Protein AF-A0A834WMB2-F1 (afdb_monomer)

Nearest PDB structures (foldseek):
  2ep6-assembly1_A  TM=8.281E-01  e=3.094E-08  Homo sapiens
  6nyt-assembly1_A  TM=8.133E-01  e=1.205E-07  Rattus norvegicus
  4bop-assembly1_B  TM=7.818E-01  e=9.257E-07  Homo sapiens
  3jzy-assembly1_A  TM=8.654E-01  e=7.127E-07  Homo sapiens
  7a1r-assembly2_B  TM=8.558E-01  e=6.750E-06  Trypanosoma brucei equiperdum

InterPro domains:
  IPR000008 C2 domain [PF00168] (46-150)
  IPR000008 C2 domain [PF00168] (207-313)
  IPR000008 C2 domain [PF00168] (383-491)
  IPR000008 C2 domain [PS50004] (27-148)
  IPR000008 C2 domain [PS50004] (185-311)
  IPR000008 C2 domain [PS50004] (366-489)
  IPR000008 C2 domain [SM00239] (45-142)
  IPR000008 C2 domain [SM00239] (208-306)
  IPR000008 C2 domain [SM00239] (384-488)
  IPR003323 OTU domain [PF02338] (790-917)
  IPR003323 OTU domain [PS50802] (783-923)
  IPR013583 Multiple C2 domain and Transmembrane region Proteins, C-terminal [PF08372] (636-767)
  IPR035892 C2 domain 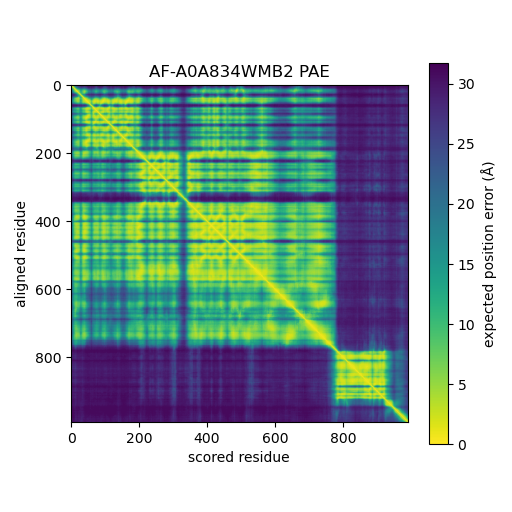superfamily [G3DSA:2.60.40.150] (34-167)
  IPR035892 C2 domain superfamily [G3DSA:2.60.40.150] (192-326)
  IPR035892 C2 domain superfamily [G3DSA:2.60.40.150] (382-515)
  IPR035892 C2 domain superfamily [SSF49562] (45-183)
  IPR035892 C2 domain superfamily [SSF49562] (207-374)
  IPR035892 C2 domain superfamily [SSF49562] (383-515)
  IPR038765 Papain-like cysteine peptidase superfamily [SSF54001] (786-921)
  IPR047255 QUIRKY-like, fourth C2 domain [cd08379] (384-508)

Foldseek 3Di:
DDPPPPPDPPDDQDWDFDDPPFQLVDPDPDDDDDDQQRLFDKWKKKKKWFFKKAPLDDPDPDDWFFKKKWKDQPPFIDIFHTDTRDRIDTGRAMAIETPVPRPHQKIKIWIFGPSDPDPVGTSFIDMDGNVPAAADEPPDDDDAWDKDFGADPVRHGDPMITTMHIHMYICPDPCNQRHQYSLLVVQFDPPLSLVQGKDKAFFFQKWKKKKFFFKKAQQDDPDPPQQKWKWKWKDWPPDIDIFDTHGDDRIDGGRDIDIAMDGPPQQIKIKIWIWMGHPPDPDIDTRFIFIGRPNPAAAAQDPDFADKDKTFTDGPPVVVVVVVVVPVVDDDDDPPPPDPPRRPMITIIHIYGYQLFDQQLADPQAAQDQFTSDPVRGDDFQWKKKKFFFKWAQAAQPDPVSWFFKKKWKDHDRMIIIFGTRTRDNIDTGSDMDMDGHDAQQHKMKMWMWGFQSRVVVPDPDDGDIHTQAIKMFRSLLDDAQDKGWIWRFGWDQDLVFIDGRTTTTMIMHIHGPDPVSNLVNLVDDSHRPCCVVPPDDPVVSLVSSLSSLVSSQVVQCPDRVRDHSVNSCVRRVNVQLFDFPLLLVLLVVLVVVLCVVVVVVVVVVVCLVVCVPVVSVVVVVVVVVVCVVCVLCPQLVVLVVLLVLLVVLVVVADPHTDIDDCVSSCRHVDDSVSSVSSPADVQGPDDDPVVSVVVSVVSNVNSVVSVVSNVVSVVSVVVVCLRNCSRVSSVVVSSVVSVVSSVVSNVDGPVVVVVVVCCVVPPDVVVVVVVVPPPVPVLVFKDWADDDPQLLQVLLQQVQLLCVVVPHDRDDPVVSLVSSLVLLLQLLVLCVVCVVPQVVPDPDDSVVVSVVSNDSRHFDDDSSQQSSCVSSVFKEWEWEQDPPDRRDTHTDDIHNCVPNHDPRGFYWYDDPPRGITHMDRDDVSVVVVVVVVVVVVVVVVVVDDDDDDDDDPPPVVVVVPPPVPVPVVPVVPPVVVVVVPPPPPDPDD

Organism: NCBI:txid362788

pLDDT: mean 77.17, std 17.46, range [30.55, 96.69]

Solvent-accessible surface area (backbone atoms only — not comparable to full-atom values): 55842 Å² total; per-residue (Å²): 137,80,86,76,78,76,74,73,79,84,79,84,73,66,77,42,81,56,86,73,81,28,59,69,76,58,90,63,94,71,93,72,72,91,54,91,58,30,58,20,50,90,50,51,28,43,37,41,35,43,39,35,39,39,66,68,71,72,100,58,90,92,68,74,56,20,49,27,43,39,44,32,45,68,92,44,62,44,72,53,79,63,41,79,73,46,56,60,47,75,69,71,44,38,36,33,40,55,50,95,72,62,84,52,60,51,40,39,38,36,34,30,34,70,77,41,92,56,91,85,18,64,78,23,34,46,77,42,54,55,87,76,45,51,79,51,60,81,88,61,77,81,78,75,68,41,81,41,64,21,19,43,99,85,69,48,77,45,89,28,35,39,32,34,34,67,35,33,34,36,71,79,36,86,60,48,50,75,29,44,50,46,80,47,43,83,78,38,63,88,79,44,54,54,71,33,44,37,45,79,46,72,55,70,58,44,31,40,34,41,38,34,38,38,35,38,39,60,52,84,80,89,73,92,57,93,77,38,27,33,31,42,38,41,31,49,85,93,46,73,50,69,55,74,74,38,69,76,55,54,64,41,74,67,69,40,78,49,75,45,63,44,50,64,90,36,86,55,48,40,37,38,32,38,32,40,32,38,98,89,50,96,70,64,48,71,70,25,37,36,80,44,56,46,74,78,48,49,75,36,62,64,89,73,81,73,74,74,46,79,42,66,33,39,73,49,69,79,55,55,55,54,56,54,63,64,47,75,80,61,79,77,93,86,69,87,87,80,74,80,81,72,61,70,28,32,38,36,33,28,60,35,35,37,21,26,34,46,67,52,46,46,50,88,93,62,26,38,65,52,61,32,45,27,75,90,70,51,76,74,68,46,30,40,39,36,41,10,44,33,34,35,43,67,40,58,60,79,41,98,82,70,31,28,27,37,29,39,40,38,40,45,50,56,45,33,39,34,47,47,40,38,50,73,33,50,56,38,75,68,39,46,57,50,77,44,81,32,73,57,55,86,24,21,41,40,39,35,38,34,33,60,38,61,58,56,56,88,78,53,98,62,86,67,62,69,44,79,39,21,61,48,54,44,50,48,43,47,55,57,73,71,42,77,47,40,32,35,42,57,19,52,30,82,48,56,91,38,61,41,82,31,25,31,38,35,38,27,39,34,37,38,58,89,43,68,65,61,53,56,55,52,75,76,46,76,78,60,34,69,41,54,73,78,62,61,73,54,72,68,56,51,54,53,40,18,50,46,38,45,51,55,46,24,62,57,40,42,72,40,89,54,53,45,50,54,70,61,46,42,61,73,36,44,72,68,66,62,59,44,32,65,51,57,40,53,25,29,49,51,49,38,51,60,64,44,44,62,55,54,53,49,52,51,50,50,51,39,41,75,65,48,77,45,60,68,59,26,52,52,51,51,52,52,52,52,49,47,69,75,38,59,56,50,48,64,21,50,53,25,45,52,51,30,53,50,30,62,60,34,56,80,71,38,70,88,68,69,64,69,86,53,51,71,70,52,35,43,80,79,62,56,52,68,48,34,46,53,54,68,50,54,90,79,62,84,67,86,51,75,69,60,40,57,49,50,53,51,49,40,55,51,51,9,49,53,36,49,54,43,39,50,54,27,50,53,53,50,51,62,51,34,46,46,47,34,59,28,60,64,62,16,49,52,47,38,52,47,24,50,52,48,19,54,50,37,63,74,43,60,53,66,56,56,50,53,52,51,50,54,60,72,67,49,59,68,70,64,60,53,50,67,73,68,53,78,70,69,84,66,85,53,66,47,83,42,89,52,68,88,64,33,41,16,51,44,33,19,50,48,54,33,49,31,69,73,67,82,45,78,85,68,52,77,71,52,38,50,54,51,19,53,51,50,35,47,52,32,39,51,49,47,64,75,37,40,89,79,47,52,85,79,49,92,71,59,60,70,60,50,45,60,46,54,56,39,67,71,42,70,64,56,71,73,51,51,45,39,42,14,63,76,68,63,39,17,37,34,36,26,28,72,41,91,89,46,101,78,44,74,40,79,76,50,78,26,43,42,95,80,53,42,88,75,84,55,34,31,30,32,40,73,87,78,82,49,30,22,26,46,43,68,69,66,70,69,57,60,54,50,56,48,51,55,52,51,50,54,51,58,63,57,72,78,63,81,89,87,86,82,95,78,70,80,71,66,66,63,66,63,63,73,75,60,72,77,68,57,75,78,59,64,73,70,59,67,73,64,63,72,73,72,74,82,81,82,85,84,88,127

Mean predicted aligned error: 18.24 Å

Radius of gyration: 39.4 Å; Cα contacts (8 Å, |Δi|>4): 1632; chains: 1; bounding box: 98×95×119 Å

Structure (mmCIF, N/CA/C/O backbone):
data_AF-A0A834WMB2-F1
#
_entry.id   AF-A0A834WMB2-F1
#
loop_
_atom_site.group_PDB
_atom_site.id
_atom_site.type_symbol
_atom_site.label_atom_id
_atom_site.label_alt_id
_atom_site.label_comp_id
_atom_site.label_asym_id
_atom_site.label_entity_id
_atom_site.label_seq_id
_atom_site.pdbx_PDB_ins_code
_atom_site.Cartn_x
_atom_site.Cartn_y
_atom_site.Cartn_z
_atom_site.occupancy
_atom_site.B_iso_or_equiv
_atom_site.auth_seq_id
_atom_site.auth_comp_id
_atom_site.auth_asym_id
_atom_site.auth_atom_id
_atom_site.pdbx_PDB_model_num
ATOM 1 N N . MET A 1 1 ? 36.179 -0.240 43.981 1.00 40.09 1 MET A N 1
ATOM 2 C CA . MET A 1 1 ? 34.890 0.161 43.375 1.00 40.09 1 MET A CA 1
ATOM 3 C C . MET A 1 1 ? 34.826 -0.446 41.985 1.00 40.09 1 MET A C 1
ATOM 5 O O . MET A 1 1 ? 35.553 -0.012 41.103 1.00 40.09 1 MET A O 1
ATOM 9 N N . ALA A 1 2 ? 34.097 -1.553 41.851 1.00 32.88 2 ALA A N 1
ATOM 10 C CA . ALA A 1 2 ? 34.068 -2.374 40.646 1.00 32.88 2 ALA A CA 1
ATOM 11 C C . ALA A 1 2 ? 33.083 -1.803 39.616 1.00 32.88 2 ALA A C 1
ATOM 13 O O . ALA A 1 2 ? 31.925 -1.539 39.934 1.00 32.88 2 ALA A O 1
ATOM 14 N N . ASN A 1 3 ? 33.569 -1.652 38.386 1.00 35.97 3 ASN A N 1
ATOM 15 C CA . ASN A 1 3 ? 32.812 -1.308 37.190 1.00 35.97 3 ASN A CA 1
ATOM 16 C C . ASN A 1 3 ? 31.839 -2.459 36.864 1.00 35.97 3 ASN A C 1
ATOM 18 O O . ASN A 1 3 ? 32.205 -3.430 36.199 1.00 35.97 3 ASN A O 1
ATOM 22 N N . GLN A 1 4 ? 30.599 -2.388 37.354 1.00 32.72 4 GLN A N 1
ATOM 23 C CA . GLN A 1 4 ? 29.521 -3.235 36.850 1.00 32.72 4 GLN A CA 1
ATOM 24 C C . GLN A 1 4 ? 29.092 -2.702 35.480 1.00 32.72 4 GLN A C 1
ATOM 26 O O . GLN A 1 4 ? 28.190 -1.877 35.364 1.00 32.72 4 GLN A O 1
ATOM 31 N N . ASN A 1 5 ? 29.731 -3.214 34.427 1.00 34.06 5 ASN A N 1
ATOM 32 C CA . ASN A 1 5 ? 29.132 -3.255 33.098 1.00 34.06 5 ASN A CA 1
ATOM 33 C C . ASN A 1 5 ? 27.847 -4.093 33.193 1.00 34.06 5 ASN A C 1
ATOM 35 O O . ASN A 1 5 ? 27.880 -5.315 33.033 1.00 34.06 5 ASN A O 1
ATOM 39 N N . GLN A 1 6 ? 26.713 -3.447 33.474 1.00 31.48 6 GLN A N 1
ATOM 40 C CA . GLN A 1 6 ? 25.397 -4.028 33.236 1.00 31.48 6 GLN A CA 1
ATOM 41 C C . GLN A 1 6 ? 25.284 -4.303 31.731 1.00 31.48 6 GLN A C 1
ATOM 43 O O . GLN A 1 6 ? 24.928 -3.428 30.942 1.00 31.48 6 GLN A O 1
ATOM 48 N N . LYS A 1 7 ? 25.612 -5.531 31.310 1.00 32.97 7 LYS A N 1
ATOM 49 C CA . LYS A 1 7 ? 25.141 -6.062 30.029 1.00 32.97 7 LYS A CA 1
ATOM 50 C C . LYS A 1 7 ? 23.617 -5.943 30.057 1.00 32.97 7 LYS A C 1
ATOM 52 O O . LYS A 1 7 ? 22.976 -6.638 30.845 1.00 32.97 7 LYS A O 1
ATOM 57 N N . LYS A 1 8 ? 23.051 -5.053 29.231 1.00 37.94 8 LYS A N 1
ATOM 58 C CA . LYS A 1 8 ? 21.605 -5.025 28.971 1.00 37.94 8 LYS A CA 1
ATOM 59 C C . LYS A 1 8 ? 21.158 -6.465 28.659 1.00 37.94 8 LYS A C 1
ATOM 61 O O . LYS A 1 8 ? 21.866 -7.142 27.905 1.00 37.94 8 LYS A O 1
ATOM 66 N N . PRO A 1 9 ? 20.054 -6.958 29.249 1.00 39.66 9 PRO A N 1
ATOM 67 C CA . PRO A 1 9 ? 19.548 -8.287 28.936 1.00 39.66 9 PRO A CA 1
ATOM 68 C C . PRO A 1 9 ? 19.348 -8.391 27.423 1.00 39.66 9 PRO A C 1
ATOM 70 O O . PRO A 1 9 ? 18.793 -7.489 26.800 1.00 39.66 9 PRO A O 1
ATOM 73 N N . HIS A 1 10 ? 19.869 -9.462 26.827 1.00 47.69 10 HIS A N 1
ATOM 74 C CA . HIS A 1 10 ? 19.763 -9.694 25.393 1.00 47.69 10 HIS A CA 1
ATOM 75 C C . HIS A 1 10 ? 18.294 -10.025 25.090 1.00 47.69 10 HIS A C 1
ATOM 77 O O . HIS A 1 10 ? 17.846 -11.144 25.331 1.00 47.69 10 HIS A O 1
ATOM 83 N N . GLU A 1 11 ? 17.518 -9.035 24.650 1.00 59.03 11 GLU A N 1
ATOM 84 C CA . GLU A 1 11 ? 16.117 -9.238 24.281 1.00 59.03 11 GLU A CA 1
ATOM 85 C C . GLU A 1 11 ? 16.048 -10.150 23.043 1.00 59.03 11 GLU A C 1
ATOM 87 O O . GLU A 1 11 ? 16.747 -9.937 22.050 1.00 59.03 11 GLU A O 1
ATOM 92 N N . ASP A 1 12 ? 15.245 -11.214 23.116 1.00 65.88 12 ASP A N 1
ATOM 93 C CA . ASP A 1 12 ? 15.041 -12.138 21.999 1.00 65.88 12 ASP A CA 1
ATOM 94 C C . ASP A 1 12 ? 14.007 -11.559 21.021 1.00 65.88 12 ASP A C 1
ATOM 96 O O . ASP A 1 12 ? 12.839 -11.360 21.376 1.00 65.88 12 ASP A O 1
ATOM 100 N N . PHE A 1 13 ? 14.444 -11.276 19.794 1.00 69.56 13 PHE A N 1
ATOM 101 C CA . PHE A 1 13 ? 13.628 -10.740 18.699 1.00 69.56 13 PHE A CA 1
ATOM 102 C C . PHE A 1 13 ? 13.233 -11.815 17.670 1.00 69.56 13 PHE A C 1
ATOM 104 O O . PHE A 1 13 ? 12.821 -11.480 16.563 1.00 69.56 13 PHE A O 1
ATOM 111 N N . SER A 1 14 ? 13.375 -13.102 17.995 1.00 68.94 14 SER A N 1
ATOM 112 C CA . SER A 1 14 ? 12.993 -14.189 17.091 1.00 68.94 14 SER A CA 1
ATOM 113 C C . SER A 1 14 ? 11.471 -14.373 16.978 1.00 68.94 14 SER A C 1
ATOM 115 O O . SER A 1 14 ? 10.701 -14.059 17.889 1.00 68.94 14 SER A O 1
ATOM 117 N N . LEU A 1 15 ? 11.029 -14.887 15.824 1.00 76.94 15 LEU A N 1
ATOM 118 C CA . LEU A 1 15 ? 9.651 -15.336 15.609 1.00 76.94 15 LEU A CA 1
ATOM 119 C C . LEU A 1 15 ? 9.380 -16.607 16.414 1.00 76.94 15 LEU A C 1
ATOM 121 O O . LEU A 1 15 ? 10.169 -17.549 16.360 1.00 76.94 15 LEU A O 1
ATOM 125 N N . LYS A 1 16 ? 8.221 -16.669 17.073 1.00 80.94 16 LYS A N 1
ATOM 126 C CA . LYS A 1 16 ? 7.774 -17.865 17.801 1.00 80.94 16 LYS A CA 1
ATOM 127 C C . LYS A 1 16 ? 6.508 -18.409 17.156 1.00 80.94 16 LYS A C 1
ATOM 129 O O . LYS A 1 16 ? 5.507 -17.699 17.082 1.00 80.94 16 LYS A O 1
ATOM 134 N N . GLU A 1 17 ? 6.558 -19.642 16.666 1.00 80.75 17 GLU A N 1
ATOM 135 C CA . GLU A 1 17 ? 5.382 -20.336 16.133 1.00 80.75 17 GLU A CA 1
ATOM 136 C C . GLU A 1 17 ? 4.410 -20.683 17.270 1.00 80.75 17 GLU A C 1
ATOM 138 O O . GLU A 1 17 ? 4.814 -20.938 18.406 1.00 80.75 17 GLU A O 1
ATOM 143 N N . THR A 1 18 ? 3.113 -20.635 16.979 1.00 83.19 18 THR A N 1
ATOM 144 C CA . THR A 1 18 ? 2.043 -20.818 17.964 1.00 83.19 18 THR A CA 1
ATOM 145 C C . THR A 1 18 ? 0.946 -21.714 17.419 1.00 83.19 18 THR A C 1
ATOM 147 O O . THR A 1 18 ? 0.691 -21.724 16.219 1.00 83.19 18 THR A O 1
ATOM 150 N N . THR A 1 19 ? 0.239 -22.396 18.314 1.00 78.75 19 THR A N 1
ATOM 151 C CA . THR A 1 19 ? -0.935 -23.226 18.007 1.00 78.75 19 THR A CA 1
ATOM 152 C C . THR A 1 19 ? -2.175 -22.694 18.742 1.00 78.75 19 THR A C 1
ATOM 154 O O . THR A 1 19 ? -2.652 -23.314 19.693 1.00 78.75 19 THR A O 1
ATOM 157 N N . PRO A 1 20 ? -2.678 -21.497 18.376 1.00 78.50 20 PRO A N 1
ATOM 158 C CA . PRO A 1 20 ? -3.916 -20.957 18.947 1.00 78.50 20 PRO A CA 1
ATOM 159 C C . PRO A 1 20 ? -5.120 -21.858 18.636 1.00 78.50 20 PRO A C 1
ATOM 161 O O . PRO A 1 20 ? -5.102 -22.625 17.671 1.00 78.50 20 PRO A O 1
ATOM 164 N N . ASN A 1 21 ? -6.184 -21.752 19.439 1.00 76.75 21 ASN A N 1
ATOM 165 C CA . ASN A 1 21 ? -7.380 -22.592 19.298 1.00 76.75 21 ASN A CA 1
ATOM 166 C C . ASN A 1 21 ? -8.292 -22.074 18.174 1.00 76.75 21 ASN A C 1
ATOM 168 O O . ASN A 1 21 ? -9.386 -21.561 18.403 1.00 76.75 21 ASN A O 1
ATOM 172 N N . ILE A 1 22 ? -7.788 -22.179 16.951 1.00 79.88 22 ILE A N 1
ATOM 173 C CA . ILE A 1 22 ? -8.392 -21.675 15.725 1.00 79.88 22 ILE A CA 1
ATOM 174 C C . ILE A 1 22 ? -9.208 -22.793 15.055 1.00 79.88 22 ILE A C 1
ATOM 176 O O . ILE A 1 22 ? -8.771 -23.946 15.001 1.00 79.88 22 ILE A O 1
ATOM 180 N N . ALA A 1 23 ? -10.384 -22.458 14.514 1.00 66.50 23 ALA A N 1
ATOM 181 C CA . ALA A 1 23 ? -11.262 -23.427 13.854 1.00 66.50 23 ALA A CA 1
ATOM 182 C C . ALA A 1 23 ? -10.610 -24.065 12.612 1.00 66.50 23 ALA A C 1
ATOM 184 O O . ALA A 1 23 ? -10.730 -25.273 12.419 1.00 66.50 23 ALA A O 1
ATOM 185 N N . ALA A 1 24 ? -9.849 -23.290 11.834 1.00 60.34 24 ALA A N 1
ATOM 186 C CA . ALA A 1 24 ? -9.164 -23.754 10.628 1.00 60.34 24 ALA A CA 1
ATOM 187 C C . ALA A 1 24 ? -8.056 -24.805 10.866 1.00 60.34 24 ALA A C 1
ATOM 189 O O . ALA A 1 24 ? -7.665 -25.500 9.934 1.00 60.34 24 ALA A O 1
ATOM 190 N N . GLY A 1 25 ? -7.544 -24.946 12.098 1.00 52.00 25 GLY A N 1
ATOM 191 C CA . GLY A 1 25 ? -6.533 -25.957 12.444 1.00 52.00 25 GLY A CA 1
ATOM 192 C C . GLY A 1 25 ? -7.110 -27.341 12.766 1.00 52.00 25 GLY A C 1
ATOM 193 O O . GLY A 1 25 ? -6.360 -28.312 12.873 1.00 52.00 25 GLY A O 1
ATOM 194 N N . ARG A 1 26 ? -8.435 -27.456 12.935 1.00 57.56 26 ARG A N 1
ATOM 195 C CA . ARG A 1 26 ? -9.103 -28.732 13.203 1.00 57.56 26 ARG A CA 1
ATOM 196 C C . ARG A 1 26 ? -9.449 -29.396 11.874 1.00 57.56 26 ARG A C 1
ATOM 198 O O . ARG A 1 26 ? -10.485 -29.108 11.286 1.00 57.56 26 ARG A O 1
ATOM 205 N N . VAL A 1 27 ? -8.594 -30.311 11.421 1.00 44.78 27 VAL A N 1
ATOM 206 C CA . VAL A 1 27 ? -8.952 -31.285 10.380 1.00 44.78 27 VAL A CA 1
ATOM 207 C C . VAL A 1 27 ? -10.052 -32.180 10.956 1.00 44.78 27 VAL A C 1
ATOM 209 O O . VAL A 1 27 ? -9.775 -33.181 11.608 1.00 44.78 27 VAL A O 1
ATOM 212 N N . ILE A 1 28 ? -11.310 -31.778 10.795 1.00 39.97 28 ILE A N 1
ATOM 213 C CA . ILE A 1 28 ? -12.468 -32.632 11.051 1.00 39.97 28 ILE A CA 1
ATOM 214 C C . ILE A 1 28 ? -13.032 -32.978 9.681 1.00 39.97 28 ILE A C 1
ATOM 216 O O . ILE A 1 28 ? -13.453 -32.097 8.936 1.00 39.97 28 ILE A O 1
ATOM 220 N N . SER A 1 29 ? -12.985 -34.268 9.351 1.00 37.25 29 SER A N 1
ATOM 221 C CA . SER A 1 29 ? -13.669 -34.861 8.208 1.00 37.25 29 SER A CA 1
ATOM 222 C C . SER A 1 29 ? -15.110 -34.344 8.109 1.00 37.25 29 SER A C 1
ATOM 224 O O . SER A 1 29 ? -15.902 -34.579 9.019 1.00 37.25 29 SER A O 1
ATOM 226 N N . GLY A 1 30 ? -15.441 -33.672 7.003 1.00 34.28 30 GLY A N 1
ATOM 227 C CA . GLY A 1 30 ? -16.819 -33.359 6.603 1.00 34.28 30 GLY A CA 1
ATOM 228 C C . GLY A 1 30 ? -17.138 -31.866 6.440 1.00 34.28 30 GLY A C 1
ATOM 229 O O . GLY A 1 30 ? -17.274 -31.142 7.423 1.00 34.28 30 GLY A O 1
ATOM 230 N N . ASP A 1 31 ? -17.306 -31.441 5.183 1.00 33.88 31 ASP A N 1
ATOM 231 C CA . ASP A 1 31 ? -18.269 -30.447 4.660 1.00 33.88 31 ASP A CA 1
ATOM 232 C C . ASP A 1 31 ? -18.472 -29.072 5.327 1.00 33.88 31 ASP A C 1
ATOM 234 O O . ASP A 1 31 ? -19.402 -28.346 4.968 1.00 33.88 31 ASP A O 1
ATOM 238 N N . ARG A 1 32 ? -17.606 -28.613 6.236 1.00 42.66 32 ARG A N 1
ATOM 239 C CA . ARG A 1 32 ? -17.631 -27.200 6.649 1.00 42.66 32 ARG A CA 1
ATOM 240 C C . ARG A 1 32 ? -16.810 -26.354 5.681 1.00 42.66 32 ARG A C 1
ATOM 242 O O . ARG A 1 32 ? -15.584 -26.335 5.750 1.00 42.66 32 ARG A O 1
ATOM 249 N N . LEU A 1 33 ? -17.507 -25.641 4.792 1.00 46.75 33 LEU A N 1
ATOM 250 C CA . LEU A 1 33 ? -16.940 -24.545 4.000 1.00 46.75 33 LEU A CA 1
ATOM 251 C C . LEU A 1 33 ? -16.152 -23.592 4.924 1.00 46.75 33 LEU A C 1
ATOM 253 O O . LEU A 1 33 ? -16.619 -23.329 6.038 1.00 46.75 33 LEU A O 1
ATOM 257 N N . PRO A 1 34 ? -14.987 -23.071 4.494 1.00 53.94 34 PRO A N 1
ATOM 258 C CA . PRO A 1 34 ? -14.216 -22.113 5.280 1.00 53.94 34 PRO A CA 1
ATOM 259 C C . PRO A 1 34 ? -15.104 -20.917 5.641 1.00 53.94 34 PRO A C 1
ATOM 261 O O . PRO A 1 34 ? -15.582 -20.184 4.775 1.00 53.94 34 PRO A O 1
ATOM 264 N N . THR A 1 35 ? -15.386 -20.751 6.931 1.00 58.94 35 THR A N 1
ATOM 265 C CA . THR A 1 35 ? -16.161 -19.625 7.454 1.00 58.94 35 THR A CA 1
ATOM 266 C C . THR A 1 35 ? -15.275 -18.386 7.548 1.00 58.94 35 THR A C 1
ATOM 268 O O . THR A 1 35 ? -14.087 -18.483 7.833 1.00 58.94 35 THR A O 1
ATOM 271 N N . ALA A 1 36 ? -15.853 -17.192 7.375 1.00 63.31 36 ALA A N 1
ATOM 272 C CA . ALA A 1 36 ? -15.128 -15.911 7.343 1.00 63.31 36 ALA A CA 1
ATOM 273 C C . ALA A 1 36 ? -14.332 -15.546 8.626 1.00 63.31 36 ALA A C 1
ATOM 275 O O . ALA A 1 36 ? -13.671 -14.510 8.657 1.00 63.31 36 ALA A O 1
ATOM 276 N N . PHE A 1 37 ? -14.410 -16.369 9.677 1.00 74.12 37 PHE A N 1
ATOM 277 C CA . PHE A 1 37 ? -13.797 -16.163 10.996 1.00 74.12 37 PHE A CA 1
ATOM 278 C C . PHE A 1 37 ? -13.000 -17.391 11.468 1.00 74.12 37 PHE A C 1
ATOM 280 O O . PHE A 1 37 ? -12.836 -17.625 12.665 1.00 74.12 37 PHE A O 1
ATOM 287 N N . ASP A 1 38 ? -12.539 -18.215 10.531 1.00 82.12 38 ASP A N 1
ATOM 288 C CA . ASP A 1 38 ? -11.850 -19.466 10.813 1.00 82.12 38 ASP A CA 1
ATOM 289 C C . ASP A 1 38 ? -10.400 -19.308 11.290 1.00 82.12 38 ASP A C 1
ATOM 291 O O . ASP A 1 38 ? -9.880 -20.303 11.777 1.00 82.12 38 ASP A O 1
ATOM 295 N N . LEU A 1 39 ? -9.777 -18.121 11.195 1.00 86.31 39 LEU A N 1
ATOM 296 C CA . LEU A 1 39 ? -8.399 -17.789 11.616 1.00 86.31 39 LEU A CA 1
ATOM 297 C C . LEU A 1 39 ? -8.309 -17.113 12.997 1.00 86.31 39 LEU A C 1
ATOM 299 O O . LEU A 1 39 ? -7.232 -16.673 13.409 1.00 86.31 39 LEU A O 1
ATOM 303 N N . VAL A 1 40 ? -9.422 -16.993 13.716 1.00 88.44 40 VAL A N 1
ATOM 304 C CA . VAL A 1 40 ? -9.477 -16.360 15.040 1.00 88.44 40 VAL A CA 1
ATOM 305 C C . VAL A 1 40 ? -10.144 -17.275 16.060 1.00 88.44 40 VAL A C 1
ATOM 307 O O . VAL A 1 40 ? -10.888 -18.192 15.718 1.00 88.44 40 VAL A O 1
ATOM 310 N N . GLU A 1 41 ? -9.863 -17.039 17.341 1.00 87.19 41 GLU A N 1
ATOM 311 C CA . GLU A 1 41 ? -10.531 -17.762 18.423 1.00 87.19 41 GLU A CA 1
ATOM 312 C C . GLU A 1 41 ? -11.963 -17.241 18.583 1.00 87.19 41 GLU A C 1
ATOM 314 O O . GLU A 1 41 ? -12.186 -16.033 18.688 1.00 87.19 41 GLU A O 1
ATOM 319 N N . GLN A 1 42 ? -12.947 -18.141 18.611 1.00 84.44 42 GLN A N 1
ATOM 320 C CA . GLN A 1 42 ? -14.355 -17.768 18.740 1.00 84.44 42 GLN A CA 1
ATOM 321 C C . GLN A 1 42 ? -14.629 -17.150 20.119 1.00 84.44 42 GLN A C 1
ATOM 323 O O . GLN A 1 42 ? -14.471 -17.798 21.154 1.00 84.44 42 GLN A O 1
ATOM 328 N N . MET A 1 43 ? -15.075 -15.897 20.123 1.00 86.19 43 MET A N 1
ATOM 329 C CA . MET A 1 43 ? -15.475 -15.154 21.312 1.00 86.19 43 MET A CA 1
ATOM 330 C C . MET A 1 43 ? -16.995 -15.039 21.351 1.00 86.19 43 MET A C 1
ATOM 332 O O . MET A 1 43 ? -17.641 -14.861 20.321 1.00 86.19 43 MET A O 1
ATOM 336 N N . HIS A 1 44 ? -17.566 -15.115 22.549 1.00 88.06 44 HIS A N 1
ATOM 337 C CA . HIS A 1 44 ? -19.005 -14.978 22.746 1.00 88.06 44 HIS A CA 1
ATOM 338 C C . HIS A 1 44 ? -19.316 -13.632 23.395 1.00 88.06 44 HIS A C 1
ATOM 340 O O . HIS A 1 44 ? -18.638 -13.222 24.341 1.00 88.06 44 HIS A O 1
ATOM 346 N N . PHE A 1 45 ? -20.357 -12.971 22.901 1.00 89.19 45 PHE A N 1
ATOM 347 C CA . PHE A 1 45 ? -20.809 -11.675 23.389 1.00 89.19 45 PHE A CA 1
ATOM 348 C C . PHE A 1 45 ? -22.310 -11.698 23.649 1.00 89.19 45 PHE A C 1
ATOM 350 O O . PHE A 1 45 ? -23.073 -12.227 22.846 1.00 89.19 45 PHE A O 1
ATOM 357 N N . LEU A 1 46 ? -22.729 -11.083 24.750 1.00 90.88 46 LEU A N 1
ATOM 358 C CA . LEU A 1 46 ? -24.119 -10.726 24.980 1.00 90.88 46 LEU A CA 1
ATOM 359 C C . LEU A 1 46 ? -24.386 -9.376 24.315 1.00 90.88 46 LEU A C 1
ATOM 361 O O . LEU A 1 46 ? -23.796 -8.368 24.710 1.00 90.88 46 LEU A O 1
ATOM 365 N N . PHE A 1 47 ? -25.266 -9.359 23.320 1.00 91.44 47 PHE A N 1
ATOM 366 C CA . PHE A 1 47 ? -25.674 -8.149 22.624 1.00 91.44 47 PHE A CA 1
ATOM 367 C C . PHE A 1 47 ? -27.018 -7.645 23.142 1.00 91.44 47 PHE A C 1
ATOM 369 O O . PHE A 1 47 ? -27.967 -8.412 23.296 1.00 91.44 47 PHE A O 1
ATOM 376 N N . VAL A 1 48 ? -27.103 -6.335 23.371 1.00 91.44 48 VAL A N 1
ATOM 377 C CA . VAL A 1 48 ? -28.324 -5.637 23.789 1.00 91.44 48 VAL A CA 1
ATOM 378 C C . VAL A 1 48 ? -28.539 -4.454 22.860 1.00 91.44 48 VAL A C 1
ATOM 380 O O . VAL A 1 48 ? -27.801 -3.472 22.917 1.00 91.44 48 VAL A O 1
ATOM 383 N N . ARG A 1 49 ? -29.545 -4.524 21.991 1.00 92.00 49 ARG A N 1
ATOM 384 C CA . ARG A 1 49 ? -29.916 -3.429 21.089 1.00 92.00 49 ARG A CA 1
ATOM 385 C C . ARG A 1 49 ? -31.100 -2.667 21.661 1.00 92.00 49 ARG A C 1
ATOM 387 O O . ARG A 1 49 ? -32.205 -3.199 21.725 1.00 92.00 49 ARG A O 1
ATOM 394 N N . VAL A 1 50 ? -30.865 -1.407 22.007 1.00 91.62 50 VAL A N 1
ATOM 395 C CA . VAL A 1 50 ? -31.870 -0.447 22.467 1.00 91.62 50 VAL A CA 1
ATOM 396 C C . VAL A 1 50 ? -32.292 0.404 21.270 1.00 91.62 50 VAL A C 1
ATOM 398 O O . VAL A 1 50 ? -31.500 1.192 20.749 1.00 91.62 50 VAL A O 1
ATOM 401 N N . VAL A 1 51 ? -33.525 0.215 20.794 1.00 91.06 51 VAL A N 1
ATOM 402 C CA . VAL A 1 51 ? -34.024 0.872 19.575 1.00 91.06 51 VAL A CA 1
ATOM 403 C C . VAL A 1 51 ? -34.676 2.199 19.933 1.00 91.06 51 VAL A C 1
ATOM 405 O O . VAL A 1 51 ? -34.139 3.256 19.604 1.00 91.06 51 VAL A O 1
ATOM 408 N N . ARG A 1 52 ? -35.811 2.148 20.634 1.00 91.31 52 ARG A N 1
ATOM 409 C CA . ARG A 1 52 ? -36.636 3.316 20.958 1.00 91.31 52 ARG A CA 1
ATOM 410 C C . ARG A 1 52 ? -37.563 3.053 22.134 1.00 91.31 52 ARG A C 1
ATOM 412 O O . ARG A 1 52 ? -37.811 1.897 22.465 1.00 91.31 52 ARG A O 1
ATOM 419 N N . ALA A 1 53 ? -38.105 4.107 22.726 1.00 89.44 53 ALA A N 1
ATOM 420 C CA . ALA A 1 53 ? -39.145 4.019 23.751 1.00 89.44 53 ALA A CA 1
ATOM 421 C C . ALA A 1 53 ? -40.393 4.806 23.342 1.00 89.44 53 ALA A C 1
ATOM 423 O O . ALA A 1 53 ? -40.307 5.728 22.530 1.00 89.44 53 ALA A O 1
ATOM 424 N N . ARG A 1 54 ? -41.547 4.447 23.913 1.00 87.69 54 ARG A N 1
ATOM 425 C CA . ARG A 1 54 ? -42.805 5.184 23.744 1.00 87.69 54 ARG A CA 1
ATOM 426 C C . ARG A 1 54 ? -43.517 5.412 25.071 1.00 87.69 54 ARG A C 1
ATOM 428 O O . ARG A 1 54 ? -43.347 4.642 26.016 1.00 87.69 54 ARG A O 1
ATOM 435 N N . GLU A 1 55 ? -44.317 6.477 25.105 1.00 76.50 55 GLU A N 1
ATOM 436 C CA . GLU A 1 55 ? -45.159 6.860 26.251 1.00 76.50 55 GLU A CA 1
ATOM 437 C C . GLU A 1 55 ? -44.363 7.173 27.536 1.00 76.50 55 GLU A C 1
ATOM 439 O O . GLU A 1 55 ? -44.831 6.931 28.646 1.00 76.50 55 GLU A O 1
ATOM 444 N N . LEU A 1 56 ? -43.150 7.736 27.414 1.00 73.56 56 LEU A N 1
ATOM 445 C CA . LEU A 1 56 ? -42.302 8.075 28.571 1.00 73.56 56 LEU A CA 1
ATOM 446 C C . LEU A 1 56 ? -42.755 9.331 29.344 1.00 73.56 56 LEU A C 1
ATOM 448 O O . LEU A 1 56 ? -42.323 9.533 30.480 1.00 73.56 56 LEU A O 1
ATOM 452 N N . SER A 1 57 ? -43.602 10.184 28.760 1.00 60.06 57 SER A N 1
ATOM 453 C CA . SER A 1 57 ? -44.010 11.461 29.356 1.00 60.06 57 SER A CA 1
ATOM 454 C C . SER A 1 57 ? -44.970 11.303 30.542 1.00 60.06 57 SER A C 1
ATOM 456 O O . SER A 1 57 ? -45.916 10.520 30.513 1.00 60.06 57 SER A O 1
ATOM 458 N N . VAL A 1 58 ? -44.753 12.122 31.578 1.00 53.78 58 VAL A N 1
ATOM 459 C CA . VAL A 1 58 ? -45.741 12.423 32.626 1.00 53.78 58 VAL A CA 1
ATOM 460 C C . VAL A 1 58 ? -46.076 13.902 32.522 1.00 53.78 58 VAL A C 1
ATOM 462 O O . VAL A 1 58 ? -45.192 14.753 32.588 1.00 53.78 58 VAL A O 1
ATOM 465 N N . THR A 1 59 ? -47.357 14.212 32.361 1.00 47.25 59 THR A N 1
ATOM 466 C CA . THR A 1 59 ? -47.935 15.537 32.592 1.00 47.25 59 THR A CA 1
ATOM 467 C C . THR A 1 59 ? -47.834 15.886 34.078 1.00 47.25 59 THR A C 1
ATOM 469 O O . THR A 1 59 ? -48.783 15.703 34.833 1.00 47.25 59 THR A O 1
ATOM 472 N N . THR A 1 60 ? -46.676 16.374 34.513 1.00 43.62 60 THR A N 1
ATOM 473 C CA . THR A 1 60 ? -46.528 17.111 35.775 1.00 43.62 60 THR A CA 1
ATOM 474 C C . THR A 1 60 ? -45.690 18.352 35.507 1.00 43.62 60 THR A C 1
ATOM 476 O O . THR A 1 60 ? -44.630 18.278 34.889 1.00 43.62 60 THR A O 1
ATOM 479 N N . ASN A 1 61 ? -46.231 19.499 35.908 1.00 46.94 61 ASN A N 1
ATOM 480 C CA . ASN A 1 61 ? -45.833 20.839 35.491 1.00 46.94 61 ASN A CA 1
ATOM 481 C C . ASN A 1 61 ? -44.305 21.097 35.526 1.00 46.94 61 ASN A C 1
ATOM 483 O O . ASN A 1 61 ? -43.624 20.849 36.516 1.00 46.94 61 ASN A O 1
ATOM 487 N N . SER A 1 62 ? -43.798 21.655 34.421 1.00 51.00 62 SER A N 1
ATOM 488 C CA . SER A 1 62 ? -42.495 22.325 34.228 1.00 51.00 62 SER A CA 1
ATOM 489 C C . SER A 1 62 ? -41.163 21.551 34.282 1.00 51.00 62 SER A C 1
ATOM 491 O O . SER A 1 62 ? -40.129 22.193 34.112 1.00 51.00 62 SER A O 1
ATOM 493 N N . HIS A 1 63 ? -41.120 20.219 34.401 1.00 53.78 63 HIS A N 1
ATOM 494 C CA . HIS A 1 63 ? -39.843 19.486 34.289 1.00 53.78 63 HIS A CA 1
ATOM 495 C C . HIS A 1 63 ? -39.624 18.894 32.886 1.00 53.78 63 HIS A C 1
ATOM 497 O O . HIS A 1 63 ? -40.373 18.042 32.413 1.00 53.78 63 HIS A O 1
ATOM 503 N N . THR A 1 64 ? -38.579 19.363 32.203 1.00 56.25 64 THR A N 1
ATOM 504 C CA . THR A 1 64 ? -38.114 18.853 30.907 1.00 56.25 64 THR A CA 1
ATOM 505 C C . THR A 1 64 ? -37.512 17.456 31.072 1.00 56.25 64 THR A C 1
ATOM 507 O O . THR A 1 64 ? -36.387 17.329 31.547 1.00 56.25 64 THR A O 1
ATOM 510 N N . CYS A 1 65 ? -38.264 16.425 30.684 1.00 63.47 65 CYS A N 1
ATOM 511 C CA . CYS A 1 65 ? -37.816 15.032 30.674 1.00 63.47 65 CYS A CA 1
ATOM 512 C C . CYS A 1 65 ? -36.710 14.831 29.623 1.00 63.47 65 CYS A C 1
ATOM 514 O O . CYS A 1 65 ? -36.916 15.116 28.436 1.00 63.47 65 CYS A O 1
ATOM 516 N N . SER A 1 66 ? -35.553 14.340 30.068 1.00 75.44 66 SER A N 1
ATOM 517 C CA . SER A 1 66 ? -34.392 14.027 29.230 1.00 75.44 66 SER A CA 1
ATOM 518 C C . SER A 1 66 ? -34.031 12.547 29.395 1.00 75.44 66 SER A C 1
ATOM 520 O O . SER A 1 66 ? -33.098 12.219 30.143 1.00 75.44 66 SER A O 1
ATOM 522 N N . PRO A 1 67 ? -34.786 11.635 28.748 1.00 82.75 67 PRO A N 1
ATOM 523 C CA . PRO A 1 67 ? -34.653 10.205 28.974 1.00 82.75 67 PRO A CA 1
ATOM 524 C C . PRO A 1 67 ? -33.359 9.643 28.374 1.00 82.75 67 PRO A C 1
ATOM 526 O O . PRO A 1 67 ? -32.963 9.974 27.252 1.00 82.75 67 PRO A O 1
ATOM 529 N N . TYR A 1 68 ? -32.734 8.729 29.110 1.00 85.00 68 TYR A N 1
ATOM 530 C CA . TYR A 1 68 ? -31.645 7.868 28.653 1.00 85.00 68 TYR A CA 1
ATOM 531 C C . TYR A 1 68 ? -31.826 6.450 29.205 1.00 85.00 68 TYR A C 1
ATOM 533 O O . TYR A 1 68 ? -32.556 6.231 30.173 1.00 85.00 68 TYR A O 1
ATOM 541 N N . VAL A 1 69 ? -31.174 5.475 28.576 1.00 87.25 69 VAL A N 1
ATOM 542 C CA . VAL A 1 69 ? -31.221 4.069 28.985 1.00 87.25 69 VAL A CA 1
ATOM 543 C C . VAL A 1 69 ? -29.867 3.664 29.545 1.00 87.25 69 VAL A C 1
ATOM 545 O O . VAL A 1 69 ? -28.831 3.917 28.935 1.00 87.25 69 VAL A O 1
ATOM 548 N N . GLU A 1 70 ? -29.886 3.029 30.707 1.00 88.00 70 GLU A N 1
ATOM 549 C CA . GLU A 1 70 ? -28.743 2.425 31.373 1.00 88.00 70 GLU A CA 1
ATOM 550 C C . GLU A 1 70 ? -28.899 0.901 31.335 1.00 88.00 70 GLU A C 1
ATOM 552 O O . GLU A 1 70 ? -29.813 0.342 31.936 1.00 88.00 70 GLU A O 1
ATOM 557 N N . VAL A 1 71 ? -28.014 0.229 30.607 1.00 88.81 71 VAL A N 1
ATOM 558 C CA . VAL A 1 71 ? -27.903 -1.229 30.551 1.00 88.81 71 VAL A CA 1
ATOM 559 C C . VAL A 1 71 ? -26.860 -1.659 31.576 1.00 88.81 71 VAL A C 1
ATOM 561 O O . VAL A 1 71 ? -25.696 -1.268 31.478 1.00 88.81 71 VAL A O 1
ATOM 564 N N . ARG A 1 72 ? -27.269 -2.459 32.555 1.00 87.12 72 ARG A N 1
ATOM 565 C CA . ARG A 1 72 ? -26.444 -2.926 33.667 1.00 87.12 72 ARG A CA 1
ATOM 566 C C . ARG A 1 72 ? -26.361 -4.448 33.678 1.00 87.12 72 ARG A C 1
ATOM 568 O O . ARG A 1 72 ? -27.373 -5.136 33.595 1.00 87.12 72 ARG A O 1
ATOM 575 N N . LEU A 1 73 ? -25.143 -4.958 33.811 1.00 83.62 73 LEU A N 1
ATOM 576 C CA . LEU A 1 73 ? -24.847 -6.381 33.952 1.00 83.62 73 LEU A CA 1
ATOM 577 C C . LEU A 1 73 ? -23.731 -6.529 34.995 1.00 83.62 73 LEU A C 1
ATOM 579 O O . LEU A 1 73 ? -22.553 -6.343 34.677 1.00 83.62 73 LEU A O 1
ATOM 583 N N . GLY A 1 74 ? -24.096 -6.778 36.255 1.00 79.44 74 GLY A N 1
ATOM 584 C CA . GLY A 1 74 ? -23.176 -6.709 37.393 1.00 79.44 74 GLY A CA 1
ATOM 585 C C . GLY A 1 74 ? -22.481 -5.357 37.525 1.00 79.44 74 GLY A C 1
ATOM 586 O O . GLY A 1 74 ? -23.128 -4.314 37.622 1.00 79.44 74 GLY A O 1
ATOM 587 N N . SER A 1 75 ? -21.147 -5.364 37.507 1.00 75.56 75 SER A N 1
ATOM 588 C CA . SER A 1 75 ? -20.316 -4.154 37.591 1.00 75.56 75 SER A CA 1
ATOM 589 C C . SER A 1 75 ? -20.269 -3.337 36.296 1.00 75.56 75 SER A C 1
ATOM 591 O O . SER A 1 75 ? -19.799 -2.197 36.304 1.00 75.56 75 SER A O 1
ATOM 593 N N . PHE A 1 76 ? -20.751 -3.888 35.178 1.00 75.69 76 PHE A N 1
ATOM 594 C CA . PHE A 1 76 ? -20.737 -3.203 33.893 1.00 75.69 76 PHE A CA 1
ATOM 595 C C . PHE A 1 76 ? -21.987 -2.351 33.715 1.00 75.69 76 PHE A C 1
ATOM 597 O O . PHE A 1 76 ? -23.109 -2.846 33.799 1.00 75.69 76 PHE A O 1
ATOM 604 N N . ILE A 1 77 ? -21.777 -1.074 33.400 1.00 79.06 77 ILE A N 1
ATOM 605 C CA . ILE A 1 77 ? -22.837 -0.101 33.141 1.00 79.06 77 ILE A CA 1
ATOM 606 C C . ILE A 1 77 ? -22.574 0.543 31.776 1.00 79.06 77 ILE A C 1
ATOM 608 O O . ILE A 1 77 ? -21.513 1.123 31.547 1.00 79.06 77 ILE A O 1
ATOM 612 N N . GLY A 1 78 ? -23.533 0.433 30.861 1.00 77.06 78 GLY A N 1
ATOM 613 C CA . GLY A 1 78 ? -23.540 1.120 29.572 1.00 77.06 78 GLY A CA 1
ATOM 614 C C . GLY A 1 78 ? -24.707 2.096 29.501 1.00 77.06 78 GLY A C 1
ATOM 615 O O . GLY A 1 78 ? -25.839 1.715 29.773 1.00 77.06 78 GLY A O 1
ATOM 616 N N . THR A 1 79 ? -24.459 3.351 29.135 1.00 81.06 79 THR A N 1
ATOM 617 C CA . THR A 1 79 ? -25.506 4.378 29.029 1.00 81.06 79 THR A CA 1
ATOM 618 C C . THR A 1 79 ? -25.673 4.861 27.592 1.00 81.06 79 THR A C 1
ATOM 620 O O . THR A 1 79 ? -24.703 4.981 26.838 1.00 81.06 79 THR A O 1
ATOM 623 N N . THR A 1 80 ? -26.916 5.121 27.185 1.00 83.44 80 THR A N 1
ATOM 624 C CA . THR A 1 80 ? -27.215 5.765 25.901 1.00 83.44 80 THR A CA 1
ATOM 625 C C . THR A 1 80 ? -27.092 7.287 25.995 1.00 83.44 80 THR A C 1
ATOM 627 O O . THR A 1 80 ? -27.065 7.868 27.083 1.00 83.44 80 THR A O 1
ATOM 630 N N . ARG A 1 81 ? -27.026 7.964 24.840 1.00 77.75 81 ARG A N 1
ATOM 631 C CA . ARG A 1 81 ? -27.148 9.430 24.781 1.00 77.75 81 ARG A CA 1
ATOM 632 C C . ARG A 1 81 ? -28.536 9.858 25.271 1.00 77.75 81 ARG A C 1
ATOM 634 O O . ARG A 1 81 ? -29.528 9.197 24.974 1.00 77.75 81 ARG A O 1
ATOM 641 N N . PHE A 1 82 ? -28.608 10.963 26.005 1.00 74.50 82 PHE A N 1
ATOM 642 C CA . PHE A 1 82 ? -29.884 11.550 26.415 1.00 74.50 82 PHE A CA 1
ATOM 643 C C . PHE A 1 82 ? -30.425 12.436 25.287 1.00 74.50 82 PHE A C 1
ATOM 645 O O . PHE A 1 82 ? -29.654 13.111 24.606 1.00 74.50 82 PHE A O 1
ATOM 652 N N . PHE A 1 83 ? -31.742 12.442 25.103 1.00 70.56 83 PHE A N 1
ATOM 653 C CA . PHE A 1 83 ? -32.415 13.382 24.208 1.00 70.56 83 PHE A CA 1
ATOM 654 C C . PHE A 1 83 ? -33.199 14.388 25.035 1.00 70.56 83 PHE A C 1
ATOM 656 O O . PHE A 1 83 ? -33.993 13.999 25.884 1.00 70.56 83 PHE A O 1
ATOM 663 N N . GLU A 1 84 ? -32.997 15.679 24.792 1.00 69.19 84 GLU A N 1
ATOM 664 C CA . GLU A 1 84 ? -33.776 16.713 25.469 1.00 69.19 84 GLU A CA 1
ATOM 665 C C . GLU A 1 84 ? -35.149 16.858 24.806 1.00 69.19 84 GLU A C 1
ATOM 667 O O . GLU A 1 84 ? -35.237 17.087 23.602 1.00 69.19 84 GLU A O 1
ATOM 672 N N . LYS A 1 85 ? -36.226 16.777 25.601 1.00 64.81 85 LYS A N 1
ATOM 673 C CA . LYS A 1 85 ? -37.604 17.108 25.183 1.00 64.81 85 LYS A CA 1
ATOM 674 C C . LYS A 1 85 ? -38.198 16.213 24.080 1.00 64.81 85 LYS A C 1
ATOM 676 O O . LYS A 1 85 ? -39.122 16.637 23.388 1.00 64.81 85 LYS A O 1
ATOM 681 N N . ILE A 1 86 ? -37.731 14.970 23.940 1.00 69.62 86 ILE A N 1
ATOM 682 C CA . ILE A 1 86 ? -38.303 13.994 22.997 1.00 69.62 86 ILE A CA 1
ATOM 683 C C . ILE A 1 86 ? -39.036 12.892 23.789 1.00 69.62 86 ILE A C 1
ATOM 685 O O . ILE A 1 86 ? -38.374 12.094 24.450 1.00 69.62 86 ILE A O 1
ATOM 689 N N . PRO A 1 87 ? -40.385 12.812 23.742 1.00 65.06 87 PRO A N 1
ATOM 690 C CA . PRO A 1 87 ? -41.159 11.815 24.498 1.00 65.06 87 PRO A CA 1
ATOM 691 C C . PRO A 1 87 ? -41.024 10.388 23.942 1.00 65.06 87 PRO A C 1
ATOM 693 O O . PRO A 1 87 ? -41.225 9.422 24.677 1.00 65.06 87 PRO A O 1
ATOM 696 N N . ASN A 1 88 ? -40.658 10.267 22.663 1.00 78.19 88 ASN A N 1
ATOM 697 C CA . ASN A 1 88 ? -40.403 9.007 21.966 1.00 78.19 88 ASN A CA 1
ATOM 698 C C . ASN A 1 88 ? -38.957 8.998 21.438 1.00 78.19 88 ASN A C 1
ATOM 700 O O . ASN A 1 88 ? -38.737 9.231 20.248 1.00 78.19 88 ASN A O 1
ATOM 704 N N . PRO A 1 89 ? -37.953 8.845 22.315 1.00 82.44 89 PRO A N 1
ATOM 705 C CA . PRO A 1 89 ? -36.553 8.850 21.910 1.00 82.44 89 PRO A CA 1
ATOM 706 C C . PRO A 1 89 ? -36.212 7.601 21.086 1.00 82.44 89 PRO A C 1
ATOM 708 O O . PRO A 1 89 ? -36.614 6.486 21.429 1.00 82.44 89 PRO A O 1
ATOM 711 N N . GLU A 1 90 ? -35.415 7.785 20.032 1.00 86.44 90 GLU A N 1
ATOM 712 C CA . GLU A 1 90 ? -34.833 6.701 19.237 1.00 86.44 90 GLU A CA 1
ATOM 713 C C . GLU A 1 90 ? -33.308 6.721 19.396 1.00 86.44 90 GLU A C 1
ATOM 715 O O . GLU A 1 90 ? -32.636 7.654 18.964 1.00 86.44 90 GLU A O 1
ATOM 720 N N . TRP A 1 91 ? -32.754 5.694 20.044 1.00 86.25 91 TRP A N 1
ATOM 721 C CA . TRP A 1 91 ? -31.315 5.593 20.311 1.00 86.25 91 TRP A CA 1
ATOM 722 C C . TRP A 1 91 ? -30.577 4.776 19.256 1.00 86.25 91 TRP A C 1
ATOM 724 O O . TRP A 1 91 ? -29.464 5.137 18.883 1.00 86.25 91 TRP A O 1
ATOM 734 N N . ASN A 1 92 ? -31.172 3.670 18.794 1.00 87.94 92 ASN A N 1
ATOM 735 C CA . ASN A 1 92 ? -30.548 2.721 17.865 1.00 87.94 92 ASN A CA 1
ATOM 736 C C . ASN A 1 92 ? -29.113 2.319 18.263 1.00 87.94 92 ASN A C 1
ATOM 738 O O . ASN A 1 92 ? -28.213 2.247 17.427 1.00 87.94 92 ASN A O 1
ATOM 742 N N . GLN A 1 93 ? -28.902 2.042 19.551 1.00 86.94 93 GLN A N 1
ATOM 743 C CA . GLN A 1 93 ? -27.588 1.738 20.112 1.00 86.94 93 GLN A CA 1
ATOM 744 C C . GLN A 1 93 ? -27.504 0.267 20.522 1.00 86.94 93 GLN A C 1
ATOM 746 O O . GLN A 1 93 ? -28.423 -0.271 21.137 1.00 86.94 93 GLN A O 1
ATOM 751 N N . VAL A 1 94 ? -26.395 -0.387 20.178 1.00 89.19 94 VAL A N 1
ATOM 752 C CA . VAL A 1 94 ? -26.109 -1.770 20.579 1.00 89.19 94 VAL A CA 1
ATOM 753 C C . VAL A 1 94 ? -25.009 -1.765 21.626 1.00 89.19 94 VAL A C 1
ATOM 755 O O . VAL A 1 94 ? -24.014 -1.072 21.445 1.00 89.19 94 VAL A O 1
ATOM 758 N N . PHE A 1 95 ? -25.169 -2.545 22.686 1.00 88.44 95 PHE 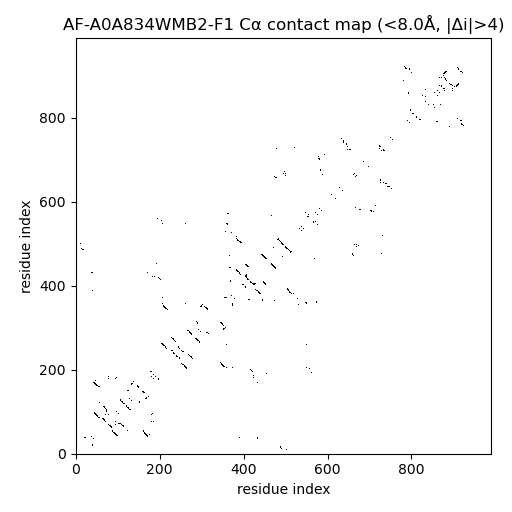A N 1
ATOM 759 C CA . PHE A 1 95 ? -24.157 -2.826 23.701 1.00 88.44 95 PHE A CA 1
ATOM 760 C C . PHE A 1 95 ? -23.679 -4.269 23.554 1.00 88.44 95 PHE A C 1
ATOM 762 O O . PHE A 1 95 ? -24.484 -5.141 23.234 1.00 88.44 95 PHE A O 1
ATOM 769 N N . ALA A 1 96 ? -22.390 -4.513 23.773 1.00 89.19 96 ALA A N 1
ATOM 770 C CA . ALA A 1 96 ? -21.784 -5.839 23.724 1.00 89.19 96 ALA A CA 1
ATOM 771 C C . ALA A 1 96 ? -20.995 -6.110 25.009 1.00 89.19 96 ALA A C 1
ATOM 773 O O . ALA A 1 96 ? -20.070 -5.367 25.342 1.00 89.19 96 ALA A O 1
ATOM 774 N N . PHE A 1 97 ? -21.340 -7.199 25.697 1.00 87.44 97 PHE A N 1
ATOM 775 C CA . PHE A 1 97 ? -20.667 -7.665 26.909 1.00 87.44 97 PHE A CA 1
ATOM 776 C C . PHE A 1 97 ? -19.937 -8.974 26.611 1.00 87.44 97 PHE A C 1
ATOM 778 O O . PHE A 1 97 ? -20.547 -9.932 26.138 1.00 87.44 97 PHE A O 1
ATOM 785 N N . ALA A 1 98 ? -18.630 -9.035 26.867 1.00 85.50 98 ALA A N 1
ATOM 786 C CA . ALA A 1 98 ? -17.852 -10.252 26.650 1.00 85.50 98 ALA A CA 1
ATOM 787 C C . ALA A 1 98 ? -18.269 -11.345 27.646 1.00 85.50 98 ALA A C 1
ATOM 789 O O . ALA A 1 98 ? -18.241 -11.111 28.854 1.00 85.50 98 ALA A O 1
ATOM 790 N N . LYS A 1 99 ? -18.597 -12.548 27.151 1.00 84.38 99 LYS A N 1
ATOM 791 C CA . LYS A 1 99 ? -19.060 -13.679 27.977 1.00 84.38 99 LYS A CA 1
ATOM 792 C C . LYS A 1 99 ? -18.091 -14.015 29.112 1.00 84.38 99 LYS A C 1
ATOM 794 O O . LYS A 1 99 ? -18.532 -14.257 30.227 1.00 84.38 99 LYS A O 1
ATOM 799 N N . ASP A 1 100 ? -16.789 -13.951 28.844 1.00 78.44 100 ASP A N 1
ATOM 800 C CA . ASP A 1 100 ? -15.720 -14.258 29.806 1.00 78.44 100 ASP A CA 1
ATOM 801 C C . ASP A 1 100 ? -15.722 -13.341 31.044 1.00 78.44 100 ASP A C 1
ATOM 803 O O . ASP A 1 100 ? -15.067 -13.639 32.040 1.00 78.44 100 ASP A O 1
ATOM 807 N N . ARG A 1 101 ? -16.430 -12.205 30.978 1.00 73.56 101 ARG A N 1
ATOM 808 C CA . ARG A 1 101 ? -16.529 -11.209 32.052 1.00 73.56 101 ARG A CA 1
ATOM 809 C C . ARG A 1 101 ? -17.900 -11.182 32.731 1.00 73.56 101 ARG A C 1
ATOM 811 O O . ARG A 1 101 ? -18.076 -10.433 33.689 1.00 73.56 101 ARG A O 1
ATOM 818 N N . ILE A 1 102 ? -18.865 -11.975 32.267 1.00 79.62 102 ILE A N 1
ATOM 819 C CA . ILE A 1 102 ? -20.209 -12.029 32.850 1.00 79.62 102 ILE A CA 1
ATOM 820 C C . ILE A 1 102 ? -20.143 -12.840 34.149 1.00 79.62 102 ILE A C 1
ATOM 822 O O . ILE A 1 102 ? -20.015 -14.060 34.117 1.00 79.62 102 ILE A O 1
ATOM 826 N N . GLN A 1 103 ? -20.202 -12.153 35.290 1.00 77.69 103 GLN A N 1
ATOM 827 C CA . GLN A 1 103 ? -20.252 -12.778 36.620 1.00 77.69 103 GLN A CA 1
ATOM 828 C C . GLN A 1 103 ? -21.690 -12.932 37.131 1.00 77.69 103 GLN A C 1
ATOM 830 O O . GLN A 1 103 ? -22.003 -13.903 37.813 1.00 77.69 103 GLN A O 1
ATOM 835 N N . GLU A 1 104 ? -22.569 -11.990 36.779 1.00 78.75 104 GLU A N 1
ATOM 836 C CA . GLU A 1 104 ? -23.984 -12.005 37.153 1.00 78.75 104 GLU A CA 1
ATOM 837 C C . GLU A 1 104 ? -24.868 -12.492 36.003 1.00 78.75 104 GLU A C 1
ATOM 839 O O . GLU A 1 104 ? -24.645 -12.162 34.839 1.00 78.75 104 GLU A O 1
ATOM 844 N N . LEU A 1 105 ? -25.905 -13.260 36.345 1.00 84.88 105 LEU A N 1
ATOM 845 C CA . LEU A 1 105 ? -26.828 -13.880 35.388 1.00 84.88 105 LEU A CA 1
ATOM 846 C C . LEU A 1 105 ? -28.091 -13.046 35.133 1.00 84.88 105 LEU A C 1
ATOM 848 O O . LEU A 1 105 ? -29.011 -13.536 34.485 1.00 84.88 105 LEU A O 1
ATOM 852 N N . VAL A 1 106 ? -28.156 -11.808 35.629 1.00 89.06 106 VAL A N 1
ATOM 853 C CA . VAL A 1 106 ? -29.308 -10.919 35.439 1.00 89.06 106 VAL A CA 1
ATOM 854 C C . VAL A 1 106 ? -28.865 -9.655 34.714 1.00 89.06 106 VAL A C 1
ATOM 856 O O . VAL A 1 106 ? -28.041 -8.892 35.210 1.00 89.06 106 VAL A O 1
ATOM 859 N N . LEU A 1 107 ? -29.429 -9.435 33.530 1.00 89.94 107 LEU A N 1
ATOM 860 C CA . LEU A 1 107 ? -29.289 -8.204 32.762 1.00 89.94 107 LEU A CA 1
ATOM 861 C C . LEU A 1 107 ? -30.407 -7.241 33.172 1.00 89.94 107 LEU A C 1
ATOM 863 O O . LEU A 1 107 ? -31.577 -7.548 32.955 1.00 89.94 107 LEU A O 1
ATOM 867 N N . GLU A 1 108 ? -30.063 -6.073 33.711 1.00 90.19 108 GLU A N 1
ATOM 868 C CA . GLU A 1 108 ? -31.016 -5.006 34.029 1.00 90.19 108 GLU A CA 1
ATOM 869 C C . GLU A 1 108 ? -30.938 -3.878 32.993 1.00 90.19 108 GLU A C 1
ATOM 871 O O . GLU A 1 108 ? -29.869 -3.356 32.690 1.00 90.19 108 GLU A O 1
ATOM 876 N N . ILE A 1 109 ? -32.080 -3.444 32.469 1.00 91.56 109 ILE A N 1
ATOM 877 C CA . ILE A 1 109 ? -32.196 -2.294 31.570 1.00 91.56 109 ILE A CA 1
ATOM 878 C C . ILE A 1 109 ? -33.071 -1.253 32.263 1.00 91.56 109 ILE A C 1
ATOM 880 O O . ILE A 1 109 ? -34.252 -1.489 32.508 1.00 91.56 109 ILE A O 1
ATOM 884 N N . LEU A 1 110 ? -32.490 -0.105 32.596 1.00 89.50 110 LEU A N 1
ATOM 885 C CA . LEU A 1 110 ? -33.108 0.969 33.370 1.00 89.50 110 LEU A CA 1
ATOM 886 C C . LEU A 1 110 ? -33.322 2.191 32.479 1.00 89.50 110 LEU A C 1
ATOM 888 O O . LEU A 1 110 ? -32.375 2.711 31.898 1.00 89.50 110 LEU A O 1
ATOM 892 N N . VAL A 1 111 ? -34.548 2.699 32.407 1.00 88.19 111 VAL A N 1
ATOM 893 C CA . VAL A 1 111 ? -34.832 3.995 31.777 1.00 88.19 111 VAL A CA 1
ATOM 894 C C . VAL A 1 111 ? -34.763 5.066 32.858 1.00 88.19 111 VAL A C 1
ATOM 896 O O . VAL A 1 111 ? -35.449 4.952 33.874 1.00 88.19 111 VAL A O 1
ATOM 899 N N . LYS A 1 112 ? -33.930 6.090 32.673 1.00 85.00 112 LYS A N 1
ATOM 900 C CA . LYS A 1 112 ? -33.695 7.160 33.651 1.00 85.00 112 LYS A CA 1
ATOM 901 C C . LYS A 1 112 ? -33.864 8.545 33.037 1.00 85.00 112 LYS A C 1
ATOM 903 O O . LYS A 1 112 ? -33.674 8.725 31.838 1.00 85.00 112 LYS A O 1
ATOM 908 N N . ASP A 1 113 ? -34.178 9.525 33.879 1.00 81.38 113 ASP A N 1
ATOM 909 C CA . ASP A 1 113 ? -34.198 10.946 33.519 1.00 81.38 113 ASP A CA 1
ATOM 910 C C . ASP A 1 113 ? -32.928 11.654 33.996 1.00 81.38 113 ASP A C 1
ATOM 912 O O . ASP A 1 113 ? -32.559 11.555 35.169 1.00 81.38 113 ASP A O 1
ATOM 916 N N . LYS A 1 114 ? -32.264 12.402 33.110 1.00 73.38 114 LYS A N 1
ATOM 917 C CA . LYS A 1 114 ? -31.074 13.187 33.465 1.00 73.38 114 LYS A CA 1
ATOM 918 C C . LYS A 1 114 ? -31.400 14.368 34.390 1.00 73.38 114 LYS A C 1
ATOM 920 O O . LYS A 1 114 ? -30.529 14.796 35.142 1.00 73.38 114 LYS A O 1
ATOM 925 N N . ALA A 1 115 ? -32.630 14.889 34.363 1.00 62.38 115 ALA A N 1
ATOM 926 C CA . ALA A 1 115 ? -33.024 16.035 35.188 1.00 62.38 115 ALA A CA 1
ATOM 927 C C . ALA A 1 115 ? -33.102 15.713 36.697 1.00 62.38 115 ALA A C 1
ATOM 929 O O . ALA A 1 115 ? -33.044 16.625 37.519 1.00 62.38 115 ALA A O 1
ATOM 930 N N . ASN A 1 116 ? -33.194 14.429 37.069 1.00 58.78 116 ASN A N 1
ATOM 931 C CA . ASN A 1 116 ? -33.344 13.972 38.451 1.00 58.78 116 ASN A CA 1
ATOM 932 C C . ASN A 1 116 ? -32.132 13.114 38.863 1.00 58.78 116 ASN A C 1
ATOM 934 O O . ASN A 1 116 ? -32.139 11.888 38.747 1.00 58.78 116 ASN A O 1
ATOM 938 N N . ASN A 1 117 ? -31.065 13.754 39.350 1.00 48.31 117 ASN A N 1
ATOM 939 C CA . ASN A 1 117 ? -29.873 13.055 39.846 1.00 48.31 117 ASN A CA 1
ATOM 940 C C . ASN A 1 117 ? -30.184 12.301 41.161 1.00 48.31 117 ASN A C 1
ATOM 942 O O . ASN A 1 117 ? -30.090 12.867 42.247 1.00 48.31 117 ASN A O 1
ATOM 946 N N . GLY A 1 118 ? -30.560 11.017 41.074 1.00 54.72 118 GLY A N 1
ATOM 947 C CA . GLY A 1 118 ? -30.699 10.098 42.218 1.00 54.72 118 GLY A CA 1
ATOM 948 C C . GLY A 1 118 ? -31.526 8.832 41.925 1.00 54.72 118 GLY A C 1
ATOM 949 O O . GLY A 1 118 ? -32.061 8.670 40.831 1.00 54.72 118 GLY A O 1
ATOM 950 N N . ASN A 1 119 ? -31.706 7.949 42.925 1.00 50.84 119 ASN A N 1
ATOM 951 C CA . ASN A 1 119 ? -32.575 6.748 42.840 1.00 50.84 119 ASN A CA 1
ATOM 952 C C . ASN A 1 119 ? -34.054 7.068 42.516 1.00 50.84 119 ASN A C 1
ATOM 954 O O . ASN A 1 119 ? -34.811 6.178 42.140 1.00 50.84 119 ASN A O 1
ATOM 958 N N . LYS A 1 120 ? -34.459 8.340 42.628 1.00 52.50 120 LYS A N 1
ATOM 959 C CA . LYS A 1 120 ? -35.787 8.853 42.250 1.00 52.50 120 LYS A CA 1
ATOM 960 C C . LYS A 1 120 ? -35.921 9.198 40.753 1.00 52.50 120 LYS A C 1
ATOM 962 O O . LYS A 1 120 ? -36.986 9.633 40.332 1.00 52.50 120 LYS A O 1
ATOM 967 N N . GLY A 1 121 ? -34.862 9.025 39.956 1.00 65.00 121 GLY A N 1
ATOM 968 C CA . GLY A 1 121 ? -34.843 9.299 38.512 1.00 65.00 121 GLY A CA 1
ATOM 969 C C . GLY A 1 121 ? -35.133 8.093 37.610 1.00 65.00 121 GLY A C 1
ATOM 970 O O . GLY A 1 121 ? -35.057 8.234 36.393 1.00 65.00 121 GLY A O 1
ATOM 971 N N . VAL A 1 122 ? -35.430 6.911 38.167 1.00 75.56 122 VAL A N 1
ATOM 972 C CA . VAL A 1 122 ? -35.742 5.697 37.387 1.00 75.56 122 VAL A CA 1
ATOM 973 C C . VAL A 1 122 ? -37.198 5.741 36.920 1.00 75.56 122 VAL A C 1
ATOM 975 O O . VAL A 1 122 ? -38.119 5.723 37.728 1.00 75.56 122 VAL A O 1
ATOM 978 N N . MET A 1 123 ? -37.402 5.790 35.606 1.00 76.81 123 MET A N 1
ATOM 979 C CA . MET A 1 123 ? -38.713 5.773 34.953 1.00 76.81 123 MET A CA 1
ATOM 980 C C . MET A 1 123 ? -39.253 4.356 34.725 1.00 76.81 123 MET A C 1
ATOM 982 O O . MET A 1 123 ? -40.448 4.190 34.488 1.00 76.81 123 MET A O 1
ATOM 986 N N . GLY A 1 124 ? -38.404 3.336 34.772 1.00 85.12 124 GLY A N 1
ATOM 987 C CA . GLY A 1 124 ? -38.831 1.944 34.698 1.00 85.12 124 GLY A CA 1
ATOM 988 C C . GLY A 1 124 ? -37.680 0.998 34.384 1.00 85.12 124 GLY A C 1
ATOM 989 O O . GLY A 1 124 ? -36.613 1.438 33.946 1.00 85.12 124 GLY A O 1
ATOM 990 N N . ARG A 1 125 ? -37.896 -0.296 34.621 1.00 89.44 125 ARG A N 1
ATOM 991 C CA . ARG A 1 125 ? -36.897 -1.357 34.451 1.00 89.44 125 ARG A CA 1
ATOM 992 C C . ARG A 1 125 ? -37.433 -2.507 33.597 1.00 89.44 125 ARG A C 1
ATOM 994 O O . ARG A 1 125 ? -38.621 -2.803 33.640 1.00 89.44 125 ARG A O 1
ATOM 1001 N N . VAL A 1 126 ? -36.545 -3.172 32.866 1.00 91.88 126 VAL A N 1
ATOM 1002 C CA . VAL A 1 126 ? -36.754 -4.506 32.280 1.00 91.88 126 VAL A CA 1
ATOM 1003 C C . VAL A 1 126 ? -35.578 -5.384 32.694 1.00 91.88 126 VAL A C 1
ATOM 1005 O O . VAL A 1 126 ? -34.439 -4.919 32.647 1.00 91.88 126 VAL A O 1
ATOM 1008 N N . SER A 1 127 ? -35.826 -6.627 33.100 1.00 90.88 127 SER A N 1
ATOM 1009 C CA . SER A 1 127 ? -34.775 -7.584 33.458 1.00 90.88 127 SER A CA 1
ATOM 1010 C C . SER A 1 127 ? -34.850 -8.861 32.619 1.00 90.88 127 SER A C 1
ATOM 1012 O O . SER A 1 127 ? -35.933 -9.328 32.273 1.00 90.88 127 SER A O 1
ATOM 1014 N N . PHE A 1 128 ? -33.686 -9.427 32.296 1.00 90.88 128 PHE A N 1
ATOM 1015 C CA . PHE A 1 128 ? -33.550 -10.704 31.591 1.00 90.88 128 PHE A CA 1
ATOM 1016 C C . PHE A 1 128 ? -32.619 -11.637 32.360 1.00 90.88 128 PHE A C 1
ATOM 1018 O O . PHE A 1 128 ? -31.551 -11.219 32.809 1.00 90.88 128 PHE A O 1
ATOM 1025 N N . SER A 1 129 ? -32.997 -12.910 32.465 1.00 89.62 129 SER A N 1
ATOM 1026 C CA . SER A 1 129 ? -32.084 -13.976 32.880 1.00 89.62 129 SER A CA 1
ATOM 1027 C C . SER A 1 129 ? -31.166 -14.321 31.711 1.00 89.62 129 SER A C 1
ATOM 1029 O O . SER A 1 129 ? -31.645 -14.612 30.617 1.00 89.62 129 SER A O 1
ATOM 1031 N N . VAL A 1 130 ? -29.850 -14.307 31.927 1.00 86.38 130 VAL A N 1
ATOM 1032 C CA . VAL A 1 130 ? -28.844 -14.593 30.891 1.00 86.38 130 VAL A CA 1
ATOM 1033 C C . VAL A 1 130 ? -28.991 -16.010 30.327 1.00 86.38 130 VAL A C 1
ATOM 1035 O O . VAL A 1 130 ? -28.693 -16.231 29.155 1.00 86.38 130 VAL A O 1
ATOM 1038 N N . SER A 1 131 ? -29.503 -16.952 31.124 1.00 85.44 131 SER A N 1
ATOM 1039 C CA . SER A 1 131 ? -29.766 -18.334 30.701 1.00 85.44 131 SER A CA 1
ATOM 1040 C C . SER A 1 131 ? -30.882 -18.451 29.659 1.00 85.44 131 SER A C 1
ATOM 1042 O O . SER A 1 131 ? -30.863 -19.382 28.859 1.00 85.44 131 SER A O 1
ATOM 1044 N N . ASP A 1 132 ? -31.820 -17.502 29.646 1.00 87.81 132 ASP A N 1
ATOM 1045 C CA . ASP A 1 132 ? -33.001 -17.533 28.775 1.00 87.81 132 ASP A CA 1
ATOM 1046 C C . ASP A 1 132 ? -32.752 -16.803 27.442 1.00 87.81 132 ASP A C 1
ATOM 1048 O O . ASP A 1 132 ? -33.624 -16.740 26.573 1.00 87.81 132 ASP A O 1
ATOM 1052 N N . ILE A 1 133 ? -31.560 -16.224 27.272 1.00 88.56 133 ILE A N 1
ATOM 1053 C CA . ILE A 1 133 ? -31.206 -15.423 26.102 1.00 88.56 133 ILE A CA 1
ATOM 1054 C C . ILE A 1 133 ? -30.837 -16.353 24.938 1.00 88.56 133 ILE A C 1
ATOM 1056 O O . ILE A 1 133 ? -29.923 -17.174 25.072 1.00 88.56 133 ILE A O 1
ATOM 1060 N N . PRO A 1 134 ? -31.481 -16.210 23.764 1.00 87.56 134 PRO A N 1
ATOM 1061 C CA . PRO A 1 134 ? -31.216 -17.078 22.625 1.00 87.56 134 PRO A CA 1
ATOM 1062 C C . PRO A 1 134 ? -29.800 -16.874 22.078 1.00 87.56 134 PRO A C 1
ATOM 1064 O O . PRO A 1 134 ? -29.291 -15.750 22.016 1.00 87.56 134 PRO A O 1
ATOM 1067 N N . MET A 1 135 ? -29.176 -17.967 21.635 1.00 82.94 135 MET A N 1
ATOM 1068 C CA . MET A 1 135 ? -27.909 -17.929 20.909 1.00 82.94 135 MET A CA 1
ATOM 1069 C C . MET A 1 135 ? -28.165 -17.738 19.412 1.00 82.94 135 MET A C 1
ATOM 1071 O O . MET A 1 135 ? -29.032 -18.391 18.840 1.00 82.94 135 MET A O 1
ATOM 1075 N N . ARG A 1 136 ? -27.386 -16.859 18.788 1.00 80.81 136 ARG A N 1
ATOM 1076 C CA . ARG A 1 136 ? -27.382 -16.570 17.356 1.00 80.81 136 ARG A CA 1
ATOM 1077 C C . ARG A 1 136 ? -25.976 -16.787 16.818 1.00 80.81 136 ARG A C 1
ATOM 1079 O O . ARG A 1 136 ? -25.014 -16.226 17.350 1.00 80.81 136 ARG A O 1
ATOM 1086 N N . VAL A 1 137 ? -25.853 -17.537 15.730 1.00 69.88 137 VAL A N 1
ATOM 1087 C CA . VAL A 1 137 ? -24.588 -17.663 15.001 1.00 69.88 137 VAL A CA 1
ATOM 1088 C C . VAL A 1 137 ? -24.865 -17.380 13.523 1.00 69.88 137 VAL A C 1
ATOM 1090 O O . VAL A 1 137 ? -25.777 -17.979 12.963 1.00 69.88 137 VAL A O 1
ATOM 1093 N N . PRO A 1 138 ? -24.128 -16.469 12.860 1.00 65.88 138 PRO A N 1
ATOM 1094 C CA . PRO A 1 138 ? -24.263 -16.280 11.415 1.00 65.88 138 PRO A CA 1
ATOM 1095 C C . PRO A 1 138 ? -24.167 -17.637 10.691 1.00 65.88 138 PRO A C 1
ATOM 1097 O O . PRO A 1 138 ? -23.248 -18.403 10.995 1.00 65.88 138 PRO A O 1
ATOM 1100 N N . PRO A 1 139 ? -25.097 -17.967 9.775 1.00 62.28 139 PRO A N 1
ATOM 1101 C CA . PRO A 1 139 ? -25.897 -17.055 8.950 1.00 62.28 139 PRO A CA 1
ATOM 1102 C C . PRO A 1 139 ? -27.306 -16.707 9.475 1.00 62.28 139 PRO A C 1
ATOM 1104 O O . PRO A 1 139 ? -28.096 -16.145 8.718 1.00 62.28 139 PRO A O 1
ATOM 1107 N N . ASP A 1 140 ? -27.644 -17.011 10.731 1.00 71.69 140 ASP A N 1
ATOM 1108 C CA . ASP A 1 140 ? -28.991 -16.765 11.265 1.00 71.69 140 ASP A CA 1
ATOM 1109 C C . ASP A 1 140 ? -29.435 -15.290 11.130 1.00 71.69 140 ASP A C 1
ATOM 1111 O O . ASP A 1 140 ? -28.696 -14.345 11.463 1.00 71.69 140 ASP A O 1
ATOM 1115 N N . SER A 1 141 ? -30.682 -15.086 10.682 1.00 73.31 141 SER A N 1
ATOM 1116 C CA . SER A 1 141 ? -31.287 -13.759 10.506 1.00 73.31 141 SER A CA 1
ATOM 1117 C C . SER A 1 141 ? -31.282 -12.948 11.813 1.00 73.31 141 SER A C 1
ATOM 1119 O O . SER A 1 141 ? -31.459 -13.531 12.887 1.00 73.31 141 SER A O 1
ATOM 1121 N N . PRO A 1 142 ? -31.110 -11.612 11.761 1.00 74.06 142 PRO A N 1
ATOM 1122 C CA . PRO A 1 142 ? -31.104 -10.779 12.961 1.00 74.06 142 PRO A CA 1
ATOM 1123 C C . PRO A 1 142 ? -32.433 -10.877 13.720 1.00 74.06 142 PRO A C 1
ATOM 1125 O O . PRO A 1 142 ? -33.507 -10.838 13.120 1.00 74.06 142 PRO A O 1
ATOM 1128 N N . LEU A 1 143 ? -32.359 -10.974 15.052 1.00 80.25 143 LEU A N 1
ATOM 1129 C CA . LEU A 1 143 ? -33.542 -11.048 15.910 1.00 80.25 143 LEU A CA 1
ATOM 1130 C C . LEU A 1 143 ? -34.347 -9.743 15.806 1.00 80.25 143 LEU A C 1
ATOM 1132 O O . LEU A 1 143 ? -33.807 -8.649 16.000 1.00 80.25 143 LEU A O 1
ATOM 1136 N N . ALA A 1 144 ? -35.641 -9.852 15.501 1.00 82.75 144 ALA A N 1
ATOM 1137 C CA . ALA A 1 144 ? -36.519 -8.692 15.415 1.00 82.75 144 ALA A CA 1
ATOM 1138 C C . ALA A 1 144 ? -36.657 -8.023 16.801 1.00 82.75 144 ALA A C 1
ATOM 1140 O O . ALA A 1 144 ? -36.940 -8.722 17.778 1.00 82.75 144 ALA A O 1
ATOM 1141 N N . PRO A 1 145 ? -36.484 -6.691 16.921 1.00 90.69 145 PRO A N 1
ATOM 1142 C CA . PRO A 1 145 ? -36.687 -6.005 18.192 1.00 90.69 145 PRO A CA 1
ATOM 1143 C C . PRO A 1 145 ? -38.147 -6.103 18.648 1.00 90.69 145 PRO A C 1
ATOM 1145 O O . PRO A 1 145 ? -39.064 -5.900 17.852 1.00 90.69 145 PRO A O 1
ATOM 1148 N N . GLN A 1 146 ? -38.355 -6.381 19.933 1.00 92.06 146 GLN A N 1
ATOM 1149 C CA . GLN A 1 146 ? -39.672 -6.562 20.544 1.00 92.06 146 GLN A CA 1
ATOM 1150 C C . GLN A 1 146 ? -39.978 -5.434 21.533 1.00 92.06 146 GLN A C 1
ATOM 1152 O O . GLN A 1 146 ? -39.069 -4.798 22.069 1.00 92.06 146 GLN A O 1
ATOM 1157 N N . TRP A 1 147 ? -41.266 -5.175 21.763 1.00 91.69 147 TRP A N 1
ATOM 1158 C CA . TRP A 1 147 ? -41.730 -4.213 22.763 1.00 91.69 147 TRP A CA 1
ATOM 1159 C C . TRP A 1 147 ? -41.858 -4.878 24.131 1.00 91.69 147 TRP A C 1
ATOM 1161 O O . TRP A 1 147 ? -42.573 -5.867 24.278 1.00 91.69 147 TRP A O 1
ATOM 1171 N N . TYR A 1 148 ? -41.216 -4.289 25.136 1.00 91.19 148 TYR A N 1
ATOM 1172 C CA . TYR A 1 148 ? -41.305 -4.710 26.529 1.00 91.19 148 TYR A CA 1
ATOM 1173 C C . TYR A 1 148 ? -41.934 -3.599 27.362 1.00 91.19 148 TYR A C 1
ATOM 1175 O O . TYR A 1 148 ? -41.544 -2.433 27.262 1.00 91.19 148 TYR A O 1
ATOM 1183 N N . ARG A 1 149 ? -42.908 -3.963 28.199 1.00 90.50 149 ARG A N 1
ATOM 1184 C CA . ARG A 1 149 ? -43.498 -3.050 29.185 1.00 90.50 149 ARG A CA 1
ATOM 1185 C C . ARG A 1 149 ? -42.537 -2.868 30.348 1.00 90.50 149 ARG A C 1
ATOM 1187 O O . ARG A 1 149 ? -42.025 -3.854 30.869 1.00 90.50 149 ARG A O 1
ATOM 1194 N N . LEU A 1 150 ? -42.308 -1.618 30.737 1.00 89.31 150 LEU A N 1
ATOM 1195 C CA . LEU A 1 150 ? -41.428 -1.291 31.853 1.00 89.31 150 LEU A CA 1
ATOM 1196 C C . LEU A 1 150 ? -42.096 -1.630 33.187 1.00 89.31 150 LEU A C 1
ATOM 1198 O O . LEU A 1 150 ? -43.297 -1.432 33.350 1.00 89.31 150 LEU A O 1
ATOM 1202 N N . GLU A 1 151 ? -41.309 -2.073 34.156 1.00 89.25 151 GLU A N 1
ATOM 1203 C CA . GLU A 1 151 ? -41.748 -2.333 35.526 1.00 89.25 151 GLU A CA 1
ATOM 1204 C C . GLU A 1 151 ? -41.286 -1.217 36.469 1.00 89.25 151 GLU A C 1
ATOM 1206 O O . GLU A 1 151 ? -40.200 -0.651 36.303 1.00 89.25 151 GLU A O 1
ATOM 1211 N N . ASP A 1 152 ? -42.120 -0.889 37.454 1.00 80.00 152 ASP A N 1
ATOM 1212 C CA . ASP A 1 152 ? -41.752 -0.019 38.574 1.00 80.00 152 ASP A CA 1
ATOM 1213 C C . ASP A 1 152 ? -40.864 -0.766 39.594 1.00 80.00 152 ASP A C 1
ATOM 1215 O O . ASP A 1 152 ? -40.698 -1.985 39.520 1.00 80.00 152 ASP A O 1
ATOM 1219 N N . GLN A 1 153 ? -40.319 -0.063 40.591 1.00 76.19 153 GLN A N 1
ATOM 1220 C CA . GLN A 1 153 ? -39.473 -0.637 41.652 1.00 76.19 153 GLN A CA 1
ATOM 1221 C C . GLN A 1 153 ? -40.153 -1.797 42.404 1.00 76.19 153 GLN A C 1
ATOM 1223 O O . GLN A 1 153 ? -39.471 -2.693 42.896 1.00 76.19 153 GLN A O 1
ATOM 1228 N N . ASN A 1 154 ? -41.490 -1.814 42.420 1.00 75.06 154 ASN A N 1
ATOM 1229 C CA . ASN A 1 154 ? -42.320 -2.844 43.047 1.00 75.06 154 ASN A CA 1
ATOM 1230 C C . ASN A 1 154 ? -42.771 -3.963 42.077 1.00 75.06 154 ASN A C 1
ATOM 1232 O O . ASN A 1 154 ? -43.633 -4.761 42.435 1.00 75.06 154 ASN A O 1
ATOM 1236 N N . GLY A 1 155 ? -42.253 -4.010 40.840 1.00 73.56 155 GLY A N 1
ATOM 1237 C CA . GLY A 1 155 ? -42.600 -5.033 39.836 1.00 73.56 155 GLY A CA 1
ATOM 1238 C C . GLY A 1 155 ? -43.941 -4.814 39.120 1.00 73.56 155 GLY A C 1
ATOM 1239 O O . GLY A 1 155 ? -44.429 -5.694 38.413 1.00 73.56 155 GLY A O 1
ATOM 1240 N N . VAL A 1 156 ? -44.570 -3.646 39.289 1.00 80.94 156 VAL A N 1
ATOM 1241 C CA . VAL A 1 156 ? -45.839 -3.313 38.622 1.00 80.94 156 VAL A CA 1
ATOM 1242 C C . VAL A 1 156 ? -45.567 -2.852 37.190 1.00 80.94 156 VAL A C 1
ATOM 1244 O O . VAL A 1 156 ? -44.778 -1.933 36.975 1.00 80.94 156 VAL A O 1
ATOM 1247 N N . LYS A 1 157 ? -46.248 -3.455 36.207 1.00 83.00 157 LYS A N 1
ATOM 1248 C CA . LYS A 1 157 ? -46.132 -3.079 34.788 1.00 83.00 157 LYS A CA 1
ATOM 1249 C C . LYS A 1 157 ? -46.724 -1.689 34.538 1.00 83.00 157 LYS A C 1
ATOM 1251 O O . LYS A 1 157 ? -47.916 -1.462 34.737 1.00 83.00 157 LYS A O 1
ATOM 1256 N N . LEU A 1 158 ? -45.888 -0.773 34.067 1.00 81.44 158 LEU A N 1
ATOM 1257 C CA . LEU A 1 158 ? -46.231 0.590 33.676 1.00 81.44 158 LEU A CA 1
ATOM 1258 C C . LEU A 1 158 ? -46.799 0.616 32.245 1.00 81.44 158 LEU A C 1
ATOM 1260 O O . LEU A 1 158 ? -46.603 -0.311 31.461 1.00 81.44 158 LEU A O 1
ATOM 1264 N N . LYS A 1 159 ? -47.464 1.720 31.872 1.00 81.69 159 LYS A N 1
ATOM 1265 C CA . LYS A 1 159 ? -47.875 1.982 30.473 1.00 81.69 159 LYS A CA 1
ATOM 1266 C C . LYS A 1 159 ? -46.692 2.263 29.532 1.00 81.69 159 LYS A C 1
ATOM 1268 O O . LYS A 1 159 ? -46.842 2.227 28.322 1.00 81.69 159 LYS A O 1
ATOM 1273 N N . ARG A 1 160 ? -45.513 2.530 30.094 1.00 85.50 160 ARG A N 1
ATOM 1274 C CA . ARG A 1 160 ? -44.288 2.845 29.355 1.00 85.50 160 ARG A CA 1
ATOM 1275 C C . ARG A 1 160 ? -43.739 1.598 28.676 1.00 85.50 160 ARG A C 1
ATOM 1277 O O . ARG A 1 160 ? -43.649 0.544 29.308 1.00 85.50 160 ARG A O 1
ATOM 1284 N N . GLU A 1 161 ? -43.292 1.736 27.433 1.00 90.19 161 GLU A N 1
ATOM 1285 C CA . GLU A 1 161 ? -42.757 0.613 26.664 1.00 90.19 161 GLU A CA 1
ATOM 1286 C C . GLU A 1 161 ? -41.403 0.939 26.029 1.00 90.19 161 GLU A C 1
ATOM 1288 O O . GLU A 1 161 ? -41.165 2.045 25.538 1.00 90.19 161 GLU A O 1
ATOM 1293 N N . LEU A 1 162 ? -40.517 -0.057 26.023 1.00 91.94 162 LEU A N 1
ATOM 1294 C CA . LEU A 1 162 ? -39.175 0.008 25.456 1.00 91.94 162 LEU A CA 1
ATOM 1295 C C . LEU A 1 162 ? -39.014 -1.080 24.393 1.00 91.94 162 LEU A C 1
ATOM 1297 O O . LEU A 1 162 ? -39.275 -2.254 24.647 1.00 91.94 162 LEU A O 1
ATOM 1301 N N . MET A 1 163 ? -38.575 -0.687 23.201 1.00 93.31 163 MET A N 1
ATOM 1302 C CA . MET A 1 163 ? -38.283 -1.594 22.098 1.00 93.31 163 MET A CA 1
ATOM 1303 C C . MET A 1 163 ? -36.813 -2.010 22.146 1.00 93.31 163 MET A C 1
ATOM 1305 O O . MET A 1 163 ? -35.914 -1.173 21.995 1.00 93.31 163 MET A O 1
ATOM 1309 N N . LEU A 1 164 ? -36.566 -3.303 22.338 1.00 93.62 164 LEU A N 1
ATOM 1310 C CA . LEU A 1 164 ? -35.223 -3.854 22.501 1.00 93.62 164 LEU A CA 1
ATOM 1311 C C . LEU A 1 164 ? -35.103 -5.269 21.913 1.00 93.62 164 LEU A C 1
ATOM 1313 O O . LEU A 1 164 ? -36.093 -5.953 21.672 1.00 93.62 164 LEU A O 1
ATOM 1317 N N . SER A 1 165 ? -33.870 -5.697 21.651 1.00 92.19 165 SER A N 1
ATOM 1318 C CA . SER A 1 165 ? -33.532 -7.087 21.301 1.00 92.19 165 SER A CA 1
ATOM 1319 C C . SER A 1 165 ? -32.280 -7.504 22.059 1.00 92.19 165 SER A C 1
ATOM 1321 O O . SER A 1 165 ? -31.342 -6.713 22.183 1.00 92.19 165 SER A O 1
ATOM 1323 N N . VAL A 1 166 ? -32.282 -8.732 22.574 1.00 92.31 166 VAL A N 1
ATOM 1324 C CA . VAL A 1 166 ? -31.190 -9.295 23.372 1.00 92.31 166 VAL A CA 1
ATOM 1325 C C . VAL A 1 166 ? -30.866 -10.688 22.847 1.00 92.31 166 VAL A C 1
ATOM 1327 O O . VAL A 1 166 ? -31.774 -11.494 22.654 1.00 92.31 166 VAL A O 1
ATOM 1330 N N . TRP A 1 167 ? -29.591 -10.961 22.580 1.00 92.06 167 TRP A N 1
ATOM 1331 C CA . TRP A 1 167 ? -29.138 -12.259 22.076 1.00 92.06 167 TRP A CA 1
ATOM 1332 C C . TRP A 1 167 ? -27.676 -12.522 22.444 1.00 92.06 167 TRP A C 1
ATOM 1334 O O . TRP A 1 167 ? -26.891 -11.594 22.642 1.00 92.06 167 TRP A O 1
ATOM 1344 N N . MET A 1 168 ? -27.294 -13.795 22.502 1.00 89.56 168 MET A N 1
ATOM 1345 C CA . MET A 1 168 ? -25.900 -14.222 22.602 1.00 89.56 168 MET A CA 1
ATOM 1346 C C . MET A 1 168 ? -25.348 -14.438 21.196 1.00 89.56 168 MET A C 1
ATOM 1348 O O . MET A 1 168 ? -25.840 -15.292 20.468 1.00 89.56 168 MET A O 1
ATOM 1352 N N . GLY A 1 169 ? -24.334 -13.673 20.805 1.00 88.94 169 GLY A N 1
ATOM 1353 C CA . GLY A 1 169 ? -23.692 -13.757 19.495 1.00 88.94 169 GLY A CA 1
ATOM 1354 C C . GLY A 1 169 ? -22.189 -14.014 19.583 1.00 88.94 169 GLY A C 1
ATOM 1355 O O . GLY A 1 169 ? -21.629 -14.259 20.654 1.00 88.94 169 GLY A O 1
ATOM 1356 N N . THR A 1 170 ? -21.523 -13.930 18.434 1.00 87.19 170 THR A N 1
ATOM 1357 C CA . THR A 1 170 ? -20.060 -14.041 18.310 1.00 87.19 170 THR A CA 1
ATOM 1358 C C . THR A 1 170 ? -19.475 -12.776 17.686 1.00 87.19 170 THR A C 1
ATOM 1360 O O . THR A 1 170 ? -20.220 -11.886 17.277 1.00 87.19 170 THR A O 1
ATOM 1363 N N . GLN A 1 171 ? -18.148 -12.682 17.562 1.00 83.88 171 GLN A N 1
ATOM 1364 C CA . GLN A 1 171 ? -17.516 -11.572 16.834 1.00 83.88 171 GLN A CA 1
ATOM 1365 C C . GLN A 1 171 ? -17.867 -11.525 15.334 1.00 83.88 171 GLN A C 1
ATOM 1367 O O . GLN A 1 171 ? -17.601 -10.522 14.680 1.00 83.88 171 GLN A O 1
ATOM 1372 N N . ALA A 1 172 ? -18.445 -12.606 14.795 1.00 80.75 172 ALA A N 1
ATOM 1373 C CA . ALA A 1 172 ? -18.919 -12.680 13.418 1.00 80.75 172 ALA A CA 1
ATOM 1374 C C . ALA A 1 172 ? -20.279 -11.994 13.208 1.00 80.75 172 ALA A C 1
ATOM 1376 O O . ALA A 1 172 ? -20.727 -11.858 12.071 1.00 80.75 172 ALA A O 1
ATOM 1377 N N . ASP A 1 173 ? -20.958 -11.599 14.289 1.00 84.00 173 ASP A N 1
ATOM 1378 C CA . ASP A 1 173 ? -22.243 -10.913 14.215 1.00 84.00 173 ASP A CA 1
ATOM 1379 C C . ASP A 1 173 ? -22.082 -9.537 13.550 1.00 84.00 173 ASP A C 1
ATOM 1381 O O . ASP A 1 173 ? -21.167 -8.777 13.872 1.00 84.00 173 ASP A O 1
ATOM 1385 N N . GLU A 1 174 ? -23.006 -9.187 12.655 1.00 82.81 174 GLU A N 1
ATOM 1386 C CA . GLU A 1 174 ? -23.058 -7.877 11.995 1.00 82.81 174 GLU A CA 1
ATOM 1387 C C . GLU A 1 174 ? -23.054 -6.720 12.998 1.00 82.81 174 GLU A C 1
ATOM 1389 O O . GLU A 1 174 ? -22.512 -5.659 12.699 1.00 82.81 174 GLU A O 1
ATOM 1394 N N . ALA A 1 175 ? -23.605 -6.932 14.200 1.00 84.56 175 ALA A N 1
ATOM 1395 C CA . ALA A 1 175 ? -23.639 -5.938 15.262 1.00 84.56 175 ALA A CA 1
ATOM 1396 C C . ALA A 1 175 ? -22.288 -5.673 15.932 1.00 84.56 175 ALA A C 1
ATOM 1398 O O . ALA A 1 175 ? -22.102 -4.613 16.532 1.00 84.56 175 ALA A O 1
ATOM 1399 N N . PHE A 1 176 ? -21.333 -6.597 15.828 1.00 85.38 176 PHE A N 1
ATOM 1400 C CA . PHE A 1 176 ? -20.067 -6.535 16.553 1.00 85.38 176 PHE A CA 1
ATOM 1401 C C . PHE A 1 176 ? -19.229 -5.265 16.284 1.00 85.38 176 PHE A C 1
ATOM 1403 O O . PHE A 1 176 ? -18.773 -4.659 17.262 1.00 85.38 176 PHE A O 1
ATOM 1410 N N . PRO A 1 177 ? -19.046 -4.794 15.028 1.00 80.88 177 PRO A N 1
ATOM 1411 C CA . PRO A 1 177 ? -18.181 -3.647 14.734 1.00 80.88 177 PRO A CA 1
ATOM 1412 C C . PRO A 1 177 ? -18.711 -2.304 15.254 1.00 80.88 177 PRO A C 1
ATOM 1414 O O . PRO A 1 177 ? -17.930 -1.411 15.581 1.00 80.88 177 PRO A O 1
ATOM 1417 N N . TYR A 1 178 ? -20.036 -2.141 15.330 1.00 79.12 178 TYR A N 1
ATOM 1418 C CA . TYR A 1 178 ? -20.671 -0.898 15.785 1.00 79.12 178 TYR A CA 1
ATOM 1419 C C . TYR A 1 178 ? -21.234 -0.975 17.210 1.00 79.12 178 TYR A C 1
ATOM 1421 O O . TYR A 1 178 ? -21.665 0.052 17.744 1.00 79.12 178 TYR A O 1
ATOM 1429 N N . ALA A 1 179 ? -21.208 -2.152 17.842 1.00 83.19 179 ALA A N 1
ATOM 1430 C CA . ALA A 1 179 ? -21.610 -2.312 19.230 1.00 83.19 179 ALA A CA 1
ATOM 1431 C C . ALA A 1 179 ? -20.681 -1.563 20.196 1.00 83.19 179 ALA A C 1
ATOM 1433 O O . ALA A 1 179 ? -19.472 -1.423 20.005 1.00 83.19 179 ALA A O 1
ATOM 1434 N N . PHE A 1 180 ? -21.283 -1.083 21.274 1.00 78.88 180 PHE A N 1
ATOM 1435 C CA . PHE A 1 180 ? -20.636 -0.429 22.389 1.00 78.88 180 PHE A CA 1
ATOM 1436 C C . PHE A 1 180 ? -20.099 -1.492 23.345 1.00 78.88 180 PHE A C 1
ATOM 1438 O O . PHE A 1 180 ? -20.856 -2.120 24.085 1.00 78.88 180 PHE A O 1
ATOM 1445 N N . HIS A 1 181 ? -18.787 -1.704 23.307 1.00 79.12 181 HIS A N 1
ATOM 1446 C CA . HIS A 1 181 ? -18.111 -2.664 24.177 1.00 79.12 181 HIS A CA 1
ATOM 1447 C C . HIS A 1 181 ? -17.936 -2.061 25.569 1.00 79.12 181 HIS A C 1
ATOM 1449 O O . HIS A 1 181 ? -17.258 -1.043 25.733 1.00 79.12 181 HIS A O 1
ATOM 1455 N N . THR A 1 182 ? -18.530 -2.688 26.582 1.00 67.50 182 THR A N 1
ATOM 1456 C CA . THR A 1 182 ? -18.524 -2.175 27.963 1.00 67.50 182 THR A CA 1
ATOM 1457 C C . THR A 1 182 ? -17.134 -2.163 28.601 1.00 67.50 182 THR A C 1
ATOM 1459 O O . THR A 1 182 ? -16.889 -1.354 29.493 1.00 67.50 182 THR A O 1
ATOM 1462 N N . ASP A 1 183 ? -16.190 -2.946 28.069 1.00 63.91 183 ASP A N 1
ATOM 1463 C CA . ASP A 1 183 ? -14.768 -2.911 28.444 1.00 63.91 183 ASP A CA 1
ATOM 1464 C C . ASP A 1 183 ? -14.133 -1.517 28.273 1.00 63.91 183 ASP A C 1
ATOM 1466 O O . ASP A 1 183 ? -13.226 -1.153 29.016 1.00 63.91 183 ASP A O 1
ATOM 1470 N N . ALA A 1 184 ? -14.623 -0.717 27.320 1.00 58.34 184 ALA A N 1
ATOM 1471 C CA . ALA A 1 184 ? -14.150 0.646 27.065 1.00 58.34 184 ALA A CA 1
ATOM 1472 C C . ALA A 1 184 ? -14.943 1.731 27.822 1.00 58.34 184 ALA A C 1
ATOM 1474 O O . ALA A 1 184 ? -14.493 2.876 27.931 1.00 58.34 184 ALA A O 1
ATOM 1475 N N . ALA A 1 185 ? -16.129 1.384 28.326 1.00 54.34 185 ALA A N 1
ATOM 1476 C CA . ALA A 1 185 ? -17.094 2.307 28.921 1.00 54.34 185 ALA A CA 1
ATOM 1477 C C . ALA A 1 185 ? -16.712 2.749 30.337 1.00 54.34 185 ALA A C 1
ATOM 1479 O O . ALA A 1 185 ? -16.946 3.894 30.708 1.00 54.34 185 ALA A O 1
ATOM 1480 N N . ALA A 1 186 ? -16.070 1.865 31.106 1.00 54.06 186 ALA A N 1
ATOM 1481 C CA . ALA A 1 186 ? -15.641 2.152 32.476 1.00 54.06 186 ALA A CA 1
ATOM 1482 C C . ALA A 1 186 ? -14.553 3.244 32.565 1.00 54.06 186 ALA A C 1
ATOM 1484 O O . ALA A 1 186 ? -14.376 3.858 33.613 1.00 54.06 186 ALA A O 1
ATOM 1485 N N . ALA A 1 187 ? -13.831 3.500 31.470 1.00 51.06 187 ALA A N 1
ATOM 1486 C CA . ALA A 1 187 ? -12.692 4.418 31.435 1.00 51.06 187 ALA A CA 1
ATOM 1487 C C . ALA A 1 187 ? -12.979 5.767 30.747 1.00 51.06 187 ALA A C 1
ATOM 1489 O O . ALA A 1 187 ? -12.127 6.657 30.784 1.00 51.06 187 ALA A O 1
ATOM 1490 N N . THR A 1 188 ? -14.141 5.931 30.101 1.00 54.66 188 THR A N 1
ATOM 1491 C CA . THR A 1 188 ? -14.334 6.960 29.065 1.00 54.66 188 THR A CA 1
ATOM 1492 C C . THR A 1 188 ? -15.661 7.712 29.226 1.00 54.66 188 THR A C 1
ATOM 1494 O O . THR A 1 188 ? -16.708 7.101 29.411 1.00 54.66 188 THR A O 1
ATOM 1497 N N . SER A 1 189 ? -15.647 9.044 29.105 1.00 53.41 189 SER A N 1
ATOM 1498 C CA . SER A 1 189 ? -16.861 9.868 28.992 1.00 53.41 189 SER A CA 1
ATOM 1499 C C . SER A 1 189 ? -17.553 9.654 27.634 1.00 53.41 189 SER A C 1
ATOM 1501 O O . SER A 1 189 ? -16.882 9.487 26.619 1.00 53.41 189 SER A O 1
ATOM 1503 N N . GLY A 1 190 ? -18.894 9.673 27.612 1.00 55.59 190 GLY A N 1
ATOM 1504 C CA . GLY A 1 190 ? -19.777 9.231 26.511 1.00 55.59 190 GLY A CA 1
ATOM 1505 C C . GLY A 1 190 ? -19.383 9.569 25.058 1.00 55.59 190 GLY A C 1
ATOM 1506 O O . GLY A 1 190 ? -19.648 8.771 24.158 1.00 55.59 190 GLY A O 1
ATOM 1507 N N . ASP A 1 191 ? -18.722 10.701 24.811 1.00 57.19 191 ASP A N 1
ATOM 1508 C CA . ASP A 1 191 ? -18.343 11.141 23.459 1.00 57.19 191 ASP A CA 1
ATOM 1509 C C . ASP A 1 191 ? -17.039 10.514 22.935 1.00 57.19 191 ASP A C 1
ATOM 1511 O O . ASP A 1 191 ? -16.878 10.325 21.728 1.00 57.19 191 ASP A O 1
ATOM 1515 N N . ASN A 1 192 ? -16.135 10.092 23.822 1.00 65.62 192 ASN A N 1
ATOM 1516 C CA . ASN A 1 192 ? -14.838 9.529 23.440 1.00 65.62 192 ASN A CA 1
ATOM 1517 C C . ASN A 1 192 ? -14.917 8.035 23.053 1.00 65.62 192 ASN A C 1
ATOM 1519 O O . ASN A 1 192 ? -13.950 7.488 22.521 1.00 65.62 192 ASN A O 1
ATOM 1523 N N . ILE A 1 193 ? -16.068 7.368 23.236 1.00 67.88 193 ILE A N 1
ATOM 1524 C CA . ILE A 1 193 ? -16.238 5.950 22.861 1.00 67.88 193 ILE A CA 1
ATOM 1525 C C . ILE A 1 193 ? -16.229 5.734 21.338 1.00 67.88 193 ILE A C 1
ATOM 1527 O O . ILE A 1 193 ? -15.880 4.651 20.870 1.00 67.88 193 ILE A O 1
ATOM 1531 N N . ALA A 1 194 ? -16.528 6.750 20.521 1.00 71.31 194 ALA A N 1
ATOM 1532 C CA . ALA A 1 194 ? -16.408 6.606 19.067 1.00 71.31 194 ALA A CA 1
ATOM 1533 C C . ALA A 1 194 ? -14.996 6.137 18.648 1.00 71.31 194 ALA A C 1
ATOM 1535 O O . ALA A 1 194 ? -14.872 5.334 17.725 1.00 71.31 194 ALA A O 1
ATOM 1536 N N . TYR A 1 195 ? -13.957 6.551 19.388 1.00 78.00 195 TYR A N 1
ATOM 1537 C CA . TYR A 1 195 ? -12.549 6.217 19.151 1.00 78.00 195 TYR A CA 1
ATOM 1538 C C . TYR A 1 195 ? -12.154 4.777 19.516 1.00 78.00 195 TYR A C 1
ATOM 1540 O O . TYR A 1 195 ? -11.016 4.391 19.251 1.00 78.00 195 TYR A O 1
ATOM 1548 N N . THR A 1 196 ? -13.037 3.966 20.106 1.00 82.12 196 THR A N 1
ATOM 1549 C CA . THR A 1 196 ? -12.721 2.568 20.457 1.00 82.12 196 THR A CA 1
ATOM 1550 C C . THR A 1 196 ? -13.268 1.544 19.470 1.00 82.12 196 THR A C 1
ATOM 1552 O O . THR A 1 196 ? -12.895 0.375 19.555 1.00 82.12 196 THR A O 1
ATOM 1555 N N . ARG A 1 197 ? -14.100 1.962 18.509 1.00 85.12 197 ARG A N 1
ATOM 1556 C CA . ARG A 1 197 ? -14.752 1.076 17.533 1.00 85.12 197 ARG A CA 1
ATOM 1557 C C . ARG A 1 197 ? -13.770 0.514 16.500 1.00 85.12 197 ARG A C 1
ATOM 1559 O O . ARG A 1 197 ? -12.788 1.170 16.143 1.00 85.12 197 ARG A O 1
ATOM 1566 N N . SER A 1 198 ? -14.055 -0.686 15.998 1.00 88.62 198 SER A N 1
ATOM 1567 C CA . SER A 1 198 ? -13.372 -1.223 14.819 1.00 88.62 198 SER A CA 1
ATOM 1568 C C . SER A 1 198 ? -13.957 -0.610 13.545 1.00 88.62 198 SER A C 1
ATOM 1570 O O . SER A 1 198 ? -15.122 -0.203 13.498 1.00 88.62 198 SER A O 1
ATOM 1572 N N . LYS A 1 199 ? -13.136 -0.476 12.500 1.00 90.38 199 LYS A N 1
ATOM 1573 C CA . LYS A 1 199 ? -13.562 0.144 11.240 1.00 90.38 199 LYS A CA 1
ATOM 1574 C C . LYS A 1 199 ? -12.699 -0.297 10.069 1.00 90.38 199 LYS A C 1
ATOM 1576 O O . LYS A 1 199 ? -11.476 -0.373 10.164 1.00 90.38 199 LYS A O 1
ATOM 1581 N N . VAL A 1 200 ? -13.355 -0.508 8.933 1.00 92.56 200 VAL A N 1
ATOM 1582 C CA . VAL A 1 200 ? -12.713 -0.647 7.625 1.00 92.56 200 VAL A CA 1
ATOM 1583 C C . VAL A 1 200 ? -12.792 0.695 6.899 1.00 92.56 200 VAL A C 1
ATOM 1585 O O . VAL A 1 200 ? -13.873 1.278 6.786 1.00 92.56 200 VAL A O 1
ATOM 1588 N N . TYR A 1 201 ? -11.657 1.170 6.398 1.00 94.00 201 TYR A N 1
ATOM 1589 C CA . TYR A 1 201 ? -11.538 2.371 5.581 1.00 94.00 201 TYR A CA 1
ATOM 1590 C C . TYR A 1 201 ? -11.068 2.003 4.178 1.00 94.00 201 TYR A C 1
ATOM 1592 O O . TYR A 1 201 ? -10.347 1.026 3.977 1.00 94.00 201 TYR A O 1
ATOM 1600 N N . ILE A 1 202 ? -11.458 2.818 3.206 1.00 93.00 202 ILE A N 1
ATOM 1601 C CA . ILE A 1 202 ? -11.048 2.672 1.813 1.00 93.00 202 ILE A CA 1
ATOM 1602 C C . ILE A 1 202 ? -10.342 3.966 1.420 1.00 93.00 202 ILE A C 1
ATOM 1604 O O . ILE A 1 202 ? -10.900 5.053 1.582 1.00 93.00 202 ILE A O 1
ATOM 1608 N N . SER A 1 203 ? -9.103 3.860 0.947 1.00 91.88 203 SER A N 1
ATOM 1609 C CA . SER A 1 203 ? -8.358 5.004 0.440 1.00 91.88 203 SER A CA 1
ATOM 1610 C C . SER A 1 203 ? -8.994 5.509 -0.856 1.00 91.88 203 SER A C 1
ATOM 1612 O O . SER A 1 203 ? -9.472 4.706 -1.667 1.00 91.88 203 SER A O 1
ATOM 1614 N N . PRO A 1 204 ? -8.984 6.830 -1.094 1.00 91.00 204 PRO A N 1
ATOM 1615 C CA . PRO A 1 204 ? -9.423 7.366 -2.373 1.00 91.00 204 PRO A CA 1
ATOM 1616 C C . PRO A 1 204 ? -8.537 6.834 -3.499 1.00 91.00 204 PRO A C 1
ATOM 1618 O O . PRO A 1 204 ? -7.365 6.502 -3.296 1.00 91.00 204 PRO A O 1
ATOM 1621 N N . ARG A 1 205 ? -9.082 6.806 -4.712 1.00 91.69 205 ARG A N 1
ATOM 1622 C CA . ARG A 1 205 ? -8.278 6.502 -5.887 1.00 91.69 205 ARG A CA 1
ATOM 1623 C C . ARG A 1 205 ? -7.514 7.740 -6.327 1.00 91.69 205 ARG A C 1
ATOM 1625 O O . ARG A 1 205 ? -8.124 8.770 -6.611 1.00 91.69 205 ARG A O 1
ATOM 1632 N N . LEU A 1 206 ? -6.194 7.621 -6.376 1.00 94.56 206 LEU A N 1
ATOM 1633 C CA . LEU A 1 206 ? -5.291 8.719 -6.694 1.00 94.56 206 LEU A CA 1
ATOM 1634 C C . LEU A 1 206 ? -4.823 8.643 -8.149 1.00 94.56 206 LEU A C 1
ATOM 1636 O O . LEU A 1 206 ? -4.609 7.554 -8.676 1.00 94.56 206 LEU A O 1
ATOM 1640 N N . TRP A 1 207 ? -4.650 9.807 -8.767 1.00 94.81 207 TRP A N 1
ATOM 1641 C CA . TRP A 1 207 ? -4.176 10.003 -10.137 1.00 94.81 207 TRP A CA 1
ATOM 1642 C C . TRP A 1 207 ? -3.060 11.048 -10.157 1.00 94.81 207 TRP A C 1
ATOM 1644 O O . TRP A 1 207 ? -3.041 11.949 -9.316 1.00 94.81 207 TRP A O 1
ATOM 1654 N N . TYR A 1 208 ? -2.152 10.957 -11.130 1.00 94.88 208 TYR A N 1
ATOM 1655 C CA . TYR A 1 208 ? -1.210 12.040 -11.399 1.00 94.88 208 TYR A CA 1
ATOM 1656 C C . TYR A 1 208 ? -1.849 13.054 -12.344 1.00 94.88 208 TYR A C 1
ATOM 1658 O O . TYR A 1 208 ? -2.228 12.716 -13.460 1.00 94.88 208 TYR A O 1
ATOM 1666 N N . LEU A 1 209 ? -1.973 14.296 -11.894 1.00 95.19 209 LEU A N 1
ATOM 1667 C CA . LEU A 1 209 ? -2.362 15.425 -12.726 1.00 95.19 209 LEU A CA 1
ATOM 1668 C C . LEU A 1 209 ? -1.091 16.066 -13.282 1.00 95.19 209 LEU A C 1
ATOM 1670 O O . LEU A 1 209 ? -0.302 16.629 -12.521 1.00 95.19 209 LEU A O 1
ATOM 1674 N N . ARG A 1 210 ? -0.908 15.984 -14.598 1.00 94.12 210 ARG A N 1
ATOM 1675 C CA . ARG A 1 210 ? 0.191 16.629 -15.313 1.00 94.12 210 ARG A CA 1
ATOM 1676 C C . ARG A 1 210 ? -0.284 17.944 -15.902 1.00 94.12 210 ARG A C 1
ATOM 1678 O O . ARG A 1 210 ? -1.232 17.964 -16.682 1.00 94.12 210 ARG A O 1
ATOM 1685 N N . VAL A 1 211 ? 0.402 19.025 -15.554 1.00 94.75 211 VAL A N 1
ATOM 1686 C CA . VAL A 1 211 ? 0.190 20.365 -16.103 1.00 94.75 211 VAL A CA 1
ATOM 1687 C C . VAL A 1 211 ? 1.480 20.781 -16.797 1.00 94.75 211 VAL A C 1
ATOM 1689 O O . VAL A 1 211 ? 2.408 21.269 -16.158 1.00 94.75 211 VAL A O 1
ATOM 1692 N N . ASN A 1 212 ? 1.559 20.553 -18.104 1.00 94.38 212 ASN A N 1
ATOM 1693 C CA . ASN A 1 212 ? 2.665 21.041 -18.919 1.00 94.38 212 ASN A CA 1
ATOM 1694 C C . ASN A 1 212 ? 2.345 22.470 -19.355 1.00 94.38 212 ASN A C 1
ATOM 1696 O O . ASN A 1 212 ? 1.445 22.690 -20.173 1.00 94.38 212 ASN A O 1
ATOM 1700 N N . VAL A 1 213 ? 3.061 23.441 -18.793 1.00 94.06 213 VAL A N 1
ATOM 1701 C CA . VAL A 1 213 ? 2.905 24.838 -19.184 1.00 94.06 213 VAL A CA 1
ATOM 1702 C C . VAL A 1 213 ? 3.908 25.174 -20.274 1.00 94.06 213 VAL A C 1
ATOM 1704 O O . VAL A 1 213 ? 5.115 25.171 -20.035 1.00 94.06 213 VAL A O 1
ATOM 1707 N N . ILE A 1 214 ? 3.410 25.468 -21.476 1.00 92.81 214 ILE A N 1
ATOM 1708 C CA . ILE A 1 214 ? 4.245 25.662 -22.663 1.00 92.81 214 ILE A CA 1
ATOM 1709 C C . ILE A 1 214 ? 4.686 27.120 -22.745 1.00 92.81 214 ILE A C 1
ATOM 1711 O O . ILE A 1 214 ? 5.874 27.414 -22.608 1.00 92.81 214 ILE A O 1
ATOM 1715 N N . GLN A 1 215 ? 3.733 28.030 -22.945 1.00 92.44 215 GLN A N 1
ATOM 1716 C CA . GLN A 1 215 ? 4.002 29.446 -23.192 1.00 92.44 215 GLN A CA 1
ATOM 1717 C C . GLN A 1 215 ? 2.801 30.322 -22.836 1.00 92.44 215 GLN A C 1
ATOM 1719 O O . GLN A 1 215 ? 1.671 29.834 -22.816 1.00 92.44 215 GLN A O 1
ATOM 1724 N N . ALA A 1 216 ? 3.035 31.614 -22.619 1.00 90.44 216 ALA A N 1
ATOM 1725 C CA . ALA A 1 216 ? 1.982 32.629 -22.599 1.00 90.44 216 ALA A CA 1
ATOM 1726 C C . ALA A 1 216 ? 2.115 33.568 -23.805 1.00 90.44 216 ALA A C 1
ATOM 1728 O O . ALA A 1 216 ? 3.200 33.704 -24.366 1.00 90.44 216 ALA A O 1
ATOM 1729 N N . GLN A 1 217 ? 1.010 34.198 -24.195 1.00 88.12 217 GLN A N 1
ATOM 1730 C CA . GLN A 1 217 ? 0.943 35.205 -25.254 1.00 88.12 217 GLN A CA 1
ATOM 1731 C C . GLN A 1 217 ? 0.215 36.455 -24.770 1.00 88.12 217 GLN A C 1
ATOM 1733 O O . GLN A 1 217 ? -0.659 36.370 -23.903 1.00 88.12 217 GLN A O 1
ATOM 1738 N N . ASP A 1 218 ? 0.570 37.594 -25.367 1.00 81.12 218 ASP A N 1
ATOM 1739 C CA . ASP A 1 218 ? -0.077 38.898 -25.181 1.00 81.12 218 ASP A CA 1
ATOM 1740 C C . ASP A 1 218 ? -0.106 39.366 -23.720 1.00 81.12 218 ASP A C 1
ATOM 1742 O O . ASP A 1 218 ? -1.136 39.789 -23.176 1.00 81.12 218 ASP A O 1
ATOM 1746 N N . LEU A 1 219 ? 1.047 39.267 -23.053 1.00 77.62 219 LEU A N 1
ATOM 1747 C CA . LEU A 1 219 ? 1.186 39.719 -21.677 1.00 77.62 219 LEU A CA 1
ATOM 1748 C C . LEU A 1 219 ? 1.175 41.252 -21.567 1.00 77.62 219 LEU A C 1
ATOM 1750 O O . LEU A 1 219 ? 2.071 41.938 -22.058 1.00 77.62 219 LEU A O 1
ATOM 1754 N N . LEU A 1 220 ? 0.192 41.787 -20.840 1.00 67.25 220 LEU A N 1
ATOM 1755 C CA . LEU A 1 220 ? 0.074 43.220 -20.563 1.00 67.25 220 LEU A CA 1
ATOM 1756 C C . LEU A 1 220 ? 0.980 43.625 -19.387 1.00 67.25 220 LEU A C 1
ATOM 1758 O O . LEU A 1 220 ? 0.637 43.438 -18.219 1.00 67.25 220 LEU A O 1
ATOM 1762 N N . LEU A 1 221 ? 2.148 44.189 -19.695 1.00 64.75 221 LEU A N 1
ATOM 1763 C CA . LEU A 1 221 ? 3.135 44.628 -18.703 1.00 64.75 221 LEU A CA 1
ATOM 1764 C C . LEU A 1 221 ? 2.776 46.013 -18.142 1.00 64.75 221 LEU A C 1
ATOM 1766 O O . LEU A 1 221 ? 2.921 47.012 -18.842 1.00 64.75 221 LEU A O 1
ATOM 1770 N N . LYS A 1 222 ? 2.343 46.087 -16.875 1.00 58.78 222 LYS A N 1
ATOM 1771 C CA . LYS A 1 222 ? 2.032 47.369 -16.209 1.00 58.78 222 LYS A CA 1
ATOM 1772 C C . LYS A 1 222 ? 3.260 48.087 -15.634 1.00 58.78 222 LYS A C 1
ATOM 1774 O O . LYS A 1 222 ? 3.275 49.308 -15.660 1.00 58.78 222 LYS A O 1
ATOM 1779 N N . ASN A 1 223 ? 4.290 47.366 -15.171 1.00 57.97 223 ASN A N 1
ATOM 1780 C CA . ASN A 1 223 ? 5.502 47.951 -14.576 1.00 57.97 223 ASN A CA 1
ATOM 1781 C C . ASN A 1 223 ? 6.767 47.176 -14.991 1.00 57.97 223 ASN A C 1
ATOM 1783 O O . ASN A 1 223 ? 6.942 46.008 -14.631 1.00 57.97 223 ASN A O 1
ATOM 1787 N N . LYS A 1 224 ? 7.675 47.827 -15.731 1.00 55.69 224 LYS A N 1
ATOM 1788 C CA . LYS A 1 224 ? 8.986 47.273 -16.112 1.00 55.69 224 LYS A CA 1
ATOM 1789 C C . LYS A 1 224 ? 10.017 47.537 -15.010 1.00 55.69 224 LYS A C 1
ATOM 1791 O O . LYS A 1 224 ? 10.862 48.412 -15.147 1.00 55.69 224 LYS A O 1
ATOM 1796 N N . ASN A 1 225 ? 9.965 46.780 -13.917 1.00 60.16 225 ASN A N 1
ATOM 1797 C CA . ASN A 1 225 ? 11.127 46.686 -13.032 1.00 60.16 225 ASN A CA 1
ATOM 1798 C C . ASN A 1 225 ? 12.114 45.683 -13.644 1.00 60.16 225 ASN A C 1
ATOM 1800 O O . ASN A 1 225 ? 11.792 44.498 -13.740 1.00 60.16 225 ASN A O 1
ATOM 1804 N N . GLU A 1 226 ? 13.310 46.136 -14.030 1.00 60.62 226 GLU A N 1
ATOM 1805 C CA . GLU A 1 226 ? 14.328 45.316 -14.723 1.00 60.62 226 GLU A CA 1
ATOM 1806 C C . GLU A 1 226 ? 14.770 44.065 -13.936 1.00 60.62 226 GLU A C 1
ATOM 1808 O O . GLU A 1 226 ? 15.233 43.095 -14.528 1.00 60.62 226 GLU A O 1
ATOM 1813 N N . ASN A 1 227 ? 14.553 44.049 -12.615 1.00 65.38 227 ASN A N 1
ATOM 1814 C CA . ASN A 1 227 ? 14.913 42.950 -11.708 1.00 65.38 227 ASN A CA 1
ATOM 1815 C C . ASN A 1 227 ? 13.730 42.043 -11.307 1.00 65.38 227 ASN A C 1
ATOM 1817 O O . ASN A 1 227 ? 13.789 41.391 -10.261 1.00 65.38 227 ASN A O 1
ATOM 1821 N N . SER A 1 228 ? 12.626 42.044 -12.059 1.00 75.00 228 SER A N 1
ATOM 1822 C CA . SER A 1 228 ? 11.476 41.173 -11.774 1.00 75.00 228 SER A CA 1
ATOM 1823 C C . SER A 1 228 ? 11.354 40.035 -12.783 1.00 75.00 228 SER A C 1
ATOM 1825 O O . SER A 1 228 ? 11.513 40.241 -13.983 1.00 75.00 228 SER A O 1
ATOM 1827 N N . ASP A 1 229 ? 11.063 38.838 -12.276 1.00 86.19 229 ASP A N 1
ATOM 1828 C CA . ASP A 1 229 ? 10.831 37.641 -13.076 1.00 86.19 229 ASP A CA 1
ATOM 1829 C C . ASP A 1 229 ? 9.343 37.286 -13.063 1.00 86.19 229 ASP A C 1
ATOM 1831 O O . ASP A 1 229 ? 8.590 37.678 -12.163 1.00 86.19 229 ASP A O 1
ATOM 1835 N N . ILE A 1 230 ? 8.927 36.517 -14.064 1.00 87.62 230 ILE A N 1
ATOM 1836 C CA . ILE A 1 230 ? 7.577 35.980 -14.188 1.00 87.62 230 ILE A CA 1
ATOM 1837 C C . ILE A 1 230 ? 7.627 34.476 -13.974 1.00 87.62 230 ILE A C 1
ATOM 1839 O O . ILE A 1 230 ? 8.463 33.770 -14.541 1.00 87.62 230 ILE A O 1
ATOM 1843 N N . PHE A 1 231 ? 6.695 33.968 -13.187 1.00 90.62 231 PHE A N 1
ATOM 1844 C CA . PHE A 1 231 ? 6.493 32.539 -13.017 1.00 90.62 231 PHE A CA 1
ATOM 1845 C C . PHE A 1 231 ? 5.005 32.233 -12.898 1.00 90.62 231 PHE A C 1
ATOM 1847 O O . PHE A 1 231 ? 4.166 33.109 -12.681 1.00 90.62 231 PHE A O 1
ATOM 1854 N N . ILE A 1 232 ? 4.680 30.959 -13.048 1.00 91.50 232 ILE A N 1
ATOM 1855 C CA . ILE A 1 232 ? 3.324 30.454 -12.919 1.00 91.50 232 ILE A CA 1
ATOM 1856 C C . ILE A 1 232 ? 3.221 29.743 -11.588 1.00 91.50 232 ILE A C 1
ATOM 1858 O O . ILE A 1 232 ? 4.025 28.870 -11.267 1.00 91.50 232 ILE A O 1
ATOM 1862 N N . GLN A 1 233 ? 2.213 30.119 -10.817 1.00 92.75 233 GLN A N 1
ATOM 1863 C CA . GLN A 1 233 ? 1.837 29.438 -9.598 1.00 92.75 233 GLN A CA 1
ATOM 1864 C C . GLN A 1 233 ? 0.574 28.619 -9.863 1.00 92.75 233 GLN A C 1
ATOM 1866 O O . GLN A 1 233 ? -0.490 29.166 -10.130 1.00 92.75 233 GLN A O 1
ATOM 1871 N N . ALA A 1 234 ? 0.705 27.299 -9.791 1.00 94.19 234 ALA A N 1
ATOM 1872 C CA . ALA A 1 234 ? -0.388 26.348 -9.918 1.00 94.19 234 ALA A CA 1
ATOM 1873 C C . ALA A 1 234 ? -0.819 25.885 -8.522 1.00 94.19 234 ALA A C 1
ATOM 1875 O O . ALA A 1 234 ? 0.017 25.458 -7.724 1.00 94.19 234 ALA A O 1
ATOM 1876 N N . VAL A 1 235 ? -2.111 25.967 -8.218 1.00 94.00 235 VAL A N 1
ATOM 1877 C CA . VAL A 1 235 ? -2.696 25.613 -6.924 1.00 94.00 235 VAL A CA 1
ATOM 1878 C C . VAL A 1 235 ? -3.783 24.565 -7.127 1.00 94.00 235 VAL A C 1
ATOM 1880 O O . VAL A 1 235 ? -4.732 24.789 -7.875 1.00 94.00 235 VAL A O 1
ATOM 1883 N N . LEU A 1 236 ? -3.653 23.434 -6.436 1.00 92.56 236 LEU A N 1
ATOM 1884 C CA . LEU A 1 236 ? -4.660 22.381 -6.362 1.00 92.56 236 LEU A CA 1
ATOM 1885 C C . LEU A 1 236 ? -4.976 22.103 -4.888 1.00 92.56 236 LEU A C 1
ATOM 1887 O O . LEU A 1 236 ? -4.142 21.569 -4.150 1.00 92.56 236 LEU A O 1
ATOM 1891 N N . GLY A 1 237 ? -6.165 22.510 -4.441 1.00 86.75 237 GLY A N 1
ATOM 1892 C CA . GLY A 1 237 ? -6.554 22.435 -3.032 1.00 86.75 237 GLY A CA 1
ATOM 1893 C C . GLY A 1 237 ? -5.568 23.190 -2.131 1.00 86.75 237 GLY A C 1
ATOM 1894 O O . GLY A 1 237 ? -5.421 24.406 -2.235 1.00 86.75 237 GLY A O 1
ATOM 1895 N N . ASN A 1 238 ? -4.865 22.459 -1.262 1.00 84.69 238 ASN A N 1
ATOM 1896 C CA . ASN A 1 238 ? -3.879 23.021 -0.327 1.00 84.69 238 ASN A CA 1
ATOM 1897 C C . ASN A 1 238 ? -2.436 22.985 -0.865 1.00 84.69 238 ASN A C 1
ATOM 1899 O O . ASN A 1 238 ? -1.505 23.370 -0.157 1.00 84.69 238 ASN A O 1
ATOM 1903 N N . LEU A 1 239 ? -2.228 22.464 -2.075 1.00 88.38 239 LEU A N 1
ATOM 1904 C CA . LEU A 1 239 ? -0.912 22.302 -2.683 1.00 88.38 239 LEU A CA 1
ATOM 1905 C C . LEU A 1 239 ? -0.673 23.423 -3.689 1.00 88.38 239 LEU A C 1
ATOM 1907 O O . LEU A 1 239 ? -1.496 23.648 -4.569 1.00 88.38 239 LEU A O 1
ATOM 1911 N N . ALA A 1 240 ? 0.470 24.096 -3.580 1.00 90.38 240 ALA A N 1
ATOM 1912 C CA . ALA A 1 240 ? 0.903 25.116 -4.525 1.00 90.38 240 ALA A CA 1
ATOM 1913 C C . ALA A 1 240 ? 2.288 24.756 -5.074 1.00 90.38 240 ALA A C 1
ATOM 1915 O O . ALA A 1 240 ? 3.227 24.556 -4.303 1.00 90.38 240 ALA A O 1
ATOM 1916 N N . LEU A 1 241 ? 2.412 24.684 -6.398 1.00 90.69 241 LEU A N 1
ATOM 1917 C CA . LEU A 1 241 ? 3.680 24.520 -7.106 1.00 90.69 241 LEU A CA 1
ATOM 1918 C C . LEU A 1 241 ? 3.958 25.764 -7.947 1.00 90.69 241 LEU A C 1
ATOM 1920 O O . LEU A 1 241 ? 3.037 26.423 -8.426 1.00 90.69 241 LEU A O 1
ATOM 1924 N N . ARG A 1 242 ? 5.239 26.088 -8.112 1.00 90.94 242 ARG A N 1
ATOM 1925 C CA . ARG A 1 242 ? 5.699 27.223 -8.915 1.00 90.94 242 ARG A CA 1
ATOM 1926 C C . ARG A 1 242 ? 6.589 26.720 -10.039 1.00 90.94 242 ARG A C 1
ATOM 1928 O O . ARG A 1 242 ? 7.419 25.846 -9.796 1.00 90.94 242 ARG A O 1
ATOM 1935 N N . SER A 1 243 ? 6.415 27.282 -11.229 1.00 92.06 243 SER A N 1
ATOM 1936 C CA . SER A 1 243 ? 7.323 27.069 -12.354 1.00 92.06 243 SER A CA 1
ATOM 1937 C C . SER A 1 243 ? 8.656 27.781 -12.130 1.00 92.06 243 SER A C 1
ATOM 1939 O O . SER A 1 243 ? 8.792 28.645 -11.254 1.00 92.06 243 SER A O 1
ATOM 1941 N N . ARG A 1 244 ? 9.631 27.482 -12.987 1.00 89.25 244 ARG A N 1
ATOM 1942 C CA . ARG A 1 244 ? 10.873 28.246 -13.083 1.00 89.25 244 ARG A CA 1
ATOM 1943 C C . ARG A 1 244 ? 10.581 29.723 -13.397 1.00 89.25 244 ARG A C 1
ATOM 1945 O O . ARG A 1 244 ? 9.726 30.002 -14.247 1.00 89.25 244 ARG A O 1
ATOM 1952 N N . PRO A 1 245 ? 11.271 30.666 -12.731 1.00 87.44 245 PRO A N 1
ATOM 1953 C CA . PRO A 1 245 ? 11.185 32.076 -13.078 1.00 87.44 245 PRO A CA 1
ATOM 1954 C C . PRO A 1 245 ? 11.803 32.308 -14.459 1.00 87.44 245 PRO A C 1
ATOM 1956 O O . PRO A 1 245 ? 12.874 31.785 -14.776 1.00 87.44 245 PRO A O 1
ATOM 1959 N N . VAL A 1 246 ? 11.105 33.075 -15.290 1.00 86.56 246 VAL A N 1
ATOM 1960 C CA . VAL A 1 246 ? 11.529 33.484 -16.631 1.00 86.56 246 VAL A CA 1
ATOM 1961 C C . VAL A 1 246 ? 11.555 35.006 -16.671 1.00 86.56 246 VAL A C 1
ATOM 1963 O O . VAL A 1 246 ? 10.678 35.666 -16.113 1.00 86.56 246 VAL A O 1
ATOM 1966 N N . LYS A 1 247 ? 12.561 35.572 -17.342 1.00 83.56 247 LYS A N 1
ATOM 1967 C CA . LYS A 1 247 ? 12.659 37.022 -17.519 1.00 83.56 247 LYS A CA 1
ATOM 1968 C C . LYS A 1 247 ? 11.414 37.564 -18.217 1.00 83.56 247 LYS A C 1
ATOM 1970 O O . LYS A 1 247 ? 10.850 36.920 -19.106 1.00 83.56 247 LYS A O 1
ATOM 1975 N N . ILE A 1 248 ? 11.025 38.776 -17.837 1.00 80.38 248 ILE A N 1
ATOM 1976 C CA . ILE A 1 248 ? 9.868 39.455 -18.416 1.00 80.38 248 ILE A CA 1
ATOM 1977 C C . ILE A 1 248 ? 10.009 39.544 -19.937 1.00 80.38 248 ILE A C 1
ATOM 1979 O O . ILE A 1 248 ? 10.944 40.141 -20.465 1.00 80.38 248 ILE A O 1
ATOM 1983 N N . SER A 1 249 ? 9.047 38.952 -20.635 1.00 81.44 249 SER A N 1
ATOM 1984 C CA . SER A 1 249 ? 8.896 39.013 -22.085 1.00 81.44 249 SER A CA 1
ATOM 1985 C C . SER A 1 249 ? 7.401 38.983 -22.425 1.00 81.44 249 SER A C 1
ATOM 1987 O O . SER A 1 249 ? 6.610 38.512 -21.605 1.00 81.44 249 SER A O 1
ATOM 1989 N N . PRO A 1 250 ? 6.983 39.507 -23.591 1.00 79.81 250 PRO A N 1
ATOM 1990 C CA . PRO A 1 250 ? 5.578 39.479 -24.003 1.00 79.81 250 PRO A CA 1
ATOM 1991 C C . PRO A 1 250 ? 5.072 38.055 -24.285 1.00 79.81 250 PRO A C 1
ATOM 1993 O O . PRO A 1 250 ? 3.896 37.778 -24.062 1.00 79.81 250 PRO A O 1
ATOM 1996 N N . ASN A 1 251 ? 5.971 37.157 -24.714 1.00 85.25 251 ASN A N 1
ATOM 1997 C CA . ASN A 1 251 ? 5.686 35.759 -25.046 1.00 85.25 251 ASN A CA 1
ATOM 1998 C C . ASN A 1 251 ? 6.644 34.808 -24.298 1.00 85.25 251 ASN A C 1
ATOM 2000 O O . ASN A 1 251 ? 7.564 34.252 -24.905 1.00 85.25 251 ASN A O 1
ATOM 2004 N N . PRO A 1 252 ? 6.503 34.660 -22.971 1.00 87.31 252 PRO A N 1
ATOM 2005 C CA . PRO A 1 252 ? 7.390 33.814 -22.181 1.00 87.31 252 PRO A CA 1
ATOM 2006 C C . PRO A 1 252 ? 7.136 32.326 -22.457 1.00 87.31 252 PRO A C 1
ATOM 2008 O O . PRO A 1 252 ? 5.990 31.889 -22.590 1.00 87.31 252 PRO A O 1
ATOM 2011 N N . ILE A 1 253 ? 8.215 31.538 -22.499 1.00 91.06 253 ILE A N 1
ATOM 2012 C CA . ILE A 1 253 ? 8.193 30.090 -22.747 1.00 91.06 253 ILE A CA 1
ATOM 2013 C C . ILE A 1 253 ? 8.764 29.367 -21.523 1.00 91.06 253 ILE A C 1
ATOM 2015 O O . ILE A 1 253 ? 9.910 29.598 -21.133 1.00 91.06 253 ILE A O 1
ATOM 2019 N N . TRP A 1 254 ? 7.980 28.456 -20.945 1.00 91.19 254 TRP A N 1
ATOM 2020 C CA . TRP A 1 254 ? 8.399 27.613 -19.821 1.00 91.19 254 TRP A CA 1
ATOM 2021 C C . TRP A 1 254 ? 8.698 26.186 -20.261 1.00 91.19 254 TRP A C 1
ATOM 2023 O O . TRP A 1 254 ? 9.765 25.679 -19.921 1.00 91.19 254 TRP A O 1
ATOM 2033 N N . ASN A 1 255 ? 7.791 25.562 -21.018 1.00 91.50 255 ASN A N 1
ATOM 2034 C CA . ASN A 1 255 ? 7.794 24.133 -21.344 1.00 91.50 255 ASN A CA 1
ATOM 2035 C C . ASN A 1 255 ? 8.170 23.245 -20.140 1.00 91.50 255 ASN A C 1
ATOM 2037 O O . ASN A 1 255 ? 9.143 22.491 -20.179 1.00 91.50 255 ASN A O 1
ATOM 2041 N N . GLU A 1 256 ? 7.433 23.402 -19.043 1.00 91.25 256 GLU A N 1
ATOM 2042 C CA . GLU A 1 256 ? 7.708 22.741 -17.766 1.00 91.25 256 GLU A CA 1
ATOM 2043 C C . GLU A 1 256 ? 6.495 21.940 -17.280 1.00 91.25 256 GLU A C 1
ATOM 2045 O O . GLU A 1 256 ? 5.361 22.413 -17.361 1.00 91.25 256 GLU A O 1
ATOM 2050 N N . ASP A 1 257 ? 6.751 20.742 -16.746 1.00 90.81 257 ASP A N 1
ATOM 2051 C CA . ASP A 1 257 ? 5.736 19.861 -16.164 1.00 90.81 257 ASP A CA 1
ATOM 2052 C C . ASP A 1 257 ? 5.579 20.126 -14.660 1.00 90.81 257 ASP A C 1
ATOM 2054 O O . ASP A 1 257 ? 6.448 19.783 -13.853 1.00 90.81 257 ASP A O 1
ATOM 2058 N N . LEU A 1 258 ? 4.421 20.659 -14.270 1.00 93.31 258 LEU A N 1
ATOM 2059 C CA . LEU A 1 258 ? 3.969 20.714 -12.883 1.00 93.31 258 LEU A CA 1
ATOM 2060 C C . LEU A 1 258 ? 3.069 19.503 -12.610 1.00 93.31 258 LEU A C 1
ATOM 2062 O O . LEU A 1 258 ? 2.017 19.339 -13.228 1.00 93.31 258 LEU A O 1
ATOM 2066 N N . MET A 1 259 ? 3.495 18.639 -11.691 1.00 93.81 259 MET A N 1
ATOM 2067 C CA . MET A 1 259 ? 2.816 17.378 -11.383 1.00 93.81 259 MET A CA 1
ATOM 2068 C C . MET A 1 259 ? 2.158 17.436 -10.005 1.00 93.81 259 MET A C 1
ATOM 2070 O O . MET A 1 259 ? 2.828 17.709 -9.006 1.00 93.81 259 MET A O 1
ATOM 2074 N N . PHE A 1 260 ? 0.872 17.104 -9.945 1.00 95.38 260 PHE A N 1
ATOM 2075 C CA . PHE A 1 260 ? 0.096 17.007 -8.710 1.00 95.38 260 PHE A CA 1
ATOM 2076 C C . PHE A 1 260 ? -0.482 15.606 -8.525 1.00 95.38 260 PHE A C 1
ATOM 2078 O O . PHE A 1 260 ? -0.631 14.845 -9.482 1.00 95.38 260 PHE A O 1
ATOM 2085 N N . VAL A 1 261 ? -0.866 15.277 -7.294 1.00 95.50 261 VAL A N 1
ATOM 2086 C CA . VAL A 1 261 ? -1.741 14.133 -7.019 1.00 95.50 261 VAL A CA 1
ATOM 2087 C C . VAL A 1 261 ? -3.178 14.622 -6.865 1.00 95.50 261 VAL A C 1
ATOM 2089 O O . VAL A 1 261 ? -3.446 15.495 -6.046 1.00 95.50 261 VAL A O 1
ATOM 2092 N N . ALA A 1 262 ? -4.102 14.036 -7.624 1.00 94.56 262 ALA A N 1
ATOM 2093 C CA . ALA A 1 262 ? -5.535 14.312 -7.545 1.00 94.56 262 ALA A CA 1
ATOM 2094 C C . ALA A 1 262 ? -6.304 13.056 -7.109 1.00 94.56 262 ALA A C 1
ATOM 2096 O O . ALA A 1 262 ? -5.914 11.938 -7.442 1.00 94.56 262 ALA A O 1
ATOM 2097 N N . ALA A 1 263 ? -7.406 13.228 -6.376 1.00 92.81 263 ALA A N 1
ATOM 2098 C CA . ALA A 1 263 ? -8.241 12.128 -5.889 1.00 92.81 263 ALA A CA 1
ATOM 2099 C C . ALA A 1 263 ? -9.626 12.113 -6.559 1.00 92.81 263 ALA A C 1
ATOM 2101 O O . ALA A 1 263 ? -10.279 13.152 -6.661 1.00 92.81 263 ALA A O 1
ATOM 2102 N N . GLU A 1 264 ? -10.117 10.931 -6.945 1.00 90.25 264 GLU A N 1
ATOM 2103 C CA . GLU A 1 264 ? -11.522 10.747 -7.349 1.00 90.25 264 GLU A CA 1
ATOM 2104 C C . GLU A 1 264 ? -12.460 11.115 -6.175 1.00 90.25 264 GLU A C 1
ATOM 2106 O O . GLU A 1 264 ? -12.167 10.737 -5.032 1.00 90.25 264 GLU A O 1
ATOM 2111 N N . PRO A 1 265 ? -13.571 11.852 -6.406 1.00 88.06 265 PRO A N 1
ATOM 2112 C CA . PRO A 1 265 ? -14.255 12.118 -7.686 1.00 88.06 265 PRO A CA 1
ATOM 2113 C C . PRO A 1 265 ? -13.857 13.417 -8.439 1.00 88.06 265 PRO A C 1
ATOM 2115 O O . PRO A 1 265 ? -14.631 13.894 -9.265 1.00 88.06 265 PRO A O 1
ATOM 2118 N N . PHE A 1 266 ? -12.656 13.970 -8.221 1.00 91.50 266 PHE A N 1
ATOM 2119 C CA . PHE A 1 266 ? -12.156 15.170 -8.924 1.00 91.50 266 PHE A CA 1
ATOM 2120 C C . PHE A 1 266 ? -13.051 16.416 -8.773 1.00 91.50 266 PHE A C 1
ATOM 2122 O O . PHE A 1 266 ? -13.269 17.157 -9.728 1.00 91.50 266 PHE A O 1
ATOM 2129 N N . ASP A 1 267 ? -13.575 16.655 -7.569 1.00 87.00 267 ASP A N 1
ATOM 2130 C CA . ASP A 1 267 ? -14.395 17.842 -7.272 1.00 87.00 267 ASP A CA 1
ATOM 2131 C C . ASP A 1 267 ? -13.587 19.148 -7.182 1.00 87.00 267 ASP A C 1
ATOM 2133 O O . ASP A 1 267 ? -14.165 20.228 -7.110 1.00 87.00 267 ASP A O 1
ATOM 2137 N N . GLU A 1 268 ? -12.260 19.059 -7.159 1.00 87.69 268 GLU A N 1
ATOM 2138 C CA . GLU A 1 268 ? -11.366 20.206 -7.008 1.00 87.69 268 GLU A CA 1
ATOM 2139 C C . GLU A 1 268 ? -11.130 20.923 -8.349 1.00 87.69 268 GLU A C 1
ATOM 2141 O O . GLU A 1 268 ? -11.151 20.309 -9.421 1.00 87.69 268 GLU A O 1
ATOM 2146 N N . SER A 1 269 ? -10.868 22.230 -8.282 1.00 93.38 269 SER A N 1
ATOM 2147 C CA . SER A 1 269 ? -10.403 23.036 -9.415 1.00 93.38 269 SER A CA 1
ATOM 2148 C C . SER A 1 269 ? -8.898 23.275 -9.316 1.00 93.38 269 SER A C 1
ATOM 2150 O O . SER A 1 269 ? -8.374 23.565 -8.238 1.00 93.38 269 SER A O 1
ATOM 2152 N N . LEU A 1 270 ? -8.209 23.205 -10.452 1.00 94.75 270 LEU A N 1
ATOM 2153 C CA . LEU A 1 270 ? -6.837 23.674 -10.595 1.00 94.75 270 LEU A CA 1
ATOM 2154 C C . LEU A 1 270 ? -6.860 25.180 -10.877 1.00 94.75 270 LEU A C 1
ATOM 2156 O O . LEU A 1 270 ? -7.422 25.611 -11.881 1.00 94.75 270 LEU A O 1
ATOM 2160 N N . VAL A 1 271 ? -6.222 25.973 -10.019 1.00 93.50 271 VAL A N 1
ATOM 2161 C CA . VAL A 1 271 ? -6.097 27.426 -10.191 1.00 93.50 271 VAL A CA 1
ATOM 2162 C C . VAL A 1 271 ? -4.667 27.763 -10.588 1.00 93.50 271 VAL A C 1
ATOM 2164 O O . VAL A 1 271 ? -3.723 27.477 -9.857 1.00 93.50 271 VAL A O 1
ATOM 2167 N N . LEU A 1 272 ? -4.497 28.396 -11.739 1.00 93.31 272 LEU A N 1
ATOM 2168 C CA . LEU A 1 272 ? -3.216 28.835 -12.277 1.00 93.31 272 LEU A CA 1
ATOM 2169 C C . LEU A 1 272 ? -3.159 30.356 -12.235 1.00 93.31 272 LEU A C 1
ATOM 2171 O O . LEU A 1 272 ? -3.996 31.024 -12.831 1.00 93.31 272 LEU A O 1
ATOM 2175 N N . SER A 1 273 ? -2.174 30.917 -11.545 1.00 90.69 273 SER A N 1
ATOM 2176 C CA . SER A 1 273 ? -1.944 32.358 -11.502 1.00 90.69 273 SER A CA 1
ATOM 2177 C C . SER A 1 273 ? -0.585 32.713 -12.078 1.00 90.69 273 SER A C 1
ATOM 2179 O O . SER A 1 273 ? 0.433 32.150 -11.676 1.00 90.69 273 SER A O 1
ATOM 2181 N N . LEU A 1 274 ? -0.573 33.676 -12.993 1.00 90.00 274 LEU A N 1
ATOM 2182 C CA . LEU A 1 274 ? 0.648 34.283 -13.499 1.00 90.00 274 LEU A CA 1
ATOM 2183 C C . LEU A 1 274 ? 1.093 35.369 -12.517 1.00 90.00 274 LEU A C 1
ATOM 2185 O O . LEU A 1 274 ? 0.345 36.320 -12.282 1.00 90.00 274 LEU A O 1
ATOM 2189 N N . GLU A 1 275 ? 2.277 35.225 -11.929 1.00 87.75 275 GLU A N 1
ATOM 2190 C CA . GLU A 1 275 ? 2.795 36.140 -10.911 1.00 87.75 275 GLU A CA 1
ATOM 2191 C C . GLU A 1 275 ? 4.106 36.796 -11.363 1.00 87.75 275 GLU A C 1
ATOM 2193 O O . GLU A 1 275 ? 4.964 36.154 -11.971 1.00 87.75 275 GLU A O 1
ATOM 2198 N N . GLN A 1 276 ? 4.261 38.080 -11.040 1.00 84.81 276 GLN A N 1
ATOM 2199 C CA . GLN A 1 276 ? 5.483 38.860 -11.220 1.00 84.81 276 GLN A CA 1
ATOM 2200 C C . GLN A 1 276 ? 6.105 39.139 -9.851 1.00 84.81 276 GLN A C 1
ATOM 2202 O O . GLN A 1 276 ? 5.444 39.624 -8.929 1.00 84.81 276 GLN A O 1
ATOM 2207 N N . GLY A 1 277 ? 7.393 38.849 -9.693 1.00 77.50 277 GLY A N 1
ATOM 2208 C CA . GLY A 1 277 ? 8.103 39.156 -8.457 1.00 77.50 277 GLY A CA 1
ATOM 2209 C C . GLY A 1 277 ? 9.588 38.836 -8.526 1.00 77.50 277 GLY A C 1
ATOM 2210 O O . GLY A 1 277 ? 10.060 38.170 -9.440 1.00 77.50 277 GLY A O 1
ATOM 2211 N N . ASN A 1 278 ? 10.336 39.326 -7.542 1.00 69.06 278 ASN A N 1
ATOM 2212 C CA . ASN A 1 278 ? 11.741 38.967 -7.384 1.00 69.06 278 ASN A CA 1
ATOM 2213 C C . ASN A 1 278 ? 11.834 37.673 -6.557 1.00 69.06 278 ASN A C 1
ATOM 2215 O O . ASN A 1 278 ? 11.166 37.566 -5.526 1.00 69.06 278 ASN A O 1
ATOM 2219 N N . SER A 1 279 ? 12.670 36.715 -6.971 1.00 57.19 279 SER A N 1
ATOM 2220 C CA . SER A 1 279 ? 12.822 35.390 -6.335 1.00 57.19 279 SER A CA 1
ATOM 2221 C C . SER A 1 279 ? 13.145 35.441 -4.826 1.00 57.19 279 SER A C 1
ATOM 2223 O O . SER A 1 279 ? 12.954 34.451 -4.122 1.00 57.19 279 SER A O 1
ATOM 2225 N N . CYS A 1 280 ? 13.604 36.591 -4.315 1.00 52.28 280 CYS A N 1
ATOM 2226 C CA . CYS A 1 280 ? 13.977 36.813 -2.913 1.00 52.28 280 CYS A CA 1
ATOM 2227 C C . CYS A 1 280 ? 12.923 37.555 -2.057 1.00 52.28 280 CYS A C 1
ATOM 2229 O O . CYS A 1 280 ? 13.148 37.727 -0.859 1.00 52.28 280 CYS A O 1
ATOM 2231 N N . SER A 1 281 ? 11.803 38.022 -2.626 1.00 60.31 281 SER A N 1
ATOM 2232 C CA . SER A 1 281 ? 10.758 38.776 -1.907 1.00 60.31 281 SER A CA 1
ATOM 2233 C C . SER A 1 281 ? 9.472 37.958 -1.774 1.00 60.31 281 SER A C 1
ATOM 2235 O O . SER A 1 281 ? 9.000 37.394 -2.751 1.00 60.31 281 SER A O 1
ATOM 2237 N N . ASN A 1 282 ? 8.848 37.958 -0.590 1.00 61.12 282 ASN A N 1
ATOM 2238 C CA . ASN A 1 282 ? 7.552 37.297 -0.359 1.00 61.12 282 ASN A CA 1
ATOM 2239 C C . ASN A 1 282 ? 6.348 38.066 -0.944 1.00 61.12 282 ASN A C 1
ATOM 2241 O O . ASN A 1 282 ? 5.212 37.603 -0.833 1.00 61.12 282 ASN A O 1
ATOM 2245 N N . LYS A 1 283 ? 6.562 39.252 -1.528 1.00 66.00 283 LYS A N 1
ATOM 2246 C CA . LYS A 1 283 ? 5.506 40.045 -2.172 1.00 66.00 283 LYS A CA 1
ATOM 2247 C C . LYS A 1 283 ? 5.560 39.830 -3.685 1.00 66.00 283 LYS A C 1
ATOM 2249 O O . LYS A 1 283 ? 6.459 40.354 -4.339 1.00 66.00 283 LYS A O 1
ATOM 2254 N N . HIS A 1 284 ? 4.590 39.083 -4.208 1.00 77.81 284 HIS A N 1
ATOM 2255 C CA . HIS A 1 284 ? 4.401 38.830 -5.637 1.00 77.81 284 HIS A CA 1
ATOM 2256 C C . HIS A 1 284 ? 3.102 39.492 -6.117 1.00 77.81 284 HIS A C 1
ATOM 2258 O O . HIS A 1 284 ? 2.088 39.456 -5.413 1.00 77.81 284 HIS A O 1
ATOM 2264 N N . GLU A 1 285 ? 3.132 40.105 -7.298 1.00 80.94 285 GLU A N 1
ATOM 2265 C CA . GLU A 1 285 ? 1.966 40.714 -7.938 1.00 80.94 285 GLU A CA 1
ATOM 2266 C C . GLU A 1 285 ? 1.315 39.710 -8.895 1.00 80.94 285 GLU A C 1
ATOM 2268 O O . GLU A 1 285 ? 1.990 39.100 -9.721 1.00 80.94 285 GLU A O 1
ATOM 2273 N N . LYS A 1 286 ? -0.004 39.518 -8.790 1.00 83.12 286 LYS A N 1
ATOM 2274 C CA . LYS A 1 286 ? -0.752 38.602 -9.663 1.00 83.12 286 LYS A CA 1
ATOM 2275 C C . LYS A 1 286 ? -1.175 39.336 -10.933 1.00 83.12 286 LYS A C 1
ATOM 2277 O O . LYS A 1 286 ? -1.967 40.268 -10.852 1.00 83.12 286 LYS A O 1
ATOM 2282 N N . LEU A 1 287 ? -0.690 38.889 -12.088 1.00 81.06 287 LEU A N 1
ATOM 2283 C CA . LEU A 1 287 ? -1.005 39.463 -13.398 1.00 81.06 287 LEU A CA 1
ATOM 2284 C C . LEU A 1 287 ? -2.314 38.906 -13.976 1.00 81.06 287 LEU A C 1
ATOM 2286 O O . LEU A 1 287 ? -3.081 39.654 -14.575 1.00 81.06 287 LEU A O 1
ATOM 2290 N N . GLY A 1 288 ? -2.600 37.618 -13.762 1.00 83.94 288 GLY A N 1
ATOM 2291 C CA . GLY A 1 288 ? -3.829 36.974 -14.236 1.00 83.94 288 GLY A CA 1
ATOM 2292 C C . GLY A 1 288 ? -4.070 35.604 -13.603 1.00 83.94 288 GLY A C 1
ATOM 2293 O O . GLY A 1 288 ? -3.141 35.009 -13.053 1.00 83.94 288 GLY A O 1
ATOM 2294 N N . ILE A 1 289 ? -5.315 35.121 -13.650 1.00 89.38 289 ILE A N 1
ATOM 2295 C CA . ILE A 1 289 ? -5.755 33.851 -13.046 1.00 89.38 289 ILE A CA 1
ATOM 2296 C C . ILE A 1 289 ? -6.559 33.032 -14.065 1.00 89.38 289 ILE A C 1
ATOM 2298 O O . ILE A 1 289 ? -7.370 33.583 -14.796 1.00 89.38 289 ILE A O 1
ATOM 2302 N N . CYS A 1 290 ? -6.356 31.719 -14.104 1.00 90.94 290 CYS A N 1
ATOM 2303 C CA . CYS A 1 290 ? -7.147 30.757 -14.866 1.00 90.94 290 CYS A CA 1
ATOM 2304 C C . CYS A 1 290 ? -7.596 29.631 -13.927 1.00 90.94 290 CYS A C 1
ATOM 2306 O O . CYS A 1 290 ? -6.782 29.095 -13.175 1.00 90.94 290 CYS A O 1
ATOM 2308 N N . GLU A 1 291 ? -8.878 29.272 -13.962 1.00 92.25 291 GLU A N 1
ATOM 2309 C CA . GLU A 1 291 ? -9.434 28.147 -13.207 1.00 92.25 291 GLU A CA 1
ATOM 2310 C C . GLU A 1 291 ? -9.855 27.025 -14.164 1.00 92.25 291 GLU A C 1
ATOM 2312 O O . GLU A 1 291 ? -10.553 27.257 -15.149 1.00 92.25 291 GLU A O 1
ATOM 2317 N N . VAL A 1 292 ? -9.423 25.796 -13.876 1.00 93.19 292 VAL A N 1
ATOM 2318 C CA . VAL A 1 292 ? -9.735 24.601 -14.668 1.00 93.19 292 VAL A CA 1
ATOM 2319 C C . VAL A 1 292 ? -10.347 23.540 -13.759 1.00 93.19 292 VAL A C 1
ATOM 2321 O O . VAL A 1 292 ? -9.685 23.008 -12.867 1.00 93.19 292 VAL A O 1
ATOM 2324 N N . HIS A 1 293 ? -11.609 23.185 -14.001 1.00 93.62 293 HIS A N 1
ATOM 2325 C CA . HIS A 1 293 ? -12.271 22.096 -13.279 1.00 93.62 293 HIS A CA 1
ATOM 2326 C C . HIS A 1 293 ? -11.720 20.734 -13.710 1.00 93.62 293 HIS A C 1
ATOM 2328 O O . HIS A 1 293 ? -11.766 20.383 -14.892 1.00 93.62 293 HIS A O 1
ATOM 2334 N N . LEU A 1 294 ? -11.274 19.918 -12.747 1.00 92.44 294 LEU A N 1
ATOM 2335 C CA . LEU A 1 294 ? -10.671 18.612 -13.037 1.00 92.44 294 LEU A CA 1
ATOM 2336 C C . LEU A 1 294 ? -11.637 17.607 -13.687 1.00 92.44 294 LEU A C 1
ATOM 2338 O O . LEU A 1 294 ? -11.189 16.674 -14.349 1.00 92.44 294 LEU A O 1
ATOM 2342 N N . LYS A 1 295 ? -12.955 17.809 -13.565 1.00 90.38 295 LYS A N 1
ATOM 2343 C CA . LYS A 1 295 ? -13.978 16.993 -14.249 1.00 90.38 295 LYS A CA 1
ATOM 2344 C C . LYS A 1 295 ? -13.897 17.087 -15.775 1.00 90.38 295 LYS A C 1
ATOM 2346 O O . LYS A 1 295 ? -14.220 16.113 -16.447 1.00 90.38 295 LYS A O 1
ATOM 2351 N N . ASN A 1 296 ? -13.427 18.222 -16.293 1.00 89.06 296 ASN A N 1
ATOM 2352 C CA . ASN A 1 296 ? -13.336 18.506 -17.727 1.00 89.06 296 ASN A CA 1
ATOM 2353 C C . ASN A 1 296 ? -11.941 18.195 -18.300 1.00 89.06 296 ASN A C 1
ATOM 2355 O O . ASN A 1 296 ? -11.693 18.413 -19.486 1.00 89.06 296 ASN A O 1
ATOM 2359 N N . VAL A 1 297 ? -11.014 17.720 -17.461 1.00 91.56 297 VAL A N 1
ATOM 2360 C CA . VAL A 1 297 ? -9.651 17.366 -17.864 1.00 91.56 297 VAL A CA 1
ATOM 2361 C C . VAL A 1 297 ? -9.637 15.965 -18.471 1.00 91.56 297 VAL A C 1
ATOM 2363 O O . VAL A 1 297 ? -10.232 15.023 -17.943 1.00 91.56 297 VAL A O 1
ATOM 2366 N N . GLU A 1 298 ? -8.926 15.824 -19.587 1.00 90.06 298 GLU A N 1
ATOM 2367 C CA . GLU A 1 298 ? -8.783 14.561 -20.303 1.00 90.06 298 GLU A CA 1
ATOM 2368 C C . GLU A 1 298 ? -8.051 13.507 -19.456 1.00 90.06 298 GLU A C 1
ATOM 2370 O O . GLU A 1 298 ? -7.065 13.795 -18.770 1.00 90.06 298 GLU A O 1
ATOM 2375 N N . ARG A 1 299 ? -8.533 12.259 -19.508 1.00 91.56 299 ARG A N 1
ATOM 2376 C CA . ARG A 1 299 ? -7.935 11.121 -18.799 1.00 91.56 299 ARG A CA 1
ATOM 2377 C C . ARG A 1 299 ? -7.053 10.327 -19.747 1.00 91.56 299 ARG A C 1
ATOM 2379 O O . ARG A 1 299 ? -7.554 9.583 -20.585 1.00 91.56 299 ARG A O 1
ATOM 2386 N N . ARG A 1 300 ? -5.747 10.431 -19.547 1.00 88.81 300 ARG A N 1
ATOM 2387 C CA . ARG A 1 300 ? -4.730 9.770 -20.358 1.00 88.81 300 ARG A CA 1
ATOM 2388 C C . ARG A 1 300 ? -4.413 8.387 -19.801 1.00 88.81 300 ARG A C 1
ATOM 2390 O O . ARG A 1 300 ? -4.076 8.242 -18.625 1.00 88.81 300 ARG A O 1
ATOM 2397 N N . ILE A 1 301 ? -4.526 7.355 -20.630 1.00 86.69 301 ILE A N 1
ATOM 2398 C CA . ILE A 1 301 ? -4.312 5.953 -20.224 1.00 86.69 301 ILE A CA 1
ATOM 2399 C C . ILE A 1 301 ? -2.967 5.429 -20.746 1.00 86.69 301 ILE A C 1
ATOM 2401 O O . ILE A 1 301 ? -2.359 4.551 -20.134 1.00 86.69 301 ILE A O 1
ATOM 2405 N N . ASP A 1 302 ? -2.482 6.017 -21.828 1.00 84.25 302 ASP A N 1
ATOM 2406 C CA . ASP A 1 302 ? -1.359 5.597 -22.648 1.00 84.25 302 ASP A CA 1
ATOM 2407 C C . ASP A 1 302 ? -0.308 6.715 -22.794 1.00 84.25 302 ASP A C 1
ATOM 2409 O O . ASP A 1 302 ? -0.460 7.832 -22.297 1.00 84.25 302 ASP A O 1
ATOM 2413 N N . ALA A 1 303 ? 0.806 6.408 -23.455 1.00 81.94 303 ALA A N 1
ATOM 2414 C CA . ALA A 1 303 ? 1.922 7.339 -23.565 1.00 81.94 303 ALA A CA 1
ATOM 2415 C C . ALA A 1 303 ? 1.714 8.449 -24.618 1.00 81.94 303 ALA A C 1
ATOM 2417 O O . ALA A 1 303 ? 2.602 9.295 -24.739 1.00 81.94 303 ALA A O 1
ATOM 2418 N N . ALA A 1 304 ? 0.571 8.535 -25.313 1.00 80.94 304 ALA A N 1
ATOM 2419 C CA . ALA A 1 304 ? 0.298 9.617 -26.262 1.00 80.94 304 ALA A CA 1
ATOM 2420 C C . ALA A 1 304 ? 0.321 11.002 -25.601 1.00 80.94 304 ALA A C 1
ATOM 2422 O O . ALA A 1 304 ? -0.121 11.185 -24.467 1.00 80.94 304 ALA A O 1
ATOM 2423 N N . THR A 1 305 ? 0.877 12.000 -26.286 1.00 79.31 305 THR A N 1
ATOM 2424 C CA . THR A 1 305 ? 0.921 13.370 -25.767 1.00 79.31 305 THR A CA 1
ATOM 2425 C C . THR A 1 305 ? -0.456 14.029 -25.871 1.00 79.31 305 THR A C 1
ATOM 2427 O O . THR A 1 305 ? -0.993 14.082 -26.976 1.00 79.31 305 THR A O 1
ATOM 2430 N N . PRO A 1 306 ? -1.007 14.580 -24.774 1.00 83.94 306 PRO A N 1
ATOM 2431 C CA . PRO A 1 306 ? -2.302 15.257 -24.804 1.00 83.94 306 PRO A CA 1
ATOM 2432 C C . PRO A 1 306 ? -2.259 16.536 -25.654 1.00 83.94 306 PRO A C 1
ATOM 2434 O O . PRO A 1 306 ? -1.222 17.208 -25.740 1.00 83.94 306 PRO A O 1
ATOM 2437 N N . ALA A 1 307 ? -3.401 16.895 -26.245 1.00 85.88 307 ALA A N 1
ATOM 2438 C CA . ALA A 1 307 ? -3.534 18.096 -27.064 1.00 85.88 307 ALA A CA 1
ATOM 2439 C C . ALA A 1 307 ? -3.300 19.374 -26.238 1.00 85.88 307 ALA A C 1
ATOM 2441 O O . ALA A 1 307 ? -3.745 19.499 -25.093 1.00 85.88 307 ALA A O 1
ATOM 2442 N N . SER A 1 308 ? -2.594 20.347 -26.819 1.00 91.69 308 SER A N 1
ATOM 2443 C CA . SER A 1 308 ? -2.384 21.655 -26.190 1.00 91.69 308 SER A CA 1
ATOM 2444 C C . SER A 1 308 ? -3.591 22.563 -26.402 1.00 91.69 308 SER A C 1
ATOM 2446 O O . SER A 1 308 ? -4.091 22.659 -27.521 1.00 91.69 308 SER A O 1
ATOM 2448 N N . LYS A 1 309 ? -4.036 23.251 -25.347 1.00 91.69 309 LYS A N 1
ATOM 2449 C CA . LYS A 1 309 ? -5.171 24.182 -25.379 1.00 91.69 309 LYS A CA 1
ATOM 2450 C C . LYS A 1 309 ? -4.746 25.561 -24.878 1.00 91.69 309 LYS A C 1
ATOM 2452 O O . LYS A 1 309 ? -3.932 25.674 -23.961 1.00 91.69 309 LYS A O 1
ATOM 2457 N N . TRP A 1 310 ? -5.336 26.601 -25.464 1.00 91.31 310 TRP A N 1
ATOM 2458 C CA . TRP A 1 310 ? -5.178 27.983 -25.017 1.00 91.31 310 TRP A CA 1
ATOM 2459 C C . TRP A 1 310 ? -6.251 28.341 -23.992 1.00 91.31 310 TRP A C 1
ATOM 2461 O O . TRP A 1 310 ? -7.443 28.198 -24.256 1.00 91.31 310 TRP A O 1
ATOM 2471 N N . TYR A 1 311 ? -5.818 28.844 -22.843 1.00 90.44 311 TYR A N 1
ATOM 2472 C CA . TYR A 1 311 ? -6.675 29.285 -21.751 1.00 90.44 311 TYR A CA 1
ATOM 2473 C C . TYR A 1 311 ? -6.571 30.801 -21.602 1.00 90.44 311 TYR A C 1
ATOM 2475 O O . TYR A 1 311 ? -5.468 31.347 -21.564 1.00 90.44 311 TYR A O 1
ATOM 2483 N N . ASN A 1 312 ? -7.708 31.487 -21.515 1.00 89.75 312 ASN A N 1
ATOM 2484 C CA . ASN A 1 312 ? -7.730 32.928 -21.271 1.00 89.75 312 ASN A CA 1
ATOM 2485 C C . ASN A 1 312 ? -7.503 33.196 -19.778 1.00 89.75 312 ASN A C 1
ATOM 2487 O O . ASN A 1 312 ? -8.067 32.499 -18.933 1.00 89.75 312 ASN A O 1
ATOM 2491 N N . LEU A 1 313 ? -6.683 34.195 -19.455 1.00 85.56 313 LEU A N 1
ATOM 2492 C CA . LEU A 1 313 ? -6.490 34.642 -18.078 1.00 85.56 313 LEU A CA 1
ATOM 2493 C C . LEU A 1 313 ? -7.528 35.715 -17.720 1.00 85.56 313 LEU A C 1
ATOM 2495 O O . LEU A 1 313 ? -7.886 36.561 -18.533 1.00 85.56 313 LEU A O 1
ATOM 2499 N N . GLU A 1 314 ? -7.998 35.705 -16.482 1.00 84.00 314 GLU A N 1
ATOM 2500 C CA . GLU A 1 314 ? -8.867 36.735 -15.920 1.00 84.00 314 GLU A CA 1
ATOM 2501 C C . GLU A 1 314 ? -8.058 37.688 -15.033 1.00 84.00 314 GLU A C 1
ATOM 2503 O O . GLU A 1 314 ? -7.099 37.282 -14.364 1.00 84.00 314 GLU A O 1
ATOM 2508 N N . LYS A 1 315 ? -8.450 38.970 -14.989 1.00 75.12 315 LYS A N 1
ATOM 2509 C CA . LYS A 1 315 ? -7.855 39.933 -14.050 1.00 75.12 315 LYS A CA 1
ATOM 2510 C C . LYS A 1 315 ? -8.159 39.509 -12.599 1.00 75.12 315 LYS A C 1
ATOM 2512 O O . LYS A 1 315 ? -9.274 39.075 -12.309 1.00 75.12 315 LYS A O 1
ATOM 2517 N N . PRO A 1 316 ? -7.228 39.697 -11.646 1.00 67.88 316 PRO A N 1
ATOM 2518 C CA . PRO A 1 316 ? -7.489 39.404 -10.238 1.00 67.88 316 PRO A CA 1
ATOM 2519 C C . PRO A 1 316 ? -8.624 40.282 -9.675 1.00 67.88 316 PRO A C 1
ATOM 2521 O O . PRO A 1 316 ? -8.635 41.499 -9.867 1.00 67.88 316 PRO A O 1
ATOM 2524 N N . LYS A 1 317 ? -9.543 39.675 -8.905 1.00 60.34 317 LYS A N 1
ATOM 2525 C CA . LYS A 1 317 ? -10.773 40.308 -8.371 1.00 60.34 317 LYS A CA 1
ATOM 2526 C C . LYS A 1 317 ? -10.550 41.646 -7.638 1.00 60.34 317 LYS A C 1
ATOM 2528 O O . LYS A 1 317 ? -11.369 42.546 -7.769 1.00 60.34 317 LYS A O 1
ATOM 2533 N N . LYS A 1 318 ? -9.403 41.827 -6.964 1.00 55.53 318 LYS A N 1
ATOM 2534 C CA . LYS A 1 318 ? -9.037 43.089 -6.280 1.00 55.53 318 LYS A CA 1
ATOM 2535 C C . LYS A 1 318 ? -8.940 44.304 -7.216 1.00 55.53 318 LYS A C 1
ATOM 2537 O O . LYS A 1 318 ? -9.137 45.422 -6.768 1.00 55.53 318 LYS A O 1
ATOM 2542 N N . VAL A 1 319 ? -8.630 44.099 -8.497 1.00 53.72 319 VAL A N 1
ATOM 2543 C CA . VAL A 1 319 ? -8.515 45.182 -9.492 1.00 53.72 319 VAL A CA 1
ATOM 2544 C C . VAL A 1 319 ? -9.873 45.488 -10.136 1.00 53.72 319 VAL A C 1
ATOM 2546 O O . VAL A 1 319 ? -10.133 46.636 -10.483 1.00 53.72 319 VAL A O 1
ATOM 2549 N N . GLN A 1 320 ? -10.770 44.497 -10.234 1.00 53.06 320 GLN A N 1
ATOM 2550 C CA . GLN A 1 320 ? -12.134 44.692 -10.742 1.00 53.06 320 GLN A CA 1
ATOM 2551 C C . GLN A 1 320 ? -13.005 45.538 -9.802 1.00 53.06 320 GLN A C 1
ATOM 2553 O O . GLN A 1 320 ? -13.816 46.317 -10.289 1.00 53.06 320 GLN A O 1
ATOM 2558 N N . GLU A 1 321 ? -12.849 45.421 -8.479 1.00 52.44 321 GLU A N 1
ATOM 2559 C CA . GLU A 1 321 ? -13.586 46.267 -7.525 1.00 52.44 321 GLU A CA 1
ATOM 2560 C C . GLU A 1 321 ? -13.125 47.732 -7.574 1.00 52.44 321 GLU A C 1
ATOM 2562 O O . GLU A 1 321 ? -13.967 48.624 -7.619 1.00 52.44 321 GLU A O 1
ATOM 2567 N N . CYS A 1 322 ? -11.816 47.994 -7.678 1.00 47.12 322 CYS A N 1
ATOM 2568 C CA . CYS A 1 322 ? -11.288 49.359 -7.802 1.00 47.12 322 CYS A CA 1
ATOM 2569 C C . CYS A 1 322 ? -11.617 50.027 -9.155 1.00 47.12 322 CYS A C 1
ATOM 2571 O O . CYS A 1 322 ? -11.844 51.234 -9.208 1.00 47.12 322 CYS A O 1
ATOM 2573 N N . GLU A 1 323 ? -11.667 49.268 -10.260 1.00 51.28 323 GLU A N 1
ATOM 2574 C CA . GLU A 1 323 ? -12.115 49.796 -11.563 1.00 51.28 323 GLU A CA 1
ATOM 2575 C C . GLU A 1 323 ? -13.631 50.098 -11.560 1.00 51.28 323 GLU A C 1
ATOM 2577 O O . GLU A 1 323 ? -14.058 51.051 -12.211 1.00 51.28 323 GLU A O 1
ATOM 2582 N N . LYS A 1 324 ? -14.443 49.354 -10.787 1.00 51.56 324 LYS A N 1
ATOM 2583 C CA . LYS A 1 324 ? -15.880 49.636 -10.604 1.00 51.56 324 LYS A CA 1
ATOM 2584 C C . LYS A 1 324 ? -16.139 50.874 -9.741 1.00 51.56 324 LYS A C 1
ATOM 2586 O O . LYS A 1 324 ? -17.037 51.641 -10.070 1.00 51.56 324 LYS A O 1
ATOM 2591 N N . THR A 1 325 ? -15.350 51.112 -8.689 1.00 49.00 325 THR A N 1
ATOM 2592 C CA . THR A 1 325 ? -15.488 52.326 -7.860 1.00 49.00 325 THR A CA 1
ATOM 2593 C C . THR A 1 325 ? -15.040 53.593 -8.587 1.00 49.00 325 THR A C 1
ATOM 2595 O O . THR A 1 325 ? -15.632 54.643 -8.375 1.00 49.00 325 THR A O 1
ATOM 2598 N N . ASN A 1 326 ? -14.043 53.507 -9.476 1.00 49.09 326 ASN A N 1
ATOM 2599 C CA . ASN A 1 326 ? -13.543 54.676 -10.211 1.00 49.09 326 ASN A CA 1
ATOM 2600 C C . ASN A 1 326 ? -14.397 55.046 -11.438 1.00 49.09 326 ASN A C 1
ATOM 2602 O O . ASN A 1 326 ? -14.353 56.192 -11.867 1.00 49.09 326 ASN A O 1
ATOM 2606 N N . LYS A 1 327 ? -15.188 54.113 -11.990 1.00 47.56 327 LYS A N 1
ATOM 2607 C CA . LYS A 1 327 ? -16.127 54.383 -13.099 1.00 47.56 327 LYS A CA 1
ATOM 2608 C C . LYS A 1 327 ? -17.509 54.880 -12.654 1.00 47.56 327 LYS A C 1
ATOM 2610 O O . LYS A 1 327 ? -18.273 55.321 -13.497 1.00 47.56 327 LYS A O 1
ATOM 2615 N N . ALA A 1 328 ? -17.836 54.835 -11.361 1.00 46.44 328 ALA A N 1
ATOM 2616 C CA . ALA A 1 328 ? -19.108 55.359 -10.851 1.00 46.44 328 ALA A CA 1
ATOM 2617 C C . ALA A 1 328 ? -19.134 56.899 -10.729 1.00 46.44 328 ALA A C 1
ATOM 2619 O O . ALA A 1 328 ? -20.193 57.472 -10.492 1.00 46.44 328 ALA A O 1
ATOM 2620 N N . THR A 1 329 ? -17.989 57.573 -10.888 1.00 48.41 329 THR A N 1
ATOM 2621 C CA . THR A 1 329 ? -17.877 59.033 -10.716 1.00 48.41 329 THR A CA 1
ATOM 2622 C C . THR A 1 329 ? -17.838 59.799 -12.043 1.00 48.41 329 THR A C 1
ATOM 2624 O O . THR A 1 329 ? -17.991 61.015 -12.041 1.00 48.41 329 THR A O 1
ATOM 2627 N N . GLU A 1 330 ? -17.692 59.122 -13.185 1.00 49.56 330 GLU A N 1
ATOM 2628 C CA . GLU A 1 330 ? -17.676 59.760 -14.506 1.00 49.56 330 GLU A CA 1
ATOM 2629 C C . GLU A 1 330 ? -18.456 58.903 -15.521 1.00 49.56 330 GLU A C 1
ATOM 2631 O O . GLU A 1 330 ? -18.003 57.832 -15.919 1.00 49.56 330 GLU A O 1
ATOM 2636 N N . CYS A 1 331 ? -19.610 59.436 -15.948 1.00 36.66 331 CYS A N 1
ATOM 2637 C CA . CYS A 1 331 ? -20.500 59.014 -17.048 1.00 36.66 331 CYS A CA 1
ATOM 2638 C C . CYS A 1 331 ? -21.708 58.107 -16.702 1.00 36.66 331 CYS A C 1
ATOM 2640 O O . CYS A 1 331 ? -21.596 57.080 -16.044 1.00 36.66 331 CYS A O 1
ATOM 2642 N N . GLY A 1 332 ? -22.884 58.545 -17.181 1.00 39.53 332 GLY A N 1
ATOM 2643 C CA . GLY A 1 332 ? -24.222 58.015 -16.892 1.00 39.53 332 GLY A CA 1
ATOM 2644 C C . GLY A 1 332 ? -24.588 56.665 -17.527 1.00 39.53 332 GLY A C 1
ATOM 2645 O O . GLY A 1 332 ? -23.878 56.112 -18.364 1.00 39.53 332 GLY A O 1
ATOM 2646 N N . GLU A 1 333 ? -25.741 56.157 -17.090 1.00 39.53 333 GLU A N 1
ATOM 2647 C CA . GLU A 1 333 ? -26.131 54.740 -17.003 1.00 39.53 333 GLU A CA 1
ATOM 2648 C C . GLU A 1 333 ? -26.507 53.991 -18.303 1.00 39.53 333 GLU A C 1
ATOM 2650 O O . GLU A 1 333 ? -26.927 52.844 -18.211 1.00 39.53 333 GLU A O 1
ATOM 2655 N N . GLU A 1 334 ? -26.314 54.515 -19.517 1.00 35.12 334 GLU A N 1
ATOM 2656 C CA . GLU A 1 334 ? -26.885 53.864 -20.726 1.00 35.12 334 GLU A CA 1
ATOM 2657 C C . GLU A 1 334 ? -25.887 53.268 -21.740 1.00 35.12 334 GLU A C 1
ATOM 2659 O O . GLU A 1 334 ? -26.268 52.881 -22.841 1.00 35.12 334 GLU A O 1
ATOM 2664 N N . ALA A 1 335 ? -24.613 53.084 -21.375 1.00 34.38 335 ALA A N 1
ATOM 2665 C CA . ALA A 1 335 ? -23.619 52.427 -22.247 1.00 34.38 335 ALA A CA 1
ATOM 2666 C C . ALA A 1 335 ? -22.823 51.287 -21.574 1.00 34.38 335 ALA A C 1
ATOM 2668 O O . ALA A 1 335 ? -21.756 50.893 -22.048 1.00 34.38 335 ALA A O 1
ATOM 2669 N N . ALA A 1 336 ? -23.320 50.725 -20.468 1.00 35.09 336 ALA A N 1
ATOM 2670 C CA . ALA A 1 336 ? -22.556 49.796 -19.626 1.00 35.09 336 ALA A CA 1
ATOM 2671 C C . ALA A 1 336 ? -22.656 48.297 -19.996 1.00 35.09 336 ALA A C 1
ATOM 2673 O O . ALA A 1 336 ? -22.177 47.463 -19.229 1.00 35.09 336 ALA A O 1
ATOM 2674 N N . GLU A 1 337 ? -23.212 47.923 -21.157 1.00 38.47 337 GLU A N 1
ATOM 2675 C CA . GLU A 1 337 ? -23.339 46.503 -21.551 1.00 38.47 337 GLU A CA 1
ATOM 2676 C C . GLU A 1 337 ? -22.412 46.024 -22.683 1.00 38.47 337 GLU A C 1
ATOM 2678 O O . GLU A 1 337 ? -22.432 44.834 -22.998 1.00 38.47 337 GLU A O 1
ATOM 2683 N N . LYS A 1 338 ? -21.552 46.863 -23.288 1.00 36.31 338 LYS A N 1
ATOM 2684 C CA . LYS A 1 338 ? -20.790 46.427 -24.487 1.00 36.31 338 LYS A CA 1
ATOM 2685 C C . LYS A 1 338 ? -19.273 46.607 -24.537 1.00 36.31 338 LYS A C 1
ATOM 2687 O O . LYS A 1 338 ? -18.684 46.187 -25.525 1.00 36.31 338 LYS A O 1
ATOM 2692 N N . GLU A 1 339 ? -18.594 47.048 -23.480 1.00 41.22 339 GLU A N 1
ATOM 2693 C CA . GLU A 1 339 ? -17.117 47.023 -23.464 1.00 41.22 339 GLU A CA 1
ATOM 2694 C C . GLU A 1 339 ? -16.536 46.484 -22.150 1.00 41.22 339 GLU A C 1
ATOM 2696 O O . GLU A 1 339 ? -15.876 47.177 -21.372 1.00 41.22 339 GLU A O 1
ATOM 2701 N N . GLN A 1 340 ? -16.722 45.182 -21.911 1.00 39.28 340 GLN A N 1
ATOM 2702 C CA . GLN A 1 340 ? -15.743 44.440 -21.118 1.00 39.28 340 GLN A CA 1
ATOM 2703 C C . GLN A 1 340 ? -14.480 44.290 -21.971 1.00 39.28 340 GLN A C 1
ATOM 2705 O O . GLN A 1 340 ? -14.419 43.433 -22.851 1.00 39.28 340 GLN A O 1
ATOM 2710 N N . VAL A 1 341 ? -13.471 45.132 -21.731 1.00 43.34 341 VAL A N 1
ATOM 2711 C CA . VAL A 1 341 ? -12.137 44.982 -22.330 1.00 43.34 341 VAL A CA 1
ATOM 2712 C C . VAL A 1 341 ? -11.618 43.580 -21.996 1.00 43.34 341 VAL A C 1
ATOM 2714 O O . VAL A 1 341 ? -11.205 43.295 -20.870 1.00 43.34 341 VAL A O 1
ATOM 2717 N N . LYS A 1 342 ? -11.706 42.694 -22.989 1.00 49.19 342 LYS A N 1
ATOM 2718 C CA . LYS A 1 342 ? -11.286 41.294 -22.960 1.00 49.19 342 LYS A CA 1
ATOM 2719 C C . LYS A 1 342 ? -9.805 41.259 -22.585 1.00 49.19 342 LYS A C 1
ATOM 2721 O O . LYS A 1 342 ? -8.967 41.742 -23.342 1.00 49.19 342 LYS A O 1
ATOM 2726 N N . PHE A 1 343 ? -9.474 40.746 -21.401 1.00 56.50 343 PHE A N 1
ATOM 2727 C CA . PHE A 1 343 ? -8.080 40.558 -21.001 1.00 56.50 343 PHE A CA 1
ATOM 2728 C C . PHE A 1 343 ? -7.413 39.624 -22.021 1.00 56.50 343 PHE A C 1
ATOM 2730 O O . PHE A 1 343 ? -7.850 38.489 -22.200 1.00 56.50 343 PHE A O 1
ATOM 2737 N N . SER A 1 344 ? -6.425 40.134 -22.758 1.00 63.19 344 SER A N 1
ATOM 2738 C CA . SER A 1 344 ? -5.883 39.478 -23.954 1.00 63.19 344 SER A CA 1
ATOM 2739 C C . SER A 1 344 ? -4.856 38.392 -23.656 1.00 63.19 344 SER A C 1
ATOM 2741 O O . SER A 1 344 ? -4.488 37.660 -24.567 1.00 63.19 344 SER A O 1
ATOM 2743 N N . THR A 1 345 ? -4.386 38.266 -22.412 1.00 79.19 345 THR A N 1
ATOM 2744 C CA . THR A 1 345 ? -3.313 37.320 -22.106 1.00 79.19 345 THR A CA 1
ATOM 2745 C C . THR A 1 345 ? -3.840 35.892 -22.122 1.00 79.19 345 THR A C 1
ATOM 2747 O O . THR A 1 345 ? -4.788 35.548 -21.407 1.00 79.19 345 THR A O 1
ATOM 2750 N N . LYS A 1 346 ? -3.188 35.047 -22.918 1.00 88.31 346 LYS A N 1
ATOM 2751 C CA . LYS A 1 346 ? -3.533 33.633 -23.069 1.00 88.31 346 LYS A CA 1
ATOM 2752 C C . LYS A 1 346 ? -2.384 32.748 -22.624 1.00 88.31 346 LYS A C 1
ATOM 2754 O O . LYS A 1 346 ? -1.219 33.087 -22.809 1.00 88.31 346 LYS A O 1
ATOM 2759 N N . LEU A 1 347 ? -2.717 31.588 -22.077 1.00 91.19 347 LEU A N 1
ATOM 2760 C CA . LEU A 1 347 ? -1.764 30.593 -21.608 1.00 91.19 347 LEU A CA 1
ATOM 2761 C C . LEU A 1 347 ? -1.959 29.280 -22.374 1.00 91.19 347 LEU A C 1
ATOM 2763 O O . LEU A 1 347 ? -3.048 28.713 -22.360 1.00 91.19 347 LEU A O 1
ATOM 2767 N N . ASN A 1 348 ? -0.915 28.797 -23.045 1.00 94.12 348 ASN A N 1
ATOM 2768 C CA . ASN A 1 348 ? -0.916 27.517 -23.749 1.00 94.12 348 ASN A CA 1
ATOM 2769 C C . ASN A 1 348 ? -0.438 26.403 -22.821 1.00 94.12 348 ASN A C 1
ATOM 2771 O O . ASN A 1 348 ? 0.698 26.437 -22.330 1.00 94.12 348 ASN A O 1
ATOM 2775 N N . MET A 1 349 ? -1.290 25.408 -22.593 1.00 94.31 349 MET A N 1
ATOM 2776 C CA . MET A 1 349 ? -1.006 24.316 -21.668 1.00 94.31 349 MET A CA 1
ATOM 2777 C C . MET A 1 349 ? -1.533 22.985 -22.179 1.00 94.31 349 MET A C 1
ATOM 2779 O O . MET A 1 349 ? -2.551 22.918 -22.871 1.00 94.31 349 MET A O 1
ATOM 2783 N N . ARG A 1 350 ? -0.878 21.907 -21.749 1.00 94.25 350 ARG A N 1
ATOM 2784 C CA . ARG A 1 350 ? -1.420 20.549 -21.826 1.00 94.25 350 ARG A CA 1
ATOM 2785 C C . ARG A 1 350 ? -1.719 20.070 -20.414 1.00 94.25 350 ARG A C 1
ATOM 2787 O O . ARG A 1 350 ? -0.829 20.057 -19.566 1.00 94.25 350 ARG A O 1
ATOM 2794 N N . ILE A 1 351 ? -2.969 19.700 -20.167 1.00 94.19 351 ILE A N 1
ATOM 2795 C CA . ILE A 1 351 ? -3.429 19.248 -18.854 1.00 94.19 351 ILE A CA 1
ATOM 2796 C C . ILE A 1 351 ? -4.028 17.856 -19.028 1.00 94.19 351 ILE A C 1
ATOM 2798 O O . ILE A 1 351 ? -4.966 17.697 -19.806 1.00 94.19 351 ILE A O 1
ATOM 2802 N N . SER A 1 352 ? -3.492 16.864 -18.317 1.00 94.31 352 SER A N 1
ATOM 2803 C CA . SER A 1 352 ? -3.987 15.484 -18.362 1.00 94.31 352 SER A CA 1
ATOM 2804 C C . SER A 1 352 ? -4.005 14.826 -16.987 1.00 94.31 352 SER A C 1
ATOM 2806 O O . SER A 1 352 ? -3.132 15.048 -16.147 1.00 94.31 352 SER A O 1
ATOM 2808 N N . LEU A 1 353 ? -5.011 13.980 -16.765 1.00 94.38 353 LEU A N 1
ATOM 2809 C CA . LEU A 1 353 ? -5.068 13.043 -15.648 1.00 94.38 353 LEU A CA 1
ATOM 2810 C C . LEU A 1 353 ? -4.464 11.712 -16.108 1.00 94.38 353 LEU A C 1
ATOM 2812 O O . LEU A 1 353 ? -5.114 10.937 -16.811 1.00 94.38 353 LEU A O 1
ATOM 2816 N N . ASP A 1 354 ? -3.221 11.448 -15.716 1.00 93.38 354 ASP A N 1
ATOM 2817 C CA . ASP A 1 354 ? -2.454 10.285 -16.153 1.00 93.38 354 ASP A CA 1
ATOM 2818 C C . ASP A 1 354 ? -2.850 9.041 -15.327 1.00 93.38 354 ASP A C 1
ATOM 2820 O O . ASP A 1 354 ? -2.359 8.792 -14.223 1.00 93.38 354 ASP A O 1
ATOM 2824 N N . GLY A 1 355 ? -3.752 8.233 -15.887 1.00 91.19 355 GLY A N 1
ATOM 2825 C CA . GLY A 1 355 ? -4.276 6.994 -15.303 1.00 91.19 355 GLY A CA 1
ATOM 2826 C C . GLY A 1 355 ? -3.447 5.743 -15.598 1.00 91.19 355 GLY A C 1
ATOM 2827 O O . GLY A 1 355 ? -3.681 4.693 -14.995 1.00 91.19 355 GLY A O 1
ATOM 2828 N N . GLY A 1 356 ? -2.496 5.825 -16.531 1.00 90.56 356 GLY A N 1
ATOM 2829 C CA . GLY A 1 356 ? -1.599 4.713 -16.859 1.00 90.56 356 GLY A CA 1
ATOM 2830 C C . GLY A 1 356 ? -0.481 4.486 -15.836 1.00 90.56 356 GLY A C 1
ATOM 2831 O O . GLY A 1 356 ? 0.137 3.422 -15.840 1.00 90.56 356 GLY A O 1
ATOM 2832 N N . TYR A 1 357 ? -0.232 5.443 -14.937 1.00 92.44 357 TYR A N 1
ATOM 2833 C CA . TYR A 1 357 ? 0.685 5.264 -13.811 1.00 92.44 357 TYR A CA 1
ATOM 2834 C C . TYR A 1 357 ? -0.014 4.610 -12.618 1.00 92.44 357 TYR A C 1
ATOM 2836 O O . TYR A 1 357 ? -1.206 4.796 -12.382 1.00 92.44 357 TYR A O 1
ATOM 2844 N N . HIS A 1 358 ? 0.761 3.884 -11.819 1.00 92.88 358 HIS A N 1
ATOM 2845 C CA . HIS A 1 358 ? 0.418 3.627 -10.423 1.00 92.88 358 HIS A CA 1
ATOM 2846 C C . HIS A 1 358 ? 0.874 4.818 -9.567 1.00 92.88 358 HIS A C 1
ATOM 2848 O O . HIS A 1 358 ? 2.044 5.203 -9.655 1.00 92.88 358 HIS A O 1
ATOM 2854 N N . VAL A 1 359 ? -0.025 5.388 -8.759 1.00 93.31 359 VAL A N 1
ATOM 2855 C CA . VAL A 1 359 ? 0.317 6.466 -7.823 1.00 93.31 359 VAL A CA 1
ATOM 2856 C C . VAL A 1 359 ? 0.903 5.867 -6.554 1.00 93.31 359 VAL A C 1
ATOM 2858 O O . VAL A 1 359 ? 0.183 5.270 -5.762 1.00 93.31 359 VAL A O 1
ATOM 2861 N N . LEU A 1 360 ? 2.207 6.058 -6.362 1.00 89.75 360 LEU A N 1
ATOM 2862 C CA . LEU A 1 360 ? 2.921 5.562 -5.188 1.00 89.75 360 LEU A CA 1
ATOM 2863 C C . LEU A 1 360 ? 2.602 6.422 -3.959 1.00 89.75 360 LEU A C 1
ATOM 2865 O O . LEU A 1 360 ? 3.089 7.546 -3.846 1.00 89.75 360 LEU A O 1
ATOM 2869 N N . ASP A 1 361 ? 1.814 5.886 -3.031 1.00 88.62 361 ASP A N 1
ATOM 2870 C CA . ASP A 1 361 ? 1.655 6.395 -1.661 1.00 88.62 361 ASP A CA 1
ATOM 2871 C C . ASP A 1 361 ? 2.628 5.710 -0.677 1.00 88.62 361 ASP A C 1
ATOM 2873 O O . ASP A 1 361 ? 2.978 6.278 0.358 1.00 88.62 361 ASP A O 1
ATOM 2877 N N . GLU A 1 362 ? 3.111 4.516 -1.032 1.00 89.25 362 GLU A N 1
ATOM 2878 C CA . GLU A 1 362 ? 4.079 3.703 -0.290 1.00 89.25 362 GLU A CA 1
ATOM 2879 C C . GLU A 1 362 ? 5.464 3.669 -0.948 1.00 89.25 362 GLU A C 1
ATOM 2881 O O . GLU A 1 362 ? 5.668 4.019 -2.111 1.00 89.25 362 GLU A O 1
ATOM 2886 N N . THR A 1 363 ? 6.456 3.192 -0.195 1.00 82.50 363 THR A N 1
ATOM 2887 C CA . THR A 1 363 ? 7.770 2.849 -0.757 1.00 82.50 363 THR A CA 1
ATOM 2888 C C . THR A 1 363 ? 7.674 1.599 -1.638 1.00 82.50 363 THR A C 1
ATOM 2890 O O . THR A 1 363 ? 7.023 0.620 -1.281 1.00 82.50 363 THR A O 1
ATOM 2893 N N . THR A 1 364 ? 8.386 1.580 -2.766 1.00 79.12 364 THR A N 1
ATOM 2894 C CA . THR A 1 364 ? 8.360 0.470 -3.744 1.00 79.12 364 THR A CA 1
ATOM 2895 C C . THR A 1 364 ? 8.775 -0.886 -3.157 1.00 79.12 364 THR A C 1
ATOM 2897 O O . THR A 1 364 ? 8.358 -1.931 -3.649 1.00 79.12 364 THR A O 1
ATOM 2900 N N . GLN A 1 365 ? 9.582 -0.898 -2.093 1.00 77.75 365 GLN A N 1
ATOM 2901 C CA . GLN A 1 365 ? 10.065 -2.122 -1.438 1.00 77.75 365 GLN A CA 1
ATOM 2902 C C . GLN A 1 365 ? 9.003 -2.805 -0.558 1.00 77.75 365 GLN A C 1
ATOM 2904 O O . GLN A 1 365 ? 9.070 -4.024 -0.349 1.00 77.75 365 GLN A O 1
ATOM 2909 N N . TYR A 1 366 ? 8.053 -2.017 -0.045 1.00 84.06 366 TYR A N 1
ATOM 2910 C CA . TYR A 1 366 ? 7.012 -2.430 0.901 1.00 84.06 366 TYR A CA 1
ATOM 2911 C C . TYR A 1 366 ? 5.606 -2.074 0.408 1.00 84.06 366 TYR A C 1
ATOM 2913 O O . TYR A 1 366 ? 4.691 -1.945 1.216 1.00 84.06 366 TYR A O 1
ATOM 2921 N N . SER A 1 367 ? 5.453 -1.895 -0.902 1.00 89.31 367 SER A N 1
ATOM 2922 C CA . SER A 1 367 ? 4.183 -1.538 -1.516 1.00 89.31 367 SER A CA 1
ATOM 2923 C C . SER A 1 367 ? 3.182 -2.693 -1.423 1.00 89.31 367 SER A C 1
ATOM 2925 O O . SER A 1 367 ? 3.527 -3.874 -1.555 1.00 89.31 367 SER A O 1
ATOM 2927 N N . SER A 1 368 ? 1.934 -2.329 -1.166 1.00 91.62 368 SER A N 1
ATOM 2928 C CA . SER A 1 368 ? 0.796 -3.226 -1.010 1.00 91.62 368 SER A CA 1
ATOM 2929 C C . SER A 1 368 ? -0.106 -3.287 -2.250 1.00 91.62 368 SER A C 1
ATOM 2931 O O . SER A 1 368 ? -0.918 -4.201 -2.361 1.00 91.62 368 SER A O 1
ATOM 2933 N N . ASP A 1 369 ? 0.050 -2.360 -3.200 1.00 91.00 369 ASP A N 1
ATOM 2934 C CA . ASP A 1 369 ? -0.650 -2.337 -4.489 1.00 91.00 369 ASP A CA 1
ATOM 2935 C C . ASP A 1 369 ? 0.257 -1.714 -5.552 1.00 91.00 369 ASP A C 1
ATOM 2937 O O . ASP A 1 369 ? 0.943 -0.736 -5.289 1.00 91.00 369 ASP A O 1
ATOM 2941 N N . LEU A 1 370 ? 0.252 -2.281 -6.756 1.00 90.31 370 LEU A N 1
ATOM 2942 C CA . LEU A 1 370 ? 1.050 -1.824 -7.900 1.00 90.31 370 LEU A CA 1
ATOM 2943 C C . LEU A 1 370 ? 0.177 -1.553 -9.135 1.00 90.31 370 LEU A C 1
ATOM 2945 O O . LEU A 1 370 ? 0.677 -1.343 -10.241 1.00 90.31 370 LEU A O 1
ATOM 2949 N N . ARG A 1 371 ? -1.151 -1.567 -8.977 1.00 90.81 371 ARG A N 1
ATOM 2950 C CA . ARG A 1 371 ? -2.095 -1.405 -10.084 1.00 90.81 371 ARG A CA 1
ATOM 2951 C C . ARG A 1 371 ? -2.146 0.032 -10.602 1.00 90.81 371 ARG A C 1
ATOM 2953 O O . ARG A 1 371 ? -1.997 0.980 -9.832 1.00 90.81 371 ARG A O 1
ATOM 2960 N N . PRO A 1 372 ? -2.441 0.220 -11.896 1.00 92.62 372 PRO A N 1
ATOM 2961 C CA . PRO A 1 372 ? -2.622 1.549 -12.463 1.00 92.62 372 PRO A CA 1
ATOM 2962 C C . PRO A 1 372 ? -3.827 2.291 -11.859 1.00 92.62 372 PRO A C 1
ATOM 2964 O O . PRO A 1 372 ? -4.824 1.699 -11.419 1.00 92.62 372 PRO A O 1
ATOM 2967 N N . ALA A 1 373 ? -3.751 3.620 -11.895 1.00 92.12 373 ALA A N 1
ATOM 2968 C CA . ALA A 1 373 ? -4.806 4.522 -11.450 1.00 92.12 373 ALA A CA 1
ATOM 2969 C C . ALA A 1 373 ? -6.073 4.447 -12.320 1.00 92.12 373 ALA A C 1
ATOM 2971 O O . ALA A 1 373 ? -7.150 4.779 -11.845 1.00 92.12 373 ALA A O 1
ATOM 2972 N N . SER A 1 374 ? -6.007 3.949 -13.559 1.00 90.06 374 SER A N 1
ATOM 2973 C CA . SER A 1 374 ? -7.184 3.699 -14.402 1.00 90.06 374 SER A CA 1
ATOM 2974 C C . SER A 1 374 ? -7.805 2.323 -14.144 1.00 90.06 374 SER A C 1
ATOM 2976 O O . SER A 1 374 ? -7.118 1.312 -14.025 1.00 90.06 374 SER A O 1
ATOM 2978 N N . LYS A 1 375 ? -9.141 2.250 -14.026 1.00 86.31 375 LYS A N 1
ATOM 2979 C CA . LYS A 1 375 ? -9.877 0.982 -13.770 1.00 86.31 375 LYS A CA 1
ATOM 2980 C C . LYS A 1 375 ? -9.838 0.079 -15.002 1.00 86.31 375 LYS A C 1
ATOM 2982 O O . LYS A 1 375 ? -9.769 -1.131 -14.855 1.00 86.31 375 LYS A O 1
ATOM 2987 N N . LYS A 1 376 ? -9.803 0.689 -16.192 1.00 85.56 376 LYS A N 1
ATOM 2988 C CA . LYS A 1 376 ? -9.759 -0.002 -17.487 1.00 85.56 376 LYS A CA 1
ATOM 2989 C C . LYS A 1 376 ? -8.503 -0.866 -17.660 1.00 85.56 376 LYS A C 1
ATOM 2991 O O . LYS A 1 376 ? -8.547 -1.853 -18.373 1.00 85.56 376 LYS A O 1
ATOM 2996 N N . LEU A 1 377 ? -7.406 -0.505 -16.988 1.00 84.81 377 LEU A N 1
ATOM 2997 C CA . LEU A 1 377 ? -6.138 -1.245 -17.009 1.00 84.81 377 LEU A CA 1
ATOM 2998 C C . LEU A 1 377 ? -5.963 -2.189 -15.804 1.00 84.81 377 LEU A C 1
ATOM 3000 O O . LEU A 1 377 ? -4.881 -2.744 -15.606 1.00 84.81 377 LEU A O 1
ATOM 3004 N N . SER A 1 378 ? -6.974 -2.317 -14.940 1.00 80.81 378 SER A N 1
ATOM 3005 C CA . SER A 1 378 ? -6.874 -3.153 -13.744 1.00 80.81 378 SER A CA 1
ATOM 3006 C C . SER A 1 378 ? -6.939 -4.633 -14.118 1.00 80.81 378 SER A C 1
ATOM 3008 O O . SER A 1 378 ? -7.759 -5.036 -14.939 1.00 80.81 378 SER A O 1
ATOM 3010 N N . LYS A 1 379 ? -6.068 -5.441 -13.513 1.00 81.25 379 LYS A N 1
ATOM 3011 C CA . LYS A 1 379 ? -6.047 -6.899 -13.690 1.00 81.25 379 LYS A CA 1
ATOM 3012 C C . LYS A 1 379 ? -7.044 -7.560 -12.734 1.00 81.25 379 LYS A C 1
ATOM 3014 O O . LYS A 1 379 ? -7.395 -6.972 -11.712 1.00 81.25 379 LYS A O 1
ATOM 3019 N N . MET A 1 380 ? -7.458 -8.790 -13.038 1.00 83.25 380 MET A N 1
ATOM 3020 C CA . MET A 1 380 ? -8.241 -9.596 -12.095 1.00 83.25 380 MET A CA 1
ATOM 3021 C C . MET A 1 380 ? -7.406 -9.987 -10.867 1.00 83.25 380 MET A C 1
ATOM 3023 O O . MET A 1 380 ? -6.179 -10.069 -10.943 1.00 83.25 380 MET A O 1
ATOM 3027 N N . GLY A 1 381 ? -8.080 -10.231 -9.741 1.00 85.88 381 GLY A N 1
ATOM 3028 C CA . GLY A 1 381 ? -7.446 -10.740 -8.527 1.00 85.88 381 GLY A CA 1
ATOM 3029 C C . GLY A 1 381 ? -6.874 -12.145 -8.737 1.00 85.88 381 GLY A C 1
ATOM 3030 O O . GLY A 1 381 ? -7.498 -13.000 -9.360 1.00 85.88 381 GLY A O 1
ATOM 3031 N N . ILE A 1 382 ? -5.673 -12.372 -8.213 1.00 89.94 382 ILE A N 1
ATOM 3032 C CA . ILE A 1 382 ? -4.953 -13.648 -8.269 1.00 89.94 382 ILE A CA 1
ATOM 3033 C C . ILE A 1 382 ? -5.363 -14.557 -7.111 1.00 89.94 382 ILE A C 1
ATOM 3035 O O . ILE A 1 382 ? -5.336 -15.775 -7.259 1.00 89.94 382 ILE A O 1
ATOM 3039 N N . GLY A 1 383 ? -5.718 -13.980 -5.962 1.00 90.38 383 GLY A N 1
ATOM 3040 C CA . GLY A 1 383 ? -6.043 -14.726 -4.752 1.00 90.38 383 GLY A CA 1
ATOM 3041 C C . GLY A 1 383 ? -6.603 -13.846 -3.641 1.00 90.38 383 GLY A C 1
ATOM 3042 O O . GLY A 1 383 ? -6.859 -12.657 -3.841 1.00 90.38 383 GLY A O 1
ATOM 3043 N N . VAL A 1 384 ? -6.774 -14.437 -2.462 1.00 92.44 384 VAL A N 1
ATOM 3044 C CA . VAL A 1 384 ? -7.295 -13.776 -1.262 1.00 92.44 384 VAL A CA 1
ATOM 3045 C C . VAL A 1 384 ? -6.265 -13.889 -0.143 1.00 92.44 384 VAL A C 1
ATOM 3047 O O . VAL A 1 384 ? -5.735 -14.965 0.130 1.00 92.44 384 VAL A O 1
ATOM 3050 N N . LEU A 1 385 ? -5.961 -12.760 0.492 1.00 94.31 385 LEU A N 1
ATOM 3051 C CA . LEU A 1 385 ? -5.174 -12.687 1.716 1.00 94.31 385 LEU A CA 1
ATOM 3052 C C . LEU A 1 385 ? -6.120 -12.554 2.896 1.00 94.31 385 LEU A C 1
ATOM 3054 O O . LEU A 1 385 ? -6.997 -11.691 2.900 1.00 94.31 385 LEU A O 1
ATOM 3058 N N . GLU A 1 386 ? -5.879 -13.338 3.931 1.00 93.62 386 GLU A N 1
ATOM 3059 C CA . GLU A 1 386 ? -6.646 -13.288 5.161 1.00 93.62 386 GLU A CA 1
ATOM 3060 C C . GLU A 1 386 ? -5.718 -13.112 6.356 1.00 93.62 386 GLU A C 1
ATOM 3062 O O . GLU A 1 386 ? -4.667 -13.752 6.460 1.00 93.62 386 GLU A O 1
ATOM 3067 N N . LEU A 1 387 ? -6.117 -12.218 7.257 1.00 94.81 387 LEU A N 1
ATOM 3068 C CA . LEU A 1 387 ? -5.387 -11.877 8.469 1.00 94.81 387 LEU A CA 1
ATOM 3069 C C . LEU A 1 387 ? -6.318 -12.020 9.668 1.00 94.81 387 LEU A C 1
ATOM 3071 O O . LEU A 1 387 ? -7.281 -11.264 9.794 1.00 94.81 387 LEU A O 1
ATOM 3075 N N . GLY A 1 388 ? -5.989 -12.939 10.569 1.00 94.12 388 GLY A N 1
ATOM 3076 C CA . GLY A 1 388 ? -6.499 -12.979 11.933 1.00 94.12 388 GLY A CA 1
ATOM 3077 C C . GLY A 1 388 ? -5.578 -12.193 12.864 1.00 94.12 388 GLY A C 1
ATOM 3078 O O . GLY A 1 388 ? -4.407 -12.542 13.036 1.00 94.12 388 GLY A O 1
ATOM 3079 N N . ILE A 1 389 ? -6.097 -11.130 13.477 1.00 95.25 389 ILE A N 1
ATOM 3080 C CA . ILE A 1 389 ? -5.416 -10.356 14.520 1.00 95.25 389 ILE A CA 1
ATOM 3081 C C . ILE A 1 389 ? -5.920 -10.874 15.869 1.00 95.25 389 ILE A C 1
ATOM 3083 O O . ILE A 1 389 ? -7.015 -10.517 16.307 1.00 95.25 389 ILE A O 1
ATOM 3087 N N . LEU A 1 390 ? -5.140 -11.744 16.520 1.00 93.12 390 LEU A N 1
ATOM 3088 C CA . LEU A 1 390 ? -5.594 -12.467 17.712 1.00 93.12 390 LEU A CA 1
ATOM 3089 C C . LEU A 1 390 ? -5.421 -11.633 18.982 1.00 93.12 390 LEU A C 1
ATOM 3091 O O . LEU A 1 390 ? -6.381 -11.096 19.533 1.00 93.12 390 LEU A O 1
ATOM 3095 N N . ASN A 1 391 ? -4.186 -11.515 19.461 1.00 93.50 391 ASN A N 1
ATOM 3096 C CA . ASN A 1 391 ? -3.861 -10.836 20.710 1.00 93.50 391 ASN A CA 1
ATOM 3097 C C . ASN A 1 391 ? -2.451 -10.241 20.670 1.00 93.50 391 ASN A C 1
ATOM 3099 O O . ASN A 1 391 ? -1.681 -10.506 19.749 1.00 93.50 391 ASN A O 1
ATOM 3103 N N . ALA A 1 392 ? -2.106 -9.444 21.675 1.00 93.88 392 ALA A N 1
ATOM 3104 C CA . ALA A 1 392 ? -0.722 -9.101 21.975 1.00 93.88 392 ALA A CA 1
ATOM 3105 C C . ALA A 1 392 ? -0.366 -9.524 23.404 1.00 93.88 392 ALA A C 1
ATOM 3107 O O . ALA A 1 392 ? -1.237 -9.626 24.267 1.00 93.88 392 ALA A O 1
ATOM 3108 N N . LYS A 1 393 ? 0.919 -9.781 23.657 1.00 91.44 393 LYS A N 1
ATOM 3109 C CA . LYS A 1 393 ? 1.459 -10.163 24.967 1.00 91.44 393 LYS A CA 1
ATOM 3110 C C . LYS A 1 393 ? 2.642 -9.282 25.345 1.00 91.44 393 LYS A C 1
ATOM 3112 O O . LYS A 1 393 ? 3.470 -8.941 24.500 1.00 91.44 393 LYS A O 1
ATOM 3117 N N . GLY A 1 394 ? 2.729 -8.966 26.636 1.00 87.75 394 GLY A N 1
ATOM 3118 C CA . GLY A 1 394 ? 3.862 -8.244 27.213 1.00 87.75 394 GLY A CA 1
ATOM 3119 C C . GLY A 1 394 ? 4.030 -6.840 26.644 1.00 87.75 394 GLY A C 1
ATOM 3120 O O . GLY A 1 394 ? 5.163 -6.431 26.394 1.00 87.75 394 GLY A O 1
ATOM 3121 N N . LEU A 1 395 ? 2.925 -6.126 26.391 1.00 90.25 395 LEU A N 1
ATOM 3122 C CA . LEU A 1 395 ? 3.019 -4.738 25.952 1.00 90.25 395 LEU A CA 1
ATOM 3123 C C . LEU A 1 395 ? 3.699 -3.888 27.033 1.00 90.25 395 LEU A C 1
ATOM 3125 O O . LEU A 1 395 ? 3.427 -4.046 28.221 1.00 90.25 395 LEU A O 1
ATOM 3129 N N . SER A 1 396 ? 4.597 -2.992 26.628 1.00 86.75 396 SER A N 1
ATOM 3130 C CA . SER A 1 396 ? 5.210 -2.025 27.541 1.00 86.75 396 SER A CA 1
ATOM 3131 C C . SER A 1 396 ? 4.200 -0.937 27.929 1.00 86.75 396 SER A C 1
ATOM 3133 O O . SER A 1 396 ? 3.525 -0.417 27.041 1.00 86.75 396 SER A O 1
ATOM 3135 N N . PRO A 1 397 ? 4.129 -0.527 29.205 1.00 84.94 397 PRO A N 1
ATOM 3136 C CA . PRO A 1 397 ? 3.219 0.524 29.652 1.00 84.94 397 PRO A CA 1
ATOM 3137 C C . PRO A 1 397 ? 3.565 1.888 29.064 1.00 84.94 397 PRO A C 1
ATOM 3139 O O . PRO A 1 397 ? 4.681 2.376 29.248 1.00 84.94 397 PRO A O 1
ATOM 3142 N N . MET A 1 398 ? 2.613 2.505 28.358 1.00 80.50 398 MET A N 1
ATOM 3143 C CA . MET A 1 398 ? 2.800 3.806 27.692 1.00 80.50 398 MET A CA 1
ATOM 3144 C C . MET A 1 398 ? 2.325 4.983 28.555 1.00 80.50 398 MET A C 1
ATOM 3146 O O . MET A 1 398 ? 2.712 6.127 28.320 1.00 80.50 398 MET A O 1
ATOM 3150 N N . LYS A 1 399 ? 1.521 4.709 29.590 1.00 78.12 399 LYS A N 1
ATOM 3151 C CA . LYS A 1 399 ? 0.924 5.720 30.476 1.00 78.12 399 LYS A CA 1
ATOM 3152 C C . LYS A 1 399 ? 1.444 5.580 31.911 1.00 78.12 399 LYS A C 1
ATOM 3154 O O . LYS A 1 399 ? 1.844 4.495 32.330 1.00 78.12 399 LYS A O 1
ATOM 3159 N N . LYS A 1 400 ? 1.403 6.679 32.684 1.00 66.12 400 LYS A N 1
ATOM 3160 C CA . LYS A 1 400 ? 1.963 6.792 34.055 1.00 66.12 400 LYS A CA 1
ATOM 3161 C C . LYS A 1 400 ? 1.426 5.754 35.060 1.00 66.12 400 LYS A C 1
ATOM 3163 O O . LYS A 1 400 ? 2.077 5.507 36.065 1.00 66.12 400 LYS A O 1
ATOM 3168 N N . GLU A 1 401 ? 0.284 5.130 34.776 1.00 66.25 401 GLU A N 1
ATOM 3169 C CA . GLU A 1 401 ? -0.400 4.153 35.642 1.00 66.25 401 GLU A CA 1
ATOM 3170 C C . GLU A 1 401 ? -0.200 2.686 35.206 1.00 66.25 401 GLU A C 1
ATOM 3172 O O . GLU A 1 401 ? -1.000 1.826 35.555 1.00 66.25 401 GLU A O 1
ATOM 3177 N N . ASN A 1 402 ? 0.844 2.373 34.428 1.00 71.50 402 ASN A N 1
ATOM 3178 C CA . ASN A 1 402 ? 1.080 1.024 33.884 1.00 71.50 402 ASN A CA 1
ATOM 3179 C C . ASN A 1 402 ? -0.041 0.527 32.939 1.00 71.50 402 ASN A C 1
ATOM 3181 O O . ASN A 1 402 ? -0.300 -0.670 32.834 1.00 71.50 402 ASN A O 1
ATOM 3185 N N . ARG A 1 403 ? -0.703 1.463 32.248 1.00 77.31 403 ARG A N 1
ATOM 3186 C CA . ARG A 1 403 ? -1.846 1.208 31.357 1.00 77.31 403 ARG A CA 1
ATOM 3187 C C . ARG A 1 403 ? -1.452 1.363 29.891 1.00 77.31 403 ARG A C 1
ATOM 3189 O O . ARG A 1 403 ? -0.621 2.216 29.559 1.00 77.31 403 ARG A O 1
ATOM 3196 N N . THR A 1 404 ? -2.085 0.580 29.023 1.00 85.31 404 THR A N 1
ATOM 3197 C CA . THR A 1 404 ? -2.018 0.725 27.560 1.00 85.31 404 THR A CA 1
ATOM 3198 C C . THR A 1 404 ? -3.387 0.501 26.947 1.00 85.31 404 THR A C 1
ATOM 3200 O O . THR A 1 404 ? -4.030 -0.512 27.227 1.00 85.31 404 THR A O 1
ATOM 3203 N N . ASP A 1 405 ? -3.781 1.413 26.067 1.00 89.12 405 ASP A N 1
ATOM 3204 C CA . ASP A 1 405 ? -5.037 1.382 25.333 1.00 89.12 405 ASP A CA 1
ATOM 3205 C C . ASP A 1 405 ? -4.740 1.000 23.883 1.00 89.12 405 ASP A C 1
ATOM 3207 O O . ASP A 1 405 ? -4.645 1.838 22.986 1.00 89.12 405 ASP A O 1
ATOM 3211 N N . ALA A 1 406 ? -4.536 -0.290 23.645 1.00 92.25 406 ALA A N 1
ATOM 3212 C CA . ALA A 1 406 ? -3.968 -0.765 22.394 1.00 92.25 406 ALA A CA 1
ATOM 3213 C C . ALA A 1 406 ? -5.026 -0.976 21.301 1.00 92.25 406 ALA A C 1
ATOM 3215 O O . ALA A 1 406 ? -6.089 -1.568 21.521 1.00 92.25 406 ALA A O 1
ATOM 3216 N N . TYR A 1 407 ? -4.693 -0.570 20.078 1.00 94.06 407 TYR A N 1
ATOM 3217 C CA . TYR A 1 407 ? -5.407 -0.955 18.862 1.00 94.06 407 TYR A CA 1
ATOM 3218 C C . TYR A 1 407 ? -4.428 -1.226 17.720 1.00 94.06 407 TYR A C 1
ATOM 3220 O O . TYR A 1 407 ? -3.275 -0.793 17.743 1.00 94.06 407 TYR A O 1
ATOM 3228 N N . CYS A 1 408 ? -4.884 -1.963 16.713 1.00 95.69 408 CYS A N 1
ATOM 3229 C CA . CYS A 1 408 ? -4.077 -2.353 15.571 1.00 95.69 408 CYS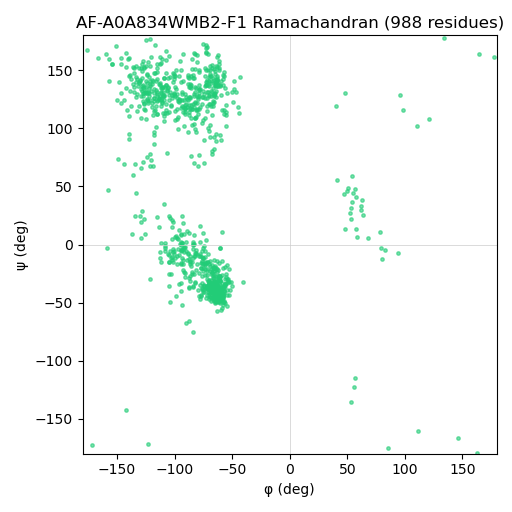 A CA 1
ATOM 3230 C C . CYS A 1 408 ? -4.636 -1.748 14.283 1.00 95.69 408 CYS A C 1
ATOM 3232 O O . CYS A 1 408 ? -5.850 -1.692 14.089 1.00 95.69 408 CYS A O 1
ATOM 3234 N N . VAL A 1 409 ? -3.745 -1.301 13.401 1.00 96.69 409 VAL A N 1
ATOM 3235 C CA . VAL A 1 409 ? -4.064 -0.856 12.046 1.00 96.69 409 VAL A CA 1
ATOM 3236 C C . VAL A 1 409 ? -3.340 -1.759 11.061 1.00 96.69 409 VAL A C 1
ATOM 3238 O O . VAL A 1 409 ? -2.120 -1.898 11.138 1.00 96.69 409 VAL A O 1
ATOM 3241 N N . ALA A 1 410 ? -4.071 -2.347 10.117 1.00 96.69 410 ALA A N 1
ATOM 3242 C CA . ALA A 1 410 ? -3.482 -3.076 9.002 1.00 96.69 410 ALA A CA 1
ATOM 3243 C C . ALA A 1 410 ? -3.877 -2.437 7.667 1.00 96.69 410 ALA A C 1
ATOM 3245 O O . ALA A 1 410 ? -5.009 -1.986 7.482 1.00 96.69 410 ALA A O 1
ATOM 3246 N N . LYS A 1 411 ? -2.928 -2.383 6.733 1.00 95.62 411 LYS A N 1
ATOM 3247 C CA . LYS A 1 411 ? -3.120 -1.837 5.389 1.00 95.62 411 LYS A CA 1
ATOM 3248 C C . LYS A 1 411 ? -2.671 -2.853 4.350 1.00 95.62 411 LYS A C 1
ATOM 3250 O O . LYS A 1 411 ? -1.545 -3.355 4.421 1.00 95.62 411 LYS A O 1
ATOM 3255 N N . TYR A 1 412 ? -3.543 -3.091 3.375 1.00 95.62 412 TYR A N 1
ATOM 3256 C CA . TYR A 1 412 ? -3.196 -3.787 2.147 1.00 95.62 412 TYR A CA 1
ATOM 3257 C C . TYR A 1 412 ? -4.011 -3.234 0.968 1.00 95.62 412 TYR A C 1
ATOM 3259 O O . TYR A 1 412 ? -5.247 -3.209 0.989 1.00 95.62 412 TYR A O 1
ATOM 3267 N N . GLY A 1 413 ? -3.299 -2.740 -0.043 1.00 92.50 413 GLY A N 1
ATOM 3268 C CA . GLY A 1 413 ? -3.852 -1.984 -1.154 1.00 92.50 413 GLY A CA 1
ATOM 3269 C C . GLY A 1 413 ? -4.702 -0.802 -0.687 1.00 92.50 413 GLY A C 1
ATOM 3270 O O . GLY A 1 413 ? -4.299 -0.091 0.240 1.00 92.50 413 GLY A O 1
ATOM 3271 N N . PRO A 1 414 ? -5.886 -0.564 -1.283 1.00 92.38 414 PRO A N 1
ATOM 3272 C CA . PRO A 1 414 ? -6.716 0.566 -0.890 1.00 92.38 414 PRO A CA 1
ATOM 3273 C C . PRO A 1 414 ? -7.466 0.347 0.432 1.00 92.38 414 PRO A C 1
ATOM 3275 O O . PRO A 1 414 ? -8.059 1.285 0.958 1.00 92.38 414 PRO A O 1
ATOM 3278 N N . LYS A 1 415 ? -7.490 -0.874 0.981 1.00 95.12 415 LYS A N 1
ATOM 3279 C CA . LYS A 1 415 ? -8.280 -1.207 2.172 1.00 95.12 415 LYS A CA 1
ATOM 3280 C C . LYS A 1 415 ? -7.418 -1.127 3.430 1.00 95.12 415 LYS A C 1
ATOM 3282 O O . LYS A 1 415 ? -6.432 -1.849 3.588 1.00 95.12 415 LYS A O 1
ATOM 3287 N N . TRP A 1 416 ? -7.857 -0.287 4.356 1.00 95.69 416 TRP A N 1
ATOM 3288 C CA . TRP A 1 416 ? -7.288 -0.124 5.687 1.00 95.69 416 TRP A CA 1
ATOM 3289 C C . TRP A 1 416 ? -8.262 -0.689 6.708 1.00 95.69 416 TRP A C 1
ATOM 3291 O O . TRP A 1 416 ? -9.474 -0.538 6.571 1.00 95.69 416 TRP A O 1
ATOM 3301 N N . VAL A 1 417 ? -7.747 -1.312 7.753 1.00 95.25 417 VAL A N 1
ATOM 3302 C CA . VAL A 1 417 ? -8.562 -1.837 8.845 1.00 95.25 417 VAL A CA 1
ATOM 3303 C C . VAL A 1 417 ? -7.990 -1.352 10.160 1.00 95.25 417 VAL A C 1
ATOM 3305 O O . VAL A 1 417 ? -6.774 -1.281 10.325 1.00 95.25 417 VAL A O 1
ATOM 3308 N N . ARG A 1 418 ? -8.875 -1.000 11.083 1.00 93.75 418 ARG A N 1
ATOM 3309 C CA . ARG A 1 418 ? -8.561 -0.635 12.457 1.00 93.75 418 ARG A CA 1
ATOM 3310 C C . ARG A 1 418 ? -9.343 -1.566 13.370 1.00 93.75 418 ARG A C 1
ATOM 3312 O O . ARG A 1 418 ? -10.569 -1.609 13.268 1.00 93.75 418 ARG A O 1
ATOM 3319 N N . THR A 1 419 ? -8.654 -2.272 14.259 1.00 93.31 419 THR A N 1
ATOM 3320 C CA . THR A 1 419 ? -9.308 -3.098 15.282 1.00 93.31 419 THR A CA 1
ATOM 3321 C C . THR A 1 419 ? -9.948 -2.235 16.358 1.00 93.31 419 THR A C 1
ATOM 3323 O O . THR A 1 419 ? -9.706 -1.028 16.422 1.00 93.31 419 THR A O 1
ATOM 3326 N N . ARG A 1 420 ? -10.762 -2.824 17.235 1.00 90.00 420 ARG A N 1
ATOM 3327 C CA . ARG A 1 420 ? -11.251 -2.118 18.425 1.00 90.00 420 ARG A CA 1
ATOM 3328 C C . ARG A 1 420 ? -10.100 -1.746 19.367 1.00 90.00 420 ARG A C 1
ATOM 3330 O O . ARG A 1 420 ? -9.072 -2.423 19.418 1.00 90.00 420 ARG A O 1
ATOM 3337 N N . THR A 1 421 ? -10.273 -0.680 20.141 1.00 89.38 421 THR A N 1
ATOM 3338 C CA . THR A 1 421 ? -9.328 -0.350 21.218 1.00 89.38 421 THR A CA 1
ATOM 3339 C C . THR A 1 421 ? -9.658 -1.174 22.452 1.00 89.38 421 THR A C 1
ATOM 3341 O O . THR A 1 421 ? -10.770 -1.086 22.967 1.00 89.38 421 THR A O 1
ATOM 3344 N N . ILE A 1 422 ? -8.687 -1.948 22.934 1.00 88.31 422 ILE A N 1
ATOM 3345 C CA . ILE A 1 422 ? -8.769 -2.603 24.239 1.00 88.31 422 ILE A CA 1
ATOM 3346 C C . ILE A 1 422 ? -8.107 -1.678 25.253 1.00 88.31 422 ILE A C 1
ATOM 3348 O O . ILE A 1 422 ? -6.926 -1.366 25.120 1.00 88.31 422 ILE A O 1
ATOM 3352 N N . VAL A 1 423 ? -8.889 -1.225 26.226 1.00 85.38 423 VAL A N 1
ATOM 3353 C CA . VAL A 1 423 ? -8.479 -0.245 27.237 1.00 85.38 423 VAL A CA 1
ATOM 3354 C C . VAL A 1 423 ? -7.852 -0.959 28.436 1.00 85.38 423 VAL A C 1
ATOM 3356 O O . VAL A 1 423 ? -8.272 -2.065 28.778 1.00 85.38 423 VAL A O 1
ATOM 3359 N N . ASP A 1 424 ? -6.860 -0.324 29.061 1.00 83.94 424 ASP A N 1
ATOM 3360 C CA . ASP A 1 424 ? -6.216 -0.764 30.308 1.00 83.94 424 ASP A CA 1
ATOM 3361 C C . ASP A 1 424 ? -5.753 -2.237 30.291 1.00 83.94 424 ASP A C 1
ATOM 3363 O O . ASP A 1 424 ? -6.059 -3.032 31.182 1.00 83.94 424 ASP A O 1
ATOM 3367 N N . SER A 1 425 ? -5.046 -2.647 29.229 1.00 85.75 425 SER A N 1
ATOM 3368 C CA . SER A 1 425 ? -4.558 -4.025 29.107 1.00 85.75 425 SER A CA 1
ATOM 3369 C C . SER A 1 425 ? -3.194 -4.131 28.435 1.00 85.75 425 SER A C 1
ATOM 3371 O O . SER A 1 425 ? -3.028 -3.750 27.279 1.00 85.75 425 SER A O 1
ATOM 3373 N N . LEU A 1 426 ? -2.242 -4.765 29.130 1.00 88.81 426 LEU A N 1
ATOM 3374 C CA . LEU A 1 426 ? -0.924 -5.135 28.588 1.00 88.81 426 LEU A CA 1
ATOM 3375 C C . LEU A 1 426 ? -0.956 -6.440 27.761 1.00 88.81 426 LEU A C 1
ATOM 3377 O O . LEU A 1 426 ? 0.064 -6.859 27.204 1.00 88.81 426 LEU A O 1
ATOM 3381 N N . SER A 1 427 ? -2.114 -7.111 27.709 1.00 90.69 427 SER A N 1
ATOM 3382 C CA . SER A 1 427 ? -2.335 -8.342 26.938 1.00 90.69 427 SER A CA 1
ATOM 3383 C C . SER A 1 427 ? -3.676 -8.321 26.181 1.00 90.69 427 SER A C 1
ATOM 3385 O O . SER A 1 427 ? -4.562 -9.145 26.430 1.00 90.69 427 SER A O 1
ATOM 3387 N N . PRO A 1 428 ? -3.869 -7.342 25.279 1.00 91.25 428 PRO A N 1
ATOM 3388 C CA . PRO A 1 428 ? -5.146 -7.125 24.611 1.00 91.25 428 PRO A CA 1
ATOM 3389 C C . PRO A 1 428 ? -5.516 -8.304 23.700 1.00 91.25 428 PRO A C 1
ATOM 3391 O O . PRO A 1 428 ? -4.666 -8.837 22.986 1.00 91.25 428 PRO A O 1
ATOM 3394 N N . LYS A 1 429 ? -6.802 -8.685 23.695 1.00 90.88 429 LYS A N 1
ATOM 3395 C CA . LYS A 1 429 ? -7.377 -9.712 22.807 1.00 90.88 429 LYS A CA 1
ATOM 3396 C C . LYS A 1 429 ? -8.397 -9.082 21.855 1.00 90.88 429 LYS A C 1
ATOM 3398 O O . LYS A 1 429 ? -9.468 -8.637 22.282 1.00 90.88 429 LYS A O 1
ATOM 3403 N N . TRP A 1 430 ? -8.063 -9.052 20.568 1.00 91.00 430 TRP A N 1
ATOM 3404 C CA . TRP A 1 430 ? -8.932 -8.527 19.513 1.00 91.00 430 TRP A CA 1
ATOM 3405 C C . TRP A 1 430 ? -9.767 -9.635 18.875 1.00 91.00 430 TRP A C 1
ATOM 3407 O O . TRP A 1 430 ? -10.987 -9.508 18.856 1.00 91.00 430 TRP A O 1
ATOM 3417 N N . ASN A 1 431 ? -9.122 -10.719 18.425 1.00 91.25 431 ASN A N 1
ATOM 3418 C CA . ASN A 1 431 ? -9.735 -11.832 17.688 1.00 91.25 431 ASN A CA 1
ATOM 3419 C C . ASN A 1 431 ? -10.599 -11.369 16.501 1.00 91.25 431 ASN A C 1
ATOM 3421 O O . ASN A 1 431 ? -11.713 -11.849 16.294 1.00 91.25 431 ASN A O 1
ATOM 3425 N N . GLU A 1 432 ? -10.062 -10.436 15.713 1.00 90.56 432 GLU A N 1
ATOM 3426 C CA . GLU A 1 432 ? -10.713 -9.883 14.521 1.00 90.56 432 GLU A CA 1
ATOM 3427 C C . GLU A 1 432 ? -10.059 -10.431 13.244 1.00 90.56 432 GLU A C 1
ATOM 3429 O O . GLU A 1 432 ? -8.830 -10.471 13.147 1.00 90.56 432 GLU A O 1
ATOM 3434 N N . GLN A 1 433 ? -10.871 -10.841 12.263 1.00 91.62 433 GLN A N 1
ATOM 3435 C CA . GLN A 1 433 ? -10.412 -11.367 10.973 1.00 91.62 433 GLN A CA 1
ATOM 3436 C C . GLN A 1 433 ? -10.792 -10.426 9.833 1.00 91.62 433 GLN A C 1
ATOM 3438 O O . GLN A 1 433 ? -11.903 -9.899 9.779 1.00 91.62 433 GLN A O 1
ATOM 3443 N N . TYR A 1 434 ? -9.860 -10.232 8.905 1.00 92.50 434 TYR A N 1
ATOM 3444 C CA . TYR A 1 434 ? -10.034 -9.380 7.738 1.00 92.50 434 TYR A CA 1
ATOM 3445 C C . TYR A 1 434 ? -9.506 -10.066 6.481 1.00 92.50 434 TYR A C 1
ATOM 3447 O O . TYR A 1 434 ? -8.528 -10.810 6.531 1.00 92.50 434 TYR A O 1
ATOM 3455 N N . THR A 1 435 ? -10.146 -9.781 5.347 1.00 93.06 435 THR A N 1
ATOM 3456 C CA . THR A 1 435 ? -9.810 -10.359 4.040 1.00 93.06 435 THR A CA 1
ATOM 3457 C C . THR A 1 435 ? -9.516 -9.273 3.001 1.00 93.06 435 THR A C 1
ATOM 3459 O O . THR A 1 435 ? -10.103 -8.182 3.040 1.00 93.06 435 THR A O 1
ATOM 3462 N N . TRP A 1 436 ? -8.607 -9.553 2.067 1.00 94.44 436 TRP A N 1
ATOM 3463 C CA . TRP A 1 436 ? -8.229 -8.672 0.960 1.00 94.44 436 TRP A CA 1
ATOM 3464 C C . TRP A 1 436 ? -8.061 -9.457 -0.336 1.00 94.44 436 TRP A C 1
ATOM 3466 O O . TRP A 1 436 ? -7.548 -10.571 -0.332 1.00 94.44 436 TRP A O 1
ATOM 3476 N N . GLU A 1 437 ? -8.414 -8.835 -1.456 1.00 92.31 437 GLU A N 1
ATOM 3477 C CA . GLU A 1 437 ? -8.069 -9.347 -2.781 1.00 92.31 437 GLU A CA 1
ATOM 3478 C C . GLU A 1 437 ? -6.617 -9.016 -3.123 1.00 92.31 437 GLU A C 1
ATOM 3480 O O . GLU A 1 437 ? -6.190 -7.864 -3.016 1.00 92.31 437 GLU A O 1
ATOM 3485 N N . VAL A 1 438 ? -5.872 -10.023 -3.568 1.00 92.56 438 VAL A N 1
ATOM 3486 C CA . VAL A 1 438 ? -4.457 -9.928 -3.934 1.00 92.56 438 VAL A CA 1
ATOM 3487 C C . VAL A 1 438 ? -4.324 -9.887 -5.446 1.00 92.56 438 VAL A C 1
ATOM 3489 O O . VAL A 1 438 ? -4.826 -10.767 -6.141 1.00 92.56 438 VAL A O 1
ATOM 3492 N N . TYR A 1 439 ? -3.591 -8.898 -5.954 1.00 90.44 439 TYR A N 1
ATOM 3493 C CA . TYR A 1 439 ? -3.359 -8.702 -7.392 1.00 90.44 439 TYR A CA 1
ATOM 3494 C C . TYR A 1 439 ? -1.912 -8.952 -7.819 1.00 90.44 439 TYR A C 1
ATOM 3496 O O . TYR A 1 439 ? -1.647 -9.083 -9.008 1.00 90.44 439 TYR A O 1
ATOM 3504 N N . ASP A 1 440 ? -0.979 -9.001 -6.867 1.00 90.31 440 ASP A N 1
ATOM 3505 C CA . ASP A 1 440 ? 0.423 -9.337 -7.112 1.00 90.31 440 ASP A CA 1
ATOM 3506 C C . ASP A 1 440 ? 1.006 -10.021 -5.857 1.00 90.31 440 ASP A C 1
ATOM 3508 O O . ASP A 1 440 ? 0.944 -9.438 -4.767 1.00 90.31 440 ASP A O 1
ATOM 3512 N N . PRO A 1 441 ? 1.574 -11.239 -5.964 1.00 88.69 441 PRO A N 1
ATOM 3513 C CA . PRO A 1 441 ? 2.188 -11.937 -4.833 1.00 88.69 441 PRO A CA 1
ATOM 3514 C C . PRO A 1 441 ? 3.412 -11.213 -4.244 1.00 88.69 441 PRO A C 1
ATOM 3516 O O . PRO A 1 441 ? 3.762 -11.455 -3.091 1.00 88.69 441 PRO A O 1
ATOM 3519 N N . CYS A 1 442 ? 4.076 -10.321 -4.983 1.00 87.69 442 CYS A N 1
ATOM 3520 C CA . CYS A 1 442 ? 5.261 -9.590 -4.519 1.00 87.69 442 CYS A CA 1
ATOM 3521 C C . CYS A 1 442 ? 4.941 -8.446 -3.538 1.00 87.69 442 CYS A C 1
ATOM 3523 O O . CYS A 1 442 ? 5.863 -7.838 -2.982 1.00 87.69 442 CYS A O 1
ATOM 3525 N N . THR A 1 443 ? 3.657 -8.165 -3.312 1.00 92.31 443 THR A N 1
ATOM 3526 C CA . THR A 1 443 ? 3.171 -7.119 -2.402 1.00 92.31 443 THR A CA 1
ATOM 3527 C C . THR A 1 443 ? 3.385 -7.463 -0.924 1.00 92.31 443 THR A C 1
ATOM 3529 O O . THR A 1 443 ? 3.679 -8.603 -0.538 1.00 92.31 443 THR A O 1
ATOM 3532 N N . VAL A 1 444 ? 3.277 -6.445 -0.070 1.00 93.31 444 VAL A N 1
ATOM 3533 C CA . VAL A 1 444 ? 3.528 -6.540 1.372 1.00 93.31 444 VAL A CA 1
ATOM 3534 C C . VAL A 1 444 ? 2.322 -6.019 2.148 1.00 93.31 444 VAL A C 1
ATOM 3536 O O . VAL A 1 444 ? 1.846 -4.920 1.886 1.00 93.31 444 VAL A O 1
ATOM 3539 N N . ILE A 1 445 ? 1.852 -6.781 3.138 1.00 95.06 445 ILE A N 1
ATOM 3540 C CA . ILE A 1 445 ? 0.888 -6.284 4.127 1.00 95.06 445 ILE A CA 1
ATOM 3541 C C . ILE A 1 445 ? 1.634 -5.627 5.290 1.00 95.06 445 ILE A C 1
ATOM 3543 O O . ILE A 1 445 ? 2.629 -6.161 5.794 1.00 95.06 445 ILE A O 1
ATOM 3547 N N . THR A 1 446 ? 1.148 -4.461 5.717 1.00 95.19 446 THR A N 1
ATOM 3548 C CA . THR A 1 446 ? 1.709 -3.703 6.840 1.00 95.19 446 THR A CA 1
ATOM 3549 C C . THR A 1 446 ? 0.723 -3.692 8.000 1.00 95.19 446 THR A C 1
ATOM 3551 O O . THR A 1 446 ? -0.430 -3.308 7.821 1.00 95.19 446 THR A O 1
ATOM 3554 N N . ILE A 1 447 ? 1.189 -4.080 9.188 1.00 95.88 447 ILE A N 1
ATOM 3555 C CA . ILE A 1 447 ? 0.421 -4.136 10.434 1.00 95.88 447 ILE A CA 1
ATOM 3556 C C . ILE A 1 447 ? 1.151 -3.305 11.492 1.00 95.88 447 ILE A C 1
ATOM 3558 O O . ILE A 1 447 ? 2.352 -3.472 11.694 1.00 95.88 447 ILE A O 1
ATOM 3562 N N . VAL A 1 448 ? 0.453 -2.408 12.180 1.00 95.06 448 VAL A N 1
ATOM 3563 C CA . VAL A 1 448 ? 1.025 -1.563 13.237 1.00 95.06 448 VAL A CA 1
ATOM 3564 C C . VAL A 1 448 ? 0.124 -1.570 14.461 1.00 95.06 448 VAL A C 1
ATOM 3566 O O . VAL A 1 448 ? -1.097 -1.559 14.335 1.00 95.06 448 VAL A O 1
ATOM 3569 N N . VAL A 1 449 ? 0.728 -1.570 15.647 1.00 95.31 449 VAL A N 1
ATOM 3570 C CA . VAL A 1 449 ? 0.024 -1.421 16.926 1.00 95.31 449 VAL A CA 1
ATOM 3571 C C . VAL A 1 449 ? 0.284 -0.026 17.492 1.00 95.31 449 VAL A C 1
ATOM 3573 O O . VAL A 1 449 ? 1.433 0.429 17.534 1.00 95.31 449 VAL A O 1
ATOM 3576 N N . PHE A 1 450 ? -0.783 0.632 17.934 1.00 93.75 450 PHE A N 1
ATOM 3577 C CA . PHE A 1 450 ? -0.782 1.971 18.515 1.00 93.75 450 PHE A CA 1
ATOM 3578 C C . PHE A 1 450 ? -1.437 1.970 19.900 1.00 93.75 450 PHE A C 1
ATOM 3580 O O . PHE A 1 450 ? -2.299 1.138 20.185 1.00 93.75 450 PHE A O 1
ATOM 3587 N N . ASP A 1 451 ? -1.032 2.924 20.732 1.00 91.62 451 ASP A N 1
ATOM 3588 C CA . ASP A 1 451 ? -1.689 3.304 21.981 1.00 91.62 451 ASP A CA 1
ATOM 3589 C C . ASP A 1 451 ? -2.609 4.505 21.723 1.00 91.62 451 ASP A C 1
ATOM 3591 O O . ASP A 1 451 ? -2.169 5.533 21.198 1.00 91.62 451 ASP A O 1
ATOM 3595 N N . ASN A 1 452 ? -3.889 4.356 22.063 1.00 89.06 452 ASN A N 1
ATOM 3596 C CA . ASN A 1 452 ? -4.926 5.358 21.857 1.00 89.06 452 ASN A CA 1
ATOM 3597 C C . ASN A 1 452 ? -4.874 6.408 22.971 1.00 89.06 452 ASN A C 1
ATOM 3599 O O . ASN A 1 452 ? -5.244 6.144 24.121 1.00 89.06 452 ASN A O 1
ATOM 3603 N N . ASN A 1 453 ? -4.454 7.622 22.628 1.00 85.25 453 ASN A N 1
ATOM 3604 C CA . ASN A 1 453 ? -4.375 8.727 23.587 1.00 85.25 453 ASN A CA 1
ATOM 3605 C C . ASN A 1 453 ? -5.601 9.639 23.565 1.00 85.25 453 ASN A C 1
ATOM 3607 O O . ASN A 1 453 ? -5.791 10.450 24.474 1.00 85.25 453 ASN A O 1
ATOM 3611 N N . HIS A 1 454 ? -6.489 9.467 22.589 1.00 78.19 454 HIS A N 1
ATOM 3612 C CA . HIS A 1 454 ? -7.684 10.294 22.451 1.00 78.19 454 HIS A CA 1
ATOM 3613 C C . HIS A 1 454 ? -8.766 9.993 23.496 1.00 78.19 454 HIS A C 1
ATOM 3615 O O . HIS A 1 454 ? -9.618 10.838 23.754 1.00 78.19 454 HIS A O 1
ATOM 3621 N N . LEU A 1 455 ? -8.704 8.841 24.171 1.00 73.12 455 LEU A N 1
ATOM 3622 C CA . LEU A 1 455 ? -9.645 8.505 25.247 1.00 73.12 455 LEU A CA 1
ATOM 3623 C C . LEU A 1 455 ? -9.523 9.445 26.458 1.00 73.12 455 LEU A C 1
ATOM 3625 O O . LEU A 1 455 ? -10.510 9.693 27.149 1.00 73.12 455 LEU A O 1
ATOM 3629 N N . GLN A 1 456 ? -8.338 10.027 26.675 1.00 63.47 456 GLN A N 1
ATOM 3630 C CA . GLN A 1 456 ? -8.035 10.911 27.808 1.00 63.47 456 GLN A CA 1
ATOM 3631 C C . GLN A 1 456 ? -8.079 12.408 27.452 1.00 63.47 456 GLN A C 1
ATOM 3633 O O . GLN A 1 456 ? -7.758 13.241 28.300 1.00 63.47 456 GLN A O 1
ATOM 3638 N N . ALA A 1 457 ? -8.506 12.764 26.232 1.00 53.69 457 ALA A N 1
ATOM 3639 C CA . ALA A 1 457 ? -8.390 14.107 25.646 1.00 53.69 457 ALA A CA 1
ATOM 3640 C C . ALA A 1 457 ? -9.107 15.251 26.400 1.00 53.69 457 ALA A C 1
ATOM 3642 O O . ALA A 1 457 ? -8.975 16.405 26.012 1.00 53.69 457 ALA A O 1
ATOM 3643 N N . GLY A 1 458 ? -9.829 14.964 27.487 1.00 51.72 458 GLY A N 1
ATOM 3644 C CA . GLY A 1 458 ? -10.425 15.972 28.370 1.00 51.72 458 GLY A CA 1
ATOM 3645 C C . GLY A 1 458 ? -9.578 16.375 29.586 1.00 51.72 458 GLY A C 1
ATOM 3646 O O . GLY A 1 458 ? -10.010 17.245 30.333 1.00 51.72 458 GLY A O 1
ATOM 3647 N N . LYS A 1 459 ? -8.417 15.745 29.838 1.00 54.09 459 LYS A N 1
ATOM 3648 C CA . LYS A 1 459 ? -7.622 15.969 31.069 1.00 54.09 459 LYS A CA 1
ATOM 3649 C C . LYS A 1 459 ? -6.360 16.828 30.888 1.00 54.09 459 LYS A C 1
ATOM 3651 O O . LYS A 1 459 ? -5.818 17.293 31.886 1.00 54.09 459 LYS A O 1
ATOM 3656 N N . THR A 1 460 ? -5.884 17.057 29.662 1.00 52.53 460 THR A N 1
ATOM 3657 C CA . THR A 1 460 ? -4.625 17.782 29.386 1.00 52.53 460 THR A CA 1
ATOM 3658 C C . THR A 1 460 ? -4.750 18.677 28.150 1.00 52.53 460 THR A C 1
ATOM 3660 O O . THR A 1 460 ? -5.215 18.213 27.117 1.00 52.53 460 THR A O 1
ATOM 3663 N N . ASN A 1 461 ? -4.278 19.930 28.233 1.00 48.28 461 ASN A N 1
ATOM 3664 C CA . ASN A 1 461 ? -4.313 20.934 27.149 1.00 48.28 461 ASN A CA 1
ATOM 3665 C C . ASN A 1 461 ? -3.317 20.675 25.993 1.00 48.28 461 ASN A C 1
ATOM 3667 O O . ASN A 1 461 ? -3.199 21.498 25.087 1.00 48.28 461 ASN A O 1
ATOM 3671 N N . GLU A 1 462 ? -2.577 19.565 26.015 1.00 55.91 462 GLU A N 1
ATOM 3672 C CA . GLU A 1 462 ? -1.661 19.182 24.937 1.00 55.91 462 GLU A CA 1
ATOM 3673 C C . GLU A 1 462 ? -2.401 18.411 23.837 1.00 55.91 462 GLU A C 1
ATOM 3675 O O . GLU A 1 462 ? -3.325 17.640 24.107 1.00 55.91 462 GLU A O 1
ATOM 3680 N N . ALA A 1 463 ? -1.986 18.607 22.581 1.00 58.62 463 ALA A N 1
ATOM 3681 C CA . ALA A 1 463 ? -2.531 17.861 21.455 1.00 58.62 463 ALA A CA 1
ATOM 3682 C C . ALA A 1 463 ? -2.336 16.355 21.697 1.00 58.62 463 ALA A C 1
ATOM 3684 O O . ALA A 1 463 ? -1.206 15.874 21.780 1.00 58.62 463 ALA A O 1
ATOM 3685 N N . THR A 1 464 ? -3.437 15.614 21.833 1.00 73.50 464 THR A N 1
ATOM 3686 C CA . THR A 1 464 ? -3.384 14.160 22.007 1.00 73.50 464 THR A CA 1
ATOM 3687 C C . THR A 1 464 ? -2.922 13.524 20.701 1.00 73.50 464 THR A C 1
ATOM 3689 O O . THR A 1 464 ? -3.534 13.739 19.659 1.00 73.50 464 THR A O 1
ATOM 3692 N N . VAL A 1 465 ? -1.814 12.786 20.753 1.00 83.44 465 VAL A N 1
ATOM 3693 C CA . VAL A 1 465 ? -1.214 12.088 19.607 1.00 83.44 465 VAL A CA 1
ATOM 3694 C C . VAL A 1 465 ? -1.115 10.613 19.960 1.00 83.44 465 VAL A C 1
ATOM 3696 O O . VAL A 1 465 ? -0.613 10.267 21.035 1.00 83.44 465 VAL A O 1
ATOM 3699 N N . ASP A 1 466 ? -1.570 9.743 19.065 1.00 86.50 466 ASP A N 1
ATOM 3700 C CA . ASP A 1 466 ? -1.455 8.300 19.266 1.00 86.50 466 ASP A CA 1
ATOM 3701 C C . ASP A 1 466 ? 0.016 7.861 19.248 1.00 86.50 466 ASP A C 1
ATOM 3703 O O . ASP A 1 466 ? 0.793 8.201 18.348 1.00 86.50 466 ASP A O 1
ATOM 3707 N N . GLN A 1 467 ? 0.420 7.096 20.263 1.00 88.00 467 GLN A N 1
ATOM 3708 C CA . GLN A 1 467 ? 1.797 6.621 20.382 1.00 88.00 467 GLN A CA 1
ATOM 3709 C C . GLN A 1 467 ? 1.972 5.290 19.652 1.00 88.00 467 GLN A C 1
ATOM 3711 O O . GLN A 1 467 ? 1.146 4.385 19.730 1.00 88.00 467 GLN A O 1
ATOM 3716 N N . ARG A 1 468 ? 3.084 5.144 18.934 1.00 89.88 468 ARG A N 1
ATOM 3717 C CA . ARG A 1 468 ? 3.418 3.915 18.203 1.00 89.88 468 ARG A CA 1
ATOM 3718 C C . ARG A 1 468 ? 4.047 2.870 19.132 1.00 89.88 468 ARG A C 1
ATOM 3720 O O . ARG A 1 468 ? 5.007 3.174 19.839 1.00 89.88 468 ARG A O 1
ATOM 3727 N N . ILE A 1 469 ? 3.555 1.633 19.080 1.00 90.31 469 ILE A N 1
ATOM 3728 C CA . ILE A 1 469 ? 4.090 0.501 19.856 1.00 90.31 469 ILE A CA 1
ATOM 3729 C C . ILE A 1 469 ? 5.015 -0.356 18.987 1.00 90.31 469 ILE A C 1
ATOM 3731 O O . ILE A 1 469 ? 6.104 -0.715 19.419 1.00 90.31 469 ILE A O 1
ATOM 3735 N N . GLY A 1 470 ? 4.636 -0.663 17.745 1.00 90.00 470 GLY A N 1
ATOM 3736 C CA . GLY A 1 470 ? 5.511 -1.407 16.836 1.00 90.00 470 GLY A CA 1
ATOM 3737 C C . GLY A 1 470 ? 4.883 -1.707 15.481 1.00 90.00 470 GLY A C 1
ATOM 3738 O O . GLY A 1 470 ? 3.664 -1.650 15.329 1.00 90.00 470 GLY A O 1
ATOM 3739 N N . LYS A 1 471 ? 5.732 -2.024 14.498 1.00 91.31 471 LYS A N 1
ATOM 3740 C CA . LYS A 1 471 ? 5.367 -2.254 13.091 1.00 91.31 471 LYS A CA 1
ATOM 3741 C C . LYS A 1 471 ? 5.845 -3.625 12.617 1.00 91.31 471 LYS A C 1
ATOM 3743 O O . LYS A 1 471 ? 7.008 -3.973 12.795 1.00 91.31 471 LYS A O 1
ATOM 3748 N N . VAL A 1 472 ? 4.957 -4.364 11.962 1.00 91.81 472 VAL A N 1
ATOM 3749 C CA . VAL A 1 472 ? 5.189 -5.679 11.359 1.00 91.81 472 VAL A CA 1
ATOM 3750 C C . VAL A 1 472 ? 4.869 -5.595 9.867 1.00 91.81 472 VAL A C 1
ATOM 3752 O O . VAL A 1 472 ? 3.886 -4.977 9.460 1.00 91.81 472 VAL A O 1
ATOM 3755 N N . ARG A 1 473 ? 5.710 -6.209 9.034 1.00 91.50 473 ARG A N 1
ATOM 3756 C CA . ARG A 1 473 ? 5.491 -6.320 7.588 1.00 91.50 473 ARG A CA 1
ATOM 3757 C C . ARG A 1 473 ? 5.652 -7.764 7.156 1.00 91.50 473 ARG A C 1
ATOM 3759 O O . ARG A 1 473 ? 6.638 -8.394 7.530 1.00 91.50 473 ARG A O 1
ATOM 3766 N N . ILE A 1 474 ? 4.719 -8.257 6.350 1.00 91.62 474 ILE A N 1
ATOM 3767 C CA . ILE A 1 474 ? 4.727 -9.635 5.851 1.00 91.62 474 ILE A CA 1
ATOM 3768 C C . ILE A 1 474 ? 4.618 -9.583 4.328 1.00 91.62 474 ILE A C 1
ATOM 3770 O O . ILE A 1 474 ? 3.677 -9.010 3.784 1.00 91.62 474 ILE A O 1
ATOM 3774 N N . ARG A 1 475 ? 5.608 -10.148 3.629 1.00 91.19 475 ARG A N 1
ATOM 3775 C CA . ARG A 1 475 ? 5.601 -10.233 2.162 1.00 91.19 475 ARG A CA 1
ATOM 3776 C C . ARG A 1 475 ? 4.848 -11.484 1.724 1.00 91.19 475 ARG A C 1
ATOM 3778 O O . ARG A 1 475 ? 5.205 -12.585 2.149 1.00 91.19 475 ARG A O 1
ATOM 3785 N N . LEU A 1 476 ? 3.868 -11.321 0.840 1.00 90.94 476 LEU A N 1
ATOM 3786 C CA . LEU A 1 476 ? 2.983 -12.412 0.423 1.00 90.94 476 LEU A CA 1
ATOM 3787 C C . LEU A 1 476 ? 3.729 -13.509 -0.344 1.00 90.94 476 LEU A C 1
ATOM 3789 O O . LEU A 1 476 ? 3.421 -14.684 -0.184 1.00 90.94 476 LEU A O 1
ATOM 3793 N N . SER A 1 477 ? 4.774 -13.158 -1.096 1.00 88.31 477 SER A N 1
ATOM 3794 C CA . SER A 1 477 ? 5.578 -14.127 -1.849 1.00 88.31 477 SER A CA 1
ATOM 3795 C C . SER A 1 477 ? 6.360 -15.118 -0.978 1.00 88.31 477 SER A C 1
ATOM 3797 O O . SER A 1 477 ? 6.845 -16.131 -1.473 1.00 88.31 477 SER A O 1
ATOM 3799 N N . THR A 1 478 ? 6.471 -14.848 0.328 1.00 88.12 478 THR A N 1
ATOM 3800 C CA . THR A 1 478 ? 7.095 -15.765 1.297 1.00 88.12 478 THR A CA 1
ATOM 3801 C C . THR A 1 478 ? 6.106 -16.766 1.898 1.00 88.12 478 THR A C 1
ATOM 3803 O O . THR A 1 478 ? 6.525 -17.671 2.616 1.00 88.12 478 THR A O 1
ATOM 3806 N N . LEU A 1 479 ? 4.808 -16.610 1.615 1.00 88.69 479 LEU A N 1
ATOM 3807 C CA . LEU A 1 479 ? 3.739 -17.469 2.117 1.00 88.69 479 LEU A CA 1
ATOM 3808 C C . LEU A 1 479 ? 3.431 -18.583 1.108 1.00 88.69 479 LEU A C 1
ATOM 3810 O O . LEU A 1 479 ? 3.224 -18.333 -0.085 1.00 88.69 479 LEU A O 1
ATOM 3814 N N . GLU A 1 480 ? 3.372 -19.820 1.597 1.00 85.44 480 GLU A N 1
ATOM 3815 C CA . GLU A 1 480 ? 2.860 -20.965 0.842 1.00 85.44 480 GLU A CA 1
ATOM 3816 C C . GLU A 1 480 ? 1.338 -20.824 0.634 1.00 85.44 480 GLU A C 1
ATOM 3818 O O . GLU A 1 480 ? 0.640 -20.254 1.475 1.00 85.44 480 GLU A O 1
ATOM 3823 N N . SER A 1 481 ? 0.825 -21.312 -0.504 1.00 85.81 481 SER A N 1
ATOM 3824 C CA . SER A 1 481 ? -0.618 -21.275 -0.798 1.00 85.81 481 SER A CA 1
ATOM 3825 C C . SER A 1 481 ? -1.394 -22.116 0.215 1.00 85.81 481 SER A C 1
ATOM 3827 O O . SER A 1 481 ? -0.962 -23.222 0.533 1.00 85.81 481 SER A O 1
ATOM 3829 N N . ASP A 1 482 ? -2.523 -21.598 0.698 1.00 85.38 482 ASP A N 1
ATOM 3830 C CA . ASP A 1 482 ? -3.485 -22.253 1.602 1.00 85.38 482 ASP A CA 1
ATOM 3831 C C . ASP A 1 482 ? -2.918 -22.729 2.949 1.00 85.38 482 ASP A C 1
ATOM 3833 O O . ASP A 1 482 ? -3.623 -23.329 3.761 1.00 85.38 482 ASP A O 1
ATOM 3837 N N . ARG A 1 483 ? -1.660 -22.393 3.245 1.00 87.50 483 ARG A N 1
ATOM 3838 C CA . ARG A 1 483 ? -1.042 -22.646 4.540 1.00 87.50 483 ARG A CA 1
ATOM 3839 C C . ARG A 1 483 ? -1.357 -21.518 5.514 1.00 87.50 483 ARG A C 1
ATOM 3841 O O . ARG A 1 483 ? -1.248 -20.337 5.186 1.00 87.50 483 ARG A O 1
ATOM 3848 N N . ILE A 1 484 ? -1.678 -21.903 6.744 1.00 89.75 484 ILE A N 1
ATOM 3849 C CA . ILE A 1 484 ? -1.929 -20.980 7.848 1.00 89.75 484 ILE A CA 1
ATOM 3850 C C . ILE A 1 484 ? -0.634 -20.782 8.634 1.00 89.75 484 ILE A C 1
ATOM 3852 O O . ILE A 1 484 ? -0.031 -21.741 9.116 1.00 89.75 484 ILE A O 1
ATOM 3856 N N . TYR A 1 485 ? -0.212 -19.528 8.770 1.00 89.56 485 TYR A N 1
ATOM 3857 C CA . TYR A 1 485 ? 0.949 -19.132 9.559 1.00 89.56 485 TYR A CA 1
ATOM 3858 C C . TYR A 1 485 ? 0.495 -18.444 10.842 1.00 89.56 485 TYR A C 1
ATOM 3860 O O . TYR A 1 485 ? -0.018 -17.331 10.786 1.00 89.56 485 TYR A O 1
ATOM 3868 N N . THR A 1 486 ? 0.741 -19.063 11.996 1.00 91.00 486 THR A N 1
ATOM 3869 C CA . THR A 1 486 ? 0.360 -18.552 13.326 1.00 91.00 486 THR A CA 1
ATOM 3870 C C . THR A 1 486 ? 1.596 -18.269 14.172 1.00 91.00 486 THR A C 1
ATOM 3872 O O . THR A 1 486 ? 2.196 -19.182 14.736 1.00 91.00 486 THR A O 1
ATOM 3875 N N . HIS A 1 487 ? 2.007 -17.005 14.278 1.00 90.75 487 HIS A N 1
ATOM 3876 C CA . HIS A 1 487 ? 3.257 -16.635 14.959 1.00 90.75 487 HIS A CA 1
ATOM 3877 C C . HIS A 1 487 ? 3.084 -15.427 15.888 1.00 90.75 487 HIS A C 1
ATOM 3879 O O . HIS A 1 487 ? 2.260 -14.546 15.632 1.00 90.75 487 HIS A O 1
ATOM 3885 N N . PHE A 1 488 ? 3.909 -15.362 16.937 1.00 90.50 488 PHE A N 1
ATOM 3886 C CA . PHE A 1 488 ? 4.194 -14.127 17.665 1.00 90.50 488 PHE A CA 1
ATOM 3887 C C . PHE A 1 488 ? 5.269 -13.329 16.923 1.00 90.50 488 PHE A C 1
ATOM 3889 O O . PHE A 1 488 ? 6.386 -13.807 16.712 1.00 90.50 488 PHE A O 1
ATOM 3896 N N . TYR A 1 489 ? 4.926 -12.097 16.560 1.00 90.94 489 TYR A N 1
ATOM 3897 C CA . TYR A 1 489 ? 5.811 -11.120 15.944 1.00 90.94 489 TYR A CA 1
ATOM 3898 C C . TYR A 1 489 ? 6.254 -10.097 16.997 1.00 90.94 489 TYR A C 1
ATOM 3900 O O . TYR A 1 489 ? 5.395 -9.483 17.636 1.00 90.94 489 TYR A O 1
ATOM 3908 N N . PRO A 1 490 ? 7.562 -9.865 17.191 1.00 91.00 490 PRO A N 1
ATOM 3909 C CA . PRO A 1 490 ? 8.032 -8.857 18.131 1.00 91.00 490 PRO A CA 1
ATOM 3910 C C . PRO A 1 490 ? 7.672 -7.448 17.644 1.00 91.00 490 PRO A C 1
ATOM 3912 O O . PRO A 1 490 ? 7.925 -7.074 16.498 1.00 91.00 490 PRO A O 1
ATOM 3915 N N . LEU A 1 491 ? 7.101 -6.649 18.541 1.00 90.12 491 LEU A N 1
ATOM 3916 C CA . LEU A 1 491 ? 6.824 -5.237 18.324 1.00 90.12 491 LEU A CA 1
ATOM 3917 C C . LEU A 1 491 ? 8.060 -4.438 18.721 1.00 90.12 491 LEU A C 1
ATOM 3919 O O . LEU A 1 491 ? 8.425 -4.376 19.893 1.00 90.12 491 LEU A O 1
ATOM 3923 N N . ILE A 1 492 ? 8.712 -3.840 17.731 1.00 86.25 492 ILE A N 1
ATOM 3924 C CA . ILE A 1 492 ? 9.928 -3.052 17.926 1.00 86.25 492 ILE A CA 1
ATOM 3925 C C . ILE A 1 492 ? 9.591 -1.586 17.674 1.00 86.25 492 ILE A C 1
ATOM 3927 O O . ILE A 1 492 ? 9.062 -1.240 16.612 1.00 86.25 492 ILE A O 1
ATOM 3931 N N . ASN A 1 493 ? 9.932 -0.725 18.631 1.00 84.94 493 ASN A N 1
ATOM 3932 C CA . ASN A 1 493 ? 9.885 0.721 18.456 1.00 84.94 493 ASN A CA 1
ATOM 3933 C C . ASN A 1 493 ? 11.287 1.304 18.614 1.00 84.94 493 ASN A C 1
ATOM 3935 O O . ASN A 1 493 ? 12.013 0.975 19.552 1.00 84.94 493 ASN A O 1
ATOM 3939 N N . LEU A 1 494 ? 11.650 2.190 17.692 1.00 77.75 494 LEU A N 1
ATOM 3940 C CA . LEU A 1 494 ? 12.863 2.992 17.784 1.00 77.75 494 LEU A CA 1
ATOM 3941 C C . LEU A 1 494 ? 12.530 4.251 18.592 1.00 77.75 494 LEU A C 1
ATOM 3943 O O . LEU A 1 494 ? 11.691 5.055 18.170 1.00 77.75 494 LEU A O 1
ATOM 3947 N N . GLN A 1 495 ? 13.168 4.404 19.749 1.00 75.44 495 GLN A N 1
ATOM 3948 C CA . GLN A 1 495 ? 13.132 5.606 20.590 1.00 75.44 495 GLN A CA 1
ATOM 3949 C C . GLN A 1 495 ? 14.519 6.260 20.590 1.00 75.44 495 GLN A C 1
ATOM 3951 O O . GLN A 1 495 ? 15.473 5.550 20.315 1.00 75.44 495 GLN A O 1
ATOM 3956 N N . PRO A 1 496 ? 14.693 7.544 20.959 1.00 69.06 496 PRO A N 1
ATOM 3957 C CA . PRO A 1 496 ? 16.020 8.177 21.067 1.00 69.06 496 PRO A CA 1
ATOM 3958 C C . PRO A 1 496 ? 17.037 7.414 21.942 1.00 69.06 496 PRO A C 1
ATOM 3960 O O . PRO A 1 496 ? 18.239 7.574 21.784 1.00 69.06 496 PRO A O 1
ATOM 3963 N N . GLN A 1 497 ? 16.563 6.548 22.844 1.00 66.19 497 GLN A N 1
ATOM 3964 C CA . GLN A 1 497 ? 17.381 5.740 23.759 1.00 66.19 497 GLN A CA 1
ATOM 3965 C C . GLN A 1 497 ? 17.796 4.363 23.191 1.00 66.19 497 GLN A C 1
ATOM 3967 O O . GLN A 1 497 ? 18.539 3.628 23.847 1.00 66.19 497 GLN A O 1
ATOM 3972 N N . GLY A 1 498 ? 17.304 3.990 22.005 1.00 72.06 498 GLY A N 1
ATOM 3973 C CA . GLY A 1 498 ? 17.595 2.723 21.326 1.00 72.06 498 GLY A CA 1
ATOM 3974 C C . GLY A 1 498 ? 16.350 2.031 20.764 1.00 72.06 498 GLY A C 1
ATOM 3975 O O . GLY A 1 498 ? 15.216 2.489 20.939 1.00 72.06 498 GLY A O 1
ATOM 3976 N N . ALA A 1 499 ? 16.558 0.897 20.093 1.00 77.75 499 ALA A N 1
ATOM 3977 C CA . ALA A 1 499 ? 15.474 -0.041 19.827 1.00 77.75 499 ALA A CA 1
ATOM 3978 C C . ALA A 1 499 ? 15.051 -0.723 21.129 1.00 77.75 499 ALA A C 1
ATOM 3980 O O . ALA A 1 499 ? 15.884 -1.250 21.865 1.00 77.75 499 ALA A O 1
ATOM 3981 N N . LYS A 1 500 ? 13.749 -0.704 21.407 1.00 82.75 500 LYS A N 1
ATOM 3982 C CA . LYS A 1 500 ? 13.157 -1.384 22.558 1.00 82.75 500 LYS A CA 1
ATOM 3983 C C . LYS A 1 500 ? 12.103 -2.368 22.074 1.00 82.75 500 LYS A C 1
ATOM 3985 O O . LYS A 1 500 ? 11.273 -2.013 21.226 1.00 82.75 500 LYS A O 1
ATOM 3990 N N . LYS A 1 501 ? 12.105 -3.587 22.620 1.00 86.56 501 LYS A N 1
ATOM 3991 C CA . LYS A 1 501 ? 10.986 -4.511 22.450 1.00 86.56 501 LYS A CA 1
ATOM 3992 C C . LYS A 1 501 ? 9.799 -4.015 23.268 1.00 86.56 501 LYS A C 1
ATOM 3994 O O . LYS A 1 501 ? 9.835 -3.957 24.493 1.00 86.56 501 LYS A O 1
ATOM 3999 N N . MET A 1 502 ? 8.733 -3.651 22.574 1.00 87.31 502 MET A N 1
ATOM 4000 C CA . MET A 1 502 ? 7.526 -3.088 23.174 1.00 87.31 502 MET A CA 1
ATOM 4001 C C . MET A 1 502 ? 6.458 -4.144 23.451 1.00 87.31 502 MET A C 1
ATOM 4003 O O . MET A 1 502 ? 5.435 -3.798 24.025 1.00 87.31 502 MET A O 1
ATOM 4007 N N . GLY A 1 503 ? 6.680 -5.394 23.033 1.00 90.00 503 GLY A N 1
ATOM 4008 C CA . GLY A 1 503 ? 5.796 -6.542 23.232 1.00 90.00 503 GLY A CA 1
ATOM 4009 C C . GLY A 1 503 ? 5.851 -7.515 22.055 1.00 90.00 503 GLY A C 1
ATOM 4010 O O . GLY A 1 503 ? 6.745 -7.431 21.212 1.00 90.00 503 GLY A O 1
ATOM 4011 N N . GLU A 1 504 ? 4.899 -8.439 21.984 1.00 92.81 504 GLU A N 1
ATOM 4012 C CA . GLU A 1 504 ? 4.730 -9.381 20.870 1.00 92.81 504 GLU A CA 1
ATOM 4013 C C . GLU A 1 504 ? 3.257 -9.399 20.424 1.00 92.81 504 GLU A C 1
ATOM 4015 O O . GLU A 1 504 ? 2.366 -9.432 21.269 1.00 92.81 504 GLU A O 1
ATOM 4020 N N . ILE A 1 505 ? 2.983 -9.386 19.115 1.00 94.56 505 ILE A N 1
ATOM 4021 C CA . ILE A 1 505 ? 1.632 -9.526 18.542 1.00 94.56 505 ILE A CA 1
ATOM 4022 C C . ILE A 1 505 ? 1.461 -10.906 17.905 1.00 94.56 505 ILE A C 1
ATOM 4024 O O . ILE A 1 505 ? 2.309 -11.344 17.133 1.00 94.56 505 ILE A O 1
ATOM 4028 N N . GLN A 1 506 ? 0.363 -11.589 18.211 1.00 94.81 506 GLN A N 1
ATOM 4029 C CA . GLN A 1 506 ? -0.002 -12.865 17.609 1.00 94.81 506 GLN A CA 1
ATOM 4030 C C . GLN A 1 506 ? -0.858 -12.641 16.364 1.00 94.81 506 GLN A C 1
ATOM 4032 O O . GLN A 1 506 ? -1.946 -12.066 16.448 1.00 94.81 506 GLN A O 1
ATOM 4037 N N . LEU A 1 507 ? -0.380 -13.127 15.219 1.00 94.75 507 LEU A N 1
ATOM 4038 C CA . LEU A 1 507 ? -1.078 -13.025 13.938 1.00 94.75 507 LEU A CA 1
ATOM 4039 C C . LEU A 1 507 ? -1.257 -14.415 13.320 1.00 94.75 507 LEU A C 1
ATOM 4041 O O . LEU A 1 507 ? -0.340 -15.238 13.377 1.00 94.75 507 LEU A O 1
ATOM 4045 N N . ALA A 1 508 ? -2.418 -14.638 12.706 1.00 93.69 508 ALA A N 1
ATOM 4046 C CA . ALA A 1 508 ? -2.697 -15.756 11.813 1.00 93.69 508 ALA A CA 1
ATOM 4047 C C . ALA A 1 508 ? -2.821 -15.225 10.383 1.00 93.69 508 ALA A C 1
ATOM 4049 O O . ALA A 1 508 ? -3.617 -14.323 10.133 1.00 93.69 508 ALA A O 1
ATOM 4050 N N . VAL A 1 509 ? -2.038 -15.753 9.444 1.00 93.31 509 VAL A N 1
ATOM 4051 C CA . VAL A 1 509 ? -2.057 -15.309 8.042 1.00 93.31 509 VAL A CA 1
ATOM 4052 C C . VAL A 1 509 ? -2.274 -16.503 7.126 1.00 93.31 509 VAL A C 1
ATOM 4054 O O . VAL A 1 509 ? -1.555 -17.496 7.245 1.00 93.31 509 VAL A O 1
ATOM 4057 N N . ARG A 1 510 ? -3.226 -16.387 6.196 1.00 91.94 510 ARG A N 1
ATOM 4058 C CA . ARG A 1 510 ? -3.470 -17.358 5.121 1.00 91.94 510 ARG A CA 1
ATOM 4059 C C . ARG A 1 510 ? -3.493 -16.633 3.780 1.00 91.94 510 ARG A C 1
ATOM 4061 O O . ARG A 1 510 ? -4.109 -15.577 3.651 1.00 91.94 510 ARG A O 1
ATOM 4068 N N . PHE A 1 511 ? -2.806 -17.190 2.786 1.00 91.69 511 PHE A N 1
ATOM 4069 C CA . PHE A 1 511 ? -2.864 -16.709 1.408 1.00 91.69 511 PHE A CA 1
ATOM 4070 C C . PHE A 1 511 ? -3.409 -17.811 0.502 1.00 91.69 511 PHE A C 1
ATOM 4072 O O . PHE A 1 511 ? -2.732 -18.814 0.281 1.00 91.69 511 PHE A O 1
ATOM 4079 N N . SER A 1 512 ? -4.613 -17.615 -0.026 1.00 90.00 512 SER A N 1
ATOM 4080 C CA . SER A 1 512 ? -5.309 -18.589 -0.869 1.00 90.00 512 SER A CA 1
ATOM 4081 C C . SER A 1 512 ? -5.299 -18.164 -2.328 1.00 90.00 512 SER A C 1
ATOM 4083 O O . SER A 1 512 ? -5.524 -16.996 -2.647 1.00 90.00 512 SER A O 1
ATOM 4085 N N . CYS A 1 513 ? -5.022 -19.107 -3.230 1.00 86.12 513 CYS A N 1
ATOM 4086 C CA . CYS A 1 513 ? -4.941 -18.855 -4.670 1.00 86.12 513 CYS A CA 1
ATOM 4087 C C . CYS A 1 513 ? -5.762 -19.893 -5.446 1.00 86.12 513 CYS A C 1
ATOM 4089 O O . CYS A 1 513 ? -5.397 -21.064 -5.406 1.00 86.12 513 CYS A O 1
ATOM 4091 N N . PRO A 1 514 ? -6.791 -19.498 -6.219 1.00 82.56 514 PRO A N 1
ATOM 4092 C CA . PRO A 1 514 ? -7.565 -20.429 -7.042 1.00 82.56 514 PRO A CA 1
ATOM 4093 C C . PRO A 1 514 ? -6.756 -21.084 -8.173 1.00 82.56 514 PRO A C 1
ATOM 4095 O O . PRO A 1 514 ? -7.026 -22.224 -8.530 1.00 82.56 514 PRO A O 1
ATOM 4098 N N . SER A 1 515 ? -5.771 -20.388 -8.756 1.00 84.81 515 SER A N 1
ATOM 4099 C CA . SER A 1 515 ? -4.952 -20.919 -9.856 1.00 84.81 515 SER A CA 1
ATOM 4100 C C . SER A 1 515 ? -3.480 -20.569 -9.678 1.00 84.81 515 SER A C 1
ATOM 4102 O O . SER A 1 515 ? -3.092 -19.399 -9.696 1.00 84.81 515 SER A O 1
ATOM 4104 N N . LEU A 1 516 ? -2.639 -21.600 -9.561 1.00 84.38 516 LEU A N 1
ATOM 4105 C CA . LEU A 1 516 ? -1.185 -21.443 -9.508 1.00 84.38 516 LEU A CA 1
ATOM 4106 C C . LEU A 1 516 ? -0.625 -20.910 -10.836 1.00 84.38 516 LEU A C 1
ATOM 4108 O O . LEU A 1 516 ? 0.336 -20.148 -10.824 1.00 84.38 516 LEU A O 1
ATOM 4112 N N . LEU A 1 517 ? -1.251 -21.234 -11.972 1.00 86.50 517 LEU A N 1
ATOM 4113 C CA . LEU A 1 517 ? -0.815 -20.760 -13.288 1.00 86.50 517 LEU A CA 1
ATOM 4114 C C . LEU A 1 517 ? -0.946 -19.233 -13.414 1.00 86.50 517 LEU A C 1
ATOM 4116 O O . LEU A 1 517 ? -0.008 -18.581 -13.869 1.00 86.50 517 LEU A O 1
ATOM 4120 N N . ASN A 1 518 ? -2.039 -18.650 -12.910 1.00 85.56 518 ASN A N 1
ATOM 4121 C CA . ASN A 1 518 ? -2.227 -17.192 -12.888 1.00 85.56 518 ASN A CA 1
ATOM 4122 C C . ASN A 1 518 ? -1.175 -16.494 -12.008 1.00 85.56 518 ASN A C 1
ATOM 4124 O O . ASN A 1 518 ? -0.643 -15.438 -12.366 1.00 85.56 518 ASN A O 1
ATOM 4128 N N . VAL A 1 519 ? -0.830 -17.104 -10.866 1.00 86.94 519 VAL A N 1
ATOM 4129 C CA . VAL A 1 519 ? 0.257 -16.624 -9.997 1.00 86.94 519 VAL A CA 1
ATOM 4130 C C . VAL A 1 519 ? 1.585 -16.644 -10.759 1.00 86.94 519 VAL A C 1
ATOM 4132 O O . VAL A 1 519 ? 2.281 -15.633 -10.783 1.00 86.94 519 VAL A O 1
ATOM 4135 N N . LEU A 1 520 ? 1.932 -17.760 -11.412 1.00 87.75 520 LEU A N 1
ATOM 4136 C CA . LEU A 1 520 ? 3.185 -17.894 -12.164 1.00 87.75 520 LEU A CA 1
ATOM 4137 C C . LEU A 1 520 ? 3.264 -16.919 -13.349 1.00 87.75 520 LEU A C 1
ATOM 4139 O O . LEU A 1 520 ? 4.311 -16.310 -13.558 1.00 87.75 520 LEU A O 1
ATOM 4143 N N . GLN A 1 521 ? 2.165 -16.701 -14.077 1.00 87.25 521 GLN A N 1
ATOM 4144 C CA . GLN A 1 521 ? 2.111 -15.725 -15.172 1.00 87.25 521 GLN A CA 1
ATOM 4145 C C . GLN A 1 521 ? 2.404 -14.299 -14.684 1.00 87.25 521 GLN A C 1
ATOM 4147 O O . GLN A 1 521 ? 3.000 -13.501 -15.408 1.00 87.25 521 GLN A O 1
ATOM 4152 N N . THR A 1 522 ? 2.043 -13.980 -13.440 1.00 87.00 522 THR A N 1
ATOM 4153 C CA . THR A 1 522 ? 2.300 -12.661 -12.850 1.00 87.00 522 THR A CA 1
ATOM 4154 C C . THR A 1 522 ? 3.794 -12.405 -12.646 1.00 87.00 522 THR A C 1
ATOM 4156 O O . THR A 1 522 ? 4.245 -11.286 -12.871 1.00 87.00 522 THR A O 1
ATOM 4159 N N . TYR A 1 523 ? 4.592 -13.436 -12.341 1.00 87.38 523 TYR A N 1
ATOM 4160 C CA . TYR A 1 523 ? 6.056 -13.313 -12.257 1.00 87.38 523 TYR A CA 1
ATOM 4161 C C . TYR A 1 523 ? 6.720 -12.997 -13.606 1.00 87.38 523 TYR A C 1
ATOM 4163 O O . TYR A 1 523 ? 7.828 -12.466 -13.624 1.00 87.38 523 TYR A O 1
ATOM 4171 N N . ALA A 1 524 ? 6.065 -13.311 -14.729 1.00 85.62 524 ALA A N 1
ATOM 4172 C CA . ALA A 1 524 ? 6.565 -12.992 -16.066 1.00 85.62 524 ALA A CA 1
ATOM 4173 C C . ALA A 1 524 ? 6.237 -11.551 -16.505 1.00 85.62 524 ALA A C 1
ATOM 4175 O O . ALA A 1 524 ? 6.732 -11.089 -17.533 1.00 85.62 524 ALA A O 1
ATOM 4176 N N . GLN A 1 525 ? 5.398 -10.832 -15.753 1.00 85.06 525 GLN A N 1
ATOM 4177 C CA . GLN A 1 525 ? 4.984 -9.468 -16.072 1.00 85.06 525 GLN A CA 1
ATOM 4178 C C . GLN A 1 525 ? 5.802 -8.438 -15.274 1.00 85.06 525 GLN A C 1
ATOM 4180 O O . GLN A 1 525 ? 6.233 -8.717 -14.154 1.00 85.06 525 GLN A O 1
ATOM 4185 N N . PRO A 1 526 ? 6.018 -7.222 -15.812 1.00 85.88 526 PRO A N 1
ATOM 4186 C CA . PRO A 1 526 ? 6.665 -6.160 -15.051 1.00 85.88 526 PRO A CA 1
ATOM 4187 C C . PRO A 1 526 ? 5.813 -5.769 -13.835 1.00 85.88 526 PRO A C 1
ATOM 4189 O O . PRO A 1 526 ? 4.585 -5.702 -13.928 1.00 85.88 526 PRO A O 1
ATOM 4192 N N . MET A 1 527 ? 6.481 -5.481 -12.710 1.00 83.69 527 MET A N 1
ATOM 4193 C CA . MET A 1 527 ? 5.826 -5.117 -11.442 1.00 83.69 527 MET A CA 1
ATOM 4194 C C . MET A 1 527 ? 4.988 -3.839 -11.567 1.00 83.69 527 MET A C 1
ATOM 4196 O O . MET A 1 527 ? 3.871 -3.777 -11.066 1.00 83.69 527 MET A O 1
ATOM 4200 N N . LEU A 1 528 ? 5.531 -2.805 -12.220 1.00 89.62 528 LEU A N 1
ATOM 4201 C CA . LEU A 1 528 ? 4.837 -1.530 -12.400 1.00 89.62 528 LEU A CA 1
ATOM 4202 C C . LEU A 1 528 ? 4.109 -1.474 -13.755 1.00 89.62 528 LEU A C 1
ATOM 4204 O O . LEU A 1 528 ? 4.480 -2.171 -14.702 1.00 89.62 528 LEU A O 1
ATOM 4208 N N . PRO A 1 529 ? 3.083 -0.618 -13.894 1.00 90.50 529 PRO A N 1
ATOM 4209 C CA . PRO A 1 529 ? 2.451 -0.349 -15.181 1.00 90.50 529 PRO A CA 1
ATOM 4210 C C . PRO A 1 529 ? 3.445 0.161 -16.234 1.00 90.50 529 PRO A C 1
ATOM 4212 O O . PRO A 1 529 ? 4.379 0.896 -15.912 1.00 90.50 529 PRO A O 1
ATOM 4215 N N . LYS A 1 530 ? 3.198 -0.161 -17.514 1.00 88.50 530 LYS A N 1
ATOM 4216 C CA . LYS A 1 530 ? 4.075 0.181 -18.655 1.00 88.50 530 LYS A CA 1
ATOM 4217 C C . LYS A 1 530 ? 4.486 1.662 -18.695 1.00 88.50 530 LYS A C 1
ATOM 4219 O O . LYS A 1 530 ? 5.627 1.967 -19.032 1.00 88.50 530 LYS A O 1
ATOM 4224 N N . MET A 1 531 ? 3.589 2.568 -18.303 1.00 88.62 531 MET A N 1
ATOM 4225 C CA . MET A 1 531 ? 3.828 4.014 -18.304 1.00 88.62 531 MET A CA 1
ATOM 4226 C C . MET A 1 531 ? 5.052 4.432 -17.469 1.00 88.62 531 MET A C 1
ATOM 4228 O O . MET A 1 531 ? 5.792 5.320 -17.883 1.00 88.62 531 MET A O 1
ATOM 4232 N N . HIS A 1 532 ? 5.316 3.753 -16.342 1.00 88.88 532 HIS A N 1
ATOM 4233 C CA . HIS A 1 532 ? 6.485 4.022 -15.488 1.00 88.88 532 HIS A CA 1
ATOM 4234 C C . HIS A 1 532 ? 7.822 3.754 -16.195 1.00 88.88 532 HIS A C 1
ATOM 4236 O O . HIS A 1 532 ? 8.833 4.338 -15.816 1.00 88.88 532 HIS A O 1
ATOM 4242 N N . TYR A 1 533 ? 7.829 2.901 -17.222 1.00 88.69 533 TYR A N 1
ATOM 4243 C CA . TYR A 1 533 ? 9.028 2.565 -17.993 1.00 88.69 533 TYR A CA 1
ATOM 4244 C C . TYR A 1 533 ? 9.158 3.390 -19.276 1.00 88.69 533 TYR A C 1
ATOM 4246 O O . TYR A 1 533 ? 10.270 3.714 -19.679 1.00 88.69 533 TYR A O 1
ATOM 4254 N N . ILE A 1 534 ? 8.035 3.731 -19.917 1.00 87.56 534 ILE A N 1
ATOM 4255 C CA . ILE A 1 534 ? 8.024 4.504 -21.170 1.00 87.56 534 ILE A CA 1
ATOM 4256 C C . ILE A 1 534 ? 8.290 5.989 -20.894 1.00 87.56 534 ILE A C 1
ATOM 4258 O O . ILE A 1 534 ? 9.092 6.615 -21.582 1.00 87.56 534 ILE A O 1
ATOM 4262 N N . CYS A 1 535 ? 7.638 6.544 -19.870 1.00 86.75 535 CYS A N 1
ATOM 4263 C CA . CYS A 1 535 ? 7.790 7.932 -19.448 1.00 86.75 535 CYS A CA 1
ATOM 4264 C C . CYS A 1 535 ? 8.191 7.961 -17.963 1.00 86.75 535 CYS A C 1
ATOM 4266 O O . CYS A 1 535 ? 7.343 8.227 -17.103 1.00 86.75 535 CYS A O 1
ATOM 4268 N N . PRO A 1 536 ? 9.454 7.641 -17.630 1.00 88.69 536 PRO A N 1
ATOM 4269 C CA . PRO A 1 536 ? 9.895 7.556 -16.244 1.00 88.69 536 PRO A CA 1
ATOM 4270 C C . PRO A 1 536 ? 9.837 8.923 -15.557 1.00 88.69 536 PRO A C 1
ATOM 4272 O O . PRO A 1 536 ? 10.241 9.942 -16.118 1.00 88.69 536 PRO A O 1
ATOM 4275 N N . LEU A 1 537 ? 9.344 8.940 -14.318 1.00 88.25 537 LEU A N 1
ATOM 4276 C CA . LEU A 1 537 ? 9.357 10.129 -13.468 1.00 88.25 537 LEU A CA 1
ATOM 4277 C C . LEU A 1 537 ? 10.708 10.246 -12.758 1.00 88.25 537 LEU A C 1
ATOM 4279 O O . LEU A 1 537 ? 11.306 9.240 -12.369 1.00 88.25 537 LEU A O 1
ATOM 4283 N N . SER A 1 538 ? 11.181 11.475 -12.544 1.00 84.56 538 SER A N 1
ATOM 4284 C CA . SER A 1 538 ? 12.391 11.679 -11.744 1.00 84.56 538 SER A CA 1
ATOM 4285 C C . SER A 1 538 ? 12.159 11.245 -10.292 1.00 84.56 538 SER A C 1
ATOM 4287 O O . SER A 1 538 ? 11.056 11.390 -9.758 1.00 84.56 538 SER A O 1
ATOM 4289 N N . MET A 1 539 ? 13.209 10.771 -9.611 1.00 78.88 539 MET A N 1
ATOM 4290 C CA . MET A 1 539 ? 13.107 10.377 -8.194 1.00 78.88 539 MET A CA 1
ATOM 4291 C C . MET A 1 539 ? 12.593 11.528 -7.311 1.00 78.88 539 MET A C 1
ATOM 4293 O O . MET A 1 539 ? 11.828 11.307 -6.379 1.00 78.88 539 MET A O 1
ATOM 4297 N N . PHE A 1 540 ? 12.955 12.771 -7.647 1.00 75.81 540 PHE A N 1
ATOM 4298 C CA . PHE A 1 540 ? 12.498 13.974 -6.947 1.00 75.81 540 PHE A CA 1
ATOM 4299 C C . PHE A 1 540 ? 10.997 14.206 -7.079 1.00 75.81 540 PHE A C 1
ATOM 4301 O O . PHE A 1 540 ? 10.320 14.504 -6.094 1.00 75.81 540 PHE A O 1
ATOM 4308 N N . GLN A 1 541 ? 10.476 14.067 -8.297 1.00 85.19 541 GLN A N 1
ATOM 4309 C CA . GLN A 1 541 ? 9.044 14.174 -8.541 1.00 85.19 541 GLN A CA 1
ATOM 4310 C C . GLN A 1 541 ? 8.305 13.046 -7.824 1.00 85.19 541 GLN A C 1
ATOM 4312 O O . GLN A 1 541 ? 7.304 13.316 -7.171 1.00 85.19 541 GLN A O 1
ATOM 4317 N N . LEU A 1 542 ? 8.824 11.816 -7.867 1.00 86.31 542 LEU A N 1
ATOM 4318 C CA . LEU A 1 542 ? 8.207 10.661 -7.215 1.00 86.31 542 LEU A CA 1
ATOM 4319 C C . LEU A 1 542 ? 8.070 10.851 -5.699 1.00 86.31 542 LEU A C 1
ATOM 4321 O O . LEU A 1 542 ? 7.000 10.616 -5.144 1.00 86.31 542 LEU A O 1
ATOM 4325 N N . ASP A 1 543 ? 9.124 11.335 -5.042 1.00 82.94 543 ASP A N 1
ATOM 4326 C CA . ASP A 1 543 ? 9.119 11.604 -3.603 1.00 82.94 543 ASP A CA 1
ATOM 4327 C C . ASP A 1 543 ? 8.148 12.729 -3.224 1.00 82.94 543 ASP A C 1
ATOM 4329 O O . ASP A 1 543 ? 7.404 12.611 -2.247 1.00 82.94 543 ASP A O 1
ATOM 4333 N N . SER A 1 544 ? 8.129 13.813 -4.009 1.00 86.00 544 SER A N 1
ATOM 4334 C CA . SER A 1 544 ? 7.183 14.918 -3.822 1.00 86.00 544 SER A CA 1
ATOM 4335 C C . SER A 1 544 ? 5.738 14.437 -3.973 1.00 86.00 544 SER A C 1
ATOM 4337 O O . SER A 1 544 ? 4.908 14.667 -3.091 1.00 86.00 544 SER A O 1
ATOM 4339 N N . LEU A 1 545 ? 5.450 13.692 -5.042 1.00 91.94 545 LEU A N 1
ATOM 4340 C CA . LEU A 1 545 ? 4.131 13.130 -5.325 1.00 91.94 545 LEU A CA 1
ATOM 4341 C C . LEU A 1 545 ? 3.696 12.128 -4.250 1.00 91.94 545 LEU A C 1
ATOM 4343 O O . LEU A 1 545 ? 2.546 12.165 -3.821 1.00 91.94 545 LEU A O 1
ATOM 4347 N N . ARG A 1 546 ? 4.604 11.289 -3.740 1.00 90.31 546 ARG A N 1
ATOM 4348 C CA . ARG A 1 546 ? 4.308 10.372 -2.628 1.00 90.31 546 ARG A CA 1
ATOM 4349 C C . ARG A 1 546 ? 3.886 11.128 -1.371 1.00 90.31 546 ARG A C 1
ATOM 4351 O O . ARG A 1 546 ? 2.907 10.762 -0.723 1.00 90.31 546 ARG A O 1
ATOM 4358 N N . ASN A 1 547 ? 4.586 12.211 -1.038 1.00 88.44 547 ASN A N 1
ATOM 4359 C CA . ASN A 1 547 ? 4.222 13.042 0.109 1.00 88.44 547 ASN A CA 1
ATOM 4360 C C . ASN A 1 547 ? 2.847 13.705 -0.092 1.00 88.44 547 ASN A C 1
ATOM 4362 O O . ASN A 1 547 ? 2.043 13.725 0.839 1.00 88.44 547 ASN A O 1
ATOM 4366 N N . GLN A 1 548 ? 2.541 14.186 -1.304 1.00 91.88 548 GLN A N 1
ATOM 4367 C CA . GLN A 1 548 ? 1.210 14.713 -1.640 1.00 91.88 548 GLN A CA 1
ATOM 4368 C C . GLN A 1 548 ? 0.117 13.638 -1.492 1.00 91.88 548 GLN A C 1
ATOM 4370 O O . GLN A 1 548 ? -0.908 13.890 -0.855 1.00 91.88 548 GLN A O 1
ATOM 4375 N N . ALA A 1 549 ? 0.355 12.424 -2.000 1.00 93.12 549 ALA A N 1
ATOM 4376 C CA . ALA A 1 549 ? -0.555 11.283 -1.880 1.00 93.12 549 ALA A CA 1
ATOM 4377 C C . ALA A 1 549 ? -0.844 10.918 -0.413 1.00 93.12 549 ALA A C 1
ATOM 4379 O O . ALA A 1 549 ? -2.003 10.709 -0.033 1.00 93.12 549 ALA A O 1
ATOM 4380 N N . ALA A 1 550 ? 0.189 10.905 0.434 1.00 91.50 550 ALA A N 1
ATOM 4381 C CA . ALA A 1 550 ? 0.046 10.647 1.863 1.00 91.50 550 ALA A CA 1
ATOM 4382 C C . ALA A 1 550 ? -0.775 11.737 2.574 1.00 91.50 550 ALA A C 1
ATOM 4384 O O . ALA A 1 550 ? -1.647 11.420 3.387 1.00 91.50 550 ALA A O 1
ATOM 4385 N N . VAL A 1 551 ? -0.559 13.016 2.234 1.00 90.88 551 VAL A N 1
ATOM 4386 C CA . VAL A 1 551 ? -1.334 14.139 2.788 1.00 90.88 551 VAL A CA 1
ATOM 4387 C C . VAL A 1 551 ? -2.810 14.019 2.411 1.00 90.88 551 VAL A C 1
ATOM 4389 O O . VAL A 1 551 ? -3.662 14.070 3.299 1.00 90.88 551 VAL A O 1
ATOM 4392 N N . ILE A 1 552 ? -3.130 13.784 1.136 1.00 91.81 552 ILE A N 1
ATOM 4393 C CA . ILE A 1 552 ? -4.519 13.624 0.673 1.00 91.81 552 ILE A CA 1
ATOM 4394 C C . ILE A 1 552 ? -5.197 12.439 1.372 1.00 91.81 552 ILE A C 1
ATOM 4396 O O . ILE A 1 552 ? -6.326 12.560 1.855 1.00 91.81 552 ILE A O 1
ATOM 4400 N N . THR A 1 553 ? -4.493 11.311 1.497 1.00 92.56 553 THR A N 1
ATOM 4401 C CA . THR A 1 553 ? -5.000 10.121 2.193 1.00 92.56 553 THR A CA 1
ATOM 4402 C C . THR A 1 553 ? -5.267 10.414 3.671 1.00 92.56 553 THR A C 1
ATOM 4404 O O . THR A 1 553 ? -6.335 10.074 4.179 1.00 92.56 553 THR A O 1
ATOM 4407 N N . SER A 1 554 ? -4.364 11.127 4.353 1.00 92.69 554 SER A N 1
ATOM 4408 C CA . SER A 1 554 ? -4.556 11.525 5.755 1.00 92.69 554 SER A CA 1
ATOM 4409 C C . SER A 1 554 ? -5.763 12.454 5.953 1.00 92.69 554 SER A C 1
ATOM 4411 O O . SER A 1 554 ? -6.555 12.269 6.879 1.00 92.69 554 SER A O 1
ATOM 4413 N N . LEU A 1 555 ? -5.971 13.411 5.041 1.00 90.94 555 LEU A N 1
ATOM 4414 C CA . LEU A 1 555 ? -7.115 14.326 5.076 1.00 90.94 555 LEU A CA 1
ATOM 4415 C C . LEU A 1 555 ? -8.444 13.594 4.857 1.00 90.94 555 LEU A C 1
ATOM 4417 O O . LEU A 1 555 ? -9.445 13.951 5.471 1.00 90.94 555 LEU A O 1
ATOM 4421 N N . ARG A 1 556 ? -8.470 12.561 4.010 1.00 90.56 556 ARG A N 1
ATOM 4422 C CA . ARG A 1 556 ? -9.673 11.745 3.786 1.00 90.56 556 ARG A CA 1
ATOM 4423 C C . ARG A 1 556 ? -9.977 10.833 4.976 1.00 90.56 556 ARG A C 1
ATOM 4425 O O . ARG A 1 556 ? -11.117 10.800 5.427 1.00 90.56 556 ARG A O 1
ATOM 4432 N N . LEU A 1 557 ? -8.973 10.136 5.509 1.00 92.06 557 LEU A N 1
ATOM 4433 C CA . LEU A 1 557 ? -9.162 9.184 6.611 1.00 92.06 557 LEU A CA 1
ATOM 4434 C C . LEU A 1 557 ? -9.457 9.862 7.963 1.00 92.06 557 LEU A C 1
ATOM 4436 O O . LEU A 1 557 ? -10.150 9.288 8.801 1.00 92.06 557 LEU A O 1
ATOM 4440 N N . SER A 1 558 ? -9.002 11.101 8.160 1.00 90.81 558 SER A N 1
ATOM 4441 C CA . SER A 1 558 ? -9.304 11.899 9.360 1.00 90.81 558 SER A CA 1
ATOM 4442 C C . SER A 1 558 ? -10.748 12.403 9.441 1.00 90.81 558 SER A C 1
ATOM 4444 O O . SER A 1 558 ? -11.175 12.817 10.516 1.00 90.81 558 SER A O 1
ATOM 4446 N N . ARG A 1 559 ? -11.508 12.357 8.338 1.00 90.12 559 ARG A N 1
ATOM 4447 C CA . ARG A 1 559 ? -12.942 12.702 8.302 1.00 90.12 559 ARG A CA 1
ATOM 4448 C C . ARG A 1 559 ? -13.857 11.512 8.606 1.00 90.12 559 ARG A C 1
ATOM 4450 O O . ARG A 1 559 ? -15.066 11.690 8.689 1.00 90.12 559 ARG A O 1
ATOM 4457 N N . ALA A 1 560 ? -13.306 10.305 8.706 1.00 89.31 560 ALA A N 1
ATOM 4458 C CA . ALA A 1 560 ? -14.076 9.105 9.007 1.00 89.31 560 ALA A CA 1
ATOM 4459 C C . ALA A 1 560 ? -14.365 8.982 10.514 1.00 89.31 560 ALA A C 1
ATOM 4461 O O . ALA A 1 560 ? -13.695 9.602 11.334 1.00 89.31 560 ALA A O 1
ATOM 4462 N N . GLU A 1 561 ? -15.334 8.143 10.884 1.00 84.38 561 GLU A N 1
ATOM 4463 C CA . GLU A 1 561 ? -15.658 7.826 12.279 1.00 84.38 561 GLU A CA 1
ATOM 4464 C C . GLU A 1 561 ? -15.414 6.327 12.558 1.00 84.38 561 GLU A C 1
ATOM 4466 O O . GLU A 1 561 ? -16.092 5.486 11.951 1.00 84.38 561 GLU A O 1
ATOM 4471 N N . PRO A 1 562 ? -14.464 5.959 13.446 1.00 87.06 562 PRO A N 1
ATOM 4472 C CA . PRO A 1 562 ? -13.482 6.825 14.110 1.00 87.06 562 PRO A CA 1
ATOM 4473 C C . PRO A 1 562 ? -12.441 7.411 13.143 1.00 87.06 562 PRO A C 1
ATOM 4475 O O . PRO A 1 562 ? -12.114 6.765 12.145 1.00 87.06 562 PRO A O 1
ATOM 4478 N N . PRO A 1 563 ? -11.873 8.592 13.431 1.00 88.81 563 PRO A N 1
ATOM 4479 C CA . PRO A 1 563 ? -10.902 9.219 12.541 1.00 88.81 563 PRO A CA 1
ATOM 4480 C C . PRO A 1 563 ? -9.525 8.570 12.684 1.00 88.81 563 PRO A C 1
ATOM 4482 O O . PRO A 1 563 ? -9.021 8.410 13.796 1.00 88.81 563 PRO A O 1
ATOM 4485 N N . LEU A 1 564 ? -8.874 8.260 11.560 1.00 90.81 564 LEU A N 1
ATOM 4486 C CA . LEU A 1 564 ? -7.440 7.960 11.560 1.00 90.81 564 LEU A CA 1
ATOM 4487 C C . LEU A 1 564 ? -6.676 9.272 11.399 1.00 90.81 564 LEU A C 1
ATOM 4489 O O . LEU A 1 564 ? -6.783 9.950 10.374 1.00 90.81 564 LEU A O 1
ATOM 4493 N N . LYS A 1 565 ? -5.932 9.651 12.438 1.00 89.94 565 LYS A N 1
ATOM 4494 C CA . LYS A 1 565 ? -5.166 10.896 12.455 1.00 89.94 565 LYS A CA 1
ATOM 4495 C C . LYS A 1 565 ? -3.935 10.821 11.550 1.00 89.94 565 LYS A C 1
ATOM 4497 O O . LYS A 1 565 ? -3.515 9.754 11.093 1.00 89.94 565 LYS A O 1
ATOM 4502 N N . ARG A 1 566 ? -3.360 11.990 11.272 1.00 90.75 566 ARG A N 1
ATOM 4503 C CA . ARG A 1 566 ? -2.266 12.163 10.311 1.00 90.75 566 ARG A CA 1
ATOM 4504 C C . ARG A 1 566 ? -1.024 11.362 10.704 1.00 90.75 566 ARG A C 1
ATOM 4506 O O . ARG A 1 566 ? -0.418 10.742 9.840 1.00 90.75 566 ARG A O 1
ATOM 4513 N N . GLU A 1 567 ? -0.682 11.322 11.984 1.00 89.50 567 GLU A N 1
ATOM 4514 C CA . GLU A 1 567 ? 0.459 10.591 12.539 1.00 89.50 567 GLU A CA 1
ATOM 4515 C C . GLU A 1 567 ? 0.395 9.081 12.270 1.00 89.50 567 GLU A C 1
ATOM 4517 O O . GLU A 1 567 ? 1.403 8.475 11.902 1.00 89.50 567 GLU A O 1
ATOM 4522 N N . VAL A 1 568 ? -0.798 8.486 12.373 1.00 91.94 568 VAL A N 1
ATOM 4523 C CA . VAL A 1 568 ? -1.035 7.062 12.111 1.00 91.94 568 VAL A CA 1
ATOM 4524 C C . VAL A 1 568 ? -0.805 6.775 10.631 1.00 91.94 568 VAL A C 1
ATOM 4526 O O . VAL A 1 568 ? -0.069 5.851 10.280 1.00 91.94 568 VAL A O 1
ATOM 4529 N N . VAL A 1 569 ? -1.378 7.605 9.754 1.00 93.06 569 VAL A N 1
ATOM 4530 C CA . VAL A 1 569 ? -1.255 7.460 8.296 1.00 93.06 569 VAL A CA 1
ATOM 4531 C C . VAL A 1 569 ? 0.189 7.683 7.835 1.00 93.06 569 VAL A C 1
ATOM 4533 O O . VAL A 1 569 ? 0.720 6.866 7.082 1.00 93.06 569 VAL A O 1
ATOM 4536 N N . GLU A 1 570 ? 0.864 8.729 8.320 1.00 90.44 570 GLU A N 1
ATOM 4537 C CA . GLU A 1 570 ? 2.263 9.016 7.973 1.00 90.44 570 GLU A CA 1
ATOM 4538 C C . GLU A 1 570 ? 3.214 7.890 8.398 1.00 90.44 570 GLU A C 1
ATOM 4540 O O . GLU A 1 570 ? 4.155 7.566 7.666 1.00 90.44 570 GLU A O 1
ATOM 4545 N N . TYR A 1 571 ? 2.974 7.278 9.564 1.00 89.75 571 TYR A N 1
ATOM 4546 C CA . TYR A 1 571 ? 3.778 6.157 10.049 1.00 89.75 571 TYR A CA 1
ATOM 4547 C C . TYR A 1 571 ? 3.485 4.849 9.299 1.00 89.75 571 TYR A C 1
ATOM 4549 O O . TYR A 1 571 ? 4.403 4.069 9.029 1.00 89.75 571 TYR A O 1
ATOM 4557 N N . MET A 1 572 ? 2.229 4.611 8.911 1.00 91.81 572 MET A N 1
ATOM 4558 C CA . MET A 1 572 ? 1.857 3.465 8.077 1.00 91.81 572 MET A CA 1
ATOM 4559 C C . MET A 1 572 ? 2.533 3.531 6.700 1.00 91.81 572 MET A C 1
ATOM 4561 O O . MET A 1 572 ? 3.146 2.542 6.298 1.00 91.81 572 MET A O 1
ATOM 4565 N N . LEU A 1 573 ? 2.511 4.701 6.045 1.00 90.31 573 LEU A N 1
ATOM 4566 C CA . LEU A 1 573 ? 3.057 4.930 4.695 1.00 90.31 573 LEU A CA 1
ATOM 4567 C C . LEU A 1 573 ? 4.577 5.182 4.636 1.00 90.31 573 LEU A C 1
ATOM 4569 O O . LEU A 1 573 ? 5.143 5.269 3.550 1.00 90.31 573 LEU A O 1
ATOM 4573 N N . ASP A 1 574 ? 5.249 5.318 5.784 1.00 86.12 574 ASP A N 1
ATOM 4574 C CA . ASP A 1 574 ? 6.678 5.658 5.882 1.00 86.12 574 ASP A CA 1
ATOM 4575 C C . ASP A 1 574 ? 7.063 6.949 5.140 1.00 86.12 574 ASP A C 1
ATOM 4577 O O . ASP A 1 574 ? 8.105 7.024 4.488 1.00 86.12 574 ASP A O 1
ATOM 4581 N N . VAL A 1 575 ? 6.259 8.007 5.279 1.00 78.25 575 VAL A N 1
ATOM 4582 C CA . VAL A 1 575 ? 6.474 9.298 4.586 1.00 78.25 575 VAL A CA 1
ATOM 4583 C C . VAL A 1 575 ? 7.891 9.854 4.817 1.00 78.25 575 VAL A C 1
ATOM 4585 O O . VAL A 1 575 ? 8.497 10.451 3.930 1.00 78.25 575 VAL A O 1
ATOM 4588 N N . ARG A 1 576 ? 8.475 9.583 5.993 1.00 70.12 576 ARG A N 1
ATOM 4589 C CA . ARG A 1 576 ? 9.833 10.003 6.388 1.00 70.12 576 ARG A CA 1
ATOM 4590 C C . ARG A 1 576 ? 10.933 8.970 6.081 1.00 70.12 576 ARG A C 1
ATOM 4592 O O . ARG A 1 576 ? 12.016 9.029 6.665 1.00 70.12 576 ARG A O 1
ATOM 4599 N N . ALA A 1 577 ? 10.694 8.003 5.194 1.00 66.56 577 ALA A N 1
ATOM 4600 C CA . ALA A 1 577 ? 11.683 6.976 4.842 1.00 66.56 577 ALA A CA 1
ATOM 4601 C C . ALA A 1 577 ? 12.974 7.559 4.235 1.00 66.56 577 ALA A C 1
ATOM 4603 O O . ALA A 1 577 ? 14.059 7.053 4.517 1.00 66.56 577 ALA A O 1
ATOM 4604 N N . ASN A 1 578 ? 12.868 8.648 3.468 1.00 66.19 578 ASN A N 1
ATOM 4605 C CA . ASN A 1 578 ? 13.997 9.221 2.721 1.00 66.19 578 ASN A CA 1
ATOM 4606 C C . ASN A 1 578 ? 14.785 10.279 3.513 1.00 66.19 578 ASN A C 1
ATOM 4608 O O . ASN A 1 578 ? 15.725 10.875 2.988 1.00 66.19 578 ASN A O 1
ATOM 4612 N N . VAL A 1 579 ? 14.412 10.528 4.773 1.00 70.12 579 VAL A N 1
ATOM 4613 C CA . VAL A 1 579 ? 15.198 11.389 5.659 1.00 70.12 579 VAL A CA 1
ATOM 4614 C C . VAL A 1 579 ? 16.484 10.655 6.024 1.00 70.12 579 VAL A C 1
ATOM 4616 O O . VAL A 1 579 ? 16.461 9.480 6.400 1.00 70.12 579 VAL A O 1
ATOM 4619 N N . TRP A 1 580 ? 17.612 11.350 5.896 1.00 73.19 580 TRP A N 1
ATOM 4620 C CA . TRP A 1 580 ? 18.906 10.788 6.251 1.00 73.19 580 TRP A CA 1
ATOM 4621 C C . TRP A 1 580 ? 19.002 10.462 7.737 1.00 73.19 580 TRP A C 1
ATOM 4623 O O . TRP A 1 580 ? 18.530 11.218 8.595 1.00 73.19 580 TRP A O 1
ATOM 4633 N N . SER A 1 581 ? 19.655 9.333 7.984 1.00 73.44 581 SER A N 1
ATOM 4634 C CA . SER A 1 581 ? 20.078 8.847 9.285 1.00 73.44 581 SER A CA 1
ATOM 4635 C C . SER A 1 581 ? 21.392 8.095 9.087 1.00 73.44 581 SER A C 1
ATOM 4637 O O . SER A 1 581 ? 21.475 7.215 8.216 1.00 73.44 581 SER A O 1
ATOM 4639 N N . MET A 1 582 ? 22.398 8.409 9.904 1.00 75.94 582 MET A N 1
ATOM 4640 C CA . MET A 1 582 ? 23.688 7.711 9.912 1.00 75.94 582 MET A CA 1
ATOM 4641 C C . MET A 1 582 ? 23.533 6.185 10.061 1.00 75.94 582 MET A C 1
ATOM 4643 O O . MET A 1 582 ? 24.132 5.414 9.305 1.00 75.94 582 MET A O 1
ATOM 4647 N N . ARG A 1 583 ? 22.651 5.737 10.965 1.00 80.12 583 ARG A N 1
ATOM 4648 C CA . ARG A 1 583 ? 22.315 4.318 11.176 1.00 80.12 583 ARG A CA 1
ATOM 4649 C C . ARG A 1 583 ? 21.838 3.641 9.898 1.00 80.12 583 ARG A C 1
ATOM 4651 O O . ARG A 1 583 ? 22.332 2.573 9.536 1.00 80.12 583 ARG A O 1
ATOM 4658 N N . ARG A 1 584 ? 20.875 4.260 9.201 1.00 79.56 584 ARG A N 1
ATOM 4659 C CA . ARG A 1 584 ? 20.348 3.726 7.934 1.00 79.56 584 ARG A CA 1
ATOM 4660 C C . ARG A 1 584 ? 21.451 3.661 6.884 1.00 79.56 584 ARG A C 1
ATOM 4662 O O . ARG A 1 584 ? 21.552 2.650 6.201 1.00 79.56 584 ARG A O 1
ATOM 4669 N N . GLY A 1 585 ? 22.302 4.686 6.799 1.00 81.56 585 GLY A N 1
ATOM 4670 C CA . GLY A 1 585 ? 23.464 4.690 5.909 1.00 81.56 585 GLY A CA 1
ATOM 4671 C C . GLY A 1 585 ? 24.411 3.514 6.161 1.00 81.56 585 GLY A C 1
ATOM 4672 O O . GLY A 1 585 ? 24.723 2.777 5.227 1.00 81.56 585 GLY A O 1
ATOM 4673 N N . ARG A 1 586 ? 24.792 3.269 7.422 1.00 82.38 586 ARG A N 1
ATOM 4674 C CA . ARG A 1 586 ? 25.624 2.113 7.802 1.00 82.38 586 ARG A CA 1
ATOM 4675 C C . ARG A 1 586 ? 24.956 0.779 7.485 1.00 82.38 586 ARG A C 1
ATOM 4677 O O . ARG A 1 586 ? 25.611 -0.105 6.940 1.00 82.38 586 ARG A O 1
ATOM 4684 N N . ALA A 1 587 ? 23.661 0.645 7.770 1.00 83.56 587 ALA A N 1
ATOM 4685 C CA . ALA A 1 587 ? 22.921 -0.573 7.463 1.00 83.56 587 ALA A CA 1
ATOM 4686 C C . ALA A 1 587 ? 22.892 -0.862 5.956 1.00 83.56 587 ALA A C 1
ATOM 4688 O O . ALA A 1 587 ? 23.181 -1.983 5.543 1.00 83.56 587 ALA A O 1
ATOM 4689 N N . GLN A 1 588 ? 22.614 0.145 5.118 1.00 85.25 588 GLN A N 1
ATOM 4690 C CA . GLN A 1 588 ? 22.652 -0.034 3.662 1.00 85.25 588 GLN A CA 1
ATOM 4691 C C . GLN A 1 588 ? 24.061 -0.366 3.162 1.00 85.25 588 GLN A C 1
ATOM 4693 O O . GLN A 1 588 ? 24.218 -1.256 2.327 1.00 85.25 588 GLN A O 1
ATOM 4698 N N . PHE A 1 589 ? 25.090 0.277 3.713 1.00 82.88 589 PHE A N 1
ATOM 4699 C CA . PHE A 1 589 ? 26.478 -0.014 3.364 1.00 82.88 589 PHE A CA 1
ATOM 4700 C C . PHE A 1 589 ? 26.872 -1.455 3.711 1.00 82.88 589 PHE A C 1
ATOM 4702 O O . PHE A 1 589 ? 27.439 -2.158 2.875 1.00 82.88 589 PHE A O 1
ATOM 4709 N N . HIS A 1 590 ? 26.515 -1.941 4.903 1.00 83.00 590 HIS A N 1
ATOM 4710 C CA . HIS A 1 590 ? 26.756 -3.332 5.289 1.00 83.00 590 HIS A CA 1
ATOM 4711 C C . HIS A 1 590 ? 25.963 -4.325 4.437 1.00 83.00 590 HIS A C 1
ATOM 4713 O O . HIS A 1 590 ? 26.513 -5.367 4.079 1.00 83.00 590 HIS A O 1
ATOM 4719 N N . ARG A 1 591 ? 24.719 -4.006 4.049 1.00 85.31 591 ARG A N 1
ATOM 4720 C CA . ARG A 1 591 ? 23.957 -4.821 3.086 1.00 85.31 591 ARG A CA 1
ATOM 4721 C C . ARG A 1 591 ? 24.712 -4.943 1.760 1.00 85.31 591 ARG A C 1
ATOM 4723 O O . ARG A 1 591 ? 24.900 -6.061 1.288 1.00 85.31 591 ARG A O 1
ATOM 4730 N N . ILE A 1 592 ? 25.247 -3.849 1.213 1.00 85.94 592 ILE A N 1
ATOM 4731 C CA . ILE A 1 592 ? 26.098 -3.902 0.009 1.00 85.94 592 ILE A CA 1
ATOM 4732 C C . ILE A 1 592 ? 27.370 -4.718 0.248 1.00 85.94 592 ILE A C 1
ATOM 4734 O O . ILE A 1 592 ? 27.695 -5.591 -0.554 1.00 85.94 592 ILE A O 1
ATOM 4738 N N . LEU A 1 593 ? 28.079 -4.484 1.352 1.00 85.06 593 LEU A N 1
ATOM 4739 C CA . LEU A 1 593 ? 29.301 -5.222 1.671 1.00 85.06 593 LEU A CA 1
ATOM 4740 C C . LEU A 1 593 ? 29.030 -6.731 1.789 1.00 85.06 593 LEU A C 1
ATOM 4742 O O . LEU A 1 593 ? 29.838 -7.542 1.341 1.00 85.06 593 LEU A O 1
ATOM 4746 N N . SER A 1 594 ? 27.871 -7.113 2.334 1.00 83.62 594 SER A N 1
ATOM 4747 C CA . SER A 1 594 ? 27.442 -8.509 2.429 1.00 83.62 594 SER A CA 1
ATOM 4748 C C . SER A 1 594 ? 27.229 -9.146 1.053 1.00 83.62 594 SER A C 1
ATOM 4750 O O . SER A 1 594 ? 27.615 -10.297 0.859 1.00 83.62 594 SER A O 1
ATOM 4752 N N . LEU A 1 595 ? 26.729 -8.393 0.068 1.00 83.19 595 LEU A N 1
ATOM 4753 C CA . LEU A 1 595 ? 26.606 -8.852 -1.320 1.00 83.19 595 LEU A CA 1
ATOM 4754 C C . LEU A 1 595 ? 27.980 -8.989 -1.990 1.00 83.19 595 LEU A C 1
ATOM 4756 O O . LEU A 1 595 ? 28.229 -9.951 -2.716 1.00 83.19 595 LEU A O 1
ATOM 4760 N N . LEU A 1 596 ? 28.900 -8.064 -1.698 1.00 82.19 596 LEU A N 1
ATOM 4761 C CA . LEU A 1 596 ? 30.278 -8.105 -2.192 1.00 82.19 596 LEU A CA 1
ATOM 4762 C C . LEU A 1 596 ? 31.131 -9.171 -1.495 1.00 82.19 596 LEU A C 1
ATOM 4764 O O . LEU A 1 596 ? 32.185 -9.525 -2.014 1.00 82.19 596 LEU A O 1
ATOM 4768 N N . SER A 1 597 ? 30.693 -9.729 -0.363 1.00 83.19 597 SER A N 1
ATOM 4769 C CA . SER A 1 597 ? 31.452 -10.751 0.370 1.00 83.19 597 SER A CA 1
ATOM 4770 C C . SER A 1 597 ? 31.786 -11.971 -0.495 1.00 83.19 597 SER A C 1
ATOM 4772 O O . SER A 1 597 ? 32.888 -12.505 -0.399 1.00 83.19 597 SER A O 1
ATOM 4774 N N . GLY A 1 598 ? 30.883 -12.367 -1.402 1.00 79.19 598 GLY A N 1
ATOM 4775 C CA . GLY A 1 598 ? 31.135 -13.433 -2.370 1.00 79.19 598 GLY A CA 1
ATOM 4776 C C . GLY A 1 598 ? 32.265 -13.092 -3.346 1.00 79.19 598 GLY A C 1
ATOM 4777 O O . GLY A 1 598 ? 33.115 -13.939 -3.606 1.00 79.19 598 GLY A O 1
ATOM 4778 N N . LEU A 1 599 ? 32.318 -11.844 -3.825 1.00 81.06 599 LEU A N 1
ATOM 4779 C CA . LEU A 1 599 ? 33.404 -11.348 -4.677 1.00 81.06 599 LEU A CA 1
ATOM 4780 C C . LEU A 1 599 ? 34.715 -11.234 -3.903 1.00 81.06 599 LEU A C 1
ATOM 4782 O O . LEU A 1 599 ? 35.749 -11.644 -4.409 1.00 81.06 599 LEU A O 1
ATOM 4786 N N . VAL A 1 600 ? 34.682 -10.756 -2.657 1.00 83.06 600 VAL A N 1
ATOM 4787 C CA . VAL A 1 600 ? 35.871 -10.693 -1.795 1.00 83.06 600 VAL A CA 1
ATOM 4788 C C . VAL A 1 600 ? 36.435 -12.095 -1.552 1.00 83.06 600 VAL A C 1
ATOM 4790 O O . VAL A 1 600 ? 37.644 -12.289 -1.648 1.00 83.06 600 VAL A O 1
ATOM 4793 N N . SER A 1 601 ? 35.580 -13.085 -1.285 1.00 83.31 601 SER A N 1
ATOM 4794 C CA . SER A 1 601 ? 35.992 -14.488 -1.163 1.00 83.31 601 SER A CA 1
ATOM 4795 C C . SER A 1 601 ? 36.546 -15.045 -2.478 1.00 83.31 601 SER A C 1
ATOM 4797 O O . SER A 1 601 ? 37.535 -15.770 -2.447 1.00 83.31 601 SER A O 1
ATOM 4799 N N . ALA A 1 602 ? 35.974 -14.674 -3.628 1.00 82.25 602 ALA A N 1
ATOM 4800 C CA . ALA A 1 602 ? 36.501 -15.051 -4.940 1.00 82.25 602 ALA A CA 1
ATOM 4801 C C . ALA A 1 602 ? 37.867 -14.405 -5.232 1.00 82.25 602 ALA A C 1
ATOM 4803 O O . ALA A 1 602 ? 38.759 -15.093 -5.714 1.00 82.25 602 ALA A O 1
ATOM 4804 N N . CYS A 1 603 ? 38.072 -13.130 -4.886 1.00 84.81 603 CYS A N 1
ATOM 4805 C CA . CYS A 1 603 ? 39.371 -12.460 -4.998 1.00 84.81 603 CYS A CA 1
ATOM 4806 C C . CYS A 1 603 ? 40.416 -13.115 -4.090 1.00 84.81 603 CYS A C 1
ATOM 4808 O O . CYS A 1 603 ? 41.530 -13.362 -4.533 1.00 84.81 603 CYS A O 1
ATOM 4810 N N . LYS A 1 604 ? 40.050 -13.468 -2.849 1.00 85.94 604 LYS A N 1
ATOM 4811 C CA . LYS A 1 604 ? 40.934 -14.213 -1.939 1.00 85.94 604 LYS A CA 1
ATOM 4812 C C . LYS A 1 604 ? 41.295 -15.590 -2.494 1.00 85.94 604 LYS A C 1
ATOM 4814 O O . LYS A 1 604 ? 42.460 -15.963 -2.441 1.00 85.94 604 LYS A O 1
ATOM 4819 N N . LEU A 1 605 ? 40.320 -16.312 -3.052 1.00 82.94 605 LEU A N 1
ATOM 4820 C CA . LEU A 1 605 ? 40.551 -17.595 -3.717 1.00 82.94 605 LEU A CA 1
ATOM 4821 C C . LEU A 1 605 ? 41.465 -17.424 -4.937 1.00 82.94 605 LEU A C 1
ATOM 4823 O O . LEU A 1 605 ? 42.374 -18.217 -5.139 1.00 82.94 605 LEU A O 1
ATOM 4827 N N . PHE A 1 606 ? 41.262 -16.375 -5.732 1.00 85.31 606 PHE A N 1
ATOM 4828 C CA . PHE A 1 606 ? 42.118 -16.055 -6.870 1.00 85.31 606 PHE A CA 1
ATOM 4829 C C . PHE A 1 606 ? 43.550 -15.721 -6.433 1.00 85.31 606 PHE A C 1
ATOM 4831 O O . PHE A 1 606 ? 44.501 -16.214 -7.033 1.00 85.31 606 PHE A O 1
ATOM 4838 N N . ASP A 1 607 ? 43.721 -14.954 -5.355 1.00 86.12 607 ASP A N 1
ATOM 4839 C CA . ASP A 1 607 ? 45.033 -14.687 -4.764 1.00 86.12 607 ASP A CA 1
ATOM 4840 C C . ASP A 1 607 ? 45.684 -15.955 -4.197 1.00 86.12 607 ASP A C 1
ATOM 4842 O O . ASP A 1 607 ? 46.896 -16.127 -4.321 1.00 86.12 607 ASP A O 1
ATOM 4846 N N . GLU A 1 608 ? 44.911 -16.873 -3.615 1.00 85.50 608 GLU A N 1
ATOM 4847 C CA . GLU A 1 608 ? 45.395 -18.179 -3.154 1.00 85.50 608 GLU A CA 1
ATOM 4848 C C . GLU A 1 608 ? 45.853 -19.060 -4.326 1.00 85.50 608 GLU A C 1
ATOM 4850 O O . GLU A 1 608 ? 46.942 -19.636 -4.271 1.00 85.50 608 GLU A O 1
ATOM 4855 N N . ILE A 1 609 ? 45.080 -19.079 -5.420 1.00 88.31 609 ILE A N 1
ATOM 4856 C CA . ILE A 1 609 ? 45.423 -19.768 -6.671 1.00 88.31 609 ILE A CA 1
ATOM 4857 C C . ILE A 1 609 ? 46.706 -19.175 -7.268 1.00 88.31 609 ILE A C 1
ATOM 4859 O O . ILE A 1 609 ? 47.617 -19.927 -7.621 1.00 88.31 609 ILE A O 1
ATOM 4863 N N . ARG A 1 610 ? 46.807 -17.839 -7.331 1.00 84.62 610 ARG A N 1
ATOM 4864 C CA . ARG A 1 610 ? 47.960 -17.093 -7.866 1.00 84.62 610 ARG A CA 1
ATOM 4865 C C . ARG A 1 610 ? 49.218 -17.265 -7.019 1.00 84.62 610 ARG A C 1
ATOM 4867 O O . ARG A 1 610 ? 50.316 -17.299 -7.564 1.00 84.62 610 ARG A O 1
ATOM 4874 N N . SER A 1 611 ? 49.068 -17.350 -5.699 1.00 85.62 611 SER A N 1
ATOM 4875 C CA . SER A 1 611 ? 50.183 -17.545 -4.763 1.00 85.62 611 SER A CA 1
ATOM 4876 C C . SER A 1 611 ? 50.585 -19.011 -4.584 1.00 85.62 611 SER A C 1
ATOM 4878 O O . SER A 1 611 ? 51.519 -19.274 -3.832 1.00 85.62 611 SER A O 1
ATOM 4880 N N . TRP A 1 612 ? 49.915 -19.952 -5.269 1.00 87.94 612 TRP A N 1
ATOM 4881 C CA . TRP A 1 612 ? 50.199 -21.395 -5.235 1.00 87.94 612 TRP A CA 1
ATOM 4882 C C . TRP A 1 612 ? 50.270 -21.995 -3.820 1.00 87.94 612 TRP A C 1
ATOM 4884 O O . TRP A 1 612 ? 50.927 -23.012 -3.603 1.00 87.94 612 TRP A O 1
ATOM 4894 N N . LYS A 1 613 ? 49.567 -21.399 -2.845 1.00 81.88 613 LYS A N 1
ATOM 4895 C CA . LYS A 1 613 ? 49.562 -21.874 -1.447 1.00 81.88 613 LYS A CA 1
ATOM 4896 C C . LYS A 1 613 ? 48.967 -23.274 -1.304 1.00 81.88 613 LYS A C 1
ATOM 4898 O O . LYS A 1 613 ? 49.406 -24.038 -0.451 1.00 81.88 613 LYS A O 1
AT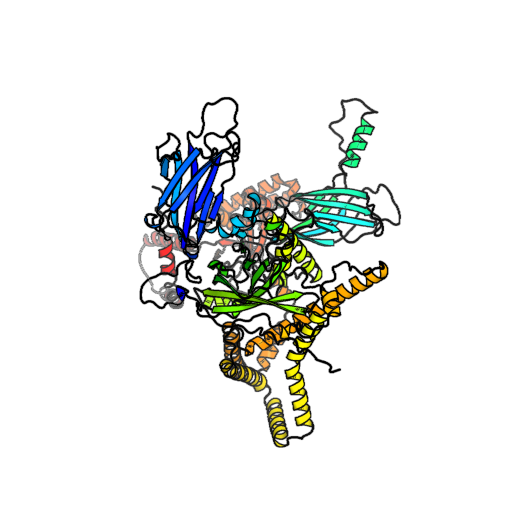OM 4903 N N . SER A 1 614 ? 47.992 -23.608 -2.150 1.00 83.31 614 SER A N 1
ATOM 4904 C CA . SER A 1 614 ? 47.426 -24.950 -2.278 1.00 83.31 614 SER A CA 1
ATOM 4905 C C . SER A 1 614 ? 47.670 -25.472 -3.689 1.00 83.31 614 SER A C 1
ATOM 4907 O O . SER A 1 614 ? 46.926 -25.173 -4.624 1.00 83.31 614 SER A O 1
ATOM 4909 N N . THR A 1 615 ? 48.733 -26.259 -3.850 1.00 87.94 615 THR A N 1
ATOM 4910 C CA . THR A 1 615 ? 49.200 -26.741 -5.158 1.00 87.94 615 THR A CA 1
ATOM 4911 C C . THR A 1 615 ? 48.118 -27.524 -5.907 1.00 87.94 615 THR A C 1
ATOM 4913 O O . THR A 1 615 ? 47.948 -27.350 -7.109 1.00 87.94 615 THR A O 1
ATOM 4916 N N . VAL A 1 616 ? 47.325 -28.332 -5.197 1.00 87.00 616 VAL A N 1
ATOM 4917 C CA . VAL A 1 616 ? 46.243 -29.137 -5.788 1.00 87.00 616 VAL A CA 1
ATOM 4918 C C . VAL A 1 616 ? 45.123 -28.252 -6.345 1.00 87.00 616 VAL A C 1
ATOM 4920 O O . VAL A 1 616 ? 44.676 -28.458 -7.472 1.00 87.00 616 VAL A O 1
ATOM 4923 N N . ILE A 1 617 ? 44.690 -27.240 -5.587 1.00 83.06 617 ILE A N 1
ATOM 4924 C CA . ILE A 1 617 ? 43.610 -26.333 -6.003 1.00 83.06 617 ILE A CA 1
ATOM 4925 C C . ILE A 1 617 ? 44.064 -25.471 -7.185 1.00 83.06 617 ILE A C 1
ATOM 4927 O O . ILE A 1 617 ? 43.303 -25.308 -8.137 1.00 83.06 617 ILE A O 1
ATOM 4931 N N . SER A 1 618 ? 45.307 -24.977 -7.170 1.00 89.44 618 SER A N 1
ATOM 4932 C CA . SER A 1 618 ? 45.869 -24.197 -8.278 1.00 89.44 618 SER A CA 1
ATOM 4933 C C . SER A 1 618 ? 45.967 -25.004 -9.577 1.00 89.44 618 SER A C 1
ATOM 4935 O O . SER A 1 618 ? 45.605 -24.484 -10.631 1.00 89.44 618 SER A O 1
ATOM 4937 N N . ILE A 1 619 ? 46.380 -26.279 -9.519 1.00 89.38 619 ILE A N 1
ATOM 4938 C CA . ILE A 1 619 ? 46.436 -27.159 -10.702 1.00 89.38 619 ILE A CA 1
ATOM 4939 C C . ILE A 1 619 ? 45.032 -27.399 -11.271 1.00 89.38 619 ILE A C 1
ATOM 4941 O O . ILE A 1 619 ? 44.826 -27.261 -12.476 1.00 89.38 619 ILE A O 1
ATOM 4945 N N . ILE A 1 620 ? 44.050 -27.709 -10.417 1.00 87.50 620 ILE A N 1
ATOM 4946 C CA . ILE A 1 620 ? 42.658 -27.919 -10.844 1.00 87.50 620 ILE A CA 1
ATOM 4947 C C . ILE A 1 620 ? 42.082 -26.635 -11.455 1.00 87.50 620 ILE A C 1
ATOM 4949 O O . ILE A 1 620 ? 41.472 -26.682 -12.523 1.00 87.50 620 ILE A O 1
ATOM 4953 N N . ALA A 1 621 ? 42.300 -25.482 -10.818 1.00 84.75 621 ALA A N 1
ATOM 4954 C CA . ALA A 1 621 ? 41.835 -24.191 -11.317 1.00 84.75 621 ALA A CA 1
ATOM 4955 C C . ALA A 1 621 ? 42.467 -23.836 -12.671 1.00 84.75 621 ALA A C 1
ATOM 4957 O O . ALA A 1 621 ? 41.761 -23.373 -13.566 1.00 84.75 621 ALA A O 1
ATOM 4958 N N . TYR A 1 622 ? 43.764 -24.106 -12.849 1.00 86.38 622 TYR A N 1
ATOM 4959 C CA . TYR A 1 622 ? 44.454 -23.926 -14.125 1.00 86.38 622 TYR A CA 1
ATOM 4960 C C . TYR A 1 622 ? 43.874 -24.830 -15.218 1.00 86.38 622 TYR A C 1
ATOM 4962 O O . TYR A 1 622 ? 43.613 -24.364 -16.324 1.00 86.38 622 TYR A O 1
ATOM 4970 N N . PHE A 1 623 ? 43.597 -26.099 -14.905 1.00 87.75 623 PHE A N 1
ATOM 4971 C CA . PHE A 1 623 ? 43.006 -27.037 -15.860 1.00 87.75 623 PHE A CA 1
ATOM 4972 C C . PHE A 1 623 ? 41.577 -26.631 -16.259 1.00 87.75 623 PHE A C 1
ATOM 4974 O O . PHE A 1 623 ? 41.232 -26.658 -17.438 1.00 87.75 623 PHE A O 1
ATOM 4981 N N . ILE A 1 624 ? 40.759 -26.180 -15.300 1.00 84.69 624 ILE A N 1
ATOM 4982 C CA . ILE A 1 624 ? 39.415 -25.636 -15.562 1.00 84.69 624 ILE A CA 1
ATOM 4983 C C . ILE A 1 624 ? 39.498 -24.371 -16.427 1.00 84.69 624 ILE A C 1
ATOM 4985 O O . ILE A 1 624 ? 38.717 -24.217 -17.364 1.00 84.69 624 ILE A O 1
ATOM 4989 N N . PHE A 1 625 ? 40.449 -23.477 -16.145 1.00 84.00 625 PHE A N 1
ATOM 4990 C CA . PHE A 1 625 ? 40.668 -22.265 -16.933 1.00 84.00 625 PHE A CA 1
ATOM 4991 C C . PHE A 1 625 ? 41.094 -22.588 -18.372 1.00 84.00 625 PHE A C 1
ATOM 4993 O O . PHE A 1 625 ? 40.553 -22.020 -19.320 1.00 84.00 625 PHE A O 1
ATOM 5000 N N . LEU A 1 626 ? 41.996 -23.555 -18.547 1.00 85.81 626 LEU A N 1
ATOM 5001 C CA . LEU A 1 626 ? 42.431 -24.033 -19.857 1.00 85.81 626 LEU A CA 1
ATOM 5002 C C . LEU A 1 626 ? 41.265 -24.659 -20.642 1.00 85.81 626 LEU A C 1
ATOM 5004 O O . LEU A 1 626 ? 41.067 -24.334 -21.811 1.00 85.81 626 LEU A O 1
ATOM 5008 N N . LEU A 1 627 ? 40.428 -25.473 -19.990 1.00 82.62 627 LEU A N 1
ATOM 5009 C CA . LEU A 1 627 ? 39.210 -26.028 -20.591 1.00 82.62 627 LEU A CA 1
ATOM 5010 C C . LEU A 1 627 ? 38.200 -24.942 -20.992 1.00 82.62 627 LEU A C 1
ATOM 5012 O O . LEU A 1 627 ? 37.574 -25.059 -22.045 1.00 82.62 627 LEU A O 1
ATOM 5016 N N . ALA A 1 628 ? 38.059 -23.877 -20.196 1.00 81.75 628 ALA A N 1
ATOM 5017 C CA . ALA A 1 628 ? 37.181 -22.752 -20.519 1.00 81.75 628 ALA A CA 1
ATOM 5018 C C . ALA A 1 628 ? 37.659 -21.972 -21.758 1.00 81.75 628 ALA A C 1
ATOM 5020 O O . ALA A 1 628 ? 36.829 -21.537 -22.555 1.00 81.75 628 ALA A O 1
ATOM 5021 N N . ILE A 1 629 ? 38.977 -21.835 -21.953 1.00 84.19 629 ILE A N 1
ATOM 5022 C CA . ILE A 1 629 ? 39.558 -21.201 -23.148 1.00 84.19 629 ILE A CA 1
ATOM 5023 C C . ILE A 1 629 ? 39.387 -22.085 -24.390 1.00 84.19 629 ILE A C 1
ATOM 5025 O O . ILE A 1 629 ? 39.075 -21.568 -25.460 1.00 84.19 629 ILE A O 1
ATOM 5029 N N . ILE A 1 630 ? 39.574 -23.403 -24.262 1.00 83.88 630 ILE A N 1
ATOM 5030 C CA . ILE A 1 630 ? 39.480 -24.342 -25.393 1.00 83.88 630 ILE A CA 1
ATOM 5031 C C . ILE A 1 630 ? 38.025 -24.516 -25.855 1.00 83.88 630 ILE A C 1
ATOM 5033 O O . ILE A 1 630 ? 37.769 -24.620 -27.054 1.00 83.88 630 ILE A O 1
ATOM 5037 N N . PHE A 1 631 ? 37.063 -24.510 -24.926 1.00 83.38 631 PHE A N 1
ATOM 5038 C CA . PHE A 1 631 ? 35.643 -24.724 -25.217 1.00 83.38 631 PHE A CA 1
ATOM 5039 C C . PHE A 1 631 ? 34.770 -23.539 -24.773 1.00 83.38 631 PHE A C 1
ATOM 5041 O O . PHE A 1 631 ? 33.911 -23.698 -23.897 1.00 83.38 631 PHE A O 1
ATOM 5048 N N . PRO A 1 632 ? 34.903 -22.356 -25.408 1.00 79.00 632 PRO A N 1
ATOM 5049 C CA . PRO A 1 632 ? 34.111 -21.181 -25.045 1.00 79.00 632 PRO A CA 1
ATOM 5050 C C . PRO A 1 632 ? 32.603 -21.424 -25.219 1.00 79.00 632 PRO A C 1
ATOM 5052 O O . PRO A 1 632 ? 31.787 -20.887 -24.473 1.00 79.00 632 PRO A O 1
ATOM 5055 N N . GLU A 1 633 ? 32.224 -22.311 -26.146 1.00 80.38 633 GLU A N 1
ATOM 5056 C CA . GLU A 1 633 ? 30.835 -22.716 -26.392 1.00 80.38 633 GLU A CA 1
ATOM 5057 C C . GLU A 1 633 ? 30.181 -23.412 -25.188 1.00 80.38 633 GLU A C 1
ATOM 5059 O O . GLU A 1 633 ? 28.957 -23.420 -25.073 1.00 80.38 633 GLU A O 1
ATOM 5064 N N . LYS A 1 634 ? 30.970 -23.984 -24.269 1.00 83.94 634 LYS A N 1
ATOM 5065 C CA . LYS A 1 634 ? 30.463 -24.700 -23.090 1.00 83.94 634 LYS A CA 1
ATOM 5066 C C . LYS A 1 634 ? 30.437 -23.843 -21.820 1.00 83.94 634 LYS A C 1
ATOM 5068 O O . LYS A 1 634 ? 29.888 -24.289 -20.813 1.00 83.94 634 LYS A O 1
ATOM 5073 N N . ILE A 1 635 ? 30.926 -22.600 -21.854 1.00 84.38 635 ILE A N 1
ATOM 5074 C CA . ILE A 1 635 ? 30.890 -21.686 -20.697 1.00 84.38 635 ILE A CA 1
ATOM 5075 C C . ILE A 1 635 ? 29.441 -21.373 -20.300 1.00 84.38 635 ILE A C 1
ATOM 5077 O O . ILE A 1 635 ? 29.052 -21.527 -19.145 1.00 84.38 635 ILE A O 1
ATOM 5081 N N . LEU A 1 636 ? 28.605 -20.984 -21.262 1.00 84.69 636 LEU A N 1
ATOM 5082 C CA . LEU A 1 636 ? 27.221 -20.590 -20.988 1.00 84.69 636 LEU A CA 1
ATOM 5083 C C . LEU A 1 636 ? 26.386 -21.772 -20.426 1.00 84.69 636 LEU A C 1
ATOM 5085 O O . LEU A 1 636 ? 25.822 -21.625 -19.337 1.00 84.69 636 LEU A O 1
ATOM 5089 N N . PRO A 1 637 ? 26.407 -22.979 -21.032 1.00 88.19 637 PRO A N 1
ATOM 5090 C CA . PRO A 1 637 ? 25.755 -24.163 -20.461 1.00 88.19 637 PRO A CA 1
ATOM 5091 C C . PRO A 1 637 ? 26.254 -24.540 -19.061 1.00 88.19 637 PRO A C 1
ATOM 5093 O O . PRO A 1 637 ? 25.454 -24.855 -18.179 1.00 88.19 637 PRO A O 1
ATOM 5096 N N . THR A 1 638 ? 27.572 -24.490 -18.828 1.00 87.38 638 THR A N 1
ATOM 5097 C CA . THR A 1 638 ? 28.148 -24.844 -17.519 1.00 87.38 638 THR A CA 1
ATOM 5098 C C . THR A 1 638 ? 27.741 -23.847 -16.435 1.00 87.38 638 THR A C 1
ATOM 5100 O O . THR A 1 638 ? 27.405 -24.271 -15.331 1.00 87.38 638 THR A O 1
ATOM 5103 N N . THR A 1 639 ? 27.659 -22.545 -16.737 1.00 87.94 639 THR A N 1
ATOM 5104 C CA . THR A 1 639 ? 27.158 -21.544 -15.774 1.00 87.94 639 THR A CA 1
ATOM 5105 C C . THR A 1 639 ? 25.699 -21.780 -15.377 1.00 87.94 639 THR A C 1
ATOM 5107 O O . THR A 1 639 ? 25.382 -21.765 -14.185 1.00 87.94 639 THR A O 1
ATOM 5110 N N . PHE A 1 640 ? 24.814 -22.075 -16.336 1.00 91.94 640 PHE A N 1
ATOM 5111 C CA . PHE A 1 640 ? 23.418 -22.407 -16.042 1.00 91.94 640 PHE A CA 1
ATOM 5112 C C . PHE A 1 640 ? 23.287 -23.687 -15.214 1.00 91.94 640 PHE A C 1
ATOM 5114 O O . PHE A 1 640 ? 22.517 -23.721 -14.251 1.00 91.94 640 PHE A O 1
ATOM 5121 N N . PHE A 1 641 ? 24.081 -24.713 -15.525 1.00 90.69 641 PHE A N 1
ATOM 5122 C CA . PHE A 1 641 ? 24.103 -25.950 -14.750 1.00 90.69 641 PHE A CA 1
ATOM 5123 C C . PHE A 1 641 ? 24.595 -25.731 -13.310 1.00 90.69 641 PHE A C 1
ATOM 5125 O O . PHE A 1 641 ? 24.012 -26.266 -12.367 1.00 90.69 641 PHE A O 1
ATOM 5132 N N . LEU A 1 642 ? 25.613 -24.887 -13.100 1.00 89.69 642 LEU A N 1
ATOM 5133 C CA . LEU A 1 642 ? 26.064 -24.519 -11.754 1.00 89.69 642 LEU A CA 1
ATOM 5134 C C . LEU A 1 642 ? 24.956 -23.822 -10.955 1.00 89.69 642 LEU A C 1
ATOM 5136 O O . LEU A 1 642 ? 24.773 -24.126 -9.773 1.00 89.69 642 LEU A O 1
ATOM 5140 N N . PHE A 1 643 ? 24.190 -22.923 -11.580 1.00 91.00 643 PHE A N 1
ATOM 5141 C CA . PHE A 1 643 ? 23.038 -22.297 -10.927 1.00 91.00 643 PHE A CA 1
ATOM 5142 C C . PHE A 1 643 ? 21.921 -23.297 -10.614 1.00 91.00 643 PHE A C 1
ATOM 5144 O O . PHE A 1 643 ? 21.375 -23.242 -9.512 1.00 91.00 643 PHE A O 1
ATOM 5151 N N . LEU A 1 644 ? 21.641 -24.247 -11.512 1.00 92.75 644 LEU A N 1
ATOM 5152 C CA . LEU A 1 644 ? 20.686 -25.340 -11.298 1.00 92.75 644 LEU A CA 1
ATOM 5153 C C . LEU A 1 644 ? 21.075 -26.194 -10.080 1.00 92.75 644 LEU A C 1
ATOM 5155 O O . LEU A 1 644 ? 20.287 -26.331 -9.143 1.00 92.75 644 LEU A O 1
ATOM 5159 N N . VAL A 1 645 ? 22.309 -26.711 -10.047 1.00 91.12 645 VAL A N 1
ATOM 5160 C CA . VAL A 1 645 ? 22.808 -27.547 -8.942 1.00 91.12 645 VAL A CA 1
ATOM 5161 C C . VAL A 1 645 ? 22.821 -26.764 -7.632 1.00 91.12 645 VAL A C 1
ATOM 5163 O O . VAL A 1 645 ? 22.351 -27.261 -6.608 1.00 91.12 645 VAL A O 1
ATOM 5166 N N . LYS A 1 646 ? 23.301 -25.515 -7.651 1.00 88.56 646 LYS A N 1
ATOM 5167 C CA . LYS A 1 646 ? 23.321 -24.648 -6.465 1.00 88.56 646 LYS A CA 1
ATOM 5168 C C . LYS A 1 646 ? 21.911 -24.334 -5.963 1.00 88.56 646 LYS A C 1
ATOM 5170 O O . LYS A 1 646 ? 21.700 -24.316 -4.750 1.00 88.56 646 LYS A O 1
ATOM 5175 N N . GLY A 1 647 ? 20.961 -24.114 -6.871 1.00 89.94 647 GLY A N 1
ATOM 5176 C CA . GLY A 1 647 ? 19.544 -23.948 -6.565 1.00 89.94 647 GLY A CA 1
ATOM 5177 C C . GLY A 1 647 ? 18.986 -25.186 -5.867 1.00 89.94 647 GLY A C 1
ATOM 5178 O O . GLY A 1 647 ? 18.536 -25.087 -4.729 1.00 89.94 647 GLY A O 1
ATOM 5179 N N . ILE A 1 648 ? 19.101 -26.367 -6.479 1.00 90.56 648 ILE A N 1
ATOM 5180 C CA . ILE A 1 648 ? 18.612 -27.635 -5.905 1.00 90.56 648 ILE A CA 1
ATOM 5181 C C . ILE A 1 648 ? 19.270 -27.925 -4.549 1.00 90.56 648 ILE A C 1
ATOM 5183 O O . ILE A 1 648 ? 18.591 -28.303 -3.595 1.00 90.56 648 ILE A O 1
ATOM 5187 N N . TRP A 1 649 ? 20.579 -27.698 -4.419 1.00 91.25 649 TRP A N 1
ATOM 5188 C CA . TRP A 1 649 ? 21.294 -27.917 -3.162 1.00 91.25 649 TRP A CA 1
ATOM 5189 C C . TRP A 1 649 ? 20.761 -27.027 -2.033 1.00 91.25 649 TRP A C 1
ATOM 5191 O O . TRP A 1 649 ? 20.504 -27.503 -0.925 1.00 91.25 649 TRP A O 1
ATOM 5201 N N . ARG A 1 650 ? 20.538 -25.737 -2.318 1.00 88.44 650 ARG A N 1
ATOM 5202 C CA . ARG A 1 650 ? 20.034 -24.763 -1.337 1.00 88.44 650 ARG A CA 1
ATOM 5203 C C . ARG A 1 650 ? 18.577 -24.984 -0.939 1.00 88.44 650 ARG A C 1
ATOM 5205 O O . ARG A 1 650 ? 18.187 -24.498 0.119 1.00 88.44 650 ARG A O 1
ATOM 5212 N N . TYR A 1 651 ? 17.796 -25.752 -1.702 1.00 86.62 651 TYR A N 1
ATOM 5213 C CA . TYR A 1 651 ? 16.418 -26.105 -1.336 1.00 86.62 651 TYR A CA 1
ATOM 5214 C C . TYR A 1 651 ? 16.335 -26.798 0.034 1.00 86.62 651 TYR A C 1
ATOM 5216 O O . TYR A 1 651 ? 15.391 -26.574 0.793 1.00 86.62 651 TYR A O 1
ATOM 5224 N N . ARG A 1 652 ? 17.355 -27.596 0.390 1.00 86.56 652 ARG A N 1
ATOM 5225 C CA . ARG A 1 652 ? 17.434 -28.291 1.688 1.00 86.56 652 ARG A CA 1
ATOM 5226 C C . ARG A 1 652 ? 17.567 -27.337 2.874 1.00 86.56 652 ARG A C 1
ATOM 5228 O O . ARG A 1 652 ? 17.100 -27.653 3.962 1.00 86.56 652 ARG A O 1
ATOM 5235 N N . SER A 1 653 ? 18.165 -26.170 2.657 1.00 79.31 653 SER A N 1
ATOM 5236 C CA . SER A 1 653 ? 18.403 -25.144 3.678 1.00 79.31 653 SER A CA 1
ATOM 5237 C C . SER A 1 653 ? 17.427 -23.969 3.560 1.00 79.31 653 SER A C 1
ATOM 5239 O O . SER A 1 653 ? 17.747 -22.862 3.994 1.00 79.31 653 SER A O 1
ATOM 5241 N N . ARG A 1 654 ? 16.255 -24.176 2.938 1.00 80.56 654 ARG A N 1
ATOM 5242 C CA . ARG A 1 654 ? 15.294 -23.093 2.705 1.00 80.56 654 ARG A CA 1
ATOM 5243 C C . ARG A 1 654 ? 14.741 -22.522 4.020 1.00 80.56 654 ARG A C 1
ATOM 5245 O O . ARG A 1 654 ? 14.441 -23.294 4.938 1.00 80.56 654 ARG A O 1
ATOM 5252 N N . PRO A 1 655 ? 14.539 -21.196 4.111 1.00 75.69 655 PRO A N 1
ATOM 5253 C CA . PRO A 1 655 ? 13.834 -20.603 5.239 1.00 75.69 655 PRO A CA 1
ATOM 5254 C C . PRO A 1 655 ? 12.377 -21.087 5.250 1.00 75.69 655 PRO A C 1
ATOM 5256 O O . PRO A 1 655 ? 11.710 -21.085 4.219 1.00 75.69 655 PRO A O 1
ATOM 5259 N N . ARG A 1 656 ? 11.885 -21.529 6.413 1.00 71.56 656 ARG A N 1
ATOM 5260 C CA . ARG A 1 656 ? 10.500 -22.015 6.585 1.00 71.56 656 ARG A CA 1
ATOM 5261 C C . ARG A 1 656 ? 9.565 -20.994 7.230 1.00 71.56 656 ARG A C 1
ATOM 5263 O O . ARG A 1 656 ? 8.353 -21.167 7.177 1.00 71.56 656 ARG A O 1
ATOM 5270 N N . HIS A 1 657 ? 10.127 -19.947 7.827 1.00 71.69 657 HIS A N 1
ATOM 5271 C CA . HIS A 1 657 ? 9.373 -18.918 8.533 1.00 71.69 657 HIS A CA 1
ATOM 5272 C C . HIS A 1 657 ? 9.189 -17.679 7.650 1.00 71.69 657 HIS A C 1
ATOM 5274 O O . HIS A 1 657 ? 10.103 -17.335 6.888 1.00 71.69 657 HIS A O 1
ATOM 5280 N N . PRO A 1 658 ? 8.042 -16.985 7.763 1.00 67.56 658 PRO A N 1
ATOM 5281 C CA . PRO A 1 658 ? 7.816 -15.735 7.054 1.00 67.56 658 PRO A CA 1
ATOM 5282 C C . PRO A 1 658 ? 8.846 -14.687 7.484 1.00 67.56 658 PRO A C 1
ATOM 5284 O O . PRO A 1 658 ? 9.346 -14.680 8.610 1.00 67.56 658 PRO A O 1
ATOM 5287 N N . THR A 1 659 ? 9.186 -13.779 6.575 1.00 62.78 659 THR A N 1
ATOM 5288 C CA . THR A 1 659 ? 10.213 -12.771 6.859 1.00 62.78 659 THR A CA 1
ATOM 5289 C C . THR A 1 659 ? 9.686 -11.740 7.851 1.00 62.78 659 THR A C 1
ATOM 5291 O O . THR A 1 659 ? 8.610 -11.191 7.627 1.00 62.78 659 THR A O 1
ATOM 5294 N N . HIS A 1 660 ? 10.459 -11.439 8.893 1.00 65.38 660 HIS A N 1
ATOM 5295 C CA . HIS A 1 660 ? 10.174 -10.375 9.858 1.00 65.38 660 HIS A CA 1
ATOM 5296 C C . HIS A 1 660 ? 11.270 -9.302 9.821 1.00 65.38 660 HIS A C 1
ATOM 5298 O O . HIS A 1 660 ? 12.285 -9.449 9.136 1.00 65.38 660 HIS A O 1
ATOM 5304 N N . MET A 1 661 ? 11.039 -8.193 10.525 1.00 62.94 661 MET A N 1
ATOM 5305 C CA . MET A 1 661 ? 12.014 -7.115 10.646 1.00 62.94 661 MET A CA 1
ATOM 5306 C C . MET A 1 661 ? 13.144 -7.545 11.586 1.00 62.94 661 MET A C 1
ATOM 5308 O O . MET A 1 661 ? 12.935 -7.646 12.791 1.00 62.94 661 MET A O 1
ATOM 5312 N N . ASP A 1 662 ? 14.328 -7.794 11.026 1.00 59.28 662 ASP A N 1
ATOM 5313 C CA . ASP A 1 662 ? 15.514 -8.163 11.798 1.00 59.28 662 ASP A CA 1
ATOM 5314 C C . ASP A 1 662 ? 16.232 -6.905 12.312 1.00 59.28 662 ASP A C 1
ATOM 5316 O O . ASP A 1 662 ? 16.725 -6.070 11.541 1.00 59.28 662 ASP A O 1
ATOM 5320 N N . VAL A 1 663 ? 16.281 -6.776 13.637 1.00 65.81 663 VAL A N 1
ATOM 5321 C CA . VAL A 1 663 ? 16.906 -5.652 14.343 1.00 65.81 663 VAL A CA 1
ATOM 5322 C C . VAL A 1 663 ? 18.401 -5.575 14.020 1.00 65.81 663 VAL A C 1
ATOM 5324 O O . VAL A 1 663 ? 18.913 -4.477 13.774 1.00 65.81 663 VAL A O 1
ATOM 5327 N N . LYS A 1 664 ? 19.068 -6.729 13.871 1.00 64.69 664 LYS A N 1
ATOM 5328 C CA . LYS A 1 664 ? 20.500 -6.822 13.550 1.00 64.69 664 LYS A CA 1
ATOM 5329 C C . LYS A 1 664 ? 20.790 -6.335 12.138 1.00 64.69 664 LYS A C 1
ATOM 5331 O O . LYS A 1 664 ? 21.697 -5.531 11.943 1.00 64.69 664 LYS A O 1
ATOM 5336 N N . LEU A 1 665 ? 19.975 -6.748 11.164 1.00 57.53 665 LEU A N 1
ATOM 5337 C CA . LEU A 1 665 ? 20.105 -6.295 9.774 1.00 57.53 665 LEU A CA 1
ATOM 5338 C C . LEU A 1 665 ? 19.865 -4.781 9.644 1.00 57.53 665 LEU A C 1
ATOM 5340 O O . LEU A 1 665 ? 20.467 -4.116 8.804 1.00 57.53 665 LEU A O 1
ATOM 5344 N N . SER A 1 666 ? 19.000 -4.226 10.495 1.00 56.06 666 SER A N 1
ATOM 5345 C CA . SER A 1 666 ? 18.712 -2.788 10.542 1.00 56.06 666 SER A CA 1
ATOM 5346 C C . SER A 1 666 ? 19.717 -1.957 11.363 1.00 56.06 666 SER A C 1
ATOM 5348 O O . SER A 1 666 ? 19.541 -0.738 11.473 1.00 56.06 666 SER A O 1
ATOM 5350 N N . HIS A 1 667 ? 20.748 -2.598 11.937 1.00 64.25 667 HIS A N 1
ATOM 5351 C CA . HIS A 1 667 ? 21.748 -2.011 12.843 1.00 64.25 667 HIS A CA 1
ATOM 5352 C C . HIS A 1 667 ? 21.167 -1.257 14.046 1.00 64.25 667 HIS A C 1
ATOM 5354 O O . HIS A 1 667 ? 21.835 -0.415 14.641 1.00 64.25 667 HIS A O 1
ATOM 5360 N N . ALA A 1 668 ? 19.926 -1.552 14.424 1.00 61.84 668 ALA A N 1
ATOM 5361 C CA . ALA A 1 668 ? 19.231 -0.834 15.483 1.00 61.84 668 ALA A CA 1
ATOM 5362 C C . ALA A 1 668 ? 19.742 -1.173 16.900 1.00 61.84 668 ALA A C 1
ATOM 5364 O O . ALA A 1 668 ? 19.522 -0.390 17.819 1.00 61.84 668 ALA A O 1
ATOM 5365 N N . ASP A 1 669 ? 20.477 -2.280 17.057 1.00 65.50 669 ASP A N 1
ATOM 5366 C CA . ASP A 1 669 ? 21.116 -2.674 18.324 1.00 65.50 669 ASP A CA 1
ATOM 5367 C C . ASP A 1 669 ? 22.488 -2.011 18.549 1.00 65.50 669 ASP A C 1
ATOM 5369 O O . ASP A 1 669 ? 22.950 -1.902 19.682 1.00 65.50 669 ASP A O 1
ATOM 5373 N N . THR A 1 670 ? 23.167 -1.579 17.478 1.00 64.19 670 THR A N 1
ATOM 5374 C CA . THR A 1 670 ? 24.560 -1.085 17.523 1.00 64.19 670 THR A CA 1
ATOM 5375 C C . THR A 1 670 ? 24.678 0.440 17.551 1.00 64.19 670 THR A C 1
ATOM 5377 O O . THR A 1 670 ? 25.771 0.974 17.381 1.00 64.19 670 THR A O 1
ATOM 5380 N N . THR A 1 671 ? 23.565 1.156 17.691 1.00 60.50 671 THR A N 1
ATOM 5381 C CA . THR A 1 671 ? 23.517 2.611 17.499 1.00 60.50 671 THR A CA 1
ATOM 5382 C C . THR A 1 671 ? 23.848 3.405 18.742 1.00 60.50 671 THR A C 1
ATOM 5384 O O . THR A 1 671 ? 23.425 3.056 19.844 1.00 60.50 671 THR A O 1
ATOM 5387 N N . THR A 1 672 ? 24.537 4.524 18.541 1.00 67.06 672 THR A N 1
ATOM 5388 C CA . THR A 1 672 ? 24.761 5.534 19.576 1.00 67.06 672 THR A CA 1
ATOM 5389 C C . THR A 1 672 ? 23.531 6.437 19.730 1.00 67.06 672 THR A C 1
ATOM 5391 O O . THR A 1 672 ? 22.715 6.561 18.816 1.00 67.06 672 THR A O 1
ATOM 5394 N N . ILE A 1 673 ? 23.384 7.065 20.902 1.00 67.25 673 ILE A N 1
ATOM 5395 C CA . ILE A 1 673 ? 22.254 7.964 21.214 1.00 67.25 673 ILE A CA 1
ATOM 5396 C C . ILE A 1 673 ? 22.243 9.170 20.259 1.00 67.25 673 ILE A C 1
ATOM 5398 O O . ILE A 1 673 ? 21.190 9.532 19.745 1.00 67.25 673 ILE A O 1
ATOM 5402 N N . GLU A 1 674 ? 23.418 9.717 19.939 1.00 62.28 674 GLU A N 1
ATOM 5403 C CA . GLU A 1 674 ? 23.587 10.846 19.010 1.00 62.28 674 GLU A CA 1
ATOM 5404 C C . GLU A 1 674 ? 23.030 10.547 17.605 1.00 62.28 674 GLU A C 1
ATOM 5406 O O . GLU A 1 674 ? 22.318 11.364 17.023 1.00 62.28 674 GLU A O 1
ATOM 5411 N N . GLU A 1 675 ? 23.279 9.345 17.069 1.00 66.00 675 GLU A N 1
ATOM 5412 C CA . GLU A 1 675 ? 22.762 8.925 15.753 1.00 66.00 675 GLU A CA 1
ATOM 5413 C C . GLU A 1 675 ? 21.230 8.808 15.735 1.00 66.00 675 GLU A C 1
ATOM 5415 O O . GLU A 1 675 ? 20.587 8.915 14.685 1.00 66.00 675 GLU A O 1
ATOM 5420 N N . LEU A 1 676 ? 20.638 8.558 16.900 1.00 68.62 676 LEU A N 1
ATOM 5421 C CA . LEU A 1 676 ? 19.207 8.364 17.066 1.00 68.62 676 LEU A CA 1
ATOM 5422 C C . LEU A 1 676 ? 18.492 9.700 17.287 1.00 68.62 676 LEU A C 1
ATOM 5424 O O . LEU A 1 676 ? 17.422 9.918 16.718 1.00 68.62 676 LEU A O 1
ATOM 5428 N N . GLU A 1 677 ? 19.110 10.623 18.026 1.00 67.75 677 GLU A N 1
ATOM 5429 C CA . GLU A 1 677 ? 18.691 12.026 18.090 1.00 67.75 677 GLU A CA 1
ATOM 5430 C C . GLU A 1 677 ? 18.704 12.677 16.705 1.00 67.75 677 GLU A C 1
ATOM 5432 O O . GLU A 1 677 ? 17.736 13.345 16.342 1.00 67.75 677 GLU A O 1
ATOM 5437 N N . GLU A 1 678 ? 19.728 12.401 15.891 1.00 75.12 678 GLU A N 1
ATOM 5438 C CA . GLU A 1 678 ? 19.778 12.827 14.494 1.00 75.12 678 GLU A CA 1
ATOM 5439 C C . GLU A 1 678 ? 18.574 12.290 13.705 1.00 75.12 678 GLU A C 1
ATOM 5441 O O . GLU A 1 678 ? 17.855 13.068 13.083 1.00 75.12 678 GLU A O 1
ATOM 5446 N N . GLU A 1 679 ? 18.287 10.981 13.751 1.00 72.75 679 GLU A N 1
ATOM 5447 C CA . GLU A 1 679 ? 17.147 10.379 13.034 1.00 72.75 679 GLU A CA 1
ATOM 5448 C C . GLU A 1 679 ? 15.795 10.994 13.445 1.00 72.75 679 GLU A C 1
ATOM 5450 O O . GLU A 1 679 ? 14.901 11.129 12.601 1.00 72.75 679 GLU A O 1
ATOM 5455 N N . PHE A 1 680 ? 15.650 11.396 14.711 1.00 73.19 680 PHE A N 1
ATOM 5456 C CA . PHE A 1 680 ? 14.428 12.000 15.248 1.00 73.19 680 PHE A CA 1
ATOM 5457 C C . PHE A 1 680 ? 14.372 13.533 15.179 1.00 73.19 680 PHE A C 1
ATOM 5459 O O . PHE A 1 680 ? 13.308 14.099 15.452 1.00 73.19 680 PHE A O 1
ATOM 5466 N N . ASP A 1 681 ? 15.447 14.211 14.770 1.00 75.81 681 ASP A N 1
ATOM 5467 C CA . ASP A 1 681 ? 15.445 15.659 14.561 1.00 75.81 681 ASP A CA 1
ATOM 5468 C C . ASP A 1 681 ? 14.519 16.022 13.381 1.00 75.81 681 ASP A C 1
ATOM 5470 O O . ASP A 1 681 ? 14.703 15.493 12.274 1.00 75.81 681 ASP A O 1
ATOM 5474 N N . PRO A 1 682 ? 13.486 16.866 13.592 1.00 70.81 682 PRO A N 1
ATOM 5475 C CA . PRO A 1 682 ? 12.559 17.264 12.538 1.00 70.81 682 PRO A CA 1
ATOM 5476 C C . PRO A 1 682 ? 13.257 18.021 11.404 1.00 70.81 682 PRO A C 1
ATOM 5478 O O . PRO A 1 682 ? 14.358 18.535 11.549 1.00 70.81 682 PRO A O 1
ATOM 5481 N N . PHE A 1 683 ? 12.583 18.110 10.259 1.00 63.91 683 PHE A N 1
ATOM 5482 C CA . PHE A 1 683 ? 13.006 18.953 9.147 1.00 63.91 683 PHE A CA 1
ATOM 5483 C C . PHE A 1 683 ? 12.000 20.102 8.987 1.00 63.91 683 PHE A C 1
ATOM 5485 O O . PHE A 1 683 ? 10.824 19.813 8.738 1.00 63.91 683 PHE A O 1
ATOM 5492 N N . PRO A 1 684 ? 12.406 21.379 9.112 1.00 73.12 684 PRO A N 1
ATOM 5493 C CA . PRO A 1 684 ? 13.760 21.879 9.397 1.00 73.12 684 PRO A CA 1
ATOM 5494 C C . PRO A 1 684 ? 14.244 21.565 10.823 1.00 73.12 684 PRO A C 1
ATOM 5496 O O . PRO A 1 684 ? 13.428 21.430 11.737 1.00 73.12 684 PRO A O 1
ATOM 5499 N N . SER A 1 685 ? 15.568 21.485 10.993 1.00 74.31 685 SER A N 1
ATOM 5500 C CA . SER A 1 685 ? 16.210 21.101 12.258 1.00 74.31 685 SER A CA 1
ATOM 5501 C C . SER A 1 685 ? 15.907 22.047 13.431 1.00 74.31 685 SER A C 1
ATOM 5503 O O . SER A 1 685 ? 15.686 23.254 13.248 1.00 74.31 685 SER A O 1
ATOM 5505 N N . LYS A 1 686 ? 15.941 21.502 14.657 1.00 75.12 686 LYS A N 1
ATOM 5506 C CA . LYS A 1 686 ? 15.856 22.273 15.911 1.00 75.12 686 LYS A CA 1
ATOM 5507 C C . LYS A 1 686 ? 17.128 23.072 16.235 1.00 75.12 686 LYS A C 1
ATOM 5509 O O . LYS A 1 686 ? 17.063 23.962 17.081 1.00 75.12 686 LYS A O 1
ATOM 5514 N N . PHE A 1 687 ? 18.265 22.779 15.597 1.00 70.00 687 PHE A N 1
ATOM 5515 C CA . PHE A 1 687 ? 19.537 23.450 15.889 1.00 70.00 687 PHE A CA 1
ATOM 5516 C C . PHE A 1 687 ? 19.514 24.948 15.512 1.00 70.00 687 PHE A C 1
ATOM 5518 O O . PHE A 1 687 ? 18.939 25.352 14.496 1.00 70.00 687 PHE A O 1
ATOM 5525 N N . SER A 1 688 ? 20.138 25.788 16.348 1.00 65.75 688 SER A N 1
ATOM 5526 C CA . SER A 1 688 ? 20.141 27.251 16.217 1.00 65.75 688 SER A CA 1
ATOM 5527 C C . SER A 1 688 ? 21.202 27.759 15.224 1.00 65.75 688 SER A C 1
ATOM 5529 O O . SER A 1 688 ? 22.302 27.222 15.119 1.00 65.75 688 SER A O 1
ATOM 5531 N N . GLY A 1 689 ? 20.854 28.814 14.473 1.00 75.75 689 GLY A N 1
ATOM 5532 C CA . GLY A 1 689 ? 21.696 29.453 13.451 1.00 75.75 689 GLY A CA 1
ATOM 5533 C C . GLY A 1 689 ? 21.175 29.227 12.028 1.00 75.75 689 GLY A C 1
ATOM 5534 O O . GLY A 1 689 ? 21.381 28.168 11.443 1.00 75.75 689 GLY A O 1
ATOM 5535 N N . GLU A 1 690 ? 20.518 30.229 11.430 1.00 71.44 690 GLU A N 1
ATOM 5536 C CA . GLU A 1 690 ? 19.783 30.056 10.163 1.00 71.44 690 GLU A CA 1
ATOM 5537 C C . GLU A 1 690 ? 20.637 29.533 9.000 1.00 71.44 690 GLU A C 1
ATOM 5539 O O . GLU A 1 690 ? 20.190 28.670 8.243 1.00 71.44 690 GLU A O 1
ATOM 5544 N N . ASN A 1 691 ? 21.865 30.034 8.852 1.00 69.88 691 ASN A N 1
ATOM 5545 C CA . ASN A 1 691 ? 22.747 29.649 7.749 1.00 69.88 691 ASN A CA 1
ATOM 5546 C C . ASN A 1 691 ? 23.360 28.258 7.945 1.00 69.88 691 ASN A C 1
ATOM 5548 O O . ASN A 1 691 ? 23.458 27.500 6.979 1.00 69.88 691 ASN A O 1
ATOM 5552 N N . LEU A 1 692 ? 23.738 27.910 9.180 1.00 71.38 692 LEU A N 1
ATOM 5553 C CA . LEU A 1 692 ? 24.263 26.585 9.514 1.00 71.38 692 LEU A CA 1
ATOM 5554 C C . LEU A 1 692 ? 23.156 25.536 9.404 1.00 71.38 692 LEU A C 1
ATOM 5556 O O . LEU A 1 692 ? 23.350 24.532 8.723 1.00 71.38 692 LEU A O 1
ATOM 5560 N N . ARG A 1 693 ? 21.965 25.835 9.937 1.00 78.19 693 ARG A N 1
ATOM 5561 C CA . ARG A 1 693 ? 20.760 25.014 9.791 1.00 78.19 693 ARG A CA 1
ATOM 5562 C C . ARG A 1 693 ? 20.444 24.749 8.323 1.00 78.19 693 ARG A C 1
ATOM 5564 O O . ARG A 1 693 ? 20.381 23.599 7.913 1.00 78.19 693 ARG A O 1
ATOM 5571 N N . LYS A 1 694 ? 20.363 25.794 7.488 1.00 67.81 694 LYS A N 1
ATOM 5572 C CA . LYS A 1 694 ? 20.099 25.651 6.041 1.00 67.81 694 LYS A CA 1
ATOM 5573 C C . LYS A 1 694 ? 21.167 24.835 5.300 1.00 67.81 694 LYS A C 1
ATOM 5575 O O . LYS A 1 694 ? 20.858 24.252 4.261 1.00 67.81 694 LYS A O 1
ATOM 5580 N N . ARG A 1 695 ? 22.432 24.853 5.740 1.00 71.50 695 ARG A N 1
ATOM 5581 C CA . ARG A 1 695 ? 23.519 24.055 5.136 1.00 71.50 695 ARG A CA 1
ATOM 5582 C C . ARG A 1 695 ? 23.459 22.600 5.598 1.00 71.50 695 ARG A C 1
ATOM 5584 O O . ARG A 1 695 ? 23.545 21.709 4.758 1.00 71.50 695 ARG A O 1
ATOM 5591 N N . TYR A 1 696 ? 23.251 22.382 6.892 1.00 80.12 696 TYR A N 1
ATOM 5592 C CA . TYR A 1 696 ? 23.076 21.065 7.492 1.00 80.12 696 TYR A CA 1
ATOM 5593 C C . TYR A 1 696 ? 21.858 20.344 6.909 1.00 80.12 696 TYR A C 1
ATOM 5595 O O . TYR A 1 696 ? 21.997 19.249 6.377 1.00 80.12 696 TYR A O 1
ATOM 5603 N N . ASP A 1 697 ? 20.701 21.005 6.868 1.00 75.12 697 ASP A N 1
ATOM 5604 C CA . ASP A 1 697 ? 19.458 20.488 6.287 1.00 75.12 697 ASP A CA 1
ATOM 5605 C C . ASP A 1 697 ? 19.636 20.095 4.810 1.00 75.12 697 ASP A C 1
ATOM 5607 O O . ASP A 1 697 ? 19.159 19.048 4.363 1.00 75.12 697 ASP A O 1
ATOM 5611 N N . ARG A 1 698 ? 20.384 20.897 4.037 1.00 72.94 698 ARG A N 1
ATOM 5612 C CA . ARG A 1 698 ? 20.717 20.576 2.640 1.00 72.94 698 ARG A CA 1
ATOM 5613 C C . ARG A 1 698 ? 21.617 19.349 2.526 1.00 72.94 698 ARG A C 1
ATOM 5615 O O . ARG A 1 698 ? 21.345 18.483 1.692 1.00 72.94 698 ARG A O 1
ATOM 5622 N N . LEU A 1 699 ? 22.662 19.261 3.346 1.00 77.38 699 LEU A N 1
ATOM 5623 C CA . LEU A 1 699 ? 23.582 18.123 3.358 1.00 77.38 699 LEU A CA 1
ATOM 5624 C C . LEU A 1 699 ? 22.860 16.845 3.792 1.00 77.38 699 LEU A C 1
ATOM 5626 O O . LEU A 1 699 ? 22.991 15.818 3.131 1.00 77.38 699 LEU A O 1
ATOM 5630 N N . ARG A 1 700 ? 22.005 16.942 4.811 1.00 79.62 700 ARG A N 1
ATOM 5631 C CA . ARG A 1 700 ? 21.111 15.880 5.273 1.00 79.62 700 ARG A CA 1
ATOM 5632 C C . ARG A 1 700 ? 20.185 15.405 4.154 1.00 79.62 700 ARG A C 1
ATOM 5634 O O . ARG A 1 700 ? 20.059 14.208 3.915 1.00 79.62 700 ARG A O 1
ATOM 5641 N N . GLY A 1 701 ? 19.607 16.327 3.386 1.00 71.69 701 GLY A N 1
ATOM 5642 C CA . GLY A 1 701 ? 18.807 15.988 2.208 1.00 71.69 701 GLY A CA 1
ATOM 5643 C C . GLY A 1 701 ? 19.604 15.303 1.085 1.00 71.69 701 GLY A C 1
ATOM 5644 O O . GLY A 1 701 ? 19.075 14.426 0.406 1.00 71.69 701 GLY A O 1
ATOM 5645 N N . ILE A 1 702 ? 20.868 15.674 0.845 1.00 76.06 702 ILE A N 1
ATOM 5646 C CA . ILE A 1 702 ? 21.744 15.002 -0.144 1.00 76.06 702 ILE A CA 1
ATOM 5647 C C . ILE A 1 702 ? 22.140 13.605 0.343 1.00 76.06 702 ILE A C 1
ATOM 5649 O O . ILE A 1 702 ? 22.026 12.633 -0.402 1.00 76.06 702 ILE A O 1
ATOM 5653 N N . ALA A 1 703 ? 22.563 13.489 1.597 1.00 79.56 703 ALA A N 1
ATOM 5654 C CA . ALA A 1 703 ? 22.995 12.229 2.177 1.00 79.56 703 ALA A CA 1
ATOM 5655 C C . ALA A 1 703 ? 21.841 11.215 2.243 1.00 79.56 703 ALA A C 1
ATOM 5657 O O . ALA A 1 703 ? 22.037 10.039 1.948 1.00 79.56 703 ALA A O 1
ATOM 5658 N N . GLY A 1 704 ? 20.614 11.667 2.526 1.00 78.44 704 GLY A N 1
ATOM 5659 C CA . GLY A 1 704 ? 19.418 10.815 2.519 1.00 78.44 704 GLY A CA 1
ATOM 5660 C C . GLY A 1 704 ? 19.150 10.216 1.142 1.00 78.44 704 GLY A C 1
ATOM 5661 O O . GLY A 1 704 ? 18.857 9.027 1.029 1.00 78.44 704 GLY A O 1
ATOM 5662 N N . ARG A 1 705 ? 19.369 11.007 0.085 1.00 75.12 705 ARG A N 1
ATOM 5663 C CA . ARG A 1 705 ? 19.276 10.552 -1.310 1.00 75.12 705 ARG A CA 1
ATOM 5664 C C . ARG A 1 705 ? 20.350 9.526 -1.662 1.00 75.12 705 ARG A C 1
ATOM 5666 O O . ARG A 1 705 ? 20.029 8.509 -2.266 1.00 75.12 705 ARG A O 1
ATOM 5673 N N . LEU A 1 706 ? 21.600 9.750 -1.253 1.00 79.94 706 LEU A N 1
ATOM 5674 C CA . LEU A 1 706 ? 22.680 8.776 -1.458 1.00 79.94 706 LEU A CA 1
ATOM 5675 C C . LEU A 1 706 ? 22.383 7.448 -0.753 1.00 79.94 706 LEU A C 1
ATOM 5677 O O . LEU A 1 706 ? 22.567 6.385 -1.340 1.00 79.94 706 LEU A O 1
ATOM 5681 N N . VAL A 1 707 ? 21.865 7.503 0.477 1.00 83.25 707 VAL A N 1
ATOM 5682 C CA . VAL A 1 707 ? 21.454 6.308 1.226 1.00 83.25 707 VAL A CA 1
ATOM 5683 C C . VAL A 1 707 ? 20.283 5.594 0.547 1.00 83.25 707 VAL A C 1
ATOM 5685 O O . VAL A 1 707 ? 20.262 4.365 0.542 1.00 83.25 707 VAL A O 1
ATOM 5688 N N . ALA A 1 708 ? 19.341 6.319 -0.063 1.00 77.69 708 ALA A N 1
ATOM 5689 C CA . ALA A 1 708 ? 18.249 5.715 -0.828 1.00 77.69 708 ALA A CA 1
ATOM 5690 C C . ALA A 1 708 ? 18.767 4.950 -2.058 1.00 77.69 708 ALA A C 1
ATOM 5692 O O . ALA A 1 708 ? 18.448 3.775 -2.213 1.00 77.69 708 ALA A O 1
ATOM 5693 N N . VAL A 1 709 ? 19.649 5.560 -2.863 1.00 81.81 709 VAL A N 1
ATOM 5694 C CA . VAL A 1 709 ? 20.283 4.895 -4.021 1.00 81.81 709 VAL A CA 1
ATOM 5695 C C . VAL A 1 709 ? 21.086 3.671 -3.580 1.00 81.81 709 VAL A C 1
ATOM 5697 O O . VAL A 1 709 ? 20.986 2.602 -4.179 1.00 81.81 709 VAL A O 1
ATOM 5700 N N . MET A 1 710 ? 21.851 3.801 -2.495 1.00 81.50 710 MET A N 1
ATOM 5701 C CA . MET A 1 710 ? 22.589 2.689 -1.899 1.00 81.50 710 MET A CA 1
ATOM 5702 C C . MET A 1 710 ? 21.640 1.564 -1.453 1.00 81.50 710 MET A C 1
ATOM 5704 O O . MET A 1 710 ? 21.910 0.388 -1.687 1.00 81.50 710 MET A O 1
ATOM 5708 N N . GLY A 1 711 ? 20.497 1.918 -0.863 1.00 81.75 711 GLY A N 1
ATOM 5709 C CA . GLY A 1 711 ? 19.458 0.972 -0.469 1.00 81.75 711 GLY A CA 1
ATOM 5710 C C . GLY A 1 711 ? 18.777 0.277 -1.647 1.00 81.75 711 GLY A C 1
ATOM 5711 O O . GLY A 1 711 ? 18.458 -0.910 -1.540 1.00 81.75 711 GLY A O 1
ATOM 5712 N N . ASP A 1 712 ? 18.594 0.961 -2.775 1.00 82.75 712 ASP A N 1
ATOM 5713 C CA . ASP A 1 712 ? 18.060 0.365 -4.001 1.00 82.75 712 ASP A CA 1
ATOM 5714 C C . ASP A 1 712 ? 19.067 -0.595 -4.639 1.00 82.75 712 ASP A C 1
ATOM 5716 O O . ASP A 1 712 ? 18.695 -1.719 -4.979 1.00 82.75 712 ASP A O 1
ATOM 5720 N N . LEU A 1 713 ? 20.352 -0.225 -4.705 1.00 82.69 713 LEU A N 1
ATOM 5721 C CA . LEU A 1 713 ? 21.427 -1.122 -5.151 1.00 82.69 713 LEU A CA 1
ATOM 5722 C C . LEU A 1 713 ? 21.519 -2.374 -4.273 1.00 82.69 713 LEU A C 1
ATOM 5724 O O . LEU A 1 713 ? 21.548 -3.492 -4.791 1.00 82.69 713 LEU A O 1
ATOM 5728 N N . ALA A 1 714 ? 21.497 -2.200 -2.948 1.00 84.94 714 ALA A N 1
ATOM 5729 C CA . ALA A 1 714 ? 21.461 -3.310 -2.002 1.00 84.94 714 ALA A CA 1
ATOM 5730 C C . ALA A 1 714 ? 20.238 -4.207 -2.243 1.00 84.94 714 ALA A C 1
ATOM 5732 O O . ALA A 1 714 ? 20.350 -5.428 -2.285 1.00 84.94 714 ALA A O 1
ATOM 5733 N N . THR A 1 715 ? 19.067 -3.611 -2.465 1.00 83.31 715 THR A N 1
ATOM 5734 C CA . THR A 1 715 ? 17.828 -4.362 -2.697 1.00 83.31 715 THR A CA 1
ATOM 5735 C C . THR A 1 715 ? 17.859 -5.130 -4.018 1.00 83.31 715 THR A C 1
ATOM 5737 O O . THR A 1 715 ? 17.408 -6.274 -4.056 1.00 83.31 715 THR A O 1
ATOM 5740 N N . GLN A 1 716 ? 18.409 -4.560 -5.095 1.00 85.25 716 GLN A N 1
ATOM 5741 C CA . GLN A 1 716 ? 18.564 -5.273 -6.368 1.00 85.25 716 GLN A CA 1
ATOM 5742 C C . GLN A 1 716 ? 19.557 -6.432 -6.253 1.00 85.25 716 GLN A C 1
ATOM 5744 O O . GLN A 1 716 ? 19.278 -7.528 -6.740 1.00 85.25 716 GLN A O 1
ATOM 5749 N N . GLY A 1 717 ? 20.675 -6.237 -5.551 1.00 83.62 717 GLY A N 1
ATOM 5750 C CA . GLY A 1 717 ? 21.617 -7.324 -5.291 1.00 83.62 717 GLY A CA 1
ATOM 5751 C C . GLY A 1 717 ? 21.016 -8.432 -4.420 1.00 83.62 717 GLY A C 1
ATOM 5752 O O . GLY A 1 717 ? 21.156 -9.610 -4.739 1.00 83.62 717 GLY A O 1
ATOM 5753 N N . GLU A 1 718 ? 20.258 -8.082 -3.377 1.00 85.75 718 GLU A N 1
ATOM 5754 C CA . GLU A 1 718 ? 19.526 -9.058 -2.560 1.00 85.75 718 GLU A CA 1
ATOM 5755 C C . GLU A 1 718 ? 18.455 -9.802 -3.357 1.00 85.75 718 GLU A C 1
ATOM 5757 O O . GLU A 1 718 ? 18.236 -10.987 -3.114 1.00 85.75 718 GLU A O 1
ATOM 5762 N N . ARG A 1 719 ? 17.794 -9.144 -4.319 1.00 85.62 719 ARG A N 1
ATOM 5763 C CA . ARG A 1 719 ? 16.859 -9.799 -5.246 1.00 85.62 719 ARG A CA 1
ATOM 5764 C C . ARG A 1 719 ? 17.586 -10.812 -6.125 1.00 85.62 719 ARG A C 1
ATOM 5766 O O . ARG A 1 719 ? 17.132 -11.952 -6.204 1.00 85.62 719 ARG A O 1
ATOM 5773 N N . ALA A 1 720 ? 18.731 -10.445 -6.699 1.00 83.94 720 ALA A N 1
ATOM 5774 C CA . ALA A 1 720 ? 19.558 -11.366 -7.477 1.00 83.94 720 ALA A CA 1
ATOM 5775 C C . ALA A 1 720 ? 20.016 -12.565 -6.631 1.00 83.94 720 ALA A C 1
ATOM 5777 O O . ALA A 1 720 ? 19.942 -13.709 -7.074 1.00 83.94 720 ALA A O 1
ATOM 5778 N N . GLU A 1 721 ? 20.406 -12.335 -5.376 1.00 83.62 721 GLU A N 1
ATOM 5779 C CA . GLU A 1 721 ? 20.766 -13.427 -4.477 1.00 83.62 721 GLU A CA 1
ATOM 5780 C C . GLU A 1 721 ? 19.549 -14.273 -4.060 1.00 83.62 721 GLU A C 1
ATOM 5782 O O . GLU A 1 721 ? 19.650 -15.497 -3.905 1.00 83.62 721 GLU A O 1
ATOM 5787 N N . SER A 1 722 ? 18.379 -13.644 -3.913 1.00 83.81 722 SER A N 1
ATOM 5788 C CA . SER A 1 722 ? 17.140 -14.316 -3.525 1.00 83.81 722 SER A CA 1
ATOM 5789 C C . SER A 1 722 ? 16.689 -15.363 -4.539 1.00 83.81 722 SER A C 1
ATOM 5791 O O . SER A 1 722 ? 16.115 -16.367 -4.115 1.00 83.81 722 SER A O 1
ATOM 5793 N N . LEU A 1 723 ? 17.058 -15.207 -5.821 1.00 87.31 723 LEU A N 1
ATOM 5794 C CA . LEU A 1 723 ? 16.809 -16.192 -6.878 1.00 87.31 723 LEU A CA 1
ATOM 5795 C C . LEU A 1 723 ? 17.337 -17.583 -6.513 1.00 87.31 723 LEU A C 1
ATOM 5797 O O . LEU A 1 723 ? 16.721 -18.568 -6.888 1.00 87.31 723 LEU A O 1
ATOM 5801 N N . LEU A 1 724 ? 18.421 -17.676 -5.732 1.00 85.19 724 LEU A N 1
ATOM 5802 C CA . LEU A 1 724 ? 19.046 -18.943 -5.329 1.00 85.19 724 LEU A CA 1
ATOM 5803 C C . LEU A 1 724 ? 18.835 -19.301 -3.849 1.00 85.19 724 LEU A C 1
ATOM 5805 O O . LEU A 1 724 ? 19.284 -20.360 -3.413 1.00 85.19 724 LEU A O 1
ATOM 5809 N N . ARG A 1 725 ? 18.233 -18.422 -3.036 1.00 83.06 725 ARG A N 1
ATOM 5810 C CA . ARG A 1 725 ? 18.067 -18.637 -1.582 1.00 83.06 725 ARG A CA 1
ATOM 5811 C C . ARG A 1 725 ? 16.743 -19.315 -1.201 1.00 83.06 725 ARG A C 1
ATOM 5813 O O . ARG A 1 725 ? 16.550 -19.575 -0.018 1.00 83.06 725 ARG A O 1
ATOM 5820 N N . TRP A 1 726 ? 15.848 -19.593 -2.158 1.00 86.56 726 TRP A N 1
ATOM 5821 C CA . TRP A 1 726 ? 14.502 -20.136 -1.895 1.00 86.56 726 TRP A CA 1
ATOM 5822 C C . TRP A 1 726 ? 13.700 -19.303 -0.885 1.00 86.56 726 TRP A C 1
ATOM 5824 O O . TRP A 1 726 ? 12.903 -19.833 -0.117 1.00 86.56 726 TRP A O 1
ATOM 5834 N N . ARG A 1 727 ? 13.932 -17.981 -0.866 1.00 83.88 727 ARG A N 1
ATOM 5835 C CA . ARG A 1 727 ? 13.168 -17.046 -0.023 1.00 83.88 727 ARG A CA 1
ATOM 5836 C C . ARG A 1 727 ? 11.739 -16.890 -0.536 1.00 83.88 727 ARG A C 1
ATOM 5838 O O . ARG A 1 727 ? 10.816 -16.766 0.257 1.00 83.88 727 ARG A O 1
ATOM 5845 N N . ASP A 1 728 ? 11.598 -16.873 -1.855 1.00 86.44 728 ASP A N 1
ATOM 5846 C CA . ASP A 1 728 ? 10.333 -17.011 -2.560 1.00 86.44 728 ASP A CA 1
ATOM 5847 C C . ASP A 1 728 ? 10.342 -18.394 -3.228 1.00 86.44 728 ASP A C 1
ATOM 5849 O O . ASP A 1 728 ? 11.093 -18.594 -4.192 1.00 86.44 728 ASP A O 1
ATOM 5853 N N . PRO A 1 729 ? 9.572 -19.369 -2.714 1.00 86.25 729 PRO A N 1
ATOM 5854 C CA . PRO A 1 729 ? 9.557 -20.718 -3.264 1.00 86.25 729 PRO A CA 1
ATOM 5855 C C . PRO A 1 729 ? 9.164 -20.760 -4.743 1.00 86.25 729 PRO A C 1
ATOM 5857 O O . PRO A 1 729 ? 9.726 -21.550 -5.499 1.00 86.25 729 PRO A O 1
ATOM 5860 N N . ARG A 1 730 ? 8.231 -19.896 -5.167 1.00 87.75 730 ARG A N 1
ATOM 5861 C CA . ARG A 1 730 ? 7.698 -19.871 -6.536 1.00 87.75 730 ARG A CA 1
ATOM 5862 C C . ARG A 1 730 ? 8.682 -19.183 -7.478 1.00 87.75 730 ARG A C 1
ATOM 5864 O O . ARG A 1 730 ? 9.019 -19.734 -8.523 1.00 87.75 730 ARG A O 1
ATOM 5871 N N . GLY A 1 731 ? 9.203 -18.025 -7.069 1.00 88.62 731 GLY A N 1
ATOM 5872 C CA . GLY A 1 731 ? 10.194 -17.273 -7.840 1.00 88.62 731 GLY A CA 1
ATOM 5873 C C . GLY A 1 731 ? 11.500 -18.048 -8.049 1.00 88.62 731 GLY A C 1
ATOM 5874 O O . GLY A 1 731 ? 12.000 -18.127 -9.171 1.00 88.62 731 GLY A O 1
ATOM 5875 N N . THR A 1 732 ? 12.033 -18.688 -7.001 1.00 90.25 732 THR A N 1
ATOM 5876 C CA . THR A 1 732 ? 13.225 -19.541 -7.136 1.00 90.25 732 THR A CA 1
ATOM 5877 C C . THR A 1 732 ? 12.943 -20.783 -7.981 1.00 90.25 732 THR A C 1
ATOM 5879 O O . THR A 1 732 ? 13.781 -21.131 -8.808 1.00 90.25 732 THR A O 1
ATOM 5882 N N . ALA A 1 733 ? 11.781 -21.433 -7.842 1.00 90.00 733 ALA A N 1
ATOM 5883 C CA . ALA A 1 733 ? 11.433 -22.580 -8.685 1.00 90.00 733 ALA A CA 1
ATOM 5884 C C . ALA A 1 733 ? 11.414 -22.210 -10.178 1.00 90.00 733 ALA A C 1
ATOM 5886 O O . ALA A 1 733 ? 12.031 -22.906 -10.984 1.00 90.00 733 ALA A O 1
ATOM 5887 N N . LEU A 1 734 ? 10.790 -21.080 -10.536 1.00 91.12 734 LEU A N 1
ATOM 5888 C CA . LEU A 1 734 ? 10.803 -20.555 -11.905 1.00 91.12 734 LEU A CA 1
ATOM 5889 C C . LEU A 1 734 ? 12.225 -20.278 -12.400 1.00 91.12 734 LEU A C 1
ATOM 5891 O O . LEU A 1 734 ? 12.559 -20.637 -13.526 1.00 91.12 734 LEU A O 1
ATOM 5895 N N . PHE A 1 735 ? 13.080 -19.690 -11.560 1.00 91.88 735 PHE A N 1
ATOM 5896 C CA . PHE A 1 735 ? 14.474 -19.437 -11.920 1.00 91.88 735 PHE A CA 1
ATOM 5897 C C . PHE A 1 735 ? 15.271 -20.731 -12.136 1.00 91.88 735 PHE A C 1
ATOM 5899 O O . PHE A 1 735 ? 16.048 -20.826 -13.080 1.00 91.88 735 PHE A O 1
ATOM 5906 N N . VAL A 1 736 ? 15.056 -21.755 -11.308 1.00 92.50 736 VAL A N 1
ATOM 5907 C CA . VAL A 1 736 ? 15.700 -23.068 -11.459 1.00 92.50 736 VAL A CA 1
ATOM 5908 C C . VAL A 1 736 ? 15.254 -23.754 -12.757 1.00 92.50 736 VAL A C 1
ATOM 5910 O O . VAL A 1 736 ? 16.098 -24.281 -13.482 1.00 92.50 736 VAL A O 1
ATOM 5913 N N . ILE A 1 737 ? 13.961 -23.689 -13.096 1.00 92.44 737 ILE A N 1
ATOM 5914 C CA . ILE A 1 737 ? 13.430 -24.172 -14.384 1.00 92.44 737 ILE A CA 1
ATOM 5915 C C . ILE A 1 737 ? 14.044 -23.380 -15.543 1.00 92.44 737 ILE A C 1
ATOM 5917 O O . ILE A 1 737 ? 14.497 -23.972 -16.521 1.00 92.44 737 ILE A O 1
ATOM 5921 N N . PHE A 1 738 ? 14.128 -22.054 -15.420 1.00 92.62 738 PHE A N 1
ATOM 5922 C CA . PHE A 1 738 ? 14.777 -21.195 -16.407 1.00 92.62 738 PHE A CA 1
ATOM 5923 C C . PHE A 1 738 ? 16.253 -21.564 -16.606 1.00 92.62 738 PHE A C 1
ATOM 5925 O O . PHE A 1 738 ? 16.701 -21.648 -17.744 1.00 92.62 738 PHE A O 1
ATOM 5932 N N . CYS A 1 739 ? 17.007 -21.850 -15.540 1.00 93.50 739 CYS A N 1
ATOM 5933 C CA . CYS A 1 739 ? 18.386 -22.327 -15.656 1.00 93.50 739 CYS A CA 1
ATOM 5934 C C . CYS A 1 739 ? 18.474 -23.697 -16.340 1.00 93.50 739 CYS A C 1
ATOM 5936 O O . CYS A 1 739 ? 19.398 -23.924 -17.114 1.00 93.50 739 CYS A O 1
ATOM 5938 N N . LEU A 1 740 ? 17.522 -24.602 -16.095 1.00 94.06 740 LEU A N 1
ATOM 5939 C CA . LEU A 1 740 ? 17.471 -25.901 -16.769 1.00 94.06 740 LEU A CA 1
ATOM 5940 C C . LEU A 1 740 ? 17.216 -25.740 -18.274 1.00 94.06 740 LEU A C 1
ATOM 5942 O O . LEU A 1 740 ? 17.987 -26.254 -19.083 1.00 94.06 740 LEU A O 1
ATOM 5946 N N . VAL A 1 741 ? 16.192 -24.970 -18.654 1.00 93.81 741 VAL A N 1
ATOM 5947 C CA . VAL A 1 741 ? 15.865 -24.695 -20.063 1.00 93.81 741 VAL A CA 1
ATOM 5948 C C . VAL A 1 741 ? 16.998 -23.922 -20.739 1.00 93.81 741 VAL A C 1
ATOM 5950 O O . VAL A 1 741 ? 17.463 -24.320 -21.802 1.00 93.81 741 VAL A O 1
ATOM 5953 N N . GLY A 1 742 ? 17.504 -22.864 -20.102 1.00 90.75 742 GLY A N 1
ATOM 5954 C CA . GLY A 1 742 ? 18.629 -22.070 -20.595 1.00 90.75 742 GLY A CA 1
ATOM 5955 C C . GLY A 1 742 ? 19.896 -22.903 -20.786 1.00 90.75 742 GLY A C 1
ATOM 5956 O O . GLY A 1 742 ? 20.589 -22.741 -21.789 1.00 90.75 742 GLY A O 1
ATOM 5957 N N . GLY A 1 743 ? 20.168 -23.854 -19.887 1.00 90.94 743 GLY A N 1
ATOM 5958 C CA . GLY A 1 743 ? 21.257 -24.823 -20.023 1.00 90.94 743 GLY A CA 1
ATOM 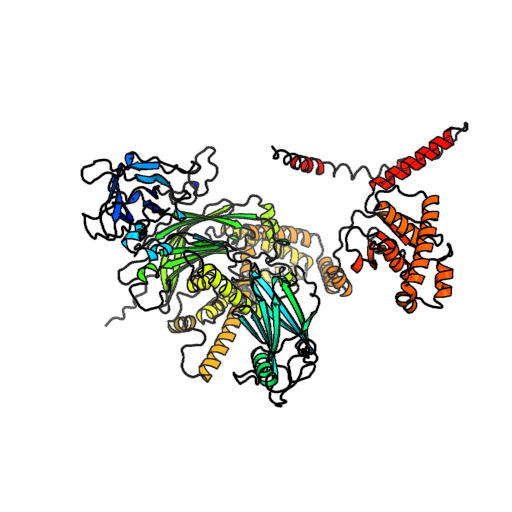5959 C C . GLY A 1 743 ? 21.097 -25.735 -21.243 1.00 90.94 743 GLY A C 1
ATOM 5960 O O . GLY A 1 743 ? 22.047 -25.900 -22.003 1.00 90.94 743 GLY A O 1
ATOM 5961 N N . ILE A 1 744 ? 19.894 -26.269 -21.480 1.00 91.25 744 ILE A N 1
ATOM 5962 C CA . ILE A 1 744 ? 19.598 -27.125 -22.644 1.00 91.25 744 ILE A CA 1
ATOM 5963 C C . ILE A 1 744 ? 19.722 -26.334 -23.951 1.00 91.25 744 ILE A C 1
ATOM 5965 O O . ILE A 1 744 ? 20.414 -26.766 -24.873 1.00 91.25 744 ILE A O 1
ATOM 5969 N N . VAL A 1 745 ? 19.099 -25.154 -24.027 1.00 89.94 745 VAL A N 1
ATOM 5970 C CA . VAL A 1 745 ? 19.112 -24.322 -25.240 1.00 89.94 745 VAL A CA 1
ATOM 5971 C C . VAL A 1 745 ? 20.527 -23.837 -25.549 1.00 89.94 745 VAL A C 1
ATOM 5973 O O . VAL A 1 745 ? 20.964 -23.924 -26.692 1.00 89.94 745 VAL A O 1
ATOM 5976 N N . SER A 1 746 ? 21.276 -23.367 -24.546 1.00 86.50 746 SER A N 1
ATOM 5977 C CA . SER A 1 746 ? 22.668 -22.939 -24.751 1.00 86.50 746 SER A CA 1
ATOM 5978 C C . SER A 1 746 ? 23.606 -24.095 -25.101 1.00 86.50 746 SER A C 1
ATOM 5980 O O . SER A 1 746 ? 24.637 -23.864 -25.723 1.00 86.50 746 SER A O 1
ATOM 5982 N N . TYR A 1 747 ? 23.275 -25.334 -24.721 1.00 87.75 747 TYR A N 1
ATOM 5983 C CA . TYR A 1 747 ? 24.037 -26.510 -25.135 1.00 87.75 747 TYR A CA 1
ATOM 5984 C C . TYR A 1 747 ? 23.748 -26.898 -26.591 1.00 87.75 747 TYR A C 1
ATOM 5986 O O . TYR A 1 747 ? 24.671 -27.305 -27.298 1.00 87.75 747 TYR A O 1
ATOM 5994 N N . ALA A 1 748 ? 22.490 -26.767 -27.026 1.00 87.75 748 ALA A N 1
ATOM 5995 C CA . ALA A 1 748 ? 22.044 -27.093 -28.380 1.00 87.75 748 ALA A CA 1
ATOM 5996 C C . ALA A 1 748 ? 22.414 -26.018 -29.418 1.00 87.75 748 ALA A C 1
ATOM 5998 O O . ALA A 1 748 ? 22.712 -26.346 -30.564 1.00 87.75 748 ALA A O 1
ATOM 5999 N N . VAL A 1 749 ? 22.400 -24.739 -29.029 1.00 85.00 749 VAL A N 1
ATOM 6000 C CA . VAL A 1 749 ? 22.660 -23.597 -29.916 1.00 85.00 749 VAL A CA 1
ATOM 6001 C C . VAL A 1 749 ? 24.078 -23.061 -29.687 1.00 85.00 749 VAL A C 1
ATOM 6003 O O . VAL A 1 749 ? 24.368 -22.586 -28.587 1.00 85.00 749 VAL A O 1
ATOM 6006 N N . PRO A 1 750 ? 24.958 -23.053 -30.709 1.00 82.00 750 PRO A N 1
ATOM 6007 C CA . PRO A 1 750 ? 26.310 -22.519 -30.577 1.00 82.00 750 PRO A CA 1
ATOM 6008 C C . PRO A 1 750 ? 26.319 -21.051 -30.134 1.00 82.00 750 PRO A C 1
ATOM 6010 O O . PRO A 1 750 ? 25.533 -20.232 -30.615 1.00 82.00 750 PRO A O 1
ATOM 6013 N N . PHE A 1 751 ? 27.282 -20.682 -29.285 1.00 76.69 751 PHE A N 1
ATOM 6014 C CA . PHE A 1 751 ? 27.430 -19.321 -28.744 1.00 76.69 751 PHE A CA 1
ATOM 6015 C C . PHE A 1 751 ? 27.502 -18.225 -29.827 1.00 76.69 751 PHE A C 1
ATOM 6017 O O . PHE A 1 751 ? 27.029 -17.107 -29.628 1.00 76.69 751 PHE A O 1
ATOM 6024 N N . ARG A 1 752 ? 28.025 -18.559 -31.013 1.00 80.00 752 ARG A N 1
ATOM 6025 C CA . ARG A 1 752 ? 28.107 -17.644 -32.164 1.00 80.00 752 ARG A CA 1
ATOM 6026 C C . ARG A 1 752 ? 26.734 -17.145 -32.617 1.00 80.00 752 ARG A C 1
ATOM 6028 O O . ARG A 1 752 ? 26.601 -15.972 -32.942 1.00 80.00 752 ARG A O 1
ATOM 6035 N N . VAL A 1 753 ? 25.713 -18.005 -32.591 1.00 82.19 753 VAL A N 1
ATOM 6036 C CA . VAL A 1 753 ? 24.342 -17.639 -32.988 1.00 82.19 753 VAL A CA 1
ATOM 6037 C C . VAL A 1 753 ? 23.769 -16.603 -32.021 1.00 82.19 753 VAL A C 1
ATOM 6039 O O . VAL A 1 753 ? 23.169 -15.627 -32.458 1.00 82.19 753 VAL A O 1
ATOM 6042 N N . TRP A 1 754 ? 24.033 -16.746 -30.720 1.00 77.44 754 TRP A N 1
ATOM 6043 C CA . TRP A 1 754 ? 23.625 -15.766 -29.711 1.00 77.44 754 TRP A CA 1
ATOM 6044 C C . TRP A 1 754 ? 24.272 -14.398 -29.919 1.00 77.44 754 TRP A C 1
ATOM 6046 O O . TRP A 1 754 ? 23.584 -13.385 -29.804 1.00 77.44 754 TRP A O 1
ATOM 6056 N N . ILE A 1 755 ? 25.561 -14.354 -30.274 1.00 80.94 755 ILE A N 1
ATOM 6057 C CA . ILE A 1 755 ? 26.241 -13.097 -30.619 1.00 80.94 755 ILE A CA 1
ATOM 6058 C C . ILE A 1 755 ? 25.609 -12.475 -31.862 1.00 80.94 755 ILE A C 1
ATOM 6060 O O . ILE A 1 755 ? 25.316 -11.286 -31.850 1.00 80.94 755 ILE A O 1
ATOM 6064 N N . VAL A 1 756 ? 25.363 -13.258 -32.916 1.00 84.69 756 VAL A N 1
ATOM 6065 C CA . VAL A 1 756 ? 24.745 -12.750 -34.150 1.00 84.69 756 VAL A CA 1
ATOM 6066 C C . VAL A 1 756 ? 23.355 -12.182 -33.871 1.00 84.69 756 VAL A C 1
ATOM 6068 O O . VAL A 1 756 ? 23.059 -11.078 -34.321 1.00 84.69 756 VAL A O 1
ATOM 6071 N N . VAL A 1 757 ? 22.523 -12.873 -33.087 1.00 84.44 757 VAL A N 1
ATOM 6072 C CA . VAL A 1 757 ? 21.194 -12.384 -32.684 1.00 84.44 757 VAL A CA 1
ATOM 6073 C C . VAL A 1 757 ? 21.305 -11.110 -31.845 1.00 84.44 757 VAL A C 1
ATOM 6075 O O . VAL A 1 757 ? 20.595 -10.146 -32.115 1.00 84.44 757 VAL A O 1
ATOM 6078 N N . LEU A 1 758 ? 22.212 -11.070 -30.864 1.00 82.56 758 LEU A N 1
ATOM 6079 C CA . LEU A 1 758 ? 22.419 -9.902 -30.007 1.00 82.56 758 LEU A CA 1
ATOM 6080 C C . LEU A 1 758 ? 22.902 -8.690 -30.811 1.00 82.56 758 LEU A C 1
ATOM 6082 O O . LEU A 1 758 ? 22.349 -7.605 -30.668 1.00 82.56 758 LEU A O 1
ATOM 6086 N N . VAL A 1 759 ? 23.901 -8.873 -31.676 1.00 86.00 759 VAL A N 1
ATOM 6087 C CA . VAL A 1 759 ? 24.424 -7.820 -32.555 1.00 86.00 759 VAL A CA 1
ATOM 6088 C C . VAL A 1 759 ? 23.337 -7.357 -33.517 1.00 86.00 759 VAL A C 1
ATOM 6090 O O . VAL A 1 759 ? 23.137 -6.157 -33.646 1.00 86.00 759 VAL A O 1
ATOM 6093 N N . SER A 1 760 ? 22.570 -8.270 -34.117 1.00 83.94 760 SER A N 1
ATOM 6094 C CA . SER A 1 760 ? 21.450 -7.914 -35.001 1.00 83.94 760 SER A CA 1
ATOM 6095 C C . SER A 1 760 ? 20.342 -7.155 -34.263 1.00 83.94 760 SER A C 1
ATOM 6097 O O . SER A 1 760 ? 19.730 -6.254 -34.829 1.00 83.94 760 SER A O 1
ATOM 6099 N N . TYR A 1 761 ? 20.091 -7.484 -32.993 1.00 80.25 761 TYR A N 1
ATOM 6100 C CA . TYR A 1 761 ? 19.118 -6.787 -32.152 1.00 80.25 761 TYR A CA 1
ATOM 6101 C C . TYR A 1 761 ? 19.598 -5.388 -31.742 1.00 80.25 761 TYR A C 1
ATOM 6103 O O . TYR A 1 761 ? 18.825 -4.436 -31.804 1.00 80.25 761 TYR A O 1
ATOM 6111 N N . VAL A 1 762 ? 20.868 -5.244 -31.349 1.00 81.50 762 VAL A N 1
ATOM 6112 C CA . VAL A 1 762 ? 21.469 -3.955 -30.956 1.00 81.50 762 VAL A CA 1
ATOM 6113 C C . VAL A 1 762 ? 21.663 -3.035 -32.164 1.00 81.50 762 VAL A C 1
ATOM 6115 O O . VAL A 1 762 ? 21.430 -1.836 -32.060 1.00 81.50 762 VAL A O 1
ATOM 6118 N N . MET A 1 763 ? 22.040 -3.594 -33.316 1.00 79.94 763 MET A N 1
ATOM 6119 C CA . MET A 1 763 ? 22.220 -2.871 -34.581 1.00 79.94 763 MET A CA 1
ATOM 6120 C C . MET A 1 763 ? 20.900 -2.675 -35.345 1.00 79.94 763 MET A C 1
ATOM 6122 O O . MET A 1 763 ? 20.917 -2.236 -36.496 1.00 79.94 763 MET A O 1
ATOM 6126 N N . ARG A 1 764 ? 19.750 -3.002 -34.736 1.00 78.25 764 ARG A N 1
ATOM 6127 C CA . ARG A 1 764 ? 18.434 -2.794 -35.346 1.00 78.25 764 ARG A CA 1
ATOM 6128 C C . ARG A 1 764 ? 18.236 -1.298 -35.657 1.00 78.25 764 ARG A C 1
ATOM 6130 O O . ARG A 1 764 ? 18.387 -0.476 -34.752 1.00 78.25 764 ARG A O 1
ATOM 6137 N N . PRO A 1 765 ? 17.858 -0.926 -36.896 1.00 70.44 765 PRO A N 1
ATOM 6138 C CA . PRO A 1 765 ? 17.689 0.474 -37.271 1.00 70.44 765 PRO A CA 1
ATOM 6139 C C . PRO A 1 765 ? 16.562 1.158 -36.470 1.00 70.44 765 PRO A C 1
ATOM 6141 O O . PRO A 1 765 ? 15.534 0.530 -36.192 1.00 70.44 765 PRO A O 1
ATOM 6144 N N . PRO A 1 766 ? 16.708 2.454 -36.125 1.00 55.66 766 PRO A N 1
ATOM 6145 C CA . PRO A 1 766 ? 15.749 3.188 -35.293 1.00 55.66 766 PRO A CA 1
ATOM 6146 C C . PRO A 1 766 ? 14.344 3.289 -35.910 1.00 55.66 766 PRO A C 1
ATOM 6148 O O . PRO A 1 766 ? 13.360 3.294 -35.172 1.00 55.66 766 PRO A O 1
ATOM 6151 N N . SER A 1 767 ? 14.222 3.238 -37.240 1.00 52.56 767 SER A N 1
ATOM 6152 C CA . SER A 1 767 ? 12.928 3.200 -37.940 1.00 52.56 767 SER A CA 1
ATOM 6153 C C . SER A 1 767 ? 12.078 1.970 -37.582 1.00 52.56 767 SER A C 1
ATOM 6155 O O . SER A 1 767 ? 10.854 2.065 -37.494 1.00 52.56 767 SER A O 1
ATOM 6157 N N . GLN A 1 768 ? 12.701 0.822 -37.279 1.00 50.53 768 GLN A N 1
ATOM 6158 C CA . GLN A 1 768 ? 11.982 -0.373 -36.816 1.00 50.53 768 GLN A CA 1
ATOM 6159 C C . GLN A 1 768 ? 11.481 -0.231 -35.367 1.00 50.53 768 GLN A C 1
ATOM 6161 O O . GLN A 1 768 ? 10.484 -0.854 -35.001 1.00 50.53 768 GLN A O 1
ATOM 6166 N N . ILE A 1 769 ? 12.131 0.601 -34.543 1.00 48.81 769 ILE A N 1
ATOM 6167 C CA . ILE A 1 769 ? 11.744 0.860 -33.144 1.00 48.81 769 ILE A CA 1
ATOM 6168 C C . ILE A 1 769 ? 10.527 1.793 -33.078 1.00 48.81 769 ILE A C 1
ATOM 6170 O O . ILE A 1 769 ? 9.654 1.597 -32.233 1.00 48.81 769 ILE A O 1
ATOM 6174 N N . GLU A 1 770 ? 10.450 2.781 -33.970 1.00 41.62 770 GLU A N 1
ATOM 6175 C CA . GLU A 1 770 ? 9.295 3.681 -34.079 1.00 41.62 770 GLU A CA 1
ATOM 6176 C C . GLU A 1 770 ? 8.070 2.986 -34.678 1.00 41.62 770 GLU A C 1
ATOM 6178 O O . GLU A 1 770 ? 6.964 3.204 -34.180 1.00 41.62 770 GLU A O 1
ATOM 6183 N N . SER A 1 771 ? 8.256 2.066 -35.638 1.00 41.09 771 SER A N 1
ATOM 6184 C CA . SER A 1 771 ? 7.138 1.275 -36.178 1.00 41.09 771 SER A CA 1
ATOM 6185 C C . SER A 1 771 ? 6.400 0.501 -35.077 1.00 41.09 771 SER A C 1
ATOM 6187 O O . SER A 1 771 ? 5.181 0.567 -35.015 1.00 41.09 771 SER A O 1
ATOM 6189 N N . ASN A 1 772 ? 7.130 -0.070 -34.106 1.00 40.75 772 ASN A N 1
ATOM 6190 C CA . ASN A 1 772 ? 6.562 -0.803 -32.968 1.00 40.75 772 ASN A CA 1
ATOM 6191 C C . ASN A 1 772 ? 5.837 0.074 -31.927 1.00 40.75 772 ASN A C 1
ATOM 6193 O O . ASN A 1 772 ? 5.136 -0.462 -31.069 1.00 40.75 772 ASN A O 1
ATOM 6197 N N . LYS A 1 773 ? 6.031 1.402 -31.943 1.00 40.72 773 LYS A N 1
ATOM 6198 C CA . LYS A 1 773 ? 5.359 2.337 -31.019 1.00 40.72 773 LYS A CA 1
ATOM 6199 C C . LYS A 1 773 ? 4.046 2.886 -31.578 1.00 40.72 773 LYS A C 1
ATOM 6201 O O . LYS A 1 773 ? 3.199 3.279 -30.784 1.00 40.72 773 LYS A O 1
ATOM 6206 N N . HIS A 1 774 ? 3.882 2.889 -32.902 1.00 36.88 774 HIS A N 1
ATOM 6207 C CA . HIS A 1 774 ? 2.650 3.306 -33.580 1.00 36.88 774 HIS A CA 1
ATOM 6208 C C . HIS A 1 774 ? 1.819 2.142 -34.127 1.00 36.88 774 HIS A C 1
ATOM 6210 O O . HIS A 1 774 ? 0.666 2.342 -34.496 1.00 36.88 774 HIS A O 1
ATOM 6216 N N . THR A 1 775 ? 2.341 0.917 -34.121 1.00 35.25 775 THR A N 1
ATOM 6217 C CA . THR A 1 775 ? 1.540 -0.277 -34.375 1.00 35.25 775 THR A CA 1
ATOM 6218 C C . THR A 1 775 ? 0.738 -0.673 -33.137 1.00 35.25 775 THR A C 1
ATOM 6220 O O . THR A 1 775 ? 1.022 -1.675 -32.481 1.00 35.25 775 THR A O 1
ATOM 6223 N N . GLU A 1 776 ? -0.356 0.040 -32.878 1.00 32.84 776 GLU A N 1
ATOM 6224 C CA . GLU A 1 776 ? -1.598 -0.703 -32.675 1.00 32.84 776 GLU A CA 1
ATOM 6225 C C . GLU A 1 776 ? -1.949 -1.317 -34.036 1.00 32.84 776 GLU A C 1
ATOM 6227 O O . GLU A 1 776 ? -2.779 -0.806 -34.782 1.00 32.84 776 GLU A O 1
ATOM 6232 N N . VAL A 1 777 ? -1.271 -2.417 -34.398 1.00 39.00 777 VAL A N 1
ATOM 6233 C CA . VAL A 1 777 ? -1.896 -3.368 -35.312 1.00 39.00 777 VAL A CA 1
ATOM 6234 C C . VAL A 1 777 ? -3.089 -3.872 -34.517 1.00 39.00 777 VAL A C 1
ATOM 6236 O O . VAL A 1 777 ? -2.958 -4.746 -33.659 1.00 39.00 777 VAL A O 1
ATOM 6239 N N . THR A 1 778 ? -4.252 -3.259 -34.735 1.00 34.22 778 THR A N 1
ATOM 6240 C CA . THR A 1 778 ? -5.501 -3.979 -34.531 1.00 34.22 778 THR A CA 1
ATOM 6241 C C . THR A 1 778 ? -5.308 -5.290 -35.281 1.00 34.22 778 THR A C 1
ATOM 6243 O O . THR A 1 778 ? -4.950 -5.246 -36.460 1.00 34.22 778 THR A O 1
ATOM 6246 N N . PRO A 1 779 ? -5.438 -6.458 -34.635 1.00 33.03 779 PRO A N 1
ATOM 6247 C CA . PRO A 1 779 ? -5.439 -7.707 -35.365 1.00 33.03 779 PRO A CA 1
ATOM 6248 C C . PRO A 1 779 ? -6.728 -7.716 -36.195 1.00 33.03 779 PRO A C 1
ATOM 6250 O O . PRO A 1 779 ? -7.739 -8.276 -35.786 1.00 33.03 779 PRO A O 1
ATOM 6253 N N . MET A 1 780 ? -6.725 -7.033 -37.343 1.00 43.00 780 MET A N 1
ATOM 6254 C CA . MET A 1 780 ? -7.740 -7.163 -38.380 1.00 43.00 780 MET A CA 1
ATOM 6255 C C . MET A 1 780 ? -7.475 -8.487 -39.088 1.00 43.00 780 MET A C 1
ATOM 6257 O O . MET A 1 780 ? -7.021 -8.533 -40.220 1.00 43.00 780 MET A O 1
ATOM 6261 N N . ILE A 1 781 ? -7.734 -9.579 -38.370 1.00 45.50 781 ILE A N 1
ATOM 6262 C CA . ILE A 1 781 ? -7.704 -10.954 -38.886 1.00 45.50 781 ILE A CA 1
ATOM 6263 C C . ILE A 1 781 ? -8.951 -11.219 -39.766 1.00 45.50 781 ILE A C 1
ATOM 6265 O O . ILE A 1 781 ? -9.093 -12.284 -40.351 1.00 45.50 781 ILE A O 1
ATOM 6269 N N . PHE A 1 782 ? -9.849 -10.238 -39.914 1.00 52.09 782 PHE A N 1
ATOM 6270 C CA . PHE A 1 782 ? -11.163 -10.413 -40.533 1.00 52.09 782 PHE A CA 1
ATOM 6271 C C . PHE A 1 782 ? -11.503 -9.319 -41.555 1.00 52.09 782 PHE A C 1
ATOM 6273 O O . PHE A 1 782 ? -12.614 -8.811 -41.516 1.00 52.09 782 PHE A O 1
ATOM 6280 N N . CYS A 1 783 ? -10.579 -8.923 -42.439 1.00 57.97 783 CYS A N 1
ATOM 6281 C CA . CYS A 1 783 ? -10.907 -8.059 -43.584 1.00 57.97 783 CYS A CA 1
ATOM 6282 C C . CYS A 1 783 ? -10.541 -8.720 -44.917 1.00 57.97 783 CYS A C 1
ATOM 6284 O O . CYS A 1 783 ? -9.444 -9.256 -45.057 1.00 57.97 783 CYS A O 1
ATOM 6286 N N . PHE A 1 784 ? -11.434 -8.630 -45.901 1.00 64.69 784 PHE A N 1
ATOM 6287 C CA . PHE A 1 784 ? -11.286 -9.201 -47.240 1.00 64.69 784 PHE A CA 1
ATOM 6288 C C . PHE A 1 784 ? -11.222 -8.080 -48.282 1.00 64.69 784 PHE A C 1
ATOM 6290 O O . PHE A 1 784 ? -12.055 -7.171 -48.253 1.00 64.69 784 PHE A O 1
ATOM 6297 N N . ASN A 1 785 ? -10.225 -8.142 -49.174 1.00 75.00 785 ASN A N 1
ATOM 6298 C CA . ASN A 1 785 ? -10.139 -7.258 -50.340 1.00 75.00 785 ASN A CA 1
ATOM 6299 C C . ASN A 1 785 ? -11.085 -7.773 -51.422 1.00 75.00 785 ASN A C 1
ATOM 6301 O O . ASN A 1 785 ? -10.976 -8.941 -51.794 1.00 75.00 785 ASN A O 1
ATOM 6305 N N . LEU A 1 786 ? -11.954 -6.911 -51.933 1.00 74.69 786 LEU A N 1
ATOM 6306 C CA . LEU A 1 786 ? -12.797 -7.203 -53.081 1.00 74.69 786 LEU A CA 1
ATOM 6307 C C . LEU A 1 786 ? -12.216 -6.514 -54.313 1.00 74.69 786 LEU A C 1
ATOM 6309 O O . LEU A 1 786 ? -12.109 -5.287 -54.322 1.00 74.69 786 LEU A O 1
ATOM 6313 N N . GLU A 1 787 ? -11.851 -7.289 -55.330 1.00 76.12 787 GLU A N 1
ATOM 6314 C CA . GLU A 1 787 ? -11.296 -6.741 -56.570 1.00 76.12 787 GLU A CA 1
ATOM 6315 C C . GLU A 1 787 ? -12.387 -6.003 -57.358 1.00 76.12 787 GLU A C 1
ATOM 6317 O O . GLU A 1 787 ? -13.411 -6.582 -57.723 1.00 76.12 787 GLU A O 1
ATOM 6322 N N . ILE A 1 788 ? -12.174 -4.711 -57.609 1.00 82.31 788 ILE A N 1
ATOM 6323 C CA . ILE A 1 788 ? -13.069 -3.866 -58.403 1.00 82.31 788 ILE A CA 1
ATOM 6324 C C . ILE A 1 788 ? -12.502 -3.722 -59.822 1.00 82.31 788 ILE A C 1
ATOM 6326 O O . ILE A 1 788 ? -11.295 -3.670 -60.040 1.00 82.31 788 ILE A O 1
ATOM 6330 N N . VAL A 1 789 ? -13.366 -3.626 -60.835 1.00 78.56 789 VAL A N 1
ATOM 6331 C CA . VAL A 1 789 ? -12.912 -3.429 -62.222 1.00 78.56 789 VAL A CA 1
ATOM 6332 C C . VAL A 1 789 ? -12.236 -2.060 -62.385 1.00 78.56 789 VAL A C 1
ATOM 6334 O O . VAL A 1 789 ? -12.771 -1.019 -62.000 1.00 78.56 789 VAL A O 1
ATOM 6337 N N . GLY A 1 790 ? -11.041 -2.048 -62.977 1.00 75.38 790 GLY A N 1
ATOM 6338 C CA . GLY A 1 790 ? -10.266 -0.836 -63.258 1.00 75.38 790 GLY A CA 1
ATOM 6339 C C . GLY A 1 790 ? -10.677 -0.136 -64.556 1.00 75.38 790 GLY A C 1
ATOM 6340 O O . GLY A 1 790 ? -9.912 -0.140 -65.514 1.00 75.38 790 GLY A O 1
ATOM 6341 N N . ASP A 1 791 ? -11.866 0.469 -64.600 1.00 76.06 791 ASP A N 1
ATOM 6342 C CA . ASP A 1 791 ? -12.450 1.116 -65.793 1.00 76.06 791 ASP A CA 1
ATOM 6343 C C . ASP A 1 791 ? -12.631 2.646 -65.649 1.00 76.06 791 ASP A C 1
ATOM 6345 O O . ASP A 1 791 ? -13.476 3.256 -66.307 1.00 76.06 791 ASP A O 1
ATOM 6349 N N . GLY A 1 792 ? -11.858 3.282 -64.761 1.00 77.38 792 GLY A N 1
ATOM 6350 C CA . GLY A 1 792 ? -12.017 4.694 -64.391 1.00 77.38 792 GLY A CA 1
ATOM 6351 C C . GLY A 1 792 ? -13.143 4.945 -63.380 1.00 77.38 792 GLY A C 1
ATOM 6352 O O . GLY A 1 792 ? -13.175 6.009 -62.769 1.00 77.38 792 GLY A O 1
ATOM 6353 N N . ARG A 1 793 ? -14.034 3.974 -63.115 1.00 85.25 793 ARG A N 1
ATOM 6354 C CA . ARG A 1 793 ? -15.082 4.062 -62.076 1.00 85.25 793 ARG A CA 1
ATOM 6355 C C . ARG A 1 793 ? -14.686 3.450 -60.737 1.00 85.25 793 ARG A C 1
ATOM 6357 O O . ARG A 1 793 ? -15.451 3.579 -59.786 1.00 85.25 793 ARG A O 1
ATOM 6364 N N . CYS A 1 794 ? -13.512 2.826 -60.637 1.00 87.31 794 CYS A N 1
ATOM 6365 C CA . CYS A 1 794 ? -13.095 2.029 -59.478 1.00 87.31 794 CYS A CA 1
ATOM 6366 C C . CYS A 1 794 ? -13.233 2.754 -58.127 1.00 87.31 794 CYS A C 1
ATOM 6368 O O . CYS A 1 794 ? -13.707 2.164 -57.156 1.00 87.31 794 CYS A O 1
ATOM 6370 N N . LEU A 1 795 ? -12.916 4.054 -58.064 1.00 89.56 795 LEU A N 1
ATOM 6371 C CA . LEU A 1 795 ? -13.095 4.840 -56.842 1.00 89.56 795 LEU A CA 1
ATOM 6372 C C . LEU A 1 795 ? -14.573 4.923 -56.431 1.00 89.56 795 LEU A C 1
ATOM 6374 O O . LEU A 1 795 ? -14.940 4.515 -55.336 1.00 89.56 795 LEU A O 1
ATOM 6378 N N . PHE A 1 796 ? -15.440 5.417 -57.311 1.00 91.06 796 PHE A N 1
ATOM 6379 C CA . PHE A 1 796 ? -16.860 5.575 -56.991 1.00 91.06 796 PHE A CA 1
ATOM 6380 C C . PHE A 1 796 ? -17.547 4.221 -56.786 1.00 91.06 796 PHE A C 1
ATOM 6382 O O . PHE A 1 796 ? -18.387 4.092 -55.900 1.00 91.06 796 PHE A O 1
ATOM 6389 N N . ARG A 1 797 ? -17.136 3.188 -57.531 1.00 88.62 797 ARG A N 1
ATOM 6390 C CA . ARG A 1 797 ? -17.655 1.823 -57.401 1.00 88.62 797 ARG A CA 1
ATOM 6391 C C . ARG A 1 797 ? -17.297 1.203 -56.046 1.00 88.62 797 ARG A C 1
ATOM 6393 O O . ARG A 1 797 ? -18.182 0.669 -55.381 1.00 88.62 797 ARG A O 1
ATOM 6400 N N . SER A 1 798 ? -16.053 1.352 -55.583 1.00 88.81 798 SER A N 1
ATOM 6401 C CA . SER A 1 798 ? -15.638 0.879 -54.250 1.00 88.81 798 SER A CA 1
ATOM 6402 C C . SER A 1 798 ? -16.369 1.605 -53.110 1.00 88.81 798 SER A C 1
ATOM 6404 O O . SER A 1 798 ? -16.778 0.970 -52.134 1.00 88.81 798 SER A O 1
ATOM 6406 N N . ILE A 1 799 ? -16.620 2.912 -53.254 1.00 90.44 799 ILE A N 1
ATOM 6407 C CA . ILE A 1 799 ? -17.378 3.705 -52.275 1.00 90.44 799 ILE A CA 1
ATOM 6408 C C . ILE A 1 799 ? -18.853 3.289 -52.239 1.00 90.44 799 ILE A C 1
ATOM 6410 O O . ILE A 1 799 ? -19.380 3.054 -51.153 1.00 90.44 799 ILE A O 1
ATOM 6414 N N . VAL A 1 800 ? -19.520 3.168 -53.393 1.00 89.12 800 VAL A N 1
ATOM 6415 C CA . VAL A 1 800 ? -20.928 2.730 -53.487 1.00 89.12 800 VAL A CA 1
ATOM 6416 C C . VAL A 1 800 ? -21.104 1.336 -52.903 1.00 89.12 800 VAL A C 1
ATOM 6418 O O . VAL A 1 800 ? -22.053 1.098 -52.155 1.00 89.12 800 VAL A O 1
ATOM 6421 N N . TYR A 1 801 ? -20.180 0.423 -53.203 1.00 86.19 801 TYR A N 1
ATOM 6422 C CA . TYR A 1 801 ? -20.197 -0.927 -52.656 1.00 86.19 801 TYR A CA 1
ATOM 6423 C C . TYR A 1 801 ? -20.110 -0.902 -51.124 1.00 86.19 801 TYR A C 1
ATOM 6425 O O . TYR A 1 801 ? -20.930 -1.501 -50.426 1.00 86.19 801 TYR A O 1
ATOM 6433 N N . GLY A 1 802 ? -19.167 -0.126 -50.580 1.00 85.44 802 GLY A N 1
ATOM 6434 C CA . GLY A 1 802 ? -19.051 0.070 -49.140 1.00 85.44 802 GLY A CA 1
ATOM 6435 C C . GLY A 1 802 ? -20.281 0.749 -48.519 1.00 85.44 802 GLY A C 1
ATOM 6436 O O . GLY A 1 802 ? -20.750 0.323 -47.463 1.00 85.44 802 GLY A O 1
ATOM 6437 N N . ALA A 1 803 ? -20.847 1.770 -49.154 1.00 85.00 803 ALA A N 1
ATOM 6438 C CA . ALA A 1 803 ? -22.060 2.426 -48.671 1.00 85.00 803 ALA A CA 1
ATOM 6439 C C . ALA A 1 803 ? -23.257 1.456 -48.637 1.00 85.00 803 ALA A C 1
ATOM 6441 O O . ALA A 1 803 ? -23.980 1.403 -47.641 1.00 85.00 803 ALA A O 1
ATOM 6442 N N . SER A 1 804 ? -23.411 0.626 -49.674 1.00 81.62 804 SER A N 1
ATOM 6443 C CA . SER A 1 804 ? -24.515 -0.335 -49.810 1.00 81.62 804 SER A CA 1
ATOM 6444 C C . SER A 1 804 ? -24.508 -1.365 -48.679 1.00 81.62 804 SER A C 1
ATOM 6446 O O . SER A 1 804 ? -25.515 -1.493 -47.982 1.00 81.62 804 SER A O 1
ATOM 6448 N N . LEU A 1 805 ? -23.340 -1.957 -48.387 1.00 76.81 805 LEU A N 1
ATOM 6449 C CA . LEU A 1 805 ? -23.136 -2.897 -47.270 1.00 76.81 805 LEU A CA 1
ATOM 6450 C C . LEU A 1 805 ? -23.551 -2.337 -45.900 1.00 76.81 805 LEU A C 1
ATOM 6452 O O . LEU A 1 805 ? -23.889 -3.088 -44.990 1.00 76.81 805 LEU A O 1
ATOM 6456 N N . ARG A 1 806 ? -23.491 -1.015 -45.724 1.00 74.62 806 ARG A N 1
ATOM 6457 C CA . ARG A 1 806 ? -23.785 -0.347 -44.446 1.00 74.62 806 ARG A CA 1
ATOM 6458 C C . ARG A 1 806 ? -25.231 0.122 -44.341 1.00 74.62 806 ARG A C 1
ATOM 6460 O O . ARG A 1 806 ? -25.686 0.417 -43.243 1.00 74.62 806 ARG A O 1
ATOM 6467 N N . SER A 1 807 ? -25.938 0.174 -45.467 1.00 67.75 807 SER A N 1
ATOM 6468 C CA . SER A 1 807 ? -27.337 0.599 -45.562 1.00 67.75 807 SER A CA 1
ATOM 6469 C C . SER A 1 807 ? -28.352 -0.553 -45.452 1.00 67.75 807 SER A C 1
ATOM 6471 O O . SER A 1 807 ? -29.530 -0.324 -45.696 1.00 67.75 807 SER A O 1
ATOM 6473 N N . GLU A 1 808 ? -27.907 -1.772 -45.104 1.00 56.91 808 GLU A N 1
ATOM 6474 C CA . GLU A 1 808 ? -28.699 -3.027 -45.078 1.00 56.91 808 GLU A CA 1
ATOM 6475 C C . GLU A 1 808 ? -29.360 -3.408 -46.422 1.00 56.91 808 GLU A C 1
ATOM 6477 O O . GLU A 1 808 ? -30.195 -4.310 -46.475 1.00 56.91 808 GLU A O 1
ATOM 6482 N N . ASN A 1 809 ? -28.965 -2.769 -47.526 1.00 55.09 809 ASN A N 1
ATOM 6483 C CA . ASN A 1 809 ? -29.470 -3.075 -48.862 1.00 55.09 809 ASN A CA 1
ATOM 6484 C C . ASN A 1 809 ? -28.555 -4.062 -49.602 1.00 55.09 809 ASN A C 1
ATOM 6486 O O . ASN A 1 809 ? -27.345 -4.101 -49.376 1.00 55.09 809 ASN A O 1
ATOM 6490 N N . PHE A 1 810 ? -29.173 -4.849 -50.489 1.00 61.59 810 PHE A N 1
ATOM 6491 C CA . PHE A 1 810 ? -28.565 -5.871 -51.348 1.00 61.59 810 PHE A CA 1
ATOM 6492 C C . PHE A 1 810 ? -27.241 -5.423 -51.991 1.00 61.59 810 PHE A C 1
ATOM 6494 O O . PHE A 1 810 ? -27.090 -4.262 -52.374 1.00 61.59 810 PHE A O 1
ATOM 6501 N N . VAL A 1 811 ? -26.298 -6.361 -52.141 1.00 63.81 811 VAL A N 1
ATOM 6502 C CA . VAL A 1 811 ? -25.027 -6.133 -52.842 1.00 63.81 811 VAL A CA 1
ATOM 6503 C C . VAL A 1 811 ? -25.325 -5.917 -54.332 1.00 63.81 811 VAL A C 1
ATOM 6505 O O . VAL A 1 811 ? -25.766 -6.851 -54.992 1.00 63.81 811 VAL A O 1
ATOM 6508 N N . PRO A 1 812 ? -25.133 -4.709 -54.891 1.00 68.62 812 PRO A N 1
ATOM 6509 C CA . PRO A 1 812 ? -25.561 -4.416 -56.257 1.00 68.62 812 PRO A CA 1
ATOM 6510 C C . PRO A 1 812 ? -24.787 -5.259 -57.282 1.00 68.62 812 PRO A C 1
ATOM 6512 O O . PRO A 1 812 ? -23.568 -5.391 -57.169 1.00 68.62 812 PRO A O 1
ATOM 6515 N N . SER A 1 813 ? -25.472 -5.778 -58.308 1.00 73.44 813 SER A N 1
ATOM 6516 C CA . SER A 1 813 ? -24.829 -6.443 -59.452 1.00 73.44 813 SER A CA 1
ATOM 6517 C C . SER A 1 813 ? -23.931 -5.468 -60.226 1.00 73.44 813 SER A C 1
ATOM 6519 O O . SER A 1 813 ? -24.077 -4.248 -60.110 1.00 73.44 813 SER A O 1
ATOM 6521 N N . GLU A 1 814 ? -23.003 -5.971 -61.043 1.00 71.88 814 GLU A N 1
ATOM 6522 C CA . GLU A 1 814 ? -22.011 -5.133 -61.742 1.00 71.88 814 GLU A CA 1
ATOM 6523 C C . GLU A 1 814 ? -22.647 -4.021 -62.614 1.00 71.88 814 GLU A C 1
ATOM 6525 O O . GLU A 1 814 ? -22.134 -2.895 -62.694 1.00 71.88 814 GLU A O 1
ATOM 6530 N N . SER A 1 815 ? -23.819 -4.284 -63.210 1.00 75.06 815 SER A N 1
ATOM 6531 C CA . SER A 1 815 ? -24.578 -3.288 -63.980 1.00 75.06 815 SER A CA 1
ATOM 6532 C C . SER A 1 815 ? -25.142 -2.169 -63.097 1.00 75.06 815 SER A C 1
ATOM 6534 O O . SER A 1 815 ? -25.056 -0.997 -63.460 1.00 75.06 815 SER A O 1
ATOM 6536 N N . VAL A 1 816 ? -25.659 -2.513 -61.913 1.00 78.56 816 VAL A N 1
ATOM 6537 C CA . VAL A 1 816 ? -26.220 -1.556 -60.941 1.00 78.56 816 VAL A CA 1
ATOM 6538 C C . VAL A 1 816 ? -25.108 -0.754 -60.264 1.00 78.56 816 VAL A C 1
ATOM 6540 O O . VAL A 1 816 ? -25.236 0.453 -60.071 1.00 78.56 816 VAL A O 1
ATOM 6543 N N . GLN A 1 817 ? -23.973 -1.390 -59.969 1.00 80.94 817 GLN A N 1
ATOM 6544 C CA . GLN A 1 817 ? -22.769 -0.719 -59.475 1.00 80.94 817 GLN A CA 1
ATOM 6545 C C . GLN A 1 817 ? -22.283 0.373 -60.429 1.00 80.94 817 GLN A C 1
ATOM 6547 O O . GLN A 1 817 ? -21.797 1.411 -59.985 1.00 80.94 817 GLN A O 1
ATOM 6552 N N . THR A 1 818 ? -22.407 0.145 -61.737 1.00 83.00 818 THR A N 1
ATOM 6553 C CA . THR A 1 818 ? -22.008 1.115 -62.760 1.00 83.00 818 THR A CA 1
ATOM 6554 C C . THR A 1 818 ? -22.927 2.336 -62.764 1.00 83.00 818 THR A C 1
ATOM 6556 O O . THR A 1 818 ? -22.427 3.460 -62.751 1.00 83.00 818 THR A O 1
ATOM 6559 N N . GLU A 1 819 ? -24.244 2.129 -62.703 1.00 85.94 819 GLU A N 1
ATOM 6560 C CA . GLU A 1 819 ? -25.230 3.215 -62.636 1.00 85.94 819 GLU A CA 1
ATOM 6561 C C . GLU A 1 819 ? -25.074 4.048 -61.355 1.00 85.94 819 GLU A C 1
ATOM 6563 O O . GLU A 1 819 ? -24.974 5.273 -61.414 1.00 85.94 819 GLU A O 1
ATOM 6568 N N . LEU A 1 820 ? -24.957 3.386 -60.201 1.00 87.12 820 LEU A N 1
ATOM 6569 C CA . LEU A 1 820 ? -24.782 4.055 -58.911 1.00 87.12 820 LEU A CA 1
ATOM 6570 C C . LEU A 1 820 ? -23.437 4.786 -58.799 1.00 87.12 820 LEU A C 1
ATOM 6572 O O . LEU A 1 820 ? -23.366 5.845 -58.175 1.00 87.12 820 LEU A O 1
ATOM 6576 N N . ALA A 1 821 ? -22.366 4.251 -59.392 1.00 88.38 821 ALA A N 1
ATOM 6577 C CA . ALA A 1 821 ? -21.072 4.927 -59.426 1.00 88.38 821 ALA A CA 1
ATOM 6578 C C . ALA A 1 821 ? -21.122 6.207 -60.274 1.00 88.38 821 ALA A C 1
ATOM 6580 O O . ALA A 1 821 ? -20.529 7.214 -59.886 1.00 88.38 821 ALA A O 1
ATOM 6581 N N . ASP A 1 822 ? -21.837 6.187 -61.402 1.00 89.94 822 ASP A N 1
ATOM 6582 C CA . ASP A 1 822 ? -22.012 7.365 -62.257 1.00 89.94 822 ASP A CA 1
ATOM 6583 C C . ASP A 1 822 ? -22.950 8.408 -61.611 1.00 89.94 822 ASP A C 1
ATOM 6585 O O . ASP A 1 822 ? -22.664 9.606 -61.683 1.00 89.94 822 ASP A O 1
ATOM 6589 N N . ASP A 1 823 ? -23.989 7.980 -60.883 1.00 91.31 823 ASP A N 1
ATOM 6590 C CA . ASP A 1 823 ? -24.844 8.866 -60.074 1.00 91.31 823 ASP A CA 1
ATOM 6591 C C . ASP A 1 823 ? -24.075 9.510 -58.905 1.00 91.31 823 ASP A C 1
ATOM 6593 O O . ASP A 1 823 ? -24.120 10.730 -58.715 1.00 91.31 823 ASP A O 1
ATOM 6597 N N . LEU A 1 824 ? -23.296 8.726 -58.147 1.00 92.25 824 LEU A N 1
ATOM 6598 C CA . LEU A 1 824 ? -22.457 9.256 -57.067 1.00 92.25 824 LEU A CA 1
ATOM 6599 C C . LEU A 1 824 ? -21.429 10.257 -57.607 1.00 92.25 824 LEU A C 1
ATOM 6601 O O . LEU A 1 824 ? -21.227 11.314 -57.012 1.00 92.25 824 LEU A O 1
ATOM 6605 N N . ARG A 1 825 ? -20.810 9.955 -58.752 1.00 93.06 825 ARG A N 1
ATOM 6606 C CA . ARG A 1 825 ? -19.877 10.855 -59.438 1.00 93.06 825 ARG A CA 1
ATOM 6607 C C . ARG A 1 825 ? -20.544 12.177 -59.826 1.00 93.06 825 ARG A C 1
ATOM 6609 O O . ARG A 1 825 ? -19.959 13.235 -59.595 1.00 93.06 825 ARG A O 1
ATOM 6616 N N . ALA A 1 826 ? -21.760 12.143 -60.373 1.00 92.38 826 ALA A N 1
ATOM 6617 C CA . ALA A 1 826 ? -22.508 13.355 -60.709 1.00 92.38 826 ALA A CA 1
ATOM 6618 C C . ALA A 1 826 ? -22.797 14.209 -59.462 1.00 92.38 826 ALA A C 1
ATOM 6620 O O . ALA A 1 826 ? -22.547 15.415 -59.475 1.00 92.38 826 ALA A O 1
ATOM 6621 N N . LYS A 1 827 ? -23.216 13.576 -58.359 1.00 93.81 827 LYS A N 1
ATOM 6622 C CA . LYS A 1 827 ? -23.459 14.248 -57.071 1.00 93.81 827 LYS A CA 1
ATOM 6623 C C . LYS A 1 827 ? -22.190 14.835 -56.458 1.00 93.81 827 LYS A C 1
ATOM 6625 O O . LYS A 1 827 ? -22.232 15.923 -55.896 1.00 93.81 827 LYS A O 1
ATOM 6630 N N . VAL A 1 828 ? -21.057 14.147 -56.585 1.00 93.94 828 VAL A N 1
ATOM 6631 C CA . VAL A 1 828 ? -19.751 14.662 -56.147 1.00 93.94 828 VAL A CA 1
ATOM 6632 C C . VAL A 1 828 ? -19.353 15.895 -56.958 1.00 93.94 828 VAL A C 1
ATOM 6634 O O . VAL A 1 828 ? -18.932 16.892 -56.374 1.00 93.94 828 VAL A O 1
ATOM 6637 N N . ALA A 1 829 ? -19.561 15.882 -58.277 1.00 92.19 829 ALA A N 1
ATOM 6638 C CA . ALA A 1 829 ? -19.334 17.053 -59.123 1.00 92.19 829 ALA A CA 1
ATOM 6639 C C . ALA A 1 829 ? -20.252 18.236 -58.754 1.00 92.19 829 ALA A C 1
ATOM 6641 O O . ALA A 1 829 ? -19.816 19.386 -58.790 1.00 92.19 829 ALA A O 1
ATOM 6642 N N . ASP A 1 830 ? -21.505 17.974 -58.374 1.00 93.19 830 ASP A N 1
ATOM 6643 C CA . ASP A 1 830 ? -22.426 19.006 -57.882 1.00 93.19 830 ASP A CA 1
ATOM 6644 C C . ASP A 1 830 ? -21.990 19.561 -56.512 1.00 93.19 830 ASP A C 1
ATOM 6646 O O . ASP A 1 830 ? -22.052 20.773 -56.284 1.00 93.19 830 ASP A O 1
ATOM 6650 N N . GLU A 1 831 ? -21.494 18.706 -55.611 1.00 93.25 831 GLU A N 1
ATOM 6651 C CA . GLU A 1 831 ? -21.005 19.127 -54.292 1.00 93.25 831 GLU A CA 1
ATOM 6652 C C . GLU A 1 831 ? -19.731 19.982 -54.406 1.00 93.25 831 GLU A C 1
ATOM 6654 O O . GLU A 1 831 ? -19.595 20.957 -53.666 1.00 93.25 831 GLU A O 1
ATOM 6659 N N . PHE A 1 832 ? -18.860 19.715 -55.389 1.00 93.06 832 PHE A N 1
ATOM 6660 C CA . PHE A 1 832 ? -17.750 20.614 -55.727 1.00 93.06 832 PHE A CA 1
ATOM 6661 C C . PHE A 1 832 ? -18.247 22.016 -56.094 1.00 93.06 832 PHE A C 1
ATOM 6663 O O . PHE A 1 832 ? -17.774 22.999 -55.527 1.00 93.06 832 PHE A O 1
ATOM 6670 N N . VAL A 1 833 ? -19.238 22.134 -56.990 1.00 91.31 833 VAL A N 1
ATOM 6671 C CA . VAL A 1 833 ? -19.805 23.440 -57.388 1.00 91.31 833 VAL A CA 1
ATOM 6672 C C . VAL A 1 833 ? -20.398 24.173 -56.186 1.00 91.31 833 VAL A C 1
ATOM 6674 O O . VAL A 1 833 ? -20.183 25.373 -56.014 1.00 91.31 833 VAL A O 1
ATOM 6677 N N . LYS A 1 834 ? -21.111 23.448 -55.322 1.00 91.69 834 LYS A N 1
ATOM 6678 C CA . LYS A 1 834 ? -21.713 23.993 -54.101 1.00 91.69 834 LYS A CA 1
ATOM 6679 C C . LYS A 1 834 ? -20.668 24.485 -53.096 1.00 91.69 834 LYS A C 1
ATOM 6681 O O . LYS A 1 834 ? -20.925 25.453 -52.386 1.00 91.69 834 LYS A O 1
ATOM 6686 N N . ARG A 1 835 ? -19.498 23.844 -53.046 1.00 89.81 835 ARG A N 1
ATOM 6687 C CA . ARG A 1 835 ? -18.382 24.166 -52.141 1.00 89.81 835 ARG A CA 1
ATOM 6688 C C . ARG A 1 835 ? -17.194 24.782 -52.879 1.00 89.81 835 ARG A C 1
ATOM 6690 O O . ARG A 1 835 ? -16.043 24.535 -52.513 1.00 89.81 835 ARG A O 1
ATOM 6697 N N . LYS A 1 836 ? -17.446 25.590 -53.915 1.00 88.12 836 LYS A N 1
ATOM 6698 C CA . LYS A 1 836 ? -16.386 26.175 -54.757 1.00 88.12 836 LYS A CA 1
ATOM 6699 C C . LYS A 1 836 ? -15.347 26.950 -53.937 1.00 88.12 836 LYS A C 1
ATOM 6701 O O . LYS A 1 836 ? -14.155 26.742 -54.128 1.00 88.12 836 LYS A O 1
ATOM 6706 N N . GLU A 1 837 ? -15.778 27.755 -52.965 1.00 84.06 837 GLU A N 1
ATOM 6707 C CA . GLU A 1 837 ? -14.872 28.541 -52.106 1.00 84.06 837 GLU A CA 1
ATOM 6708 C C . GLU A 1 837 ? -13.946 27.671 -51.233 1.00 84.06 837 GLU A C 1
ATOM 6710 O O . GLU A 1 837 ? -12.805 28.048 -50.975 1.00 84.06 837 GLU A O 1
ATOM 6715 N N . GLU A 1 838 ? -14.410 26.491 -50.809 1.00 81.38 838 GLU A N 1
ATOM 6716 C CA . GLU A 1 838 ? -13.653 25.569 -49.950 1.00 81.38 838 GLU A CA 1
ATOM 6717 C C . GLU A 1 838 ? -12.753 24.623 -50.753 1.00 81.38 838 GLU A C 1
ATOM 6719 O O . GLU A 1 838 ? -11.738 24.167 -50.228 1.00 81.38 838 GLU A O 1
ATOM 6724 N N . SER A 1 839 ? -13.120 24.324 -52.006 1.00 84.81 839 SER A N 1
ATOM 6725 C CA . SER A 1 839 ? -12.481 23.283 -52.823 1.00 84.81 839 SER A CA 1
ATOM 6726 C C . SER A 1 839 ? -11.527 23.791 -53.898 1.00 84.81 839 SER A C 1
ATOM 6728 O O . SER A 1 839 ? -10.584 23.093 -54.266 1.00 84.81 839 SER A O 1
ATOM 6730 N N . GLN A 1 840 ? -11.706 25.027 -54.367 1.00 86.12 840 GLN A N 1
ATOM 6731 C CA . GLN A 1 840 ? -10.923 25.572 -55.476 1.00 86.12 840 GLN A CA 1
ATOM 6732 C C . GLN A 1 840 ? -9.416 25.650 -55.190 1.00 86.12 840 GLN A C 1
ATOM 6734 O O . GLN A 1 840 ? -8.620 25.541 -56.116 1.00 86.12 840 GLN A O 1
ATOM 6739 N N . TRP A 1 841 ? -9.002 25.835 -53.933 1.00 83.44 841 TRP A N 1
ATOM 6740 C CA . TRP A 1 841 ? -7.588 26.043 -53.600 1.00 83.44 841 TRP A CA 1
ATOM 6741 C C . TRP A 1 841 ? -6.731 24.767 -53.653 1.00 83.44 841 TRP A C 1
ATOM 6743 O O . TRP A 1 841 ? -5.511 24.888 -53.754 1.00 83.44 841 TRP A O 1
ATOM 6753 N N . PHE A 1 842 ? -7.335 23.572 -53.583 1.00 83.00 842 PHE A N 1
ATOM 6754 C CA . PHE A 1 842 ? -6.621 22.285 -53.636 1.00 83.00 842 PHE A CA 1
ATOM 6755 C C . PHE A 1 842 ? -6.836 21.507 -54.941 1.00 83.00 842 PHE A C 1
ATOM 6757 O O . PHE A 1 842 ? -6.304 20.409 -55.088 1.00 83.00 842 PHE A O 1
ATOM 6764 N N . ILE A 1 843 ? -7.601 22.057 -55.888 1.00 86.38 843 ILE A N 1
ATOM 6765 C CA . ILE A 1 843 ? -7.745 21.498 -57.234 1.00 86.38 843 ILE A CA 1
ATOM 6766 C C . ILE A 1 843 ? -6.636 22.065 -58.120 1.00 86.38 843 ILE A C 1
ATOM 6768 O O . ILE A 1 843 ? -6.478 23.279 -58.249 1.00 86.38 843 ILE A O 1
ATOM 6772 N N . GLU A 1 844 ? -5.860 21.181 -58.741 1.00 76.88 844 GLU A N 1
ATOM 6773 C CA . GLU A 1 844 ? -4.804 21.570 -59.672 1.00 76.88 844 GLU A CA 1
ATOM 6774 C C . GLU A 1 844 ? -5.404 21.894 -61.051 1.00 76.88 844 GLU A C 1
ATOM 6776 O O . GLU A 1 844 ? -5.900 21.012 -61.749 1.00 76.88 844 GLU A O 1
ATOM 6781 N N . GLY A 1 845 ? -5.346 23.166 -61.460 1.00 82.62 845 GLY A N 1
ATOM 6782 C CA . GLY A 1 845 ? -5.811 23.628 -62.774 1.00 82.62 845 GLY A CA 1
ATOM 6783 C C . GLY A 1 845 ? -7.059 24.512 -62.720 1.00 82.62 845 GLY A C 1
ATOM 6784 O O . GLY A 1 845 ? -7.367 25.126 -61.700 1.00 82.62 845 GLY A O 1
ATOM 6785 N N . ASP A 1 846 ? -7.753 24.635 -63.854 1.00 88.75 846 ASP A N 1
ATOM 6786 C CA . ASP A 1 846 ? -8.998 25.402 -63.937 1.00 88.75 846 ASP A CA 1
ATOM 6787 C C . ASP A 1 846 ? -10.157 24.617 -63.304 1.00 88.75 846 ASP A C 1
ATOM 6789 O O . ASP A 1 846 ? -10.475 23.506 -63.731 1.00 88.75 846 ASP A O 1
ATOM 6793 N N . PHE A 1 847 ? -10.790 25.203 -62.285 1.00 90.00 847 PHE A N 1
ATOM 6794 C CA . PHE A 1 847 ? -11.823 24.543 -61.481 1.00 90.00 847 PHE A CA 1
ATOM 6795 C C . PHE A 1 847 ? -13.027 24.098 -62.316 1.00 90.00 847 PHE A C 1
ATOM 6797 O O . PHE A 1 847 ? -13.521 22.983 -62.158 1.00 90.00 847 PHE A O 1
ATOM 6804 N N . ASP A 1 848 ? -13.506 24.964 -63.209 1.00 88.12 848 ASP A N 1
ATOM 6805 C CA . ASP A 1 848 ? -14.705 24.681 -63.996 1.00 88.12 848 ASP A CA 1
ATOM 6806 C C . ASP A 1 848 ? -14.413 23.592 -65.050 1.00 88.12 848 ASP A C 1
ATOM 6808 O O . ASP A 1 848 ? -15.238 22.700 -65.273 1.00 88.12 848 ASP A O 1
ATOM 6812 N N . THR A 1 849 ? -13.197 23.578 -65.608 1.00 89.12 849 THR A N 1
ATOM 6813 C CA . THR A 1 849 ? -12.698 22.486 -66.456 1.00 89.12 849 THR A CA 1
ATOM 6814 C C . THR A 1 849 ? -12.594 21.173 -65.673 1.00 89.12 849 THR A C 1
ATOM 6816 O O . THR A 1 849 ? -13.148 20.170 -66.123 1.00 89.12 849 THR A O 1
ATOM 6819 N N . TYR A 1 850 ? -11.995 21.178 -64.478 1.00 89.25 850 TYR A N 1
ATOM 6820 C CA . TYR A 1 850 ? -11.859 19.998 -63.611 1.00 89.25 850 TYR A CA 1
ATOM 6821 C C . TYR A 1 850 ? -13.215 19.360 -63.271 1.00 89.25 850 TYR A C 1
ATOM 6823 O O . TYR A 1 850 ? -13.418 18.160 -63.461 1.00 89.25 850 TYR A O 1
ATOM 6831 N N . VAL A 1 851 ? -14.192 20.171 -62.851 1.00 89.25 851 VAL A N 1
ATOM 6832 C CA . VAL A 1 851 ? -15.551 19.696 -62.538 1.00 89.25 851 VAL A CA 1
ATOM 6833 C C . VAL A 1 851 ? -16.262 19.156 -63.786 1.00 89.25 851 VAL A C 1
ATOM 6835 O O . VAL A 1 851 ? -17.039 18.204 -63.696 1.00 89.25 851 VAL A O 1
ATOM 6838 N N . SER A 1 852 ? -16.005 19.724 -64.968 1.00 87.38 852 SER A N 1
ATOM 6839 C CA . SER A 1 852 ? -16.548 19.192 -66.226 1.00 87.38 852 SER A CA 1
ATOM 6840 C C . SER A 1 852 ? -15.919 17.850 -66.622 1.00 87.38 852 SER A C 1
ATOM 6842 O O . SER A 1 852 ? -16.589 17.001 -67.216 1.00 87.38 852 SER A O 1
ATOM 6844 N N . GLU A 1 853 ? -14.647 17.635 -66.279 1.00 88.19 853 GLU A N 1
ATOM 6845 C CA . GLU A 1 853 ? -13.922 16.400 -66.562 1.00 88.19 853 GLU A CA 1
ATOM 6846 C C . GLU A 1 853 ? -14.310 15.280 -65.607 1.00 88.19 853 GLU A C 1
ATOM 6848 O O . GLU A 1 853 ? -14.593 14.180 -66.077 1.00 88.19 853 GLU A O 1
ATOM 6853 N N . ILE A 1 854 ? -14.436 15.551 -64.305 1.00 87.94 854 ILE A N 1
ATOM 6854 C CA . ILE A 1 854 ? -14.779 14.511 -63.325 1.00 87.94 854 ILE A CA 1
ATOM 6855 C C . ILE A 1 854 ? -16.192 13.944 -63.524 1.00 87.94 854 ILE A C 1
ATOM 6857 O O . ILE A 1 854 ? -16.470 12.827 -63.099 1.00 87.94 854 ILE A O 1
ATOM 6861 N N . ARG A 1 855 ? -17.083 14.663 -64.228 1.00 88.38 855 ARG A N 1
ATOM 6862 C CA . ARG A 1 855 ? -18.397 14.143 -64.656 1.00 88.38 855 ARG A CA 1
ATOM 6863 C C . ARG A 1 855 ? -18.297 13.053 -65.724 1.00 88.38 855 ARG A C 1
ATOM 6865 O O . ARG A 1 855 ? -19.248 12.295 -65.900 1.00 88.38 855 ARG A O 1
ATOM 6872 N N . LYS A 1 856 ? -17.183 12.963 -66.455 1.00 86.00 856 LYS A N 1
ATOM 6873 C CA . LYS A 1 856 ? -16.977 11.935 -67.480 1.00 86.00 856 LYS A CA 1
ATOM 6874 C C . LYS A 1 856 ? -16.600 10.618 -66.807 1.00 86.00 856 LYS A C 1
ATOM 6876 O O . LYS A 1 856 ? -15.719 10.554 -65.954 1.00 86.00 856 LYS A O 1
ATOM 6881 N N . SER A 1 857 ? -17.245 9.536 -67.223 1.00 79.06 857 SER A N 1
ATOM 6882 C CA . SER A 1 857 ? -17.144 8.239 -66.551 1.00 79.06 857 SER A CA 1
ATOM 6883 C C . SER A 1 857 ? -15.769 7.561 -66.640 1.00 79.06 857 SER A C 1
ATOM 6885 O O . SER A 1 857 ? -15.490 6.642 -65.875 1.00 79.06 857 SER A O 1
ATOM 6887 N N . ASN A 1 858 ? -14.922 7.995 -67.576 1.00 79.38 858 ASN A N 1
ATOM 6888 C CA . ASN A 1 858 ? -13.575 7.474 -67.813 1.00 79.38 858 ASN A CA 1
ATOM 6889 C C . ASN A 1 858 ? -12.472 8.245 -67.063 1.00 79.38 858 ASN A C 1
ATOM 6891 O O . ASN A 1 858 ? -11.296 7.915 -67.223 1.00 79.38 858 ASN A O 1
ATOM 6895 N N . VAL A 1 859 ? -12.828 9.267 -66.277 1.00 84.25 859 VAL A N 1
ATOM 6896 C CA . VAL A 1 859 ? -11.879 10.041 -65.469 1.00 84.25 859 VAL A CA 1
ATOM 6897 C C . VAL A 1 859 ? -11.761 9.423 -64.078 1.00 84.25 859 VAL A C 1
ATOM 6899 O O . VAL A 1 859 ? -12.759 9.137 -63.406 1.00 84.25 859 VAL A O 1
ATOM 6902 N N . TRP A 1 860 ? -10.512 9.195 -63.675 1.00 82.69 860 TRP A N 1
ATOM 6903 C CA . TRP A 1 860 ? -10.145 8.596 -62.399 1.00 82.69 860 TRP A CA 1
ATOM 6904 C C . TRP A 1 860 ? -10.244 9.651 -61.298 1.00 82.69 860 TRP A C 1
ATOM 6906 O O . TRP A 1 860 ? -9.772 10.769 -61.476 1.00 82.69 860 TRP A O 1
ATOM 6916 N N . GLY A 1 861 ? -10.860 9.293 -60.173 1.00 83.19 861 GLY A N 1
ATOM 6917 C CA . GLY A 1 861 ? -10.911 10.159 -58.995 1.00 83.19 861 GLY A CA 1
ATOM 6918 C C . GLY A 1 861 ? -9.770 9.873 -58.018 1.00 83.19 861 GLY A C 1
ATOM 6919 O O . GLY A 1 861 ? -9.148 8.808 -58.066 1.00 83.19 861 GLY A O 1
ATOM 6920 N N . GLY A 1 862 ? -9.536 10.805 -57.101 1.00 86.38 862 GLY A N 1
ATOM 6921 C CA . GLY A 1 862 ? -8.537 10.711 -56.045 1.00 86.38 862 GLY A CA 1
ATOM 6922 C C . GLY A 1 862 ? -9.015 11.326 -54.729 1.00 86.38 862 GLY A C 1
ATOM 6923 O O . GLY A 1 862 ? -10.171 11.188 -54.326 1.00 86.38 862 GLY A O 1
ATOM 6924 N N . GLU A 1 863 ? -8.094 11.977 -54.020 1.00 88.00 863 GLU A N 1
ATOM 6925 C CA . GLU A 1 863 ? -8.349 12.553 -52.694 1.00 88.00 863 GLU A CA 1
ATOM 6926 C C . GLU A 1 863 ? -9.444 13.641 -52.673 1.00 88.00 863 GLU A C 1
ATOM 6928 O O . GLU A 1 863 ? -10.275 13.601 -51.757 1.00 88.00 863 GLU A O 1
ATOM 6933 N N . PRO A 1 864 ? -9.526 14.571 -53.653 1.00 89.88 864 PRO A N 1
ATOM 6934 C CA . PRO A 1 864 ? -10.607 15.557 -53.708 1.00 89.88 864 PRO A CA 1
ATOM 6935 C C . PRO A 1 864 ? -11.996 14.904 -53.770 1.00 89.88 864 PRO A C 1
ATOM 6937 O O . PRO A 1 864 ? -12.915 15.310 -53.055 1.00 89.88 864 PRO A O 1
ATOM 6940 N N . GLU A 1 865 ? -12.147 13.859 -54.587 1.00 92.12 865 GLU A N 1
ATOM 6941 C CA . GLU A 1 865 ? -13.403 13.127 -54.762 1.00 92.12 865 GLU A CA 1
ATOM 6942 C C . GLU A 1 865 ? -13.774 12.333 -53.511 1.00 92.12 865 GLU A C 1
ATOM 6944 O O . GLU A 1 865 ? -14.950 12.283 -53.164 1.00 92.12 865 GLU A O 1
ATOM 6949 N N . LEU A 1 866 ? -12.798 11.746 -52.808 1.00 92.44 866 LEU A N 1
ATOM 6950 C CA . LEU A 1 866 ? -13.016 11.048 -51.533 1.00 92.44 866 LEU A CA 1
ATOM 6951 C C . LEU A 1 866 ? -13.571 11.987 -50.458 1.00 92.44 866 LEU A C 1
ATOM 6953 O O . LEU A 1 866 ? -14.511 11.629 -49.740 1.00 92.44 866 LEU A O 1
ATOM 6957 N N . LEU A 1 867 ? -13.033 13.206 -50.373 1.00 90.94 867 LEU A N 1
ATOM 6958 C CA . LEU A 1 867 ? -13.525 14.216 -49.443 1.00 90.94 867 LEU A CA 1
ATOM 6959 C C . LEU A 1 867 ? -14.961 14.634 -49.789 1.00 90.94 867 LEU A C 1
ATOM 6961 O O . LEU A 1 867 ? -15.832 14.614 -48.918 1.00 90.94 867 LEU A O 1
ATOM 6965 N N . MET A 1 868 ? -15.239 14.951 -51.056 1.00 93.06 868 MET A N 1
ATOM 6966 C CA . MET A 1 868 ? -16.590 15.332 -51.487 1.00 93.06 868 MET A CA 1
ATOM 6967 C C . MET A 1 868 ? -17.591 14.176 -51.364 1.00 93.06 868 MET A C 1
ATOM 6969 O O . MET A 1 868 ? -18.721 14.390 -50.930 1.00 93.06 868 MET A O 1
ATOM 6973 N N . ALA A 1 869 ? -17.183 12.938 -51.651 1.00 92.19 869 ALA A N 1
ATOM 6974 C CA . ALA A 1 869 ? -18.017 11.751 -51.474 1.00 92.19 869 ALA A CA 1
ATOM 6975 C C . ALA A 1 869 ? -18.408 11.543 -50.005 1.00 92.19 869 ALA A C 1
ATOM 6977 O O . ALA A 1 869 ? -19.555 11.191 -49.728 1.00 92.19 869 ALA A O 1
ATOM 6978 N N . SER A 1 870 ? -17.503 11.831 -49.059 1.00 92.19 870 SER A N 1
ATOM 6979 C CA . SER A 1 870 ? -17.828 11.779 -47.627 1.00 92.19 870 SER A CA 1
ATOM 6980 C C . SER A 1 870 ? -18.928 12.781 -47.243 1.00 92.19 870 SER A C 1
ATOM 6982 O O . SER A 1 870 ? -19.791 12.465 -46.425 1.00 92.19 870 SER A O 1
ATOM 6984 N N . HIS A 1 871 ? -18.969 13.955 -47.887 1.00 91.00 871 HIS A N 1
ATOM 6985 C CA . HIS A 1 871 ? -20.031 14.945 -47.689 1.00 91.00 871 HIS A CA 1
ATOM 6986 C C . HIS A 1 871 ? -21.351 14.551 -48.353 1.00 91.00 871 HIS A C 1
ATOM 6988 O O . HIS A 1 871 ? -22.407 14.739 -47.746 1.00 91.00 871 HIS A O 1
ATOM 6994 N N . VAL A 1 872 ? -21.301 13.992 -49.566 1.00 92.00 872 VAL A N 1
ATOM 6995 C CA . VAL A 1 872 ? -22.491 13.519 -50.293 1.00 92.00 872 VAL A CA 1
ATOM 6996 C C . VAL A 1 872 ? -23.169 12.371 -49.543 1.00 92.00 872 VAL A C 1
ATOM 6998 O O . VAL A 1 872 ? -24.390 12.363 -49.411 1.00 92.00 872 VAL A O 1
ATOM 7001 N N . LEU A 1 873 ? -22.384 11.422 -49.027 1.00 88.81 873 LEU A N 1
ATOM 7002 C CA . LEU A 1 873 ? -22.892 10.249 -48.311 1.00 88.81 873 LEU A CA 1
ATOM 7003 C C . LEU A 1 873 ? -23.121 10.500 -46.816 1.00 88.81 873 LEU A C 1
ATOM 7005 O O . LEU A 1 873 ? -23.786 9.695 -46.175 1.00 88.81 873 LEU A O 1
ATOM 7009 N N . GLN A 1 874 ? -22.591 11.597 -46.264 1.00 89.12 874 GLN A N 1
ATOM 7010 C CA . GLN A 1 874 ? -22.605 11.907 -44.826 1.00 89.12 874 GLN A CA 1
ATOM 7011 C C . GLN A 1 874 ? -22.017 10.778 -43.963 1.00 89.12 874 GLN A C 1
ATOM 7013 O O . GLN A 1 874 ? -22.490 10.497 -42.862 1.00 89.12 874 GLN A O 1
ATOM 7018 N N . MET A 1 875 ? -20.980 10.115 -44.479 1.00 86.06 875 MET A N 1
ATOM 7019 C CA . MET A 1 875 ? -20.325 8.972 -43.844 1.00 86.06 875 MET A CA 1
ATOM 7020 C C . MET A 1 875 ? -18.803 9.133 -43.895 1.00 86.06 875 MET A C 1
ATOM 7022 O O . MET A 1 875 ? -18.276 9.624 -44.898 1.00 86.06 875 MET A O 1
ATOM 7026 N N . PRO A 1 876 ? -18.073 8.693 -42.855 1.00 89.50 876 PRO A N 1
ATOM 7027 C CA . PRO A 1 876 ? -16.618 8.716 -42.876 1.00 89.50 876 PRO A CA 1
ATOM 7028 C C . PRO A 1 876 ? -16.070 7.668 -43.856 1.00 89.50 876 PRO A C 1
ATOM 7030 O O . PRO A 1 876 ? -16.545 6.531 -43.885 1.00 89.50 876 PRO A O 1
ATOM 7033 N N . ILE A 1 877 ? -15.055 8.037 -44.642 1.00 91.44 877 ILE A N 1
ATOM 7034 C CA . ILE A 1 877 ? -14.367 7.151 -45.593 1.00 91.44 877 ILE A CA 1
ATOM 7035 C C . ILE A 1 877 ? -12.914 6.971 -45.148 1.00 91.44 877 ILE A C 1
ATOM 7037 O O . ILE A 1 877 ? -12.199 7.945 -44.924 1.00 91.44 877 ILE A O 1
ATOM 7041 N N . VAL A 1 878 ? -12.464 5.725 -45.032 1.00 90.56 878 VAL A N 1
ATOM 7042 C CA . VAL A 1 878 ? -11.114 5.355 -44.600 1.00 90.56 878 VAL A CA 1
ATOM 7043 C C . VAL A 1 878 ? -10.409 4.607 -45.724 1.00 90.56 878 VAL A C 1
ATOM 7045 O O . VAL A 1 878 ? -10.897 3.587 -46.216 1.00 90.56 878 VAL A O 1
ATOM 7048 N N . VAL A 1 879 ? -9.231 5.099 -46.097 1.00 90.38 879 VAL A N 1
ATOM 7049 C CA . VAL A 1 879 ? -8.404 4.523 -47.156 1.00 90.38 879 VAL A CA 1
ATOM 7050 C C . VAL A 1 879 ? -7.291 3.684 -46.541 1.00 90.38 879 VAL A C 1
ATOM 7052 O O . VAL A 1 879 ? -6.541 4.136 -45.670 1.00 90.38 879 VAL A O 1
ATOM 7055 N N . TYR A 1 880 ? -7.171 2.457 -47.024 1.00 87.88 880 TYR A N 1
ATOM 7056 C CA . TYR A 1 880 ? -6.144 1.490 -46.674 1.00 87.88 880 TYR A CA 1
ATOM 7057 C C . TYR A 1 880 ? -5.192 1.263 -47.851 1.00 87.88 880 TYR A C 1
ATOM 7059 O O . TYR A 1 880 ? -5.529 1.525 -48.994 1.00 87.88 880 TYR A O 1
ATOM 7067 N N . MET A 1 881 ? -4.001 0.748 -47.586 1.00 85.88 881 MET A N 1
ATOM 7068 C CA . MET A 1 881 ? -3.021 0.320 -48.578 1.00 85.88 881 MET A CA 1
ATOM 7069 C C . MET A 1 881 ? -2.485 -1.046 -48.164 1.00 85.88 881 MET A C 1
ATOM 7071 O O . MET A 1 881 ? -2.254 -1.290 -46.978 1.00 85.88 881 MET A O 1
ATOM 7075 N N . LYS A 1 882 ? -2.292 -1.949 -49.122 1.00 75.06 882 LYS A N 1
ATOM 7076 C CA . LYS A 1 882 ? -1.755 -3.285 -48.844 1.00 75.06 882 LYS A CA 1
ATOM 7077 C C . LYS A 1 882 ? -0.276 -3.192 -48.444 1.00 75.06 882 LYS A C 1
ATOM 7079 O O . LYS A 1 882 ? 0.515 -2.570 -49.151 1.00 75.06 882 LYS A O 1
ATOM 7084 N N . ASP A 1 883 ? 0.099 -3.783 -47.309 1.00 65.06 883 ASP A N 1
ATOM 7085 C CA . ASP A 1 883 ? 1.489 -3.801 -46.839 1.00 65.06 883 ASP A CA 1
ATOM 7086 C C . ASP A 1 883 ? 2.288 -4.873 -47.601 1.00 65.06 883 ASP A C 1
ATOM 7088 O O . ASP A 1 883 ? 1.992 -6.064 -47.527 1.00 65.06 883 ASP A O 1
ATOM 7092 N N . GLY A 1 884 ? 3.299 -4.456 -48.368 1.00 54.88 884 GLY A N 1
ATOM 7093 C CA . GLY A 1 884 ? 4.059 -5.337 -49.261 1.00 54.88 884 GLY A CA 1
ATOM 7094 C C . GLY A 1 884 ? 4.982 -6.345 -48.564 1.00 54.88 884 GLY A C 1
ATOM 7095 O O . GLY A 1 884 ? 5.539 -7.210 -49.237 1.00 54.88 884 GLY A O 1
ATOM 7096 N N . TYR A 1 885 ? 5.172 -6.256 -47.242 1.00 50.78 885 TYR A N 1
ATOM 7097 C CA . TYR A 1 885 ? 6.093 -7.137 -46.505 1.00 50.78 885 TYR A CA 1
ATOM 7098 C C . TYR A 1 885 ? 5.449 -8.412 -45.946 1.00 50.78 885 TYR A C 1
ATOM 7100 O O . TYR A 1 885 ? 6.133 -9.427 -45.802 1.00 50.78 885 TYR A O 1
ATOM 7108 N N . TYR A 1 886 ? 4.151 -8.381 -45.651 1.00 46.00 886 TYR A N 1
ATOM 7109 C CA . TYR A 1 886 ? 3.386 -9.524 -45.161 1.00 46.00 886 TYR A CA 1
ATOM 7110 C C . TYR A 1 886 ? 2.109 -9.581 -45.990 1.00 46.00 886 TYR A C 1
ATOM 7112 O O . TYR A 1 886 ? 1.303 -8.663 -45.916 1.00 46.00 886 TYR A O 1
ATOM 7120 N N . ASN A 1 887 ? 1.920 -10.635 -46.784 1.00 46.41 887 ASN A N 1
ATOM 7121 C CA . ASN A 1 887 ? 0.838 -10.783 -47.773 1.00 46.41 887 ASN A CA 1
ATOM 7122 C C . ASN A 1 887 ? -0.614 -10.702 -47.228 1.00 46.41 887 ASN A C 1
ATOM 7124 O O . ASN A 1 887 ? -1.548 -11.010 -47.963 1.00 46.41 887 ASN A O 1
ATOM 7128 N N . GLU A 1 888 ? -0.827 -10.290 -45.976 1.00 53.28 888 GLU A N 1
ATOM 7129 C CA . GLU A 1 888 ? -2.103 -10.355 -45.253 1.00 53.28 888 GLU A CA 1
ATOM 7130 C C . GLU A 1 888 ? -2.430 -9.081 -44.436 1.00 53.28 888 GLU A C 1
ATOM 7132 O O . GLU A 1 888 ? -3.379 -9.082 -43.658 1.00 53.28 888 GLU A O 1
ATOM 7137 N N . GLY A 1 889 ? -1.675 -7.978 -44.583 1.00 61.62 889 GLY A N 1
ATOM 7138 C CA . GLY A 1 889 ? -1.885 -6.746 -43.802 1.00 61.62 889 GLY A CA 1
ATOM 7139 C C . GLY A 1 889 ? -2.392 -5.543 -44.610 1.00 61.62 889 GLY A C 1
ATOM 7140 O O . GLY A 1 889 ? -1.835 -5.216 -45.657 1.00 61.62 889 GLY A O 1
ATOM 7141 N N . PHE A 1 890 ? -3.396 -4.826 -44.087 1.00 76.38 890 PHE A N 1
ATOM 7142 C CA . PHE A 1 890 ? -3.833 -3.518 -44.599 1.00 76.38 890 PHE A CA 1
ATOM 7143 C C . PHE A 1 890 ? -3.363 -2.393 -43.674 1.00 76.38 890 PHE A C 1
ATOM 7145 O O . PHE A 1 890 ? -3.678 -2.374 -42.483 1.00 76.38 890 PHE A O 1
ATOM 7152 N N . LYS A 1 891 ? -2.638 -1.421 -44.226 1.00 79.69 891 LYS A N 1
ATOM 7153 C CA . LYS A 1 891 ? -2.189 -0.213 -43.533 1.00 79.69 891 LYS A CA 1
ATOM 7154 C C . LYS A 1 891 ? -3.154 0.930 -43.817 1.00 79.69 891 LYS A C 1
ATOM 7156 O O . LYS A 1 891 ? -3.375 1.266 -44.972 1.00 79.69 891 LYS A O 1
ATOM 7161 N N . ARG A 1 892 ? -3.702 1.566 -42.785 1.00 84.31 892 ARG A N 1
ATOM 7162 C CA . ARG A 1 892 ? -4.511 2.782 -42.951 1.00 84.31 892 ARG A CA 1
ATOM 7163 C C . ARG A 1 892 ? -3.628 3.948 -43.413 1.00 84.31 892 ARG A C 1
ATOM 7165 O O . ARG A 1 892 ? -2.564 4.153 -42.827 1.00 84.31 892 ARG A O 1
ATOM 7172 N N . ILE A 1 893 ? -4.056 4.686 -44.439 1.00 84.81 893 ILE A N 1
ATOM 7173 C CA . ILE A 1 893 ? -3.286 5.792 -45.032 1.00 84.81 893 ILE A CA 1
ATOM 7174 C C . ILE A 1 893 ? -3.998 7.151 -44.999 1.00 84.81 893 ILE A C 1
ATOM 7176 O O . ILE A 1 893 ? -3.304 8.156 -44.885 1.00 84.81 893 ILE A O 1
ATOM 7180 N N . ALA A 1 894 ? -5.335 7.203 -45.038 1.00 85.19 894 ALA A N 1
ATOM 7181 C CA . ALA A 1 894 ? -6.095 8.458 -44.982 1.00 85.19 894 ALA A CA 1
ATOM 7182 C C . ALA A 1 894 ? -7.513 8.260 -44.415 1.00 85.19 894 ALA A C 1
ATOM 7184 O O . ALA A 1 894 ? -8.068 7.161 -44.495 1.00 85.19 894 ALA A O 1
ATOM 7185 N N . GLU A 1 895 ? -8.095 9.324 -43.854 1.00 88.12 895 GLU A N 1
ATOM 7186 C CA . GLU A 1 895 ? -9.456 9.368 -43.297 1.00 88.12 895 GLU A CA 1
ATOM 7187 C C . GLU A 1 895 ? -10.151 10.661 -43.757 1.00 88.12 895 GLU A C 1
ATOM 7189 O O . GLU A 1 895 ? -9.586 11.746 -43.631 1.00 88.12 895 GLU A O 1
ATOM 7194 N N . TYR A 1 896 ? -11.379 10.554 -44.265 1.00 88.56 896 TYR A N 1
ATOM 7195 C CA . TYR A 1 896 ? -12.180 11.671 -44.773 1.00 88.56 896 TYR A CA 1
ATOM 7196 C C . TYR A 1 896 ? -13.541 11.710 -44.063 1.00 88.56 896 TYR A C 1
ATOM 7198 O O . TYR A 1 896 ? -14.171 10.673 -43.869 1.00 88.56 896 TYR A O 1
ATOM 7206 N N . GLY A 1 897 ? -13.997 12.897 -43.644 1.00 81.50 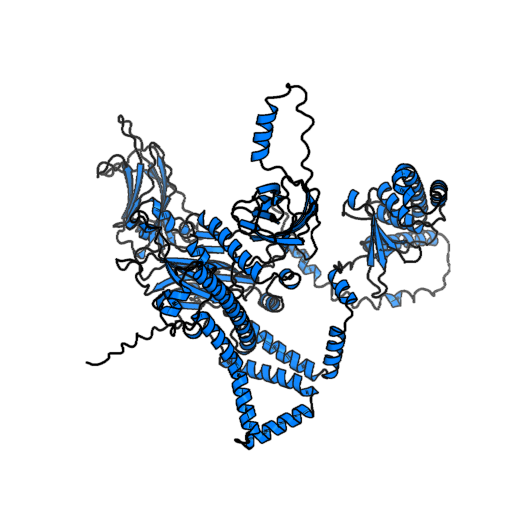897 GLY A N 1
ATOM 7207 C CA . GLY A 1 897 ? -15.318 13.103 -43.020 1.00 81.50 897 GLY A CA 1
ATOM 7208 C C . GLY A 1 897 ? -15.442 12.722 -41.531 1.00 81.50 897 GLY A C 1
ATOM 7209 O O . GLY A 1 897 ? -16.482 12.970 -40.922 1.00 81.50 897 GLY A O 1
ATOM 7210 N N . GLN A 1 898 ? -14.393 12.173 -40.910 1.00 76.31 898 GLN A N 1
ATOM 7211 C CA . GLN A 1 898 ? -14.427 11.647 -39.535 1.00 76.31 898 GLN A CA 1
ATOM 7212 C C . GLN A 1 898 ? -14.677 12.716 -38.454 1.00 76.31 898 GLN A C 1
ATOM 7214 O O . GLN A 1 898 ? -15.368 12.462 -37.469 1.00 76.31 898 GLN A O 1
ATOM 7219 N N . GLU A 1 899 ? -14.176 13.938 -38.655 1.00 72.50 899 GLU A N 1
ATOM 7220 C CA . GLU A 1 899 ? -14.376 15.061 -37.725 1.00 72.50 899 GLU A CA 1
ATOM 7221 C C . GLU A 1 899 ? -15.838 15.537 -37.655 1.00 72.50 899 GLU A C 1
ATOM 7223 O O . GLU A 1 899 ? -16.251 16.115 -36.650 1.00 72.50 899 GLU A O 1
ATOM 7228 N N . LEU A 1 900 ? -16.621 15.281 -38.710 1.00 71.81 900 LEU A N 1
ATOM 7229 C CA . LEU A 1 900 ? -17.997 15.761 -38.864 1.00 71.81 900 LEU A CA 1
ATOM 7230 C C . LEU A 1 900 ? -19.042 14.660 -38.638 1.00 71.81 900 LEU A C 1
ATOM 7232 O O . LEU A 1 900 ? -20.099 14.944 -38.078 1.00 71.81 900 LEU A O 1
ATOM 7236 N N . TYR A 1 901 ? -18.750 13.421 -39.046 1.00 78.88 901 TYR A N 1
ATOM 7237 C CA . TYR A 1 901 ? -19.710 12.306 -39.037 1.00 78.88 901 TYR A CA 1
ATOM 7238 C C . TYR A 1 901 ? -19.376 11.200 -38.011 1.00 78.88 901 TYR A C 1
ATOM 7240 O O . TYR A 1 901 ? -20.121 10.231 -37.888 1.00 78.88 901 TYR A O 1
ATOM 7248 N N . GLY A 1 902 ? -18.302 11.355 -37.222 1.00 71.12 902 GLY A N 1
ATOM 7249 C CA . GLY A 1 902 ? -17.916 10.431 -36.147 1.00 71.12 902 GLY A CA 1
ATOM 7250 C C . GLY A 1 902 ? -17.073 9.232 -36.606 1.00 71.12 902 GLY A C 1
ATOM 7251 O O . GLY A 1 902 ? -16.674 9.138 -37.761 1.00 71.12 902 GLY A O 1
ATOM 7252 N N . ASN A 1 903 ? -16.785 8.306 -35.678 1.00 70.06 903 ASN A N 1
ATOM 7253 C CA . ASN A 1 903 ? -15.926 7.126 -35.913 1.00 70.06 903 ASN A CA 1
ATOM 7254 C C . ASN A 1 903 ? -16.708 5.816 -36.110 1.00 70.06 903 ASN A C 1
ATOM 7256 O O . ASN A 1 903 ? -16.110 4.739 -36.167 1.00 70.06 903 ASN A O 1
ATOM 7260 N N . GLU A 1 904 ? -18.037 5.871 -36.143 1.00 63.75 904 GLU A N 1
ATOM 7261 C CA . GLU A 1 904 ? -18.865 4.668 -36.179 1.00 63.75 904 GLU A CA 1
ATOM 7262 C C . GLU A 1 904 ? -19.076 4.202 -37.630 1.00 63.75 904 GLU A C 1
ATOM 7264 O O . GLU A 1 904 ? -19.604 4.930 -38.461 1.00 63.75 904 GLU A O 1
ATOM 7269 N N . ASN A 1 905 ? -18.639 2.971 -37.926 1.00 74.06 905 ASN A N 1
ATOM 7270 C CA . ASN A 1 905 ? -18.858 2.244 -39.187 1.00 74.06 905 ASN A CA 1
ATOM 7271 C C . ASN A 1 905 ? -18.430 2.964 -40.498 1.00 74.06 905 ASN A C 1
ATOM 7273 O O . ASN A 1 905 ? -19.253 3.144 -41.399 1.00 74.06 905 ASN A O 1
ATOM 7277 N N . PRO A 1 906 ? -17.144 3.338 -40.667 1.00 85.75 906 PRO A N 1
ATOM 7278 C CA . PRO A 1 906 ? -16.676 4.039 -41.864 1.00 85.75 906 PRO A CA 1
ATOM 7279 C C . PRO A 1 906 ? -16.685 3.164 -43.114 1.00 85.75 906 PRO A C 1
ATOM 7281 O O . PRO A 1 906 ? -16.453 1.958 -43.014 1.00 85.75 906 PRO A O 1
ATOM 7284 N N . ILE A 1 907 ? -16.877 3.768 -44.291 1.00 88.81 907 ILE A N 1
ATOM 7285 C CA . ILE A 1 907 ? -16.654 3.149 -45.607 1.00 88.81 907 ILE A CA 1
ATOM 7286 C C . ILE A 1 907 ? -15.159 2.864 -45.758 1.00 88.81 907 ILE A C 1
ATOM 7288 O O . ILE A 1 907 ? -14.342 3.752 -45.546 1.00 88.81 907 ILE A O 1
ATOM 7292 N N . MET A 1 908 ? -14.788 1.630 -46.100 1.00 88.50 908 MET A N 1
ATOM 7293 C CA . MET A 1 908 ? -13.386 1.211 -46.184 1.00 88.50 908 MET A CA 1
ATOM 7294 C C . MET A 1 908 ? -13.022 0.872 -47.628 1.00 88.50 908 MET A C 1
ATOM 7296 O O . MET A 1 908 ? -13.657 0.012 -48.238 1.00 88.50 908 MET A O 1
ATOM 7300 N N . VAL A 1 909 ? -11.987 1.527 -48.148 1.00 90.56 909 VAL A N 1
ATOM 7301 C CA . VAL A 1 909 ? -11.464 1.310 -49.506 1.00 90.56 909 VAL A CA 1
ATOM 7302 C C . VAL A 1 909 ? -9.965 1.028 -49.458 1.00 90.56 909 VAL A C 1
ATOM 7304 O O . VAL A 1 909 ? -9.279 1.486 -48.543 1.00 90.56 909 VAL A O 1
ATOM 7307 N N . VAL A 1 910 ? -9.441 0.273 -50.422 1.00 88.94 910 VAL A N 1
ATOM 7308 C CA . VAL A 1 910 ? -8.016 -0.075 -50.530 1.00 88.94 910 VAL A CA 1
ATOM 7309 C C . VAL A 1 910 ? -7.424 0.568 -51.771 1.00 88.94 910 VAL A C 1
ATOM 7311 O O . VAL A 1 910 ? -7.901 0.354 -52.873 1.00 88.94 910 VAL A O 1
ATOM 7314 N N . TYR A 1 911 ? -6.359 1.336 -51.594 1.00 88.12 911 TYR A N 1
ATOM 7315 C CA . TYR A 1 911 ? -5.594 1.956 -52.659 1.00 88.12 911 TYR A CA 1
ATOM 7316 C C . TYR A 1 911 ? -4.386 1.093 -53.037 1.00 88.12 911 TYR A C 1
ATOM 7318 O O . TYR A 1 911 ? -3.520 0.810 -52.202 1.00 88.12 911 TYR A O 1
ATOM 7326 N N . ASN A 1 912 ? -4.285 0.731 -54.317 1.00 79.00 912 ASN A N 1
ATOM 7327 C CA . ASN A 1 912 ? -3.225 -0.144 -54.839 1.00 79.00 912 ASN A CA 1
ATOM 7328 C C . ASN A 1 912 ? -1.944 0.609 -55.258 1.00 79.00 912 ASN A C 1
ATOM 7330 O O . ASN A 1 912 ? -1.049 0.031 -55.872 1.00 79.00 912 ASN A O 1
ATOM 7334 N N . GLY A 1 913 ? -1.823 1.904 -54.937 1.00 70.62 913 GLY A N 1
ATOM 7335 C CA . GLY A 1 913 ? -0.596 2.685 -55.154 1.00 70.62 913 GLY A CA 1
ATOM 7336 C C . GLY A 1 913 ? -0.395 3.243 -56.567 1.00 70.62 913 GLY A C 1
ATOM 7337 O O . GLY A 1 913 ? 0.565 3.975 -56.784 1.00 70.62 913 GLY A O 1
ATOM 7338 N N . SER A 1 914 ? -1.273 2.916 -57.520 1.00 65.81 914 SER A N 1
ATOM 7339 C CA . SER A 1 914 ? -1.083 3.201 -58.953 1.00 65.81 914 SER A CA 1
ATOM 7340 C C . SER A 1 914 ? -2.316 3.789 -59.656 1.00 65.81 914 SER A C 1
ATOM 7342 O O . SER A 1 914 ? -2.390 3.701 -60.874 1.00 65.81 914 SER A O 1
ATOM 7344 N N . THR A 1 915 ? -3.227 4.442 -58.912 1.00 70.25 915 THR A N 1
ATOM 7345 C CA . THR A 1 915 ? -4.552 5.021 -59.296 1.00 70.25 915 THR A CA 1
ATOM 7346 C C . THR A 1 915 ? -5.796 4.143 -59.079 1.00 70.25 915 THR A C 1
ATOM 7348 O O . THR A 1 915 ? -6.910 4.646 -59.151 1.00 70.25 915 THR A O 1
ATOM 7351 N N . HIS A 1 916 ? -5.650 2.868 -58.706 1.00 84.69 916 HIS A N 1
ATOM 7352 C CA . HIS A 1 916 ? -6.785 1.952 -58.512 1.00 84.69 916 HIS A CA 1
ATOM 7353 C C . HIS A 1 916 ? -7.267 1.823 -57.055 1.00 84.69 916 HIS A C 1
ATOM 7355 O O . HIS A 1 916 ? -6.444 1.820 -56.132 1.00 84.69 916 HIS A O 1
ATOM 7361 N N . TYR A 1 917 ? -8.587 1.657 -56.882 1.00 88.19 917 TYR A N 1
ATOM 7362 C CA . TYR A 1 917 ? -9.261 1.482 -55.593 1.00 88.19 917 TYR A CA 1
ATOM 7363 C C . TYR A 1 917 ? -10.154 0.234 -55.573 1.00 88.19 917 TYR A C 1
ATOM 7365 O O . TYR A 1 917 ? -11.041 0.102 -56.414 1.00 88.19 917 TYR A O 1
ATOM 7373 N N . ASP A 1 918 ? -9.952 -0.602 -54.558 1.00 87.69 918 ASP A N 1
ATOM 7374 C CA . ASP A 1 918 ? -10.737 -1.793 -54.228 1.00 87.69 918 ASP A CA 1
ATOM 7375 C C . ASP A 1 918 ? -11.641 -1.540 -53.007 1.00 87.69 918 ASP A C 1
ATOM 7377 O O . ASP A 1 918 ? -11.414 -0.610 -52.222 1.00 87.69 918 ASP A O 1
ATOM 7381 N N . ALA A 1 919 ? -12.664 -2.375 -52.805 1.00 85.88 919 ALA A N 1
ATOM 7382 C CA . ALA A 1 919 ? -13.513 -2.310 -51.613 1.00 85.88 919 ALA A CA 1
ATOM 7383 C C . ALA A 1 919 ? -12.991 -3.241 -50.504 1.00 85.88 919 ALA A C 1
ATOM 7385 O O . ALA A 1 919 ? -12.576 -4.368 -50.769 1.00 85.88 919 ALA A O 1
ATOM 7386 N N . LEU A 1 920 ? -13.047 -2.796 -49.242 1.00 84.38 920 LEU A N 1
ATOM 7387 C CA . LEU A 1 920 ? -12.638 -3.599 -48.082 1.00 84.38 920 LEU A CA 1
ATOM 7388 C C . LEU A 1 920 ? -13.842 -3.919 -47.189 1.00 84.38 920 LEU A C 1
ATOM 7390 O O . LEU A 1 920 ? -14.540 -3.011 -46.726 1.00 84.38 920 LEU A O 1
ATOM 7394 N N . THR A 1 921 ? -14.063 -5.204 -46.904 1.00 74.38 921 THR A N 1
ATOM 7395 C CA . THR A 1 921 ? -15.184 -5.677 -46.067 1.00 74.38 921 THR A CA 1
ATOM 7396 C C . THR A 1 921 ? -14.724 -6.557 -44.908 1.00 74.38 921 THR A C 1
ATOM 7398 O O . THR A 1 921 ? -13.696 -7.221 -45.005 1.00 74.38 921 THR A O 1
ATOM 7401 N N . THR A 1 922 ? -15.490 -6.580 -43.814 1.00 66.38 922 THR A N 1
ATOM 7402 C CA . THR A 1 922 ? -15.246 -7.419 -42.626 1.00 66.38 922 THR A CA 1
ATOM 7403 C C . THR A 1 922 ? -16.118 -8.677 -42.547 1.00 66.38 922 THR A C 1
ATOM 7405 O O . THR A 1 922 ? -15.917 -9.509 -41.664 1.00 66.38 922 THR A O 1
ATOM 7408 N N . GLN A 1 923 ? -17.090 -8.837 -43.449 1.00 57.78 923 GLN A N 1
ATOM 7409 C CA . GLN A 1 923 ? -18.050 -9.945 -43.437 1.00 57.78 923 GLN A CA 1
ATOM 7410 C C . GLN A 1 923 ? -17.751 -10.911 -44.594 1.00 57.78 923 GLN A C 1
ATOM 7412 O O . GLN A 1 923 ? -17.875 -10.530 -45.753 1.00 57.78 923 GLN A O 1
ATOM 7417 N N . LYS A 1 924 ? -17.326 -12.148 -44.285 1.00 45.50 924 LYS A N 1
ATOM 7418 C CA . LYS A 1 924 ? -17.007 -13.180 -45.297 1.00 45.50 924 LYS A CA 1
ATOM 7419 C C . LYS A 1 924 ? -18.244 -13.930 -45.808 1.00 45.50 924 LYS A C 1
ATOM 7421 O O . LYS A 1 924 ? -18.286 -14.326 -46.964 1.00 45.50 924 LYS A O 1
ATOM 7426 N N . GLU A 1 925 ? -19.239 -14.117 -44.940 1.00 45.75 925 GLU A N 1
ATOM 7427 C CA . GLU A 1 925 ? -20.376 -15.024 -45.166 1.00 45.75 925 GLU A CA 1
ATOM 7428 C C . GLU A 1 925 ? -21.338 -14.531 -46.264 1.00 45.75 925 GLU A C 1
ATOM 7430 O O . GLU A 1 925 ? -21.832 -15.350 -47.025 1.00 45.75 925 GLU A O 1
ATOM 7435 N N . GLN A 1 926 ? -21.521 -13.215 -46.440 1.00 48.38 926 GLN A N 1
ATOM 7436 C CA . GLN A 1 926 ? -22.390 -12.667 -47.499 1.00 48.38 926 GLN A CA 1
ATOM 7437 C C . GLN A 1 926 ? -21.781 -12.728 -48.910 1.00 48.38 926 GLN A C 1
ATOM 7439 O O . GLN A 1 926 ? -22.526 -12.713 -49.881 1.00 48.38 926 GLN A O 1
ATOM 7444 N N . TYR A 1 927 ? -20.449 -12.799 -49.034 1.00 46.12 927 TYR A N 1
ATOM 7445 C CA . TYR A 1 927 ? -19.764 -12.860 -50.334 1.00 46.12 927 TYR A CA 1
ATOM 7446 C C . TYR A 1 927 ? -19.790 -14.276 -50.934 1.00 46.12 927 TYR A C 1
ATOM 7448 O O . TYR A 1 927 ? -19.991 -14.446 -52.134 1.00 46.12 927 TYR A O 1
ATOM 7456 N N . GLU A 1 928 ? -19.623 -15.304 -50.093 1.00 44.72 928 GLU A N 1
ATOM 7457 C CA . GLU A 1 928 ? -19.679 -16.703 -50.541 1.00 44.72 928 GLU A CA 1
ATOM 7458 C C . GLU A 1 928 ? -21.123 -17.130 -50.887 1.00 44.72 928 GLU A C 1
ATOM 7460 O O . GLU A 1 928 ? -21.307 -17.944 -51.784 1.00 44.72 928 GLU A O 1
ATOM 7465 N N . GLU A 1 929 ? -22.149 -16.558 -50.243 1.00 44.00 929 GLU A N 1
ATOM 7466 C CA . GLU A 1 929 ? -23.567 -16.853 -50.524 1.00 44.00 929 GLU A CA 1
ATOM 7467 C C . GLU A 1 929 ? -24.053 -16.205 -51.842 1.00 44.00 929 GLU A C 1
ATOM 7469 O O . GLU A 1 929 ? -24.783 -16.842 -52.601 1.00 44.00 929 GLU A O 1
ATOM 7474 N N . SER A 1 930 ? -23.556 -15.007 -52.193 1.00 47.56 930 SER A N 1
ATOM 7475 C CA . SER A 1 930 ? -23.863 -14.339 -53.471 1.00 47.56 930 SER A CA 1
ATOM 7476 C C . SER A 1 930 ? -23.184 -14.980 -54.689 1.00 47.56 930 SER A C 1
ATOM 7478 O O . SER A 1 930 ? -23.815 -15.089 -55.736 1.00 47.56 930 SER A O 1
ATOM 7480 N N . GLU A 1 931 ? -21.935 -15.462 -54.564 1.00 47.19 931 GLU A N 1
ATOM 7481 C CA . GLU A 1 931 ? -21.276 -16.233 -55.643 1.00 47.19 931 GLU A CA 1
ATOM 7482 C C . GLU A 1 931 ? -22.022 -17.553 -55.923 1.00 47.19 931 GLU A C 1
ATOM 7484 O O . GLU A 1 931 ? -22.028 -18.044 -57.051 1.00 47.19 931 GLU A O 1
ATOM 7489 N N . ILE A 1 932 ? -22.665 -18.140 -54.906 1.00 45.38 932 ILE A N 1
ATOM 7490 C CA . ILE A 1 932 ? -23.437 -19.381 -55.052 1.00 45.38 932 ILE A CA 1
ATOM 7491 C C . ILE A 1 932 ? -24.783 -19.116 -55.742 1.00 45.38 932 ILE A C 1
ATOM 7493 O O . ILE A 1 932 ? -25.156 -19.897 -56.618 1.00 45.38 932 ILE A O 1
ATOM 7497 N N . GLU A 1 933 ? -25.485 -18.026 -55.413 1.00 45.75 933 GLU A N 1
ATOM 7498 C CA . GLU A 1 933 ? -26.744 -17.655 -56.081 1.00 45.75 933 GLU A CA 1
ATOM 7499 C C . GLU A 1 933 ? -26.539 -17.273 -57.557 1.00 45.75 933 GLU A C 1
ATOM 7501 O O . GLU A 1 933 ? -27.308 -17.718 -58.411 1.00 45.75 933 GLU A O 1
ATOM 7506 N N . GLU A 1 934 ? -25.472 -16.536 -57.882 1.00 47.16 934 GLU A N 1
ATOM 7507 C CA . GLU A 1 934 ? -25.175 -16.101 -59.256 1.00 47.16 934 GLU A CA 1
ATOM 7508 C C . GLU A 1 934 ? -24.784 -17.292 -60.156 1.00 47.16 934 GLU A C 1
ATOM 7510 O O . GLU A 1 934 ? -25.269 -17.425 -61.283 1.00 47.16 934 GLU A O 1
ATOM 7515 N N . VAL A 1 935 ? -24.008 -18.247 -59.623 1.00 49.56 935 VAL A N 1
ATOM 7516 C CA . VAL A 1 935 ? -23.673 -19.501 -60.322 1.00 49.56 935 VAL A CA 1
ATOM 7517 C C . VAL A 1 935 ? -24.889 -20.429 -60.434 1.00 49.56 935 VAL A C 1
ATOM 7519 O O . VAL A 1 935 ? -25.032 -21.124 -61.444 1.00 49.56 935 VAL A O 1
ATOM 7522 N N . GLU A 1 936 ? -25.791 -20.459 -59.446 1.00 46.25 936 GLU A N 1
ATOM 7523 C CA . GLU A 1 936 ? -27.039 -21.229 -59.532 1.00 46.25 936 GLU A CA 1
ATOM 7524 C C . GLU A 1 936 ? -28.035 -20.650 -60.547 1.00 46.25 936 GLU A C 1
ATOM 7526 O O . GLU A 1 936 ? -28.729 -21.430 -61.208 1.00 46.25 936 GLU A O 1
ATOM 7531 N N . GLU A 1 937 ? -28.109 -19.325 -60.706 1.00 48.97 937 GLU A N 1
ATOM 7532 C CA . GLU A 1 937 ? -28.917 -18.673 -61.745 1.00 48.97 937 GLU A CA 1
ATOM 7533 C C . GLU A 1 937 ? -28.329 -18.887 -63.144 1.00 48.97 937 GLU A C 1
ATOM 7535 O O . GLU A 1 937 ? -29.071 -19.234 -64.071 1.00 48.97 937 GLU A O 1
ATOM 7540 N N . GLU A 1 938 ? -27.005 -18.805 -63.296 1.00 46.34 938 GLU A N 1
ATOM 7541 C CA . GLU A 1 938 ? -26.323 -19.091 -64.562 1.00 46.34 938 GLU A CA 1
ATOM 7542 C C . GLU A 1 938 ? -26.491 -20.572 -64.966 1.00 46.34 938 GLU A C 1
ATOM 7544 O O . GLU A 1 938 ? -26.791 -20.882 -66.125 1.00 46.34 938 GLU A O 1
ATOM 7549 N N . TYR A 1 939 ? -26.445 -21.504 -64.001 1.00 45.03 939 TYR A N 1
ATOM 7550 C CA . TYR A 1 939 ? -26.769 -22.922 -64.221 1.00 45.03 939 TYR A CA 1
ATOM 7551 C C . TYR A 1 939 ? -28.253 -23.166 -64.531 1.00 45.03 939 TYR A C 1
ATOM 7553 O O . TYR A 1 939 ? -28.571 -24.061 -65.325 1.00 45.03 939 TYR A O 1
ATOM 7561 N N . ARG A 1 940 ? -29.176 -22.398 -63.934 1.00 42.94 940 ARG A N 1
ATOM 7562 C CA . ARG A 1 940 ? -30.618 -22.476 -64.235 1.00 42.94 940 ARG A CA 1
ATOM 7563 C C . ARG A 1 940 ? -30.924 -21.989 -65.650 1.00 42.94 940 ARG A C 1
ATOM 7565 O O . ARG A 1 940 ? -31.749 -22.603 -66.326 1.00 42.94 940 ARG A O 1
ATOM 7572 N N . HIS A 1 941 ? -30.226 -20.957 -66.120 1.00 49.72 941 HIS A N 1
ATOM 7573 C CA . HIS A 1 941 ? -30.369 -20.436 -67.479 1.00 49.72 941 HIS A CA 1
ATOM 7574 C C . HIS A 1 941 ? -29.717 -21.334 -68.541 1.00 49.72 941 HIS A C 1
ATOM 7576 O O . HIS A 1 941 ? -30.291 -21.510 -69.617 1.00 49.72 941 HIS A O 1
ATOM 7582 N N . HIS A 1 942 ? -28.586 -21.981 -68.237 1.00 48.31 942 HIS A N 1
ATOM 7583 C CA . HIS A 1 942 ? -27.915 -22.878 -69.186 1.00 48.31 942 HIS A CA 1
ATOM 7584 C C . HIS A 1 942 ? -28.569 -24.266 -69.338 1.00 48.31 942 HIS A C 1
ATOM 7586 O O . HIS A 1 942 ? -28.371 -24.922 -70.361 1.00 48.31 942 HIS A O 1
ATOM 7592 N N . ASN A 1 943 ? -29.388 -24.717 -68.377 1.00 44.09 943 ASN A N 1
ATOM 7593 C CA . ASN A 1 943 ? -30.054 -26.031 -68.429 1.00 44.09 943 ASN A CA 1
ATOM 7594 C C . ASN A 1 943 ? -31.368 -26.071 -69.237 1.00 44.09 943 ASN A C 1
ATOM 7596 O O . ASN A 1 943 ? -31.991 -27.129 -69.337 1.00 44.09 943 ASN A O 1
ATOM 7600 N N . LEU A 1 944 ? -31.781 -24.961 -69.856 1.00 47.19 944 LEU A N 1
ATOM 7601 C CA . LEU A 1 944 ? -32.957 -24.901 -70.736 1.00 47.19 944 LEU A CA 1
ATOM 7602 C C . LEU A 1 944 ? -32.639 -25.106 -72.231 1.00 47.19 944 LEU A C 1
ATOM 7604 O O . LEU A 1 944 ? -33.560 -25.123 -73.047 1.00 47.19 944 LEU A O 1
ATOM 7608 N N . SER A 1 945 ? -31.377 -25.349 -72.612 1.00 39.38 945 SER A N 1
ATOM 7609 C CA . SER A 1 945 ? -31.002 -25.617 -74.010 1.00 39.38 945 SER A CA 1
ATOM 7610 C C . SER A 1 945 ? -29.954 -26.736 -74.169 1.00 39.38 945 SER A C 1
ATOM 7612 O O . SER A 1 945 ? -28.757 -26.485 -74.180 1.00 39.38 945 SER A O 1
ATOM 7614 N N . ASN A 1 946 ? -30.451 -27.968 -74.324 1.00 35.53 946 ASN A N 1
ATOM 7615 C CA . ASN A 1 946 ? -29.889 -29.149 -75.010 1.00 35.53 946 ASN A CA 1
ATOM 7616 C C . ASN A 1 946 ? -28.386 -29.537 -74.926 1.00 35.53 946 ASN A C 1
ATOM 7618 O O . ASN A 1 946 ? -27.513 -28.907 -75.504 1.00 35.53 946 ASN A O 1
ATOM 7622 N N . GLN A 1 947 ? -28.198 -30.751 -74.377 1.00 44.50 947 GLN A N 1
ATOM 7623 C CA . GLN A 1 947 ? -27.447 -31.938 -74.849 1.00 44.50 947 GLN A CA 1
ATOM 7624 C C . GLN A 1 947 ? -25.995 -31.854 -75.393 1.00 44.50 947 GLN A C 1
ATOM 7626 O O . GLN A 1 947 ? -25.703 -31.244 -76.413 1.00 44.50 947 GLN A O 1
ATOM 7631 N N . THR A 1 948 ? -25.179 -32.759 -74.817 1.00 39.28 948 THR A N 1
ATOM 7632 C CA . THR A 1 948 ? -23.867 -33.337 -75.212 1.00 39.28 948 THR A CA 1
ATOM 7633 C C . THR A 1 948 ? -22.585 -32.748 -74.583 1.00 39.28 948 THR A C 1
ATOM 7635 O O . THR A 1 948 ? -22.223 -31.595 -74.758 1.00 39.28 948 THR A O 1
ATOM 7638 N N . LEU A 1 949 ? -21.902 -33.615 -73.816 1.00 36.62 949 LEU A N 1
ATOM 7639 C CA . LEU A 1 949 ? -20.643 -33.441 -73.060 1.00 36.62 949 LEU A CA 1
ATOM 7640 C C . LEU A 1 949 ? -19.387 -33.369 -73.974 1.00 36.62 949 LEU A C 1
ATOM 7642 O O . LEU A 1 949 ? -19.438 -33.861 -75.101 1.00 36.62 949 LEU A O 1
ATOM 7646 N N . PRO A 1 950 ? -18.215 -32.906 -73.469 1.00 39.62 950 PRO A N 1
ATOM 7647 C CA . PRO A 1 950 ? -17.250 -33.876 -72.928 1.00 39.62 950 PRO A CA 1
ATOM 7648 C C . PRO A 1 950 ? -16.555 -33.476 -71.609 1.00 39.62 950 PRO A C 1
ATOM 7650 O O . PRO A 1 950 ? -16.136 -32.346 -71.373 1.00 39.62 950 PRO A O 1
ATOM 7653 N N . HIS A 1 951 ? -16.361 -34.498 -70.772 1.00 40.78 951 HIS A N 1
ATOM 7654 C CA . HIS A 1 951 ? -15.520 -34.550 -69.576 1.00 40.78 951 HIS A CA 1
ATOM 7655 C C . HIS A 1 951 ? -14.127 -33.913 -69.757 1.00 40.78 951 HIS A C 1
ATOM 7657 O O . HIS A 1 951 ? -13.277 -34.504 -70.423 1.00 40.78 951 HIS A O 1
ATOM 7663 N N . LYS A 1 952 ? -13.826 -32.796 -69.071 1.00 36.75 952 LYS A N 1
ATOM 7664 C CA . LYS A 1 952 ? -12.427 -32.457 -68.708 1.00 36.75 952 LYS A CA 1
ATOM 7665 C C . LYS A 1 952 ? -12.204 -31.476 -67.546 1.00 36.75 952 LYS A C 1
ATOM 7667 O O . LYS A 1 952 ? -11.062 -31.306 -67.136 1.00 36.75 952 LYS A O 1
ATOM 7672 N N . THR A 1 953 ? -13.235 -30.901 -66.931 1.00 38.03 953 THR A N 1
ATOM 7673 C CA . THR A 1 953 ? -13.072 -29.856 -65.891 1.00 38.03 953 THR A CA 1
ATOM 7674 C C . THR A 1 953 ? -13.218 -30.340 -64.441 1.00 38.03 953 THR A C 1
ATOM 7676 O O . THR A 1 953 ? -12.907 -29.607 -63.507 1.00 38.03 953 THR A O 1
ATOM 7679 N N . HIS A 1 954 ? -13.579 -31.607 -64.211 1.00 36.22 954 HIS A N 1
ATOM 7680 C CA . HIS A 1 954 ? -13.875 -32.118 -62.861 1.00 36.22 954 HIS A CA 1
ATOM 7681 C C . HIS A 1 954 ? -12.638 -32.433 -61.984 1.00 36.22 954 HIS A C 1
ATOM 7683 O O . HIS A 1 954 ? -12.769 -32.693 -60.790 1.00 36.22 954 HIS A O 1
ATOM 7689 N N . ASN A 1 955 ? -11.420 -32.380 -62.540 1.00 31.61 955 ASN A N 1
ATOM 7690 C CA . ASN A 1 955 ? -10.187 -32.729 -61.814 1.00 31.61 955 ASN A CA 1
ATOM 7691 C C . ASN A 1 955 ? -9.413 -31.534 -61.234 1.00 31.61 955 ASN A C 1
ATOM 7693 O O . ASN A 1 955 ? -8.508 -31.746 -60.427 1.00 31.61 955 ASN A O 1
ATOM 7697 N N . TYR A 1 956 ? -9.765 -30.291 -61.580 1.00 33.47 956 TYR A N 1
ATOM 7698 C CA . TYR A 1 956 ? -9.060 -29.115 -61.051 1.00 33.47 956 TYR A CA 1
ATOM 7699 C C . TYR A 1 956 ? -9.585 -28.689 -59.666 1.00 33.47 956 TYR A C 1
ATOM 7701 O O . TYR A 1 956 ? -8.799 -28.358 -58.780 1.00 33.47 956 TYR A O 1
ATOM 7709 N N . TYR A 1 957 ? -10.892 -28.824 -59.416 1.00 33.09 957 TYR A N 1
ATOM 7710 C CA . TYR A 1 957 ? -11.520 -28.407 -58.151 1.00 33.09 957 TYR A CA 1
ATOM 7711 C C . TYR A 1 957 ? -11.316 -29.384 -56.983 1.00 33.09 957 TYR A C 1
ATOM 7713 O O . TYR A 1 957 ? -11.295 -28.979 -55.820 1.00 33.09 957 TYR A O 1
ATOM 7721 N N . LYS A 1 958 ? -11.069 -30.671 -57.256 1.00 31.28 958 LYS A N 1
ATOM 7722 C CA . LYS A 1 958 ? -10.881 -31.683 -56.199 1.00 31.28 958 LYS A CA 1
ATOM 7723 C C . LYS A 1 958 ? -9.501 -31.621 -55.526 1.00 31.28 958 LYS A C 1
ATOM 7725 O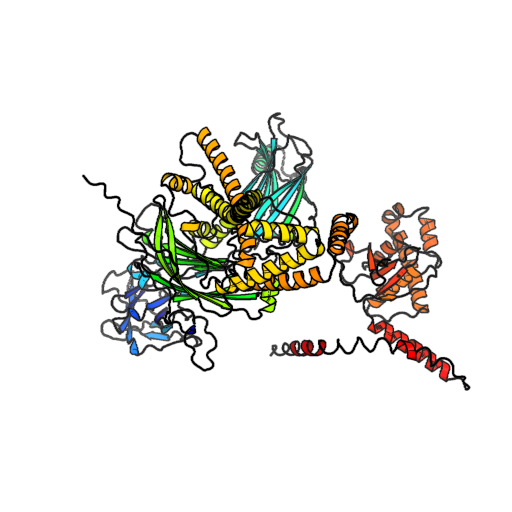 O . LYS A 1 958 ? -9.323 -32.164 -54.441 1.00 31.28 958 LYS A O 1
ATOM 7730 N N . LYS A 1 959 ? -8.529 -30.929 -56.136 1.00 30.83 959 LYS A N 1
ATOM 7731 C CA . LYS A 1 959 ? -7.149 -30.830 -55.627 1.00 30.83 959 LYS A CA 1
ATOM 7732 C C . LYS A 1 959 ? -6.946 -29.686 -54.621 1.00 30.83 959 LYS A C 1
ATOM 7734 O O . LYS A 1 959 ? -5.977 -29.728 -53.869 1.00 30.83 959 LYS A O 1
ATOM 7739 N N . ARG A 1 960 ? -7.867 -28.710 -54.562 1.00 30.55 960 ARG A N 1
ATOM 7740 C CA . ARG A 1 960 ? -7.817 -27.574 -53.618 1.00 30.55 960 ARG A CA 1
ATOM 7741 C C . ARG A 1 960 ? -8.481 -27.899 -52.269 1.00 30.55 960 ARG A C 1
ATOM 7743 O O . ARG A 1 960 ? -7.915 -27.587 -51.232 1.00 30.55 960 ARG A O 1
ATOM 7750 N N . LYS A 1 961 ? -9.575 -28.677 -52.266 1.00 33.22 961 LYS A N 1
ATOM 7751 C CA . LYS A 1 961 ? -10.278 -29.123 -51.039 1.00 33.22 961 LYS A CA 1
ATOM 7752 C C . LYS A 1 961 ? -9.475 -30.074 -50.131 1.00 33.22 961 LYS A C 1
ATOM 7754 O O . LYS A 1 961 ? -9.759 -30.163 -48.945 1.00 33.22 961 LYS A O 1
ATOM 7759 N N . GLY A 1 962 ? -8.473 -30.784 -50.656 1.00 30.94 962 GLY A N 1
ATOM 7760 C CA . GLY A 1 962 ? -7.731 -31.809 -49.902 1.00 30.94 962 GLY A CA 1
ATOM 7761 C C . GLY A 1 962 ? -6.574 -31.306 -49.029 1.00 30.94 962 GLY A C 1
ATOM 7762 O O . GLY A 1 962 ? -5.935 -32.120 -48.366 1.00 30.94 962 GLY A O 1
ATOM 7763 N N . ARG A 1 963 ? -6.252 -30.003 -49.046 1.00 31.72 963 ARG A N 1
ATOM 7764 C CA . ARG A 1 963 ? -5.087 -29.450 -48.322 1.00 31.72 963 ARG A CA 1
ATOM 7765 C C . ARG A 1 963 ? -5.443 -28.532 -47.148 1.00 31.72 963 ARG A C 1
ATOM 7767 O O . ARG A 1 963 ? -4.572 -28.271 -46.329 1.00 31.72 963 ARG A O 1
ATOM 7774 N N . GLU A 1 964 ? -6.705 -28.121 -47.026 1.00 36.22 964 GLU A N 1
ATOM 7775 C CA . GLU A 1 964 ? -7.194 -27.224 -45.962 1.00 36.22 964 GLU A CA 1
ATOM 7776 C C . GLU A 1 964 ? -8.015 -27.957 -44.882 1.00 36.22 964 GLU A C 1
ATOM 7778 O O . GLU A 1 964 ? -8.152 -27.470 -43.764 1.00 36.22 964 GLU A O 1
ATOM 7783 N N . SER A 1 965 ? -8.456 -29.194 -45.138 1.00 32.41 965 SER A N 1
ATOM 7784 C CA . SER A 1 965 ? -9.267 -29.992 -44.202 1.00 32.41 965 SER A CA 1
ATOM 7785 C C . SER A 1 965 ? -8.482 -30.651 -43.053 1.00 32.41 965 SER A C 1
ATOM 7787 O O . SER A 1 965 ? -8.980 -31.586 -42.439 1.00 32.41 965 SER A O 1
ATOM 7789 N N . ARG A 1 966 ? -7.240 -30.232 -42.776 1.00 33.53 966 ARG A N 1
ATOM 7790 C CA . ARG A 1 966 ? -6.435 -30.741 -41.641 1.00 33.53 966 ARG A CA 1
ATOM 7791 C C . ARG A 1 966 ? -6.174 -29.712 -40.543 1.00 33.53 966 ARG A C 1
ATOM 7793 O O . ARG A 1 966 ? -5.637 -30.083 -39.511 1.00 33.53 966 ARG A O 1
ATOM 7800 N N . LEU A 1 967 ? -6.558 -28.452 -40.759 1.00 37.97 967 LEU A N 1
ATOM 7801 C CA . LEU A 1 967 ? -6.442 -27.372 -39.769 1.00 37.97 967 LEU A CA 1
ATOM 7802 C C . LEU A 1 967 ? -7.789 -27.023 -39.105 1.00 37.97 967 LEU A C 1
ATOM 7804 O O . LEU A 1 967 ? -7.802 -26.318 -38.104 1.00 37.97 967 LEU A O 1
ATOM 7808 N N . MET A 1 968 ? -8.908 -27.537 -39.632 1.00 33.62 968 MET A N 1
ATOM 7809 C CA . MET A 1 968 ? -10.265 -27.280 -39.120 1.00 33.62 968 MET A CA 1
ATOM 7810 C C . MET A 1 968 ? -10.697 -28.209 -37.970 1.00 33.62 968 MET A C 1
ATOM 7812 O O . MET A 1 968 ? -11.500 -27.797 -37.138 1.00 33.62 968 MET A O 1
ATOM 7816 N N . ASP A 1 969 ? -10.141 -29.421 -37.861 1.00 32.59 969 ASP A N 1
ATOM 7817 C CA . ASP A 1 969 ? -10.588 -30.397 -36.848 1.00 32.59 969 ASP A CA 1
ATOM 7818 C C . ASP A 1 969 ? -10.007 -30.145 -35.439 1.00 32.59 969 ASP A C 1
ATOM 7820 O O . ASP A 1 969 ? -10.559 -30.631 -34.456 1.00 32.59 969 ASP A O 1
ATOM 7824 N N . GLU A 1 970 ? -8.944 -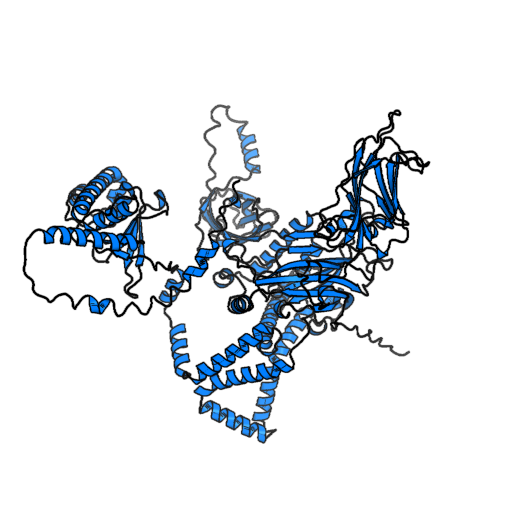29.343 -35.298 1.00 37.34 970 GLU A N 1
ATOM 7825 C CA . GLU A 1 970 ? -8.379 -28.978 -33.981 1.00 37.34 970 GLU A CA 1
ATOM 7826 C C . GLU A 1 970 ? -9.016 -27.720 -33.364 1.00 37.34 970 GLU A C 1
ATOM 7828 O O . GLU A 1 970 ? -8.864 -27.483 -32.168 1.00 37.34 970 GLU A O 1
ATOM 7833 N N . TYR A 1 971 ? -9.775 -26.934 -34.137 1.00 36.72 971 TYR A N 1
ATOM 7834 C CA . TYR A 1 971 ? -10.380 -25.679 -33.665 1.00 36.72 971 TYR A CA 1
ATOM 7835 C C . TYR A 1 971 ? -11.848 -25.813 -33.226 1.00 36.72 971 TYR A C 1
ATOM 7837 O O . TYR A 1 971 ? -12.352 -24.959 -32.495 1.00 36.72 971 TYR A O 1
ATOM 7845 N N . TYR A 1 972 ? -12.533 -26.896 -33.607 1.00 36.03 972 TYR A N 1
ATOM 7846 C CA . TYR A 1 972 ? -13.955 -27.099 -33.296 1.00 36.03 972 TYR A CA 1
ATOM 7847 C C . TYR A 1 972 ? -14.240 -27.636 -31.881 1.00 36.03 972 TYR A C 1
ATOM 7849 O O . TYR A 1 972 ? -15.391 -27.635 -31.453 1.00 36.03 972 TYR A O 1
ATOM 7857 N N . TYR A 1 973 ? -13.217 -28.024 -31.111 1.00 35.47 973 TYR A N 1
ATOM 7858 C CA . TYR A 1 973 ? -13.405 -28.524 -29.740 1.00 35.47 973 TYR A CA 1
ATOM 7859 C C . TYR A 1 973 ? -13.449 -27.422 -28.660 1.00 35.47 973 TYR A C 1
ATOM 7861 O O . TYR A 1 973 ? -13.921 -27.677 -27.553 1.00 35.47 973 TYR A O 1
ATOM 7869 N N . ASP A 1 974 ? -13.024 -26.190 -28.971 1.00 35.84 974 ASP A N 1
ATOM 7870 C CA . ASP A 1 974 ? -12.913 -25.092 -27.988 1.00 35.84 974 ASP A CA 1
ATOM 7871 C C . ASP A 1 974 ? -14.093 -24.092 -28.019 1.00 35.84 974 ASP A C 1
ATOM 7873 O O . ASP A 1 974 ? -14.268 -23.278 -27.104 1.00 35.84 974 ASP A O 1
ATOM 7877 N N . GLN A 1 975 ? -14.957 -24.156 -29.042 1.00 34.75 975 GLN A N 1
ATOM 7878 C CA . GLN A 1 975 ? -16.095 -23.237 -29.192 1.00 34.75 975 GLN A CA 1
ATOM 7879 C C . GLN A 1 975 ? -17.401 -23.732 -28.544 1.00 34.75 975 GLN A C 1
ATOM 7881 O O . GLN A 1 975 ? -18.210 -22.905 -28.112 1.00 34.75 975 GLN A O 1
ATOM 7886 N N . GLU A 1 976 ? -17.596 -25.043 -28.364 1.00 35.31 976 GLU A N 1
ATOM 7887 C CA . GLU A 1 976 ? -18.805 -25.574 -27.707 1.00 35.31 976 GLU A CA 1
ATOM 7888 C C . GLU A 1 976 ? -18.830 -25.345 -26.184 1.00 35.31 976 GLU A C 1
ATOM 7890 O O . GLU A 1 976 ? -19.906 -25.258 -25.588 1.00 35.31 976 GLU A O 1
ATOM 7895 N N . PHE A 1 977 ? -17.681 -25.121 -25.534 1.00 35.84 977 PHE A N 1
ATOM 7896 C CA . PHE A 1 977 ? -17.646 -24.873 -24.085 1.00 35.84 977 PHE A CA 1
ATOM 7897 C C . PHE A 1 977 ? -18.075 -23.442 -23.697 1.00 35.84 977 PHE A C 1
ATOM 7899 O O . PHE A 1 977 ? -18.508 -23.195 -22.569 1.00 35.84 977 PHE A O 1
ATOM 7906 N N . ASN A 1 978 ? -18.032 -22.487 -24.636 1.00 35.97 978 ASN A N 1
ATOM 7907 C CA . ASN A 1 978 ? -18.365 -21.079 -24.379 1.00 35.97 978 ASN A CA 1
ATOM 7908 C C . ASN A 1 978 ? -19.837 -20.711 -24.655 1.00 35.97 978 ASN A C 1
ATOM 7910 O O . ASN A 1 978 ? -20.315 -19.672 -24.185 1.00 35.97 978 ASN A O 1
ATOM 7914 N N . LEU A 1 979 ? -20.601 -21.573 -25.334 1.00 35.03 979 LEU A N 1
ATOM 7915 C CA . LEU A 1 979 ? -22.034 -21.367 -25.600 1.00 35.03 979 LEU A CA 1
ATOM 7916 C C . LEU A 1 979 ? -22.953 -21.830 -24.452 1.00 35.03 979 LEU A C 1
ATOM 7918 O O . LEU A 1 979 ? -24.093 -21.369 -24.357 1.00 35.03 979 LEU A O 1
ATOM 7922 N N . ALA A 1 980 ? -22.450 -22.627 -23.503 1.00 36.28 980 ALA A N 1
ATOM 7923 C CA . ALA A 1 980 ? -23.210 -23.065 -22.326 1.00 36.28 980 ALA A CA 1
ATOM 7924 C C . ALA A 1 980 ? -23.364 -21.983 -21.229 1.00 36.28 980 ALA A C 1
ATOM 7926 O O . ALA A 1 980 ? -24.251 -22.081 -20.383 1.00 36.28 980 ALA A O 1
ATOM 7927 N N . SER A 1 981 ? -22.569 -20.904 -21.253 1.00 36.31 981 SER A N 1
ATOM 7928 C CA . SER A 1 981 ? -22.580 -19.872 -20.195 1.00 36.31 981 SER A CA 1
ATOM 7929 C C . SER A 1 981 ? -23.501 -18.668 -20.486 1.00 36.31 981 SER A C 1
ATOM 7931 O O . SER A 1 981 ? -23.827 -17.883 -19.594 1.00 36.31 981 SER A O 1
ATOM 7933 N N . ARG A 1 982 ? -24.011 -18.523 -21.721 1.00 35.09 982 ARG A N 1
ATOM 7934 C CA . ARG A 1 982 ? -24.892 -17.398 -22.113 1.00 35.09 982 ARG A CA 1
ATOM 7935 C C . ARG A 1 982 ? -26.399 -17.666 -21.997 1.00 35.09 982 ARG A C 1
ATOM 7937 O O . ARG A 1 982 ? -27.179 -16.730 -22.162 1.00 35.09 982 ARG A O 1
ATOM 7944 N N . LYS A 1 983 ? -26.835 -18.883 -21.644 1.00 35.50 983 LYS A N 1
ATOM 7945 C CA . LYS A 1 983 ? -28.270 -19.229 -21.521 1.00 35.50 983 LYS A CA 1
ATOM 7946 C C . LYS A 1 983 ? -28.906 -19.032 -20.133 1.00 35.50 983 LYS A C 1
ATOM 7948 O O . LYS A 1 983 ? -30.117 -19.166 -20.028 1.00 35.50 983 LYS A O 1
ATOM 7953 N N . ASN A 1 984 ? -28.169 -18.604 -19.101 1.00 35.53 984 ASN A N 1
ATOM 7954 C CA . ASN A 1 984 ? -28.712 -18.439 -17.735 1.00 35.53 984 ASN A CA 1
ATOM 7955 C C . ASN A 1 984 ? -28.978 -16.987 -17.279 1.00 35.53 984 ASN A C 1
ATOM 7957 O O . ASN A 1 984 ? -29.029 -16.705 -16.085 1.00 35.53 984 ASN A O 1
ATOM 7961 N N . LYS A 1 985 ? -29.193 -16.044 -18.208 1.00 32.44 985 LYS A N 1
ATOM 7962 C CA . LYS A 1 985 ? -29.488 -14.632 -17.869 1.00 32.44 985 LYS A CA 1
ATOM 7963 C C . LYS A 1 985 ? -30.734 -14.038 -18.543 1.00 32.44 985 LYS A C 1
ATOM 7965 O O . LYS A 1 985 ? -30.816 -12.832 -18.746 1.00 32.44 985 LYS A O 1
ATOM 7970 N N . LYS A 1 986 ? -31.728 -14.880 -18.845 1.00 33.59 986 LYS A N 1
ATOM 7971 C CA . LYS A 1 986 ? -33.098 -14.473 -19.213 1.00 33.59 986 LYS A CA 1
ATOM 7972 C C . LYS A 1 986 ? -34.123 -15.237 -18.364 1.00 33.59 986 LYS A C 1
ATOM 7974 O O . LYS A 1 986 ? -34.838 -16.074 -18.888 1.00 33.59 986 LYS A O 1
ATOM 7979 N N . ASN A 1 987 ? -34.141 -14.984 -17.053 1.00 37.62 987 ASN A N 1
ATOM 7980 C CA . ASN A 1 987 ? -35.231 -15.398 -16.151 1.00 37.62 987 ASN A CA 1
ATOM 7981 C C . ASN A 1 987 ? -35.280 -14.545 -14.867 1.00 37.62 987 ASN A C 1
ATOM 7983 O O . ASN A 1 987 ? -35.392 -15.063 -13.767 1.00 37.62 987 ASN A O 1
ATOM 7987 N N . TYR A 1 988 ? -35.192 -13.220 -15.010 1.00 32.09 988 TYR A N 1
ATOM 7988 C CA . TYR A 1 988 ? -35.582 -12.272 -13.957 1.00 32.09 988 TYR A CA 1
ATOM 7989 C C . TYR A 1 988 ? -36.222 -11.039 -14.601 1.00 32.09 988 TYR A C 1
ATOM 7991 O O . TYR A 1 988 ? -35.638 -9.965 -14.670 1.00 32.09 988 TYR A O 1
ATOM 7999 N N . LEU A 1 989 ? -37.415 -11.260 -15.149 1.00 33.25 989 LEU A N 1
ATOM 8000 C CA . LEU A 1 989 ? -38.483 -10.274 -15.301 1.00 33.25 989 LEU A CA 1
ATOM 8001 C C . LEU A 1 989 ? -39.799 -11.060 -15.222 1.00 33.25 989 LEU A C 1
ATOM 8003 O O . LEU A 1 989 ? -40.450 -11.353 -16.224 1.00 33.25 989 LEU A O 1
ATOM 8007 N N . ARG A 1 990 ? -40.111 -11.477 -13.995 1.00 31.19 990 ARG A N 1
ATOM 8008 C CA . ARG A 1 990 ? -41.462 -11.664 -13.479 1.00 31.19 990 ARG A CA 1
ATOM 8009 C C . ARG A 1 990 ? -41.440 -11.395 -11.985 1.00 31.19 990 ARG A C 1
ATOM 8011 O O . ARG A 1 990 ? -40.480 -11.879 -11.342 1.00 31.19 990 ARG A O 1
#

Sequence (990 aa):
MANQNQKKPHEDFSLKETTPNIAAGRVISGDRLPTAFDLVEQMHFLFVRVVRARELSVTTNSHTCSPYVEVRLGSFIGTTRFFEKIPNPEWNQVFAFAKDRIQELVLEILVKDKANNGNKGVMGRVSFSVSDIPMRVPPDSPLAPQWYRLEDQNGVKLKRELMLSVWMGTQADEAFPYAFHTDAAAATSGDNIAYTRSKVYISPRLWYLRVNVIQAQDLLLKNKNENSDIFIQAVLGNLALRSRPVKISPNPIWNEDLMFVAAEPFDESLVLSLEQGNSCSNKHEKLGICEVHLKNVERRIDAATPASKWYNLEKPKKVQECEKTNKATECGEEAAEKEQVKFSTKLNMRISLDGGYHVLDETTQYSSDLRPASKKLSKMGIGVLELGILNAKGLSPMKKENRTDAYCVAKYGPKWVRTRTIVDSLSPKWNEQYTWEVYDPCTVITIVVFDNNHLQAGKTNEATVDQRIGKVRIRLSTLESDRIYTHFYPLINLQPQGAKKMGEIQLAVRFSCPSLLNVLQTYAQPMLPKMHYICPLSMFQLDSLRNQAAVITSLRLSRAEPPLKREVVEYMLDVRANVWSMRRGRAQFHRILSLLSGLVSACKLFDEIRSWKSTVISIIAYFIFLLAIIFPEKILPTTFFLFLVKGIWRYRSRPRHPTHMDVKLSHADTTTIEELEEEFDPFPSKFSGENLRKRYDRLRGIAGRLVAVMGDLATQGERAESLLRWRDPRGTALFVIFCLVGGIVSYAVPFRVWIVVLVSYVMRPPSQIESNKHTEVTPMIFCFNLEIVGDGRCLFRSIVYGASLRSENFVPSESVQTELADDLRAKVADEFVKRKEESQWFIEGDFDTYVSEIRKSNVWGGEPELLMASHVLQMPIVVYMKDGYYNEGFKRIAEYGQELYGNENPIMVVYNGSTHYDALTTQKEQYEESEIEEVEEEYRHHNLSNQTLPHKTHNYYKKRKGRESRLMDEYYYDQEFNLASRKNKKNYLR

Secondary structure (DSSP, 8-state):
---------------EE-----GGG---SS-----TTTTS---EEEEEEEEEEE------TT----EEEEEEETTEEEEPPP-TT-SS-EEEEEEEEEGGG---SEEEEEEEETTS-SGGGEEEEEEEEGGGSPB--TTSPPPPPEEEEEEPTTSPEEEEEEEEEEEEEETTSTTTTTSEEHHHHTTS-TTGGGGGS-EEEEPPPEEEEEEEEEEEES---S---TT-EEEEEEEETTEEEEPPPEE--SS-EEEEEEEEEEETT--PEEEEEEEEE-TT-S--EEEEEEEEEGGGSEEE-SSPPPPPEEEEPBPPHHHHHHHHHHHSSSS-TTSTTS-------EEEEEEEEE-SS---SS-TTS-S----SSGGGPPPP-EEEEEEEEEEESPPP-STTS---EEEEEEETTEEEEPPPBPS-SS-EEEEEEEEEES-TT-EEEEEEEE--GGGTTS-SS---PEEEEEEEEEGGGSPBT-EEEEEEEEEEEETTEEEEEEEEEEEEEEE-S-HHHHHHHHTS-SS-THHHHSPPPHHHHHHHHHHHHHHHHHHHTTSSS---HHHHHHHHTTTTTS--HHHHHHHHHHHHHHHHHHHHHHHHHHHHHTTSSHHHHHHHHHHHHHHHH-GGGHHHHHHHHHHHHHHHHHTT---SPP---TTTTTTTS--HHHHHHHHS-SS-SSS-HHHHHHHHHHHHHHHHHHHHHHHHHHHHHHHHHHHHTSSHHHHHHHHHHHHHHHHHHHHS-HHHHHHHHHHHHT--HHHHHHHHH------TT-EEEPPP-SS-HHHHHHHHHHHHHTT-----HHHHHHHHHHHHHHHHHHHHHTHHHHGGGSSS-HHHHHHHHTSTTSPP-HHHHHHHHHHHTS-EEEEEE-TTSTT-EEEE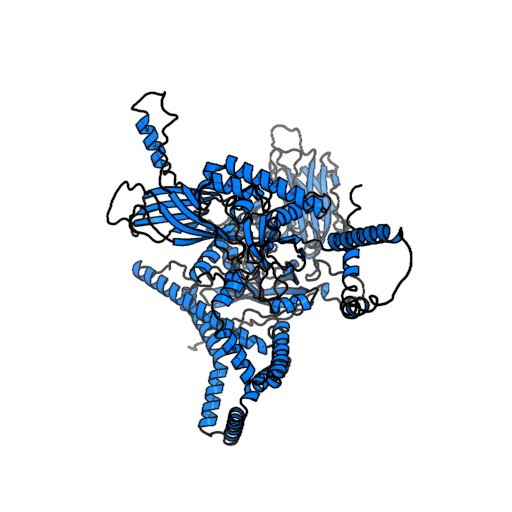EEESHHHH-SSS-EEEEE-SSS-EEEEES-SHHHHHHHHHHHHHHHHHHTTS-------STTTGGGTTTTTTTSSTTTTTSSHHHHSSSSSSS----